Protein AF-0000000073405343 (afdb_homodimer)

Radius of gyration: 29.21 Å; Cα contacts (8 Å, |Δi|>4): 1329; chains: 2; bounding box: 58×81×68 Å

Organism: Sulfolobus acidocaldarius (strain ATCC 33909 / DSM 639 / JCM 8929 / NBRC 15157 / NCIMB 11770) (NCBI:txid330779)

Solvent-accessible surface area (backbone atoms only — not comparable to full-atom values): 37301 Å² total; per-residue (Å²): 108,78,64,55,54,46,49,41,48,51,29,31,52,32,42,50,49,31,47,24,50,50,35,27,61,69,36,46,84,70,71,47,58,56,61,55,30,13,23,49,43,13,24,48,42,8,50,75,40,53,15,30,52,49,22,62,74,69,71,42,84,45,38,56,92,44,72,65,55,51,47,46,20,53,51,16,48,34,48,53,36,20,48,52,17,38,70,43,23,64,68,47,60,48,67,42,43,68,59,15,48,48,25,15,46,32,21,20,48,41,4,17,49,54,34,22,60,58,35,42,74,76,41,56,63,63,46,11,44,50,54,3,38,28,36,17,25,33,23,47,66,66,38,47,54,52,37,56,74,68,63,37,73,83,39,69,41,41,43,41,38,53,26,12,30,58,41,14,45,55,50,25,46,51,45,42,42,45,46,53,50,45,55,73,67,44,91,55,57,68,67,58,45,51,51,48,44,49,50,50,49,47,50,49,50,50,52,42,51,50,39,46,58,49,46,21,60,57,54,69,75,47,54,80,89,44,40,58,36,46,51,51,30,52,31,33,51,42,20,51,53,31,42,75,75,67,40,53,52,54,53,24,18,28,44,41,13,23,10,39,31,69,20,94,56,26,67,61,43,48,54,53,48,51,52,50,38,73,69,38,36,58,41,27,37,21,45,56,13,36,70,28,57,61,65,49,79,71,32,65,69,49,42,49,52,10,49,48,51,30,48,39,26,45,51,21,22,32,64,26,18,30,64,47,32,29,71,71,60,72,32,71,68,48,8,50,48,30,20,36,44,50,36,18,29,35,68,61,23,51,47,45,37,50,52,30,42,76,68,64,63,30,52,67,64,60,35,39,22,52,50,46,21,31,47,48,28,29,47,52,19,47,48,52,33,54,51,47,42,46,60,65,55,54,52,58,73,102,107,79,65,54,54,45,49,40,48,51,30,30,51,32,42,51,48,32,48,25,50,50,36,27,61,68,36,45,84,69,71,46,59,54,61,56,29,14,23,49,45,12,24,49,42,8,52,76,39,53,15,30,53,50,22,62,74,70,71,41,82,44,39,57,93,44,73,65,55,51,45,46,22,54,50,17,48,35,49,52,36,20,47,52,17,38,70,42,23,65,67,45,62,48,67,43,44,67,59,15,49,47,24,14,45,32,20,19,49,41,4,16,49,54,33,22,60,60,34,43,74,77,42,56,64,64,45,11,45,49,54,4,38,28,36,17,26,31,22,47,68,64,37,48,52,53,37,56,74,68,63,39,73,83,39,70,42,42,42,42,37,54,27,12,30,58,43,14,45,57,50,26,46,51,46,41,42,45,46,53,51,45,54,72,67,44,91,55,59,68,67,60,45,50,52,48,45,50,51,50,49,48,50,50,51,50,52,42,51,50,38,44,57,47,46,22,60,57,55,69,75,47,54,80,91,44,40,59,36,45,51,50,28,53,30,32,52,41,21,52,53,30,43,74,76,66,38,52,50,53,54,24,18,27,43,41,13,23,11,39,32,67,20,93,57,25,67,58,42,47,54,52,49,49,53,50,38,74,69,38,36,58,42,27,36,21,46,56,14,35,69,28,57,60,66,48,77,71,33,65,69,49,41,52,51,10,48,49,51,29,49,39,26,44,51,22,23,32,65,26,18,30,64,48,32,29,71,70,59,72,31,68,68,48,9,50,48,31,20,38,43,49,35,17,29,36,67,62,23,50,47,44,36,50,52,30,40,75,68,65,62,31,51,67,65,59,33,37,22,52,50,45,21,31,48,48,28,29,46,53,19,47,50,51,32,52,50,47,42,46,60,64,54,54,51,57,71,102

Secondary structure (DSSP, 8-state):
-HHHHHHHHHHHHHHHHHHHHHHHHHHHTTT--HHHHHHHHHHHTSTTTHHHHHHHHHTS--S---HHHHHHHHHHHHHHHHHHHHHHHHHHHTTTHHHHHHHHHHHHHHHHHHHHHHHTTTS-HHHHHHHHHHTS---HHHHHHHHHHTT-TTSHHHHHHHHHHHHHHHHHHHHHHHHHHHHHH-S--HHHHHHHHHHHHHHHHHHHHHHHHHHHHHHHSS-TTTHHHHHHHHHHHHHHHHHHHT--HHHHHHHHHHHHHTSTTHHHHHHHHHHHHHHHTHHHHHHHHHTS-GGGGG-HHHHHHHHHHHHHHHHHHHHHHHHHHHHHH--HHHHHHHHHHT----HHHHHHHHHHHHTTSS-HHHHHHHHHHHHHHHHHHHHHHHHHHIIIIIGGG-/-HHHHHHHHHHHHHHHHHHHHHHHHHHHTTT--HHHHHHHHHHHTSTTTHHHHHHHHHTS--S---HHHHHHHHHHHHHHHHHHHHHHHHHHHTTTHHHHHHHHHHHHHHHHHHHHHHHTTTS-HHHHHHHHHHTS---HHHHHHHHHHTT-TTSHHHHHHHHHHHHHHHHHHHHHHHHHHHHHH-S--HHHHHHHHHHHHHHHHHHHHHHHHHHHHHHHSS-HHHHHHHHHHHHHHHHHHHHHHT--HHHHHHHHHHHHHTSTTHHHHHHHHHHHHHHHTHHHHHHHHHTS-GGGGG-HHHHHHHHHHHHHHHHHHHHHHHHHHHHHH--HHHHHHHHHHT----HHHHHHHHHHHHTTSS-HHHHHHHHHHHHHHHHHHHHHHHHHIIIIIIGGG-

InterPro domains:
  IPR006153 Cation/H+ exchanger, transmembrane domain [PF00999] (23-389)
  IPR038770 Sodium/solute symporter superfamily [G3DSA:1.20.1530.20] (7-394)

Foldseek 3Di:
DVVVVVVLAVQLQVVLVVQLVVQCVVCVVVLADSLLSLLVSLQCLFCQHVVVVVCVVVVHNNRYDDPSLVVLLVVQLLLVLLLLLLVCAPVNLPVVHPLLLQLLQQLQQQLLVLQLVVCVVVDPNLLSNLLSLLLRAFDLVLLVVLCVVVVVCPDQLNSSLNSSNSSNVVNSQLSLLLSQVDVVVDDDDPVVSVVVSVVVVVVLVVLLVCLLPVVQVVLQPPDLVCSQVVLVVQLVVQLVVCVVVRGHSSSSSSSSSNSLSNHPCSVVNSVSSVVVCSRRNSSNSSNLSSLAHPCLCVDPVLVVLLVVSLVSSLVSSLVSNLVSLCVRNVDNLSSNLSSLSRQARDSSSLVSLVVCVVVVNDDNSSSNSSVSSNSCSSRVSSVVSSVSCVVPPVVVVD/DVVVVVVLAVQLQVVLVVQLVVQCVVCVVVLADSLLSLLVSLQCLFCQHVVVVVCVVVVHNNRYDDPSLVVLLVVQLLLVLLLLLLVCAPVNLPVVHPLLLQLLQQLQQQLLVLQLVVCVVVDPNLLSNLLSLLLRAFDLVLLVVLCVVVVVCPDQLNSSLNSSNSNNVVNSQLSLLLSQVDVVVDDDDPVVSVVVSVVVVVVLVVLLVCLLPVVQVVLVPPDLVCSLVVLVVQLVVQLVVCVVVRGHSSSSSSSSSNSLSNHPCSVVNSVSSVVVCSRRNSSNSSNLSSLAHPCLCVDPVLVVLLVVSLVSSLVSSLVSNLVSLCVRNVDNLSSNLSSLSRQARDSSSLVSLVVCVVVVNDDNSSSNSSVSSNSCSSRVSSVVSSVSCVVPPVVVVD

Nearest PDB structures (foldseek):
  5bz2-assembly1_A-2  TM=8.925E-01  e=2.198E-16  Thermus thermophilus
  4bwz-assembly1_A  TM=7.713E-01  e=1.300E-15  Thermus thermophilus
  9emb-assembly1_B  TM=8.215E-01  e=1.847E-10  Escherichia coli
  7p1i-assembly1_B  TM=7.270E-01  e=8.738E-08  Bison bison
  6z3z-assembly1_B  TM=6.890E-01  e=1.283E-06  Equus caballus

Structure (mmCIF, N/CA/C/O backbone):
data_AF-0000000073405343-model_v1
#
loop_
_entity.id
_entity.type
_entity.pdbx_description
1 polymer 'Transporter protein'
#
loop_
_atom_site.group_PDB
_atom_site.id
_atom_site.type_symbol
_atom_site.label_atom_id
_atom_site.label_alt_id
_atom_site.label_comp_id
_atom_site.label_asym_id
_atom_site.label_entity_id
_atom_site.label_seq_id
_atom_site.pdbx_PDB_ins_code
_atom_site.Cartn_x
_atom_site.Cartn_y
_atom_site.Cartn_z
_atom_site.occupancy
_atom_site.B_iso_or_equiv
_atom_site.auth_seq_id
_atom_site.auth_comp_id
_atom_site.auth_asym_id
_atom_site.auth_atom_id
_atom_site.pdbx_PDB_model_num
ATOM 1 N N . MET A 1 1 ? -17.484 -6.891 -13.078 1 52.38 1 MET A N 1
ATOM 2 C CA . MET A 1 1 ? -17.297 -7.746 -11.906 1 52.38 1 MET A CA 1
ATOM 3 C C . MET A 1 1 ? -16.484 -7.027 -10.828 1 52.38 1 MET A C 1
ATOM 5 O O . MET A 1 1 ? -15.805 -6.047 -11.117 1 52.38 1 MET A O 1
ATOM 9 N N . GLU A 1 2 ? -16.672 -7.262 -9.602 1 59.34 2 GLU A N 1
ATOM 10 C CA . GLU A 1 2 ? -16.031 -6.691 -8.422 1 59.34 2 GLU A CA 1
ATOM 11 C C . GLU A 1 2 ? -14.516 -6.617 -8.609 1 59.34 2 GLU A C 1
ATOM 13 O O . GLU A 1 2 ? -13.883 -5.633 -8.219 1 59.34 2 GLU A O 1
ATOM 18 N N . THR A 1 3 ? -14.055 -7.508 -9.484 1 65.69 3 THR A N 1
ATOM 19 C CA . THR A 1 3 ? -12.609 -7.562 -9.688 1 65.69 3 THR A CA 1
ATOM 20 C C . THR A 1 3 ? -12.164 -6.473 -10.656 1 65.69 3 THR A C 1
ATOM 22 O O . THR A 1 3 ? -11.07 -5.922 -10.523 1 65.69 3 THR A O 1
ATOM 25 N N . ASP A 1 4 ? -13.008 -6.082 -11.492 1 79.62 4 ASP A N 1
ATOM 26 C CA . ASP A 1 4 ? -12.664 -5.023 -12.438 1 79.62 4 ASP A CA 1
ATOM 27 C C . ASP A 1 4 ? -12.531 -3.678 -11.727 1 79.62 4 ASP A C 1
ATOM 29 O O . ASP A 1 4 ? -11.641 -2.887 -12.055 1 79.62 4 ASP A O 1
ATOM 33 N N . GLU A 1 5 ? -13.352 -3.654 -10.695 1 87 5 GLU A N 1
ATOM 34 C CA . GLU A 1 5 ? -13.336 -2.4 -9.945 1 87 5 GLU A CA 1
ATOM 35 C C . GLU A 1 5 ? -12.023 -2.232 -9.188 1 87 5 GLU A C 1
ATOM 37 O O . GLU A 1 5 ? -11.539 -1.111 -9.016 1 87 5 GLU A O 1
ATOM 42 N N . ILE A 1 6 ? -11.5 -3.32 -8.844 1 92 6 ILE A N 1
ATOM 43 C CA . ILE A 1 6 ? -10.25 -3.303 -8.094 1 92 6 ILE A CA 1
ATOM 44 C C . ILE A 1 6 ? -9.117 -2.828 -8.992 1 92 6 ILE A C 1
ATOM 46 O O . ILE A 1 6 ? -8.297 -1.996 -8.586 1 92 6 ILE A O 1
ATOM 50 N N . TYR A 1 7 ? -9.062 -3.287 -10.18 1 92.62 7 TYR A N 1
ATOM 51 C CA . TYR A 1 7 ? -7.969 -2.936 -11.078 1 92.62 7 TYR A CA 1
ATOM 52 C C . TYR A 1 7 ? -8.109 -1.5 -11.57 1 92.62 7 TYR A C 1
ATOM 54 O O . TYR A 1 7 ? -7.105 -0.817 -11.797 1 92.62 7 TYR A O 1
ATOM 62 N N . VAL A 1 8 ? -9.359 -1.061 -11.703 1 93.25 8 VAL A N 1
ATOM 63 C CA . VAL A 1 8 ? -9.578 0.344 -12.031 1 93.25 8 VAL A CA 1
ATOM 64 C C . VAL A 1 8 ? -9.094 1.228 -10.891 1 93.25 8 VAL A C 1
ATOM 66 O O . VAL A 1 8 ? -8.469 2.266 -11.125 1 93.25 8 VAL A O 1
ATOM 69 N N . ALA A 1 9 ? -9.375 0.747 -9.719 1 94.06 9 ALA A N 1
ATOM 70 C CA . ALA A 1 9 ? -8.938 1.49 -8.531 1 94.06 9 ALA A CA 1
ATOM 71 C C . ALA A 1 9 ? -7.414 1.542 -8.453 1 94.06 9 ALA A C 1
ATOM 73 O O . ALA A 1 9 ? -6.844 2.566 -8.07 1 94.06 9 ALA A O 1
ATOM 74 N N . LEU A 1 10 ? -6.816 0.473 -8.766 1 95.19 10 LEU A N 1
ATOM 75 C CA . LEU A 1 10 ? -5.359 0.427 -8.742 1 95.19 10 LEU A CA 1
ATOM 76 C C . LEU A 1 10 ? -4.766 1.33 -9.82 1 95.19 10 LEU A C 1
ATOM 78 O O . LEU A 1 10 ? -3.773 2.021 -9.578 1 95.19 10 LEU A O 1
ATOM 82 N N . LEU A 1 11 ? -5.371 1.307 -10.938 1 95.12 11 LEU A N 1
ATOM 83 C CA . LEU A 1 11 ? -4.941 2.229 -11.984 1 95.12 11 LEU A CA 1
ATOM 84 C C . LEU A 1 11 ? -5.09 3.676 -11.531 1 95.12 11 LEU A C 1
ATOM 86 O O . LEU A 1 11 ? -4.207 4.5 -11.766 1 95.12 11 LEU A O 1
ATOM 90 N N . GLU A 1 12 ? -6.211 3.951 -10.969 1 95.81 12 GLU A N 1
ATOM 91 C CA . GLU A 1 12 ? -6.457 5.297 -10.461 1 95.81 12 GLU A CA 1
ATOM 92 C C . GLU A 1 12 ? -5.379 5.715 -9.461 1 95.81 12 GLU A C 1
ATOM 94 O O . GLU A 1 12 ? -4.828 6.812 -9.562 1 95.81 12 GLU A O 1
ATOM 99 N N . LEU A 1 13 ? -5.117 4.863 -8.555 1 95.88 13 LEU A N 1
ATOM 100 C CA . LEU A 1 13 ? -4.152 5.141 -7.496 1 95.88 13 LEU A CA 1
ATOM 101 C C . LEU A 1 13 ? -2.783 5.469 -8.078 1 95.88 13 LEU A C 1
ATOM 103 O O . LEU A 1 13 ? -2.186 6.488 -7.734 1 95.88 13 LEU A O 1
ATOM 107 N N . PHE A 1 14 ? -2.303 4.672 -8.93 1 95.25 14 PHE A N 1
ATOM 108 C CA . PHE A 1 14 ? -0.948 4.848 -9.438 1 95.25 14 PHE A CA 1
ATOM 109 C C . PHE A 1 14 ? -0.9 5.973 -10.469 1 95.25 14 PHE A C 1
ATOM 111 O O . PHE A 1 14 ? 0.132 6.625 -10.633 1 95.25 14 PHE A O 1
ATOM 118 N N . SER A 1 15 ? -2.006 6.215 -11.141 1 95.88 15 SER A N 1
ATOM 119 C CA . SER A 1 15 ? -2.08 7.398 -11.992 1 95.88 15 SER A CA 1
ATOM 120 C C . SER A 1 15 ? -1.963 8.68 -11.172 1 95.88 15 SER A C 1
ATOM 122 O O . SER A 1 15 ? -1.231 9.602 -11.547 1 95.88 15 SER A O 1
ATOM 124 N N . LEU A 1 16 ? -2.699 8.648 -10.125 1 96.38 16 LEU A N 1
ATOM 125 C CA . LEU A 1 16 ? -2.66 9.812 -9.25 1 96.38 16 LEU A CA 1
ATOM 126 C C . LEU A 1 16 ? -1.258 10.023 -8.688 1 96.38 16 LEU A C 1
ATOM 128 O O . LEU A 1 16 ? -0.785 11.164 -8.594 1 96.38 16 LEU A O 1
ATOM 132 N N . LEU A 1 17 ? -0.64 8.984 -8.32 1 95.88 17 LEU A N 1
ATOM 133 C CA . LEU A 1 17 ? 0.715 9.078 -7.785 1 95.88 17 LEU A CA 1
ATOM 134 C C . LEU A 1 17 ? 1.686 9.578 -8.852 1 95.88 17 LEU A C 1
ATOM 136 O O . LEU A 1 17 ? 2.545 10.414 -8.57 1 95.88 17 LEU A O 1
ATOM 140 N N . ALA A 1 18 ? 1.567 9.07 -10.039 1 95.25 18 ALA A N 1
ATOM 141 C CA . ALA A 1 18 ? 2.424 9.508 -11.141 1 95.25 18 ALA A CA 1
ATOM 142 C C . ALA A 1 18 ? 2.219 10.984 -11.445 1 95.25 18 ALA A C 1
ATOM 144 O O . ALA A 1 18 ? 3.184 11.719 -11.664 1 95.25 18 ALA A O 1
ATOM 145 N N . LEU A 1 19 ? 1.031 11.391 -11.461 1 95.75 19 LEU A N 1
ATOM 146 C CA . LEU A 1 19 ? 0.703 12.781 -11.734 1 95.75 19 LEU A CA 1
ATOM 147 C C . LEU A 1 19 ? 1.213 13.688 -10.617 1 95.75 19 LEU A C 1
ATOM 149 O O . LEU A 1 19 ? 1.693 14.797 -10.875 1 95.75 19 LEU A O 1
ATOM 153 N N . ALA A 1 20 ? 1.015 13.219 -9.391 1 95.06 20 ALA A N 1
ATOM 154 C CA . ALA A 1 20 ? 1.528 13.984 -8.258 1 95.06 20 ALA A CA 1
ATOM 155 C C . ALA A 1 20 ? 3.037 14.18 -8.367 1 95.06 20 ALA A C 1
ATOM 157 O O . ALA A 1 20 ? 3.541 15.281 -8.141 1 95.06 20 ALA A O 1
ATOM 158 N N . GLN A 1 21 ? 3.725 13.156 -8.672 1 93.44 21 GLN A N 1
ATOM 159 C CA . GLN A 1 21 ? 5.172 13.258 -8.836 1 93.44 21 GLN A CA 1
ATOM 160 C C . GLN A 1 21 ? 5.531 14.18 -10 1 93.44 21 GLN A C 1
ATOM 162 O O . GLN A 1 21 ? 6.5 14.938 -9.922 1 93.44 21 GLN A O 1
ATOM 167 N N . GLY A 1 22 ? 4.871 14.031 -11.086 1 93.12 22 GLY A N 1
ATOM 168 C CA . GLY A 1 22 ? 5.066 14.938 -12.203 1 93.12 22 GLY A CA 1
ATOM 169 C C . GLY A 1 22 ? 4.852 16.391 -11.836 1 93.12 22 GLY A C 1
ATOM 170 O O . GLY A 1 22 ? 5.637 17.266 -12.227 1 93.12 22 GLY A O 1
ATOM 171 N N . GLY A 1 23 ? 3.766 16.609 -11.141 1 92.75 23 GLY A N 1
ATOM 172 C CA . GLY A 1 23 ? 3.516 17.953 -10.664 1 92.75 23 GLY A CA 1
ATOM 173 C C . GLY A 1 23 ? 4.629 18.5 -9.781 1 92.75 23 GLY A C 1
ATOM 174 O O . GLY A 1 23 ? 5.02 19.656 -9.914 1 92.75 23 GLY A O 1
ATOM 175 N N . ARG A 1 24 ? 5.059 17.672 -8.914 1 89.56 24 ARG A N 1
ATOM 176 C CA . ARG A 1 24 ? 6.168 18.062 -8.047 1 89.56 24 ARG A CA 1
ATOM 177 C C . ARG A 1 24 ? 7.391 18.469 -8.859 1 89.56 24 ARG A C 1
ATOM 179 O O . ARG A 1 24 ? 8.055 19.453 -8.547 1 89.56 24 ARG A O 1
ATOM 186 N N . LEU A 1 25 ? 7.707 17.703 -9.867 1 88.31 25 LEU A N 1
ATOM 187 C CA . LEU A 1 25 ? 8.867 17.969 -10.703 1 88.31 25 LEU A CA 1
ATOM 188 C C . LEU A 1 25 ? 8.703 19.281 -11.461 1 88.31 25 LEU A C 1
ATOM 190 O O . LEU A 1 25 ? 9.672 20.016 -11.641 1 88.31 25 LEU A O 1
ATOM 194 N N . LEU A 1 26 ? 7.547 19.5 -11.852 1 89.5 26 LEU A N 1
ATOM 195 C CA . LEU A 1 26 ? 7.266 20.703 -12.617 1 89.5 26 LEU A CA 1
ATOM 196 C C . LEU A 1 26 ? 7.387 21.953 -11.742 1 89.5 26 LEU A C 1
ATOM 198 O O . LEU A 1 26 ? 7.836 23 -12.203 1 89.5 26 LEU A O 1
ATOM 202 N N . LEU A 1 27 ? 7.027 21.797 -10.5 1 85.88 27 LEU A N 1
ATOM 203 C CA . LEU A 1 27 ? 6.949 22.969 -9.641 1 85.88 27 LEU A CA 1
ATOM 204 C C . LEU A 1 27 ? 8.211 23.125 -8.805 1 85.88 27 LEU A C 1
ATOM 206 O O . LEU A 1 27 ? 8.398 24.141 -8.125 1 85.88 27 LEU A O 1
ATOM 210 N N . ARG A 1 28 ? 8.945 22.109 -8.836 1 78.81 28 ARG A N 1
ATOM 211 C CA . ARG A 1 28 ? 10.164 22.109 -8.031 1 78.81 28 ARG A CA 1
ATOM 212 C C . ARG A 1 28 ? 11.047 23.297 -8.383 1 78.81 28 ARG A C 1
ATOM 214 O O . ARG A 1 28 ? 11.703 23.875 -7.512 1 78.81 28 ARG A O 1
ATOM 221 N N . LYS A 1 29 ? 11.102 23.656 -9.625 1 77.88 29 LYS A N 1
ATOM 222 C CA . LYS A 1 29 ? 11.945 24.766 -10.086 1 77.88 29 LYS A CA 1
ATOM 223 C C . LYS A 1 29 ? 11.516 26.078 -9.469 1 77.88 29 LYS A C 1
ATOM 225 O O . LYS A 1 29 ? 12.312 27.031 -9.383 1 77.88 29 LYS A O 1
ATOM 230 N N . TYR A 1 30 ? 10.336 26.109 -8.891 1 75.75 30 TYR A N 1
ATOM 231 C CA . TYR A 1 30 ? 9.797 27.359 -8.359 1 75.75 30 TYR A CA 1
ATOM 232 C C . TYR A 1 30 ? 9.797 27.344 -6.832 1 75.75 30 TYR A C 1
ATOM 234 O O . TYR A 1 30 ? 9.125 28.156 -6.199 1 75.75 30 TYR A O 1
ATOM 242 N N . PHE A 1 31 ? 10.336 26.406 -6.18 1 72.06 31 PHE A N 1
ATOM 243 C CA . PHE A 1 31 ? 10.484 26.281 -4.734 1 72.06 31 PHE A CA 1
ATOM 244 C C . PHE A 1 31 ? 9.125 26.109 -4.066 1 72.06 31 PHE A C 1
ATOM 246 O O . PHE A 1 31 ? 8.891 26.656 -2.986 1 72.06 31 PHE A O 1
ATOM 253 N N . ILE A 1 32 ? 8.281 25.625 -4.773 1 80.94 32 ILE A N 1
ATOM 254 C CA . ILE A 1 32 ? 6.965 25.297 -4.234 1 80.94 32 ILE A CA 1
ATOM 255 C C . ILE A 1 32 ? 7.012 23.953 -3.531 1 80.94 32 ILE A C 1
ATOM 257 O O . ILE A 1 32 ? 7.457 22.953 -4.113 1 80.94 32 ILE A O 1
ATOM 261 N N . PRO A 1 33 ? 6.574 23.953 -2.285 1 84.81 33 PRO A N 1
ATOM 262 C CA . PRO A 1 33 ? 6.586 22.688 -1.555 1 84.81 33 PRO A CA 1
ATOM 263 C C . PRO A 1 33 ? 5.793 21.594 -2.262 1 84.81 33 PRO A C 1
ATOM 265 O O . PRO A 1 33 ? 4.777 21.875 -2.906 1 84.81 33 PRO A O 1
ATOM 268 N N . ALA A 1 34 ? 6.176 20.391 -2.115 1 87.19 34 ALA A N 1
ATOM 269 C CA . ALA A 1 34 ? 5.637 19.219 -2.809 1 87.19 34 ALA A CA 1
ATOM 270 C C . ALA A 1 34 ? 4.145 19.062 -2.541 1 87.19 34 ALA A C 1
ATOM 272 O O . ALA A 1 34 ? 3.377 18.703 -3.441 1 87.19 34 ALA A O 1
ATOM 273 N N . LEU A 1 35 ? 3.744 19.328 -1.344 1 88.06 35 LEU A N 1
ATOM 274 C CA . LEU A 1 35 ? 2.352 19.078 -0.985 1 88.06 35 LEU A CA 1
ATOM 275 C C . LEU A 1 35 ? 1.415 20 -1.769 1 88.06 35 LEU A C 1
ATOM 277 O O . LEU A 1 35 ? 0.29 19.609 -2.092 1 88.06 35 LEU A O 1
ATOM 281 N N . VAL A 1 36 ? 1.881 21.156 -2.076 1 90.56 36 VAL A N 1
ATOM 282 C CA . VAL A 1 36 ? 1.076 22.078 -2.873 1 90.56 36 VAL A CA 1
ATOM 283 C C . VAL A 1 36 ? 0.809 21.469 -4.25 1 90.56 36 VAL A C 1
ATOM 285 O O . VAL A 1 36 ? -0.33 21.469 -4.723 1 90.56 36 VAL A O 1
ATOM 288 N N . ALA A 1 37 ? 1.858 20.984 -4.848 1 91.56 37 ALA A N 1
ATOM 289 C CA . ALA A 1 37 ? 1.717 20.328 -6.145 1 91.56 37 ALA A CA 1
ATOM 290 C C . ALA A 1 37 ? 0.75 19.141 -6.062 1 91.56 37 ALA A C 1
ATOM 292 O O . ALA A 1 37 ? -0.071 18.938 -6.961 1 91.56 37 ALA A O 1
ATOM 293 N N . GLU A 1 38 ? 0.815 18.406 -5.039 1 94.62 38 GLU A N 1
ATOM 294 C CA . GLU A 1 38 ? -0.017 17.219 -4.855 1 94.62 38 GLU A CA 1
ATOM 295 C C . GLU A 1 38 ? -1.486 17.594 -4.695 1 94.62 38 GLU A C 1
ATOM 297 O O . GLU A 1 38 ? -2.365 16.953 -5.27 1 94.62 38 GLU A O 1
ATOM 302 N N . ILE A 1 39 ? -1.733 18.641 -3.949 1 94.75 39 ILE A N 1
ATOM 303 C CA . ILE A 1 39 ? -3.102 19.109 -3.764 1 94.75 39 ILE A CA 1
ATOM 304 C C . ILE A 1 39 ? -3.658 19.625 -5.094 1 94.75 39 ILE A C 1
ATOM 306 O O . ILE A 1 39 ? -4.805 19.328 -5.441 1 94.75 39 ILE A O 1
ATOM 310 N N . ILE A 1 40 ? -2.889 20.312 -5.832 1 94.19 40 ILE A N 1
ATOM 311 C CA . ILE A 1 40 ? -3.318 20.844 -7.121 1 94.19 40 ILE A CA 1
ATOM 312 C C . ILE A 1 40 ? -3.674 19.703 -8.062 1 94.19 40 ILE A C 1
ATOM 314 O O . ILE A 1 40 ? -4.695 19.734 -8.75 1 94.19 40 ILE A O 1
ATOM 318 N N . VAL A 1 41 ? -2.828 18.734 -8.094 1 95.56 41 VAL A N 1
ATOM 319 C CA . VAL A 1 41 ? -3.104 17.562 -8.914 1 95.56 41 VAL A CA 1
ATOM 320 C C . VAL A 1 41 ? -4.441 16.938 -8.508 1 95.56 41 VAL A C 1
ATOM 322 O O . VAL A 1 41 ? -5.242 16.562 -9.359 1 95.56 41 VAL A O 1
ATOM 325 N N . GLY A 1 42 ? -4.684 16.844 -7.215 1 96.38 42 GLY A N 1
ATOM 326 C CA . GLY A 1 42 ? -5.961 16.344 -6.727 1 96.38 42 GLY A CA 1
ATOM 327 C C . GLY A 1 42 ? -7.145 17.172 -7.199 1 96.38 42 GLY A C 1
ATOM 328 O O . GLY A 1 42 ? -8.164 16.625 -7.609 1 96.38 42 GLY A O 1
ATOM 329 N N . ILE A 1 43 ? -6.973 18.438 -7.172 1 95.69 43 ILE A N 1
ATOM 330 C CA . ILE A 1 43 ? -8.039 19.344 -7.582 1 95.69 43 ILE A CA 1
ATOM 331 C C . ILE A 1 43 ? -8.305 19.188 -9.078 1 95.69 43 ILE A C 1
ATOM 333 O O . ILE A 1 43 ? -9.453 19.062 -9.5 1 95.69 43 ILE A O 1
ATOM 337 N N . VAL A 1 44 ? -7.273 19.141 -9.867 1 95.88 44 VAL A N 1
ATOM 338 C CA . VAL A 1 44 ? -7.367 19.094 -11.32 1 95.88 44 VAL A CA 1
ATOM 339 C C . VAL A 1 44 ? -8.008 17.766 -11.75 1 95.88 44 VAL A C 1
ATOM 341 O O . VAL A 1 44 ? -8.828 17.734 -12.664 1 95.88 44 VAL A O 1
ATOM 344 N N . PHE A 1 45 ? -7.719 16.688 -11.062 1 95.56 45 PHE A N 1
ATOM 345 C CA . PHE A 1 45 ? -8.18 15.375 -11.5 1 95.56 45 PHE A CA 1
ATOM 346 C C . PHE A 1 45 ? -9.305 14.867 -10.609 1 95.56 45 PHE A C 1
ATOM 348 O O . PHE A 1 45 ? -9.586 13.672 -10.578 1 95.56 45 PHE A O 1
ATOM 355 N N . SER A 1 46 ? -9.898 15.805 -9.922 1 94 46 SER A N 1
ATOM 356 C CA . SER A 1 46 ? -11.062 15.461 -9.109 1 94 46 SER A CA 1
ATOM 357 C C . SER A 1 46 ? -12.258 15.102 -9.984 1 94 46 SER A C 1
ATOM 359 O O . SER A 1 46 ? -12.281 15.406 -11.18 1 94 46 SER A O 1
ATOM 361 N N . PRO A 1 47 ? -13.25 14.422 -9.375 1 92.38 47 PRO A N 1
ATOM 362 C CA . PRO A 1 47 ? -14.461 14.133 -10.141 1 92.38 47 PRO A CA 1
ATOM 363 C C . PRO A 1 47 ? -15.188 15.398 -10.594 1 92.38 47 PRO A C 1
ATOM 365 O O . PRO A 1 47 ? -16.031 15.352 -11.5 1 92.38 47 PRO A O 1
ATOM 368 N N . TYR A 1 48 ? -14.82 16.547 -10.055 1 91.5 48 TYR A N 1
ATOM 369 C CA . TYR A 1 48 ? -15.5 17.797 -10.32 1 91.5 48 TYR A CA 1
ATOM 370 C C . TYR A 1 48 ? -14.789 18.594 -11.414 1 91.5 48 TYR A C 1
ATOM 372 O O . TYR A 1 48 ? -15.273 19.625 -11.859 1 91.5 48 TYR A O 1
ATOM 380 N N . ALA A 1 49 ? -13.703 18.094 -11.898 1 94.81 49 ALA A N 1
ATOM 381 C CA . ALA A 1 49 ? -12.898 18.812 -12.883 1 94.81 49 ALA A CA 1
ATOM 382 C C . ALA A 1 49 ? -12.516 17.906 -14.047 1 94.81 49 ALA A C 1
ATOM 384 O O . ALA A 1 49 ? -13.383 17.281 -14.672 1 94.81 49 ALA A O 1
ATOM 385 N N . LEU A 1 50 ? -11.234 17.828 -14.312 1 93.38 50 LEU A N 1
ATOM 386 C CA . LEU A 1 50 ? -10.781 17.047 -15.461 1 93.38 50 LEU A CA 1
ATOM 387 C C . LEU A 1 50 ? -11.055 15.555 -15.242 1 93.38 50 LEU A C 1
ATOM 389 O O . LEU A 1 50 ? -11.305 14.828 -16.203 1 93.38 50 LEU A O 1
ATOM 393 N N . GLY A 1 51 ? -10.938 15.086 -14.016 1 93.31 51 GLY A N 1
ATOM 394 C CA . GLY A 1 51 ? -11.234 13.695 -13.719 1 93.31 51 GLY A CA 1
ATOM 395 C C . GLY A 1 51 ? -12.641 13.281 -14.125 1 93.31 51 GLY A C 1
ATOM 396 O O . GLY A 1 51 ? -12.844 12.188 -14.648 1 93.31 51 GLY A O 1
ATOM 397 N N . GLY A 1 52 ? -13.562 14.203 -13.844 1 91.62 52 GLY A N 1
ATOM 398 C CA . GLY A 1 52 ? -14.93 13.945 -14.258 1 91.62 52 GLY A CA 1
ATOM 399 C C . GLY A 1 52 ? -15.094 13.883 -15.766 1 91.62 52 GLY A C 1
ATOM 400 O O . GLY A 1 52 ? -15.844 13.055 -16.281 1 91.62 52 GLY A O 1
ATOM 401 N N . VAL A 1 53 ? -14.461 14.758 -16.453 1 92.75 53 VAL A N 1
ATOM 402 C CA . VAL A 1 53 ? -14.516 14.805 -17.906 1 92.75 53 VAL A CA 1
ATOM 403 C C . VAL A 1 53 ? -13.945 13.516 -18.5 1 92.75 53 VAL A C 1
ATOM 405 O O . VAL A 1 53 ? -14.523 12.922 -19.406 1 92.75 53 VAL A O 1
ATOM 408 N N . ILE A 1 54 ? -12.852 13.117 -17.953 1 92.44 54 ILE A N 1
ATOM 409 C CA . ILE A 1 54 ? -12.211 11.898 -18.422 1 92.44 54 ILE A CA 1
ATOM 410 C C . ILE A 1 54 ? -13.125 10.703 -18.172 1 92.44 54 ILE A C 1
ATOM 412 O O . ILE A 1 54 ? -13.281 9.844 -19.047 1 92.44 54 ILE A O 1
ATOM 416 N N . ASN A 1 55 ? -13.648 10.656 -17 1 91.75 55 ASN A N 1
ATOM 417 C CA . ASN A 1 55 ? -14.586 9.586 -16.672 1 91.75 55 ASN A CA 1
ATOM 418 C C . ASN A 1 55 ? -15.758 9.547 -17.656 1 91.75 55 ASN A C 1
ATOM 420 O O . ASN A 1 55 ? -16.219 8.469 -18.047 1 91.75 55 ASN A O 1
ATOM 424 N N . SER A 1 56 ? -16.234 10.727 -17.984 1 90.75 56 SER A N 1
ATOM 425 C CA . SER A 1 56 ? -17.359 10.82 -18.906 1 90.75 56 SER A CA 1
ATOM 426 C C . SER A 1 56 ? -16.984 10.367 -20.297 1 90.75 56 SER A C 1
ATOM 428 O O . SER A 1 56 ? -17.75 9.68 -20.969 1 90.75 56 SER A O 1
ATOM 430 N N . ILE A 1 57 ? -15.891 10.664 -20.734 1 90.38 57 ILE A N 1
ATOM 431 C CA . ILE A 1 57 ? -15.422 10.336 -22.078 1 90.38 57 ILE A CA 1
ATOM 432 C C . ILE A 1 57 ? -15.125 8.836 -22.156 1 90.38 57 ILE A C 1
ATOM 434 O O . ILE A 1 57 ? -15.539 8.172 -23.109 1 90.38 57 ILE A O 1
ATOM 438 N N . LEU A 1 58 ? -14.469 8.281 -21.156 1 87.19 58 LEU A N 1
ATOM 439 C CA . LEU A 1 58 ? -14.039 6.887 -21.172 1 87.19 58 LEU A CA 1
ATOM 440 C C . LEU A 1 58 ? -15.133 5.969 -20.656 1 87.19 58 LEU A C 1
ATOM 442 O O . LEU A 1 58 ? -15.07 4.75 -20.844 1 87.19 58 LEU A O 1
ATOM 446 N N . GLN A 1 59 ? -16.125 6.516 -20 1 86.75 59 GLN A N 1
ATOM 447 C CA . GLN A 1 59 ? -17.219 5.77 -19.391 1 86.75 59 GLN A CA 1
ATOM 448 C C . GLN A 1 59 ? -16.719 4.785 -18.344 1 86.75 59 GLN A C 1
ATOM 450 O O . GLN A 1 59 ? -17.109 3.617 -18.344 1 86.75 59 GLN A O 1
ATOM 455 N N . VAL A 1 60 ? -15.695 5.215 -17.703 1 85 60 VAL A N 1
ATOM 456 C CA . VAL A 1 60 ? -15.109 4.453 -16.609 1 85 60 VAL A CA 1
ATOM 457 C C . VAL A 1 60 ? -14.961 5.348 -15.383 1 85 60 VAL A C 1
ATOM 459 O O . VAL A 1 60 ? -14.719 6.551 -15.508 1 85 60 VAL A O 1
ATOM 462 N N . ASN A 1 61 ? -15.117 4.82 -14.266 1 87.69 61 ASN A N 1
ATOM 463 C CA . ASN A 1 61 ? -14.961 5.578 -13.031 1 87.69 61 ASN A CA 1
ATOM 464 C C . ASN A 1 61 ? -13.516 5.543 -12.531 1 87.69 61 ASN A C 1
ATOM 466 O O . ASN A 1 61 ? -13.258 5.102 -11.414 1 87.69 61 ASN A O 1
ATOM 470 N N . LEU A 1 62 ? -12.703 6.145 -13.305 1 89.5 62 LEU A N 1
ATOM 471 C CA . LEU A 1 62 ? -11.273 6.121 -13.016 1 89.5 62 LEU A CA 1
ATOM 472 C C . LEU A 1 62 ? -10.914 7.133 -11.938 1 89.5 62 LEU A C 1
ATOM 474 O O . LEU A 1 62 ? -10.266 6.789 -10.945 1 89.5 62 LEU A O 1
ATOM 478 N N . PHE A 1 63 ? -11.305 8.352 -12.109 1 93.69 63 PHE A N 1
ATOM 479 C CA . PHE A 1 63 ? -11 9.398 -11.148 1 93.69 63 PHE A CA 1
ATOM 480 C C . PHE A 1 63 ? -12.211 9.68 -10.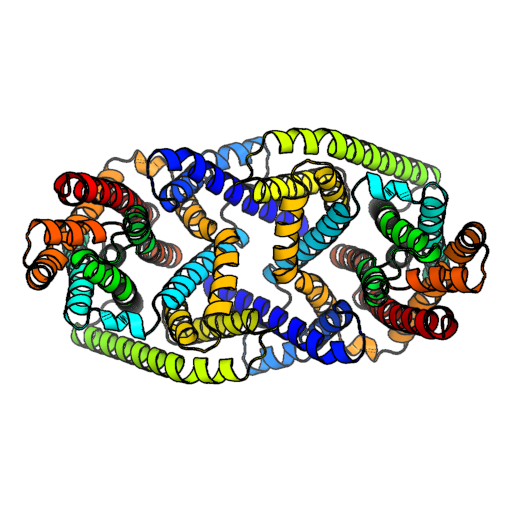258 1 93.69 63 PHE A C 1
ATOM 482 O O . PHE A 1 63 ? -12.961 10.625 -10.492 1 93.69 63 PHE A O 1
ATOM 489 N N . SER A 1 64 ? -12.367 8.82 -9.242 1 93.62 64 SER A N 1
ATOM 490 C CA . SER A 1 64 ? -13.469 8.93 -8.297 1 93.62 64 SER A CA 1
ATOM 491 C C . SER A 1 64 ? -12.984 8.789 -6.859 1 93.62 64 SER A C 1
ATOM 493 O O . SER A 1 64 ? -11.883 8.289 -6.617 1 93.62 64 SER A O 1
ATOM 495 N N . ILE A 1 65 ? -13.719 9.312 -5.984 1 93.38 65 ILE A N 1
ATOM 496 C CA . ILE A 1 65 ? -13.438 9.148 -4.566 1 93.38 65 ILE A CA 1
ATOM 497 C C . ILE A 1 65 ? -14.117 7.883 -4.047 1 93.38 65 ILE A C 1
ATOM 499 O O . ILE A 1 65 ? -15.172 7.953 -3.41 1 93.38 65 ILE A O 1
ATOM 503 N N . ASN A 1 66 ? -13.523 6.77 -4.301 1 92.5 66 ASN A N 1
ATOM 504 C CA . ASN A 1 66 ? -14.078 5.484 -3.887 1 92.5 66 ASN A CA 1
ATOM 505 C C . ASN A 1 66 ? -13.453 5 -2.58 1 92.5 66 ASN A C 1
ATOM 507 O O . ASN A 1 66 ? -12.594 5.676 -2.012 1 92.5 66 ASN A O 1
ATOM 511 N N . ASN A 1 67 ? -13.867 3.912 -2.102 1 92 67 ASN A N 1
ATOM 512 C CA . ASN A 1 67 ? -13.445 3.389 -0.808 1 92 67 ASN A CA 1
ATOM 513 C C . ASN A 1 67 ? -11.953 3.064 -0.799 1 92 67 ASN A C 1
ATOM 515 O O . ASN A 1 67 ? -11.297 3.178 0.237 1 92 67 ASN A O 1
ATOM 519 N N . TYR A 1 68 ? -11.414 2.764 -1.907 1 93.56 68 TYR A N 1
ATOM 520 C CA . TYR A 1 68 ? -10 2.396 -1.977 1 93.56 68 TYR A CA 1
ATOM 521 C C . TYR A 1 68 ? -9.117 3.631 -1.894 1 93.56 68 TYR A C 1
ATOM 523 O O . TYR A 1 68 ? -8.078 3.613 -1.221 1 93.56 68 TYR A O 1
ATOM 531 N N . VAL A 1 69 ? -9.555 4.668 -2.561 1 94.12 69 VAL A N 1
ATOM 532 C CA . VAL A 1 69 ? -8.82 5.926 -2.469 1 94.12 69 VAL A CA 1
ATOM 533 C C . VAL A 1 69 ? -8.844 6.438 -1.029 1 94.12 69 VAL A C 1
ATOM 535 O O . VAL A 1 69 ? -7.824 6.898 -0.509 1 94.12 69 VAL A O 1
ATOM 538 N N . VAL A 1 70 ? -9.977 6.258 -0.419 1 93.81 70 VAL A N 1
ATOM 539 C CA . VAL A 1 70 ? -10.141 6.703 0.96 1 93.81 70 VAL A CA 1
ATOM 540 C C . VAL A 1 70 ? -9.25 5.875 1.882 1 93.81 70 VAL A C 1
ATOM 542 O O . VAL A 1 70 ? -8.617 6.41 2.795 1 93.81 70 VAL A O 1
ATOM 545 N N . LEU A 1 71 ? -9.172 4.641 1.631 1 94.75 71 LEU A N 1
ATOM 546 C CA . LEU A 1 71 ? -8.305 3.756 2.404 1 94.75 71 LEU A CA 1
ATOM 547 C C . LEU A 1 71 ? -6.855 4.215 2.33 1 94.75 71 LEU A C 1
ATOM 549 O O . LEU A 1 71 ? -6.191 4.355 3.359 1 94.75 71 LEU A O 1
ATOM 553 N N . PHE A 1 72 ? -6.383 4.477 1.152 1 95.81 72 PHE A N 1
ATOM 554 C CA . PHE A 1 72 ? -4.98 4.824 0.96 1 95.81 72 PHE A CA 1
ATOM 555 C C . PHE A 1 72 ? -4.695 6.23 1.478 1 95.81 72 PHE A C 1
ATOM 557 O O . PHE A 1 72 ? -3.602 6.508 1.975 1 95.81 72 PHE A O 1
ATOM 564 N N . ALA A 1 73 ? -5.695 7.094 1.338 1 94.19 73 ALA A N 1
ATOM 565 C CA . ALA A 1 73 ? -5.547 8.438 1.893 1 94.19 73 ALA A CA 1
ATOM 566 C C . ALA A 1 73 ? -5.367 8.391 3.408 1 94.19 73 ALA A C 1
ATOM 568 O O . ALA A 1 73 ? -4.504 9.078 3.959 1 94.19 73 ALA A O 1
ATOM 569 N N 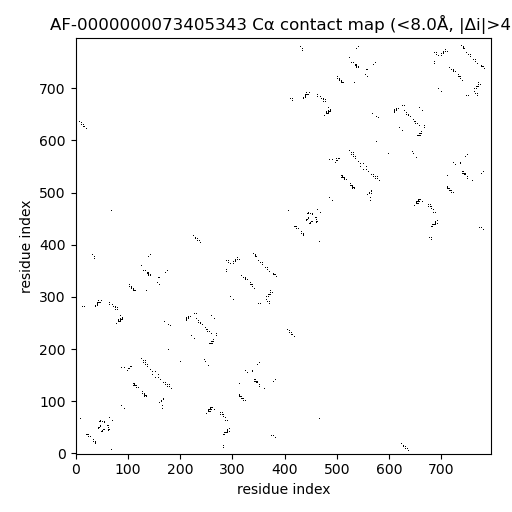. ASN A 1 74 ? -6.168 7.566 4.055 1 91.88 74 ASN A N 1
ATOM 570 C CA . ASN A 1 74 ? -6.066 7.414 5.5 1 91.88 74 ASN A CA 1
ATOM 571 C C . ASN A 1 74 ? -4.754 6.75 5.902 1 91.88 74 ASN A C 1
ATOM 573 O O . ASN A 1 74 ? -4.117 7.156 6.875 1 91.88 74 ASN A O 1
ATOM 577 N N . PHE A 1 75 ? -4.363 5.789 5.156 1 95.38 75 PHE A N 1
ATOM 578 C CA . PHE A 1 75 ? -3.076 5.145 5.402 1 95.38 75 PHE A CA 1
ATOM 579 C C . PHE A 1 75 ? -1.936 6.145 5.258 1 95.38 75 PHE A C 1
ATOM 581 O O . PHE A 1 75 ? -1.033 6.191 6.098 1 95.38 75 PHE A O 1
ATOM 588 N N . SER A 1 76 ? -1.987 6.941 4.238 1 94.31 76 SER A N 1
ATOM 589 C CA . SER A 1 76 ? -0.956 7.926 3.932 1 94.31 76 SER A CA 1
ATOM 590 C C . SER A 1 76 ? -0.812 8.945 5.059 1 94.31 76 SER A C 1
ATOM 592 O O . SER A 1 76 ? 0.302 9.234 5.5 1 94.31 76 SER A O 1
ATOM 594 N N . VAL A 1 77 ? -1.897 9.422 5.516 1 91.25 77 VAL A N 1
ATOM 595 C CA . VAL A 1 77 ? -1.837 10.461 6.535 1 91.25 77 VAL A CA 1
ATOM 596 C C . VAL A 1 77 ? -1.313 9.875 7.844 1 91.25 77 VAL A C 1
ATOM 598 O O . VAL A 1 77 ? -0.548 10.523 8.562 1 91.25 77 VAL A O 1
ATOM 601 N N . ILE A 1 78 ? -1.729 8.68 8.156 1 92.62 78 ILE A N 1
ATOM 602 C CA . ILE A 1 78 ? -1.255 8.016 9.367 1 92.62 78 ILE A CA 1
ATOM 603 C C . ILE A 1 78 ? 0.256 7.805 9.281 1 92.62 78 ILE A C 1
ATOM 605 O O . ILE A 1 78 ? 0.975 8.023 10.258 1 92.62 78 ILE A O 1
ATOM 609 N N . LEU A 1 79 ? 0.711 7.465 8.109 1 93.75 79 LEU A N 1
ATOM 610 C CA . LEU A 1 79 ? 2.143 7.262 7.91 1 93.75 79 LEU A CA 1
ATOM 611 C C . LEU A 1 79 ? 2.904 8.57 8.062 1 93.75 79 LEU A C 1
ATOM 613 O O . LEU A 1 79 ? 3.994 8.602 8.633 1 93.75 79 LEU A O 1
ATOM 617 N N . LEU A 1 80 ? 2.365 9.594 7.531 1 89.06 80 LEU A N 1
ATOM 618 C CA . LEU A 1 80 ? 3.014 10.898 7.586 1 89.06 80 LEU A CA 1
ATOM 619 C C . LEU A 1 80 ? 3.191 11.352 9.031 1 89.06 80 LEU A C 1
ATOM 621 O O . LEU A 1 80 ? 4.273 11.797 9.414 1 89.06 80 LEU A O 1
ATOM 625 N N . ILE A 1 81 ? 2.166 11.195 9.766 1 86.06 81 ILE A N 1
ATOM 626 C CA . ILE A 1 81 ? 2.191 11.656 11.148 1 86.06 81 ILE A CA 1
ATOM 627 C C . ILE A 1 81 ? 3.055 10.711 11.984 1 86.06 81 ILE A C 1
ATOM 629 O O . ILE A 1 81 ? 3.754 11.156 12.898 1 86.06 81 ILE A O 1
ATOM 633 N N . PHE A 1 82 ? 2.982 9.422 11.68 1 92.31 82 PHE A N 1
ATOM 634 C CA . PHE A 1 82 ? 3.848 8.43 12.312 1 92.31 82 PHE A CA 1
ATOM 635 C C . PHE A 1 82 ? 5.316 8.781 12.102 1 92.31 82 PHE A C 1
ATOM 637 O O . PHE A 1 82 ? 6.117 8.734 13.039 1 92.31 82 PHE A O 1
ATOM 644 N N . ALA A 1 83 ? 5.637 9.18 10.914 1 89.81 83 ALA A N 1
ATOM 645 C CA . ALA A 1 83 ? 7.008 9.547 10.562 1 89.81 83 ALA A CA 1
ATOM 646 C C . ALA A 1 83 ? 7.438 10.812 11.297 1 89.81 83 ALA A C 1
ATOM 648 O O . ALA A 1 83 ? 8.602 10.961 11.672 1 89.81 83 ALA A O 1
ATOM 649 N N . ALA A 1 84 ? 6.539 11.719 11.359 1 82.69 84 ALA A N 1
ATOM 650 C CA . ALA A 1 84 ? 6.816 12.938 12.109 1 82.69 84 ALA A CA 1
ATOM 651 C C . ALA A 1 84 ? 7.195 12.625 13.555 1 82.69 84 ALA A C 1
ATOM 653 O O . ALA A 1 84 ? 8.125 13.227 14.102 1 82.69 84 ALA A O 1
ATOM 654 N N . GLY A 1 85 ? 6.484 11.719 14.156 1 84.88 85 GLY A N 1
ATOM 655 C CA . GLY A 1 85 ? 6.812 11.289 15.508 1 84.88 85 GLY A CA 1
ATOM 656 C C . GLY A 1 85 ? 8.148 10.578 15.602 1 84.88 85 GLY A C 1
ATOM 657 O O . GLY A 1 85 ? 8.922 10.82 16.531 1 84.88 85 GLY A O 1
ATOM 658 N N . LEU A 1 86 ? 8.391 9.758 14.617 1 88.25 86 LEU A N 1
ATOM 659 C CA . LEU A 1 86 ? 9.625 8.984 14.578 1 88.25 86 LEU A CA 1
ATOM 660 C C . LEU A 1 86 ? 10.836 9.898 14.461 1 88.25 86 LEU A C 1
ATOM 662 O O . LEU A 1 86 ? 11.906 9.594 14.992 1 88.25 86 LEU A O 1
ATOM 666 N N . SER A 1 87 ? 10.68 10.961 13.75 1 78.94 87 SER A N 1
ATOM 667 C CA . SER A 1 87 ? 11.773 11.898 13.523 1 78.94 87 SER A CA 1
ATOM 668 C C . SER A 1 87 ? 12.062 12.727 14.766 1 78.94 87 SER A C 1
ATOM 670 O O . SER A 1 87 ? 13.188 13.172 14.984 1 78.94 87 SER A O 1
ATOM 672 N N . HIS A 1 88 ? 11.109 13.062 15.469 1 72.44 88 HIS A N 1
ATOM 673 C CA . HIS A 1 88 ? 11.242 13.984 16.594 1 72.44 88 HIS A CA 1
ATOM 674 C C . HIS A 1 88 ? 11.75 13.266 17.844 1 72.44 88 HIS A C 1
ATOM 676 O O . HIS A 1 88 ? 12.688 13.734 18.5 1 72.44 88 HIS A O 1
ATOM 682 N N . GLY A 1 89 ? 11.328 12.062 18.062 1 70.62 89 GLY A N 1
ATOM 683 C CA . GLY A 1 89 ? 11.656 11.375 19.297 1 70.62 89 GLY A CA 1
ATOM 684 C C . GLY A 1 89 ? 11.32 12.18 20.547 1 70.62 89 GLY A C 1
ATOM 685 O O . GLY A 1 89 ? 10.961 13.352 20.438 1 70.62 89 GLY A O 1
ATOM 686 N N . PHE A 1 90 ? 11.375 11.641 21.656 1 68.81 90 PHE A N 1
ATOM 687 C CA . PHE A 1 90 ? 11.039 12.32 22.906 1 68.81 90 PHE A CA 1
ATOM 688 C C . PHE A 1 90 ? 12.141 13.289 23.312 1 68.81 90 PHE A C 1
ATOM 690 O O . PHE A 1 90 ? 11.867 14.391 23.781 1 68.81 90 PHE A O 1
ATOM 697 N N . LYS A 1 91 ? 13.312 12.93 23.016 1 64.62 91 LYS A N 1
ATOM 698 C CA . LYS A 1 91 ? 14.461 13.75 23.391 1 64.62 91 LYS A CA 1
ATOM 699 C C . LYS A 1 91 ? 14.5 15.047 22.594 1 64.62 91 LYS A C 1
ATOM 701 O O . LYS A 1 91 ? 14.812 16.109 23.141 1 64.62 91 LYS A O 1
ATOM 706 N N . ASN A 1 92 ? 14.109 15.016 21.453 1 61.38 92 ASN A N 1
ATOM 707 C CA . ASN A 1 92 ? 14.133 16.203 20.609 1 61.38 92 ASN A CA 1
ATOM 708 C C . ASN A 1 92 ? 12.992 17.156 20.953 1 61.38 92 ASN A C 1
ATOM 710 O O . ASN A 1 92 ? 13.125 18.375 20.797 1 61.38 92 ASN A O 1
ATOM 714 N N . LEU A 1 93 ? 12 16.578 21.406 1 62.97 93 LEU A N 1
ATOM 715 C CA . LEU A 1 93 ? 10.867 17.406 21.828 1 62.97 93 LEU A CA 1
ATOM 716 C C . LEU A 1 93 ? 11.242 18.266 23.031 1 62.97 93 LEU A C 1
ATOM 718 O O . LEU A 1 93 ? 10.695 19.359 23.219 1 62.97 93 LEU A O 1
ATOM 722 N N . ARG A 1 94 ? 12.391 17.859 23.609 1 63.12 94 ARG A N 1
ATOM 723 C CA . ARG A 1 94 ? 12.766 18.562 24.844 1 63.12 94 ARG A CA 1
ATOM 724 C C . ARG A 1 94 ? 13.945 19.5 24.609 1 63.12 94 ARG A C 1
ATOM 726 O O . ARG A 1 94 ? 14.32 20.266 25.5 1 63.12 94 ARG A O 1
ATOM 733 N N . SER A 1 95 ? 14.469 19.5 23.422 1 62.25 95 SER A N 1
ATOM 734 C CA . SER A 1 95 ? 15.734 20.188 23.234 1 62.25 95 SER A CA 1
ATOM 735 C C . SER A 1 95 ? 15.586 21.688 23.453 1 62.25 95 SER A C 1
ATOM 737 O O . SER A 1 95 ? 16.516 22.359 23.906 1 62.25 95 SER A O 1
ATOM 739 N N . SER A 1 96 ? 14.508 22.297 22.953 1 62.88 96 SER A N 1
ATOM 740 C CA . SER A 1 96 ? 14.406 23.75 23.062 1 62.88 96 SER A CA 1
ATOM 741 C C . SER A 1 96 ? 13.852 24.172 24.422 1 62.88 96 SER A C 1
ATOM 743 O O . SER A 1 96 ? 13.75 25.359 24.719 1 62.88 96 SER A O 1
ATOM 745 N N . GLY A 1 97 ? 13.586 23.203 25.156 1 74.12 97 GLY A N 1
ATOM 746 C CA . GLY A 1 97 ? 13.188 23.469 26.531 1 74.12 97 GLY A CA 1
ATOM 747 C C . GLY A 1 97 ? 11.82 24.109 26.641 1 74.12 97 GLY A C 1
ATOM 748 O O . GLY A 1 97 ? 10.914 23.797 25.859 1 74.12 97 GLY A O 1
ATOM 749 N N . PHE A 1 98 ? 11.719 25.047 27.531 1 84.75 98 PHE A N 1
ATOM 750 C CA . PHE A 1 98 ? 10.445 25.672 27.891 1 84.75 98 PHE A CA 1
ATOM 751 C C . PHE A 1 98 ? 10.031 26.703 26.844 1 84.75 98 PHE A C 1
ATOM 753 O O . PHE A 1 98 ? 8.852 26.828 26.531 1 84.75 98 PHE A O 1
ATOM 760 N N . LEU A 1 99 ? 11 27.344 26.25 1 87.44 99 LEU A N 1
ATOM 761 C CA . LEU A 1 99 ? 10.68 28.406 25.297 1 87.44 99 LEU A CA 1
ATOM 762 C C . LEU A 1 99 ? 10.172 27.812 23.984 1 87.44 99 LEU A C 1
ATOM 764 O O . LEU A 1 99 ? 9.32 28.391 23.312 1 87.44 99 LEU A O 1
ATOM 768 N N . GLY A 1 100 ? 10.766 26.719 23.641 1 87.88 100 GLY A N 1
ATOM 769 C CA . GLY A 1 100 ? 10.227 26 22.484 1 87.88 100 GLY A CA 1
ATOM 770 C C . GLY A 1 100 ? 8.781 25.578 22.672 1 87.88 100 GLY A C 1
ATOM 771 O O . GLY A 1 100 ? 7.965 25.734 21.766 1 87.88 100 GLY A O 1
ATOM 772 N N . PHE A 1 101 ? 8.539 25.125 23.875 1 88.25 101 PHE A N 1
ATOM 773 C CA . PHE A 1 101 ? 7.188 24.719 24.219 1 88.25 101 PHE A CA 1
ATOM 774 C C . PHE A 1 101 ? 6.238 25.906 24.203 1 88.25 101 PHE A C 1
ATOM 776 O O . PHE A 1 101 ? 5.113 25.812 23.703 1 88.25 101 PHE A O 1
ATOM 783 N N . LEU A 1 102 ? 6.699 26.922 24.766 1 93.19 102 LEU A N 1
ATOM 784 C CA . LEU A 1 102 ? 5.879 28.125 24.844 1 93.19 102 LEU A CA 1
ATOM 785 C C . LEU A 1 102 ? 5.59 28.672 23.453 1 93.19 102 LEU A C 1
ATOM 787 O O . LEU A 1 102 ? 4.469 29.094 23.156 1 93.19 102 LEU A O 1
ATOM 791 N N . ALA A 1 103 ? 6.574 28.719 22.625 1 93.62 103 ALA A N 1
ATOM 792 C CA . ALA A 1 103 ? 6.41 29.188 21.25 1 93.62 103 ALA A CA 1
ATOM 793 C C . ALA A 1 103 ? 5.402 28.328 20.5 1 93.62 103 ALA A C 1
ATOM 795 O O . ALA A 1 103 ? 4.527 28.844 19.797 1 93.62 103 ALA A O 1
ATOM 796 N N . ALA A 1 104 ? 5.574 27.062 20.703 1 91.81 104 ALA A N 1
ATOM 797 C CA . ALA A 1 104 ? 4.676 26.141 20.016 1 91.81 104 ALA A CA 1
ATOM 798 C C . ALA A 1 104 ? 3.236 26.312 20.5 1 91.81 104 ALA A C 1
ATOM 800 O O . ALA A 1 104 ? 2.303 26.328 19.703 1 91.81 104 ALA A O 1
ATOM 801 N N . THR A 1 105 ? 3.088 26.438 21.781 1 92.5 105 THR A N 1
ATOM 802 C CA . THR A 1 105 ? 1.758 26.531 22.375 1 92.5 105 THR A CA 1
ATOM 803 C C . THR A 1 105 ? 1.084 27.844 21.984 1 92.5 105 THR A C 1
ATOM 805 O O . THR A 1 105 ? -0.057 27.844 21.516 1 92.5 105 THR A O 1
ATOM 808 N N . LEU A 1 106 ? 1.79 28.891 22.109 1 95.62 106 LEU A N 1
ATOM 809 C CA . LEU A 1 106 ? 1.22 30.188 21.766 1 95.62 106 LEU A CA 1
ATOM 810 C C . LEU A 1 106 ? 1.007 30.297 20.266 1 95.62 106 LEU A C 1
ATOM 812 O O . LEU A 1 106 ? 0.038 30.922 19.812 1 95.62 106 LEU A O 1
ATOM 816 N N . GLY A 1 107 ? 1.91 29.734 19.531 1 95.44 107 GLY A N 1
ATOM 817 C CA . GLY A 1 107 ? 1.797 29.734 18.078 1 95.44 107 GLY A CA 1
ATOM 818 C C . GLY A 1 107 ? 0.615 28.922 17.578 1 95.44 107 GLY A C 1
ATOM 819 O O . GLY A 1 107 ? 0.177 29.109 16.438 1 95.44 107 GLY A O 1
ATOM 820 N N . ALA A 1 108 ? 0.131 28.078 18.391 1 95.12 108 ALA A N 1
ATOM 821 C CA . ALA A 1 108 ? -1.012 27.25 18 1 95.12 108 ALA A CA 1
ATOM 822 C C . ALA A 1 108 ? -2.309 27.797 18.594 1 95.12 108 ALA A C 1
ATOM 824 O O . ALA A 1 108 ? -3.322 27.891 17.891 1 95.12 108 ALA A O 1
ATOM 825 N N . VAL A 1 109 ? -2.289 28.25 19.812 1 94.81 109 VAL A N 1
ATOM 826 C CA . VAL A 1 109 ? -3.49 28.641 20.547 1 94.81 109 VAL A CA 1
ATOM 827 C C . VAL A 1 109 ? -3.986 29.984 20.031 1 94.81 109 VAL A C 1
ATOM 829 O O . VAL A 1 109 ? -5.191 30.188 19.859 1 94.81 109 VAL A O 1
ATOM 832 N N . ILE A 1 110 ? -3.092 30.875 19.781 1 96.56 110 ILE A N 1
ATOM 833 C CA . ILE A 1 110 ? -3.486 32.219 19.422 1 96.56 110 ILE A CA 1
ATOM 834 C C . ILE A 1 110 ? -4.191 32.219 18.078 1 96.56 110 ILE A C 1
ATOM 836 O O . ILE A 1 110 ? -5.289 32.781 17.938 1 96.56 110 ILE A O 1
ATOM 840 N N . PRO A 1 111 ? -3.594 31.625 17.094 1 97.44 111 PRO A N 1
ATOM 841 C CA . PRO A 1 111 ? -4.348 31.578 15.844 1 97.44 111 PRO A CA 1
ATOM 842 C C . PRO A 1 111 ? -5.664 30.812 15.977 1 97.44 111 PRO A C 1
ATOM 844 O O . PRO A 1 111 ? -6.668 31.188 15.367 1 97.44 111 PRO A O 1
ATOM 847 N N . THR A 1 112 ? -5.688 29.734 16.703 1 96.88 112 THR A N 1
ATOM 848 C CA . THR A 1 112 ? -6.914 28.984 16.922 1 96.88 112 THR A CA 1
ATOM 849 C C . THR A 1 112 ? -8 29.875 17.516 1 96.88 112 THR A C 1
ATOM 851 O O . THR A 1 112 ? -9.141 29.875 17.047 1 96.88 112 THR A O 1
ATOM 854 N N . TYR A 1 113 ? -7.617 30.609 18.484 1 96.12 113 TYR A N 1
ATOM 855 C CA . TYR A 1 113 ? -8.57 31.469 19.172 1 96.12 113 TYR A CA 1
ATOM 856 C C . TYR A 1 113 ? -9.031 32.594 18.266 1 96.12 113 TYR A C 1
ATOM 858 O O . TYR A 1 113 ? -10.227 32.906 18.188 1 96.12 113 TYR A O 1
ATOM 866 N N . LEU A 1 114 ? -8.125 33.25 17.625 1 97.5 114 LEU A N 1
ATOM 867 C CA . LEU A 1 114 ? -8.438 34.344 16.734 1 97.5 114 LEU A CA 1
ATOM 868 C C . LEU A 1 114 ? -9.398 33.906 15.633 1 97.5 114 LEU A C 1
ATOM 870 O O . LEU A 1 114 ? -10.391 34.594 15.359 1 97.5 114 LEU A O 1
ATOM 874 N N . VAL A 1 115 ? -9.125 32.812 15 1 98.06 115 VAL A N 1
ATOM 875 C CA . VAL A 1 115 ? -9.969 32.281 13.938 1 98.06 115 VAL A CA 1
ATOM 876 C C . VAL A 1 115 ? -11.336 31.891 14.5 1 98.06 115 VAL A C 1
ATOM 878 O O . VAL A 1 115 ? -12.367 32.188 13.891 1 98.06 115 VAL A O 1
ATOM 881 N N . PHE A 1 116 ? -11.336 31.281 15.648 1 96.88 116 PHE A N 1
ATOM 882 C CA . PHE A 1 116 ? -12.586 30.875 16.281 1 96.88 116 PHE A CA 1
ATOM 883 C C . PHE A 1 116 ? -13.5 32.062 16.516 1 96.88 116 PHE A C 1
ATOM 885 O O . PHE A 1 116 ? -14.68 32.031 16.172 1 96.88 116 PHE A O 1
ATOM 892 N N . VAL A 1 117 ? -12.953 33.125 17.062 1 97.19 117 VAL A N 1
ATOM 893 C CA . VAL A 1 117 ? -13.742 34.281 17.438 1 97.19 117 VAL A CA 1
ATOM 894 C C . VAL A 1 117 ? -14.305 34.969 16.172 1 97.19 117 VAL A C 1
ATOM 896 O O . VAL A 1 117 ? -15.492 35.312 16.125 1 97.19 117 VAL A O 1
ATOM 899 N N . VAL A 1 118 ? -13.523 35.094 15.188 1 98.06 118 VAL A N 1
ATOM 900 C CA . VAL A 1 118 ? -13.945 35.812 13.992 1 98.06 118 VAL A CA 1
ATOM 901 C C . VAL A 1 118 ? -14.945 34.969 13.211 1 98.06 118 VAL A C 1
ATOM 903 O O . VAL A 1 118 ? -15.969 35.469 12.734 1 98.06 118 VAL A O 1
ATOM 906 N N . PHE A 1 119 ? -14.719 33.719 13.078 1 97.88 119 PHE A N 1
ATOM 907 C CA . PHE A 1 119 ? -15.547 32.875 12.242 1 97.88 119 PHE A CA 1
ATOM 908 C C . PHE A 1 119 ? -16.812 32.438 12.969 1 97.88 119 PHE A C 1
ATOM 910 O O . PHE A 1 119 ? -17.781 31.969 12.352 1 97.88 119 PHE A O 1
ATOM 917 N N . SER A 1 120 ? -16.812 32.625 14.32 1 96.19 120 SER A N 1
ATOM 918 C CA . SER A 1 120 ? -18.062 32.406 15.062 1 96.19 120 SER A CA 1
ATOM 919 C C . SER A 1 120 ? -19.109 33.438 14.688 1 96.19 120 SER A C 1
ATOM 921 O O . SER A 1 120 ? -20.297 33.25 14.93 1 96.19 120 SER A O 1
ATOM 923 N N . LEU A 1 121 ? -18.672 34.469 14.07 1 96.81 121 LEU A N 1
ATOM 924 C CA . LEU A 1 121 ? -19.578 35.5 13.609 1 96.81 121 LEU A CA 1
ATOM 925 C C . LEU A 1 121 ? -20.188 35.156 12.258 1 96.81 121 LEU A C 1
ATOM 927 O O . LEU A 1 121 ? -21.219 35.719 11.867 1 96.81 121 LEU A O 1
ATOM 931 N N . VAL A 1 122 ? -19.609 34.25 11.578 1 95.94 122 VAL A N 1
ATOM 932 C CA . VAL A 1 122 ? -20.016 33.938 10.211 1 95.94 122 VAL A CA 1
ATOM 933 C C . VAL A 1 122 ? -20.656 32.562 10.188 1 95.94 122 VAL A C 1
ATOM 935 O O . VAL A 1 122 ? -21.625 32.312 9.438 1 95.94 122 VAL A O 1
ATOM 938 N N . TYR A 1 123 ? -20.141 31.656 10.945 1 97.06 123 TYR A N 1
ATOM 939 C CA . TYR A 1 123 ? -20.609 30.266 10.938 1 97.06 123 TYR A CA 1
ATOM 940 C C . TYR A 1 123 ? -21.016 29.812 12.328 1 97.06 123 TYR A C 1
ATOM 942 O O . TYR A 1 123 ? -20.828 30.547 13.305 1 97.06 123 TYR A O 1
ATOM 950 N N . ASP A 1 124 ? -21.609 28.609 12.391 1 95.12 124 ASP A N 1
ATOM 951 C CA . ASP A 1 124 ? -21.969 28.031 13.68 1 95.12 124 ASP A CA 1
ATOM 952 C C . ASP A 1 124 ? -20.734 27.703 14.508 1 95.12 124 ASP A C 1
ATOM 954 O O . ASP A 1 124 ? -19.625 27.578 13.969 1 95.12 124 ASP A O 1
ATOM 958 N N . THR A 1 125 ? -20.922 27.578 15.766 1 93.44 125 THR A N 1
ATOM 959 C CA . THR A 1 125 ? -19.859 27.406 16.734 1 93.44 125 THR A CA 1
ATOM 960 C C . THR A 1 125 ? -19.016 26.172 16.406 1 93.44 125 THR A C 1
ATOM 962 O O . THR A 1 125 ? -17.797 26.188 16.531 1 93.44 125 THR A O 1
ATOM 965 N N . GLN A 1 126 ? -19.641 25.125 15.977 1 94.5 126 GLN A N 1
ATOM 966 C CA . GLN A 1 126 ? -18.906 23.875 15.68 1 94.5 126 GLN A CA 1
ATOM 967 C C . GLN A 1 126 ? -17.969 24.062 14.5 1 94.5 126 GLN A C 1
ATOM 969 O O . GLN A 1 126 ? -16.828 23.594 14.531 1 94.5 126 GLN A O 1
ATOM 974 N N . VAL A 1 127 ? -18.484 24.766 13.539 1 96.62 127 VAL A N 1
ATOM 975 C CA . VAL A 1 127 ? -17.672 25.031 12.352 1 96.62 127 VAL A CA 1
ATOM 976 C C . VAL A 1 127 ? -16.516 25.938 12.703 1 96.62 127 VAL A C 1
ATOM 978 O O . VAL A 1 127 ? -15.375 25.688 12.305 1 96.62 127 VAL A O 1
ATOM 981 N N . ALA A 1 128 ? -16.828 26.953 13.5 1 96.81 128 ALA A N 1
ATOM 982 C CA . ALA A 1 128 ? -15.812 27.922 13.898 1 96.81 128 ALA A CA 1
ATOM 983 C C . ALA A 1 128 ? -14.719 27.25 14.719 1 96.81 128 ALA A C 1
ATOM 985 O O . ALA A 1 128 ? -13.539 27.609 14.602 1 96.81 128 ALA A O 1
ATOM 986 N N . LEU A 1 129 ? -15.078 26.328 15.547 1 94.56 129 LEU A N 1
ATOM 987 C CA . LEU A 1 129 ? -14.117 25.594 16.359 1 94.56 129 LEU A CA 1
ATOM 988 C C . LEU A 1 129 ? -13.164 24.797 15.469 1 94.56 129 LEU A C 1
ATOM 990 O O . LEU A 1 129 ? -11.953 24.797 15.703 1 94.56 129 LEU A O 1
ATOM 994 N N . LEU A 1 130 ? -13.719 24.156 14.484 1 95.75 130 LEU A N 1
ATOM 995 C CA . LEU A 1 130 ? -12.906 23.344 13.594 1 95.75 130 LEU A CA 1
ATOM 996 C C . LEU A 1 130 ? -11.984 24.219 12.742 1 95.75 130 LEU A C 1
ATOM 998 O O . LEU A 1 130 ? -10.836 23.859 12.5 1 95.75 130 LEU A O 1
ATOM 1002 N N . MET A 1 131 ? -12.484 25.359 12.336 1 97.12 131 MET A N 1
ATOM 1003 C CA . MET A 1 131 ? -11.656 26.281 11.555 1 97.12 131 MET A CA 1
ATOM 1004 C C . MET A 1 131 ? -10.5 26.812 12.391 1 97.12 131 MET A C 1
ATOM 1006 O O . MET A 1 131 ? -9.383 26.953 11.891 1 97.12 131 MET A O 1
ATOM 1010 N N . GLY A 1 132 ? -10.836 27.094 13.594 1 96.94 132 GLY A N 1
ATOM 1011 C CA . GLY A 1 132 ? -9.781 27.469 14.516 1 96.94 132 GLY A CA 1
ATOM 1012 C C . GLY A 1 132 ? -8.734 26.391 14.711 1 96.94 132 GLY A C 1
ATOM 1013 O O . GLY A 1 132 ? -7.535 26.656 14.602 1 96.94 132 GLY A O 1
ATOM 1014 N N . ALA A 1 133 ? -9.164 25.203 14.938 1 94.94 133 ALA A N 1
ATOM 1015 C CA . ALA A 1 133 ? -8.25 24.078 15.133 1 94.94 133 ALA A CA 1
ATOM 1016 C C . ALA A 1 133 ? -7.379 23.859 13.906 1 94.94 133 ALA A C 1
ATOM 1018 O O . ALA A 1 133 ? -6.203 23.516 14.023 1 94.94 133 ALA A O 1
ATOM 1019 N N . ALA A 1 134 ? -7.914 24.047 12.711 1 96.31 134 ALA A N 1
ATOM 1020 C CA . ALA A 1 134 ? -7.195 23.844 11.461 1 96.31 134 ALA A CA 1
ATOM 1021 C C . ALA A 1 134 ? -6.059 24.844 11.305 1 96.31 134 ALA A C 1
ATOM 1023 O O . ALA A 1 134 ? -5.094 24.594 10.578 1 96.31 134 ALA A O 1
ATOM 1024 N N . SER A 1 135 ? -6.141 25.938 12 1 96.38 135 SER A N 1
ATOM 1025 C CA . SER A 1 135 ? -5.172 27.016 11.828 1 96.38 135 SER A CA 1
ATOM 1026 C C . SER A 1 135 ? -4.02 26.891 12.82 1 96.38 135 SER A C 1
ATOM 1028 O O . SER A 1 135 ? -3.105 27.703 12.828 1 96.38 135 SER A O 1
ATOM 1030 N N . ALA A 1 136 ? -4.008 25.812 13.57 1 94.25 136 ALA A N 1
ATOM 1031 C CA . ALA A 1 136 ? -3.1 25.688 14.703 1 94.25 136 ALA A CA 1
ATOM 1032 C C . ALA A 1 136 ? -1.725 25.203 14.266 1 94.25 136 ALA A C 1
ATOM 1034 O O . ALA A 1 136 ? -0.702 25.781 14.648 1 94.25 136 ALA A O 1
ATOM 1035 N N . ALA A 1 137 ? -1.699 24.234 13.422 1 89.62 137 ALA A N 1
ATOM 1036 C CA . ALA A 1 137 ? -0.48 23.453 13.227 1 89.62 137 ALA A CA 1
ATOM 1037 C C . ALA A 1 137 ? 0.412 24.094 12.164 1 89.62 137 ALA A C 1
ATOM 1039 O O . ALA A 1 137 ? -0.065 24.844 11.312 1 89.62 137 ALA A O 1
ATOM 1040 N N . THR A 1 138 ? 1.692 23.797 12.305 1 91.19 138 THR A N 1
ATOM 1041 C CA . THR A 1 138 ? 2.719 24.188 11.352 1 91.19 138 THR A CA 1
ATOM 1042 C C . THR A 1 138 ? 3.279 22.969 10.633 1 91.19 138 THR A C 1
ATOM 1044 O O . THR A 1 138 ? 3.396 21.891 11.219 1 91.19 138 THR A O 1
ATOM 1047 N N . SER A 1 139 ? 3.572 23.156 9.391 1 87.06 139 SER A N 1
ATOM 1048 C CA . SER A 1 139 ? 4.215 22.094 8.617 1 87.06 139 SER A CA 1
ATOM 1049 C C . SER A 1 139 ? 5.719 22.062 8.883 1 87.06 139 SER A C 1
ATOM 1051 O O . SER A 1 139 ? 6.465 22.891 8.367 1 87.06 139 SER A O 1
ATOM 1053 N N . LEU A 1 140 ? 6.125 21.047 9.578 1 79.56 140 LEU A N 1
ATOM 1054 C CA . LEU A 1 140 ? 7.547 20.891 9.867 1 79.56 140 LEU A CA 1
ATOM 1055 C C . LEU A 1 140 ? 8.328 20.609 8.594 1 79.56 140 LEU A C 1
ATOM 1057 O O . LEU A 1 140 ? 9.453 21.094 8.422 1 79.56 140 LEU A O 1
ATOM 1061 N N . ALA A 1 141 ? 7.734 19.844 7.754 1 74.25 141 ALA A N 1
ATOM 1062 C CA . ALA A 1 141 ? 8.406 19.422 6.523 1 74.25 141 ALA A CA 1
ATOM 1063 C C . ALA A 1 141 ? 8.75 20.641 5.652 1 74.25 141 ALA A C 1
ATOM 1065 O O . ALA A 1 141 ? 9.836 20.703 5.078 1 74.25 141 ALA A O 1
ATOM 1066 N N . ALA A 1 142 ? 7.863 21.516 5.543 1 80.94 142 ALA A N 1
ATOM 1067 C CA . ALA A 1 142 ? 8.094 22.703 4.727 1 80.94 142 ALA A CA 1
ATOM 1068 C C . ALA A 1 142 ? 9.195 23.578 5.324 1 80.94 142 ALA A C 1
ATOM 1070 O O . ALA A 1 142 ? 10.023 24.125 4.594 1 80.94 142 ALA A O 1
ATOM 1071 N N . THR A 1 143 ? 9.25 23.625 6.574 1 82.94 143 THR A N 1
ATOM 1072 C CA . THR A 1 143 ? 10.219 24.469 7.273 1 82.94 143 THR A CA 1
ATOM 1073 C C . THR A 1 143 ? 11.609 23.828 7.223 1 82.94 143 THR A C 1
ATOM 1075 O O . THR A 1 143 ? 12.594 24.516 6.918 1 82.94 143 THR A O 1
ATOM 1078 N N . VAL A 1 144 ? 11.672 22.625 7.465 1 80.38 144 VAL A N 1
ATOM 1079 C CA . VAL A 1 144 ? 12.945 21.922 7.547 1 80.38 144 VAL A CA 1
ATOM 1080 C C . VAL A 1 144 ? 13.586 21.844 6.16 1 80.38 144 VAL A C 1
ATOM 1082 O O . VAL A 1 144 ? 14.812 21.906 6.027 1 80.38 144 VAL A O 1
ATOM 1085 N N . SER A 1 145 ? 12.781 21.703 5.184 1 76.38 145 SER A N 1
ATOM 1086 C CA . SER A 1 145 ? 13.32 21.625 3.828 1 76.38 145 SER A CA 1
ATOM 1087 C C . SER A 1 145 ? 14.133 22.875 3.484 1 76.38 145 SER A C 1
ATOM 1089 O O . SER A 1 145 ? 15.172 22.781 2.832 1 76.38 145 SER A O 1
ATOM 1091 N N . ILE A 1 146 ? 13.688 23.953 3.939 1 82.75 146 ILE A N 1
ATOM 1092 C CA . ILE A 1 146 ? 14.367 25.203 3.646 1 82.75 146 ILE A CA 1
ATOM 1093 C C . ILE A 1 146 ? 15.602 25.344 4.539 1 82.75 146 ILE A C 1
ATOM 1095 O O . ILE A 1 146 ? 16.656 25.766 4.078 1 82.75 146 ILE A O 1
ATOM 1099 N N . VAL A 1 147 ? 15.5 24.984 5.738 1 85.94 147 VAL A N 1
ATOM 1100 C CA . VAL A 1 147 ? 16.625 25.016 6.664 1 85.94 147 VAL A CA 1
ATOM 1101 C C . VAL A 1 147 ? 17.734 24.094 6.16 1 85.94 147 VAL A C 1
ATOM 1103 O O . VAL A 1 147 ? 18.922 24.438 6.25 1 85.94 147 VAL A O 1
ATOM 1106 N N . ASP A 1 148 ? 17.328 23.031 5.688 1 80 148 ASP A N 1
ATOM 1107 C CA . ASP A 1 148 ? 18.281 22.062 5.156 1 80 148 ASP A CA 1
ATOM 1108 C C . ASP A 1 148 ? 18.969 22.594 3.9 1 80 148 ASP A C 1
ATOM 1110 O O . ASP A 1 148 ? 20.172 22.406 3.725 1 80 148 ASP A O 1
ATOM 1114 N N . GLU A 1 149 ? 18.188 23.141 3.053 1 77.94 149 GLU A N 1
ATOM 1115 C CA . GLU A 1 149 ? 18.719 23.672 1.804 1 77.94 149 GLU A CA 1
ATOM 1116 C C . GLU A 1 149 ? 19.828 24.688 2.068 1 77.94 149 GLU A C 1
ATOM 1118 O O . GLU A 1 149 ? 20.844 24.703 1.369 1 77.94 149 GLU A O 1
ATOM 1123 N N . TYR A 1 150 ? 19.688 25.438 3.117 1 85.62 150 TYR A N 1
ATOM 1124 C CA . TYR A 1 150 ? 20.656 26.484 3.402 1 85.62 150 TYR A CA 1
ATOM 1125 C C . TYR A 1 150 ? 21.594 26.078 4.523 1 85.62 150 TYR A C 1
ATOM 1127 O O . TYR A 1 150 ? 22.453 26.859 4.949 1 85.62 150 TYR A O 1
ATOM 1135 N N . LYS A 1 151 ? 21.344 24.875 5 1 85.38 151 LYS A N 1
ATOM 1136 C CA . LYS A 1 151 ? 22.188 24.297 6.035 1 85.38 151 LYS A CA 1
ATOM 1137 C C . LYS A 1 151 ? 22.25 25.188 7.266 1 85.38 151 LYS A C 1
ATOM 1139 O O . LYS A 1 151 ? 23.328 25.5 7.758 1 85.38 151 LYS A O 1
ATOM 1144 N N . LEU A 1 152 ? 21.172 25.562 7.785 1 89.62 152 LEU A N 1
ATOM 1145 C CA . LEU A 1 152 ? 21.094 26.562 8.844 1 89.62 152 LEU A CA 1
ATOM 1146 C C . LEU A 1 152 ? 20.781 25.906 10.188 1 89.62 152 LEU A C 1
ATOM 1148 O O . LEU A 1 152 ? 20.219 26.547 11.078 1 89.62 152 LEU A O 1
ATOM 1152 N N . TYR A 1 153 ? 21.109 24.688 10.391 1 82.62 153 TYR A N 1
ATOM 1153 C CA . TYR A 1 153 ? 20.719 23.938 11.586 1 82.62 153 TYR A CA 1
ATOM 1154 C C . TYR A 1 153 ? 21.422 24.484 12.82 1 82.62 153 TYR A C 1
ATOM 1156 O O . TYR A 1 153 ? 20.969 24.281 13.945 1 82.62 153 TYR A O 1
ATOM 1164 N N . ARG A 1 154 ? 22.5 25.281 12.672 1 80.88 154 ARG A N 1
ATOM 1165 C CA . ARG A 1 154 ? 23.297 25.75 13.797 1 80.88 154 ARG A CA 1
ATOM 1166 C C . ARG A 1 154 ? 22.828 27.125 14.273 1 80.88 154 ARG A C 1
ATOM 1168 O O . ARG A 1 154 ? 23.25 27.578 15.336 1 80.88 154 ARG A O 1
ATOM 1175 N N . GLU A 1 155 ? 21.953 27.703 13.562 1 87.81 155 GLU A N 1
ATOM 1176 C CA . GLU A 1 155 ? 21.469 29.016 13.938 1 87.81 155 GLU A CA 1
ATOM 1177 C C . GLU A 1 155 ? 20.469 28.922 15.086 1 87.81 155 GLU A C 1
ATOM 1179 O O . GLU A 1 155 ? 19.688 27.969 15.164 1 87.81 155 GLU A O 1
ATOM 1184 N N . ASN A 1 156 ? 20.547 29.922 15.938 1 87.38 156 ASN A N 1
ATOM 1185 C CA . ASN A 1 156 ? 19.656 29.953 17.094 1 87.38 156 ASN A CA 1
ATOM 1186 C C . ASN A 1 156 ? 18.188 29.953 16.688 1 87.38 156 ASN A C 1
ATOM 1188 O O . ASN A 1 156 ? 17.375 29.266 17.297 1 87.38 156 ASN A O 1
ATOM 1192 N N . PHE A 1 157 ? 17.906 30.734 15.75 1 91.75 157 PHE A N 1
ATOM 1193 C CA . PHE A 1 157 ? 16.516 30.812 15.336 1 91.75 157 PHE A CA 1
ATOM 1194 C C . PHE A 1 157 ? 16.031 29.469 14.797 1 91.75 157 PHE A C 1
ATOM 1196 O O . PHE A 1 157 ? 14.875 29.094 15 1 91.75 157 PHE A O 1
ATOM 1203 N N . SER A 1 158 ? 16.984 28.75 14.109 1 90.06 158 SER A N 1
ATOM 1204 C CA . SER A 1 158 ? 16.625 27.453 13.531 1 90.06 158 SER A CA 1
ATOM 1205 C C . SER A 1 158 ? 16.328 26.438 14.617 1 90.06 158 SER A C 1
ATOM 1207 O O . SER A 1 158 ? 15.43 25.609 14.461 1 90.06 158 SER A O 1
ATOM 1209 N N . ARG A 1 159 ? 17.016 26.5 15.648 1 85.44 159 ARG A N 1
ATOM 1210 C CA . ARG A 1 159 ? 16.797 25.578 16.766 1 85.44 159 ARG A CA 1
ATOM 1211 C C . ARG A 1 159 ? 15.422 25.781 17.375 1 85.44 159 ARG A C 1
ATOM 1213 O O . ARG A 1 159 ? 14.711 24.812 17.656 1 85.44 159 ARG A O 1
ATOM 1220 N N . LEU A 1 160 ? 15.141 27.016 17.641 1 89.94 160 LEU A N 1
ATOM 1221 C CA . LEU A 1 160 ? 13.82 27.312 18.188 1 89.94 160 LEU A CA 1
ATOM 1222 C C . LEU A 1 160 ? 12.719 26.953 17.203 1 89.94 160 LEU A C 1
ATOM 1224 O O . LEU A 1 160 ? 11.703 26.375 17.594 1 89.94 160 LEU A O 1
ATOM 1228 N N . LEU A 1 161 ? 12.961 27.297 15.984 1 91.19 161 LEU A N 1
ATOM 1229 C CA . LEU A 1 161 ? 11.992 27.047 14.922 1 91.19 161 LEU A CA 1
ATOM 1230 C C . LEU A 1 161 ? 11.688 25.562 14.805 1 91.19 161 LEU A C 1
ATOM 1232 O O . LEU A 1 161 ? 10.516 25.156 14.805 1 91.19 161 LEU A O 1
ATOM 1236 N N . ILE A 1 162 ? 12.695 24.766 14.758 1 84.06 162 ILE A N 1
ATOM 1237 C CA . ILE A 1 162 ? 12.539 23.328 14.555 1 84.06 162 ILE A CA 1
ATOM 1238 C C . ILE A 1 162 ? 11.898 22.703 15.781 1 84.06 162 ILE A C 1
ATOM 1240 O O . ILE A 1 162 ? 10.992 21.875 15.664 1 84.06 162 ILE A O 1
ATOM 1244 N N . SER A 1 163 ? 12.336 23.125 16.875 1 83.31 163 SER A N 1
ATOM 1245 C CA . SER A 1 163 ? 11.781 22.594 18.125 1 83.31 163 SER A CA 1
ATOM 1246 C C . SER A 1 163 ? 10.312 22.969 18.266 1 83.31 163 SER A C 1
ATOM 1248 O O . SER A 1 163 ? 9.477 22.125 18.609 1 83.31 163 SER A O 1
ATOM 1250 N N . ALA A 1 164 ? 10.008 24.203 18.047 1 89.12 164 ALA A N 1
ATOM 1251 C CA . ALA A 1 164 ? 8.633 24.672 18.156 1 89.12 164 ALA A CA 1
ATOM 1252 C C . ALA A 1 164 ? 7.73 23.984 17.141 1 89.12 164 ALA A C 1
ATOM 1254 O O . ALA A 1 164 ? 6.59 23.641 17.453 1 89.12 164 ALA A O 1
ATOM 1255 N N . ALA A 1 165 ? 8.227 23.859 15.984 1 86.38 165 ALA A N 1
ATOM 1256 C CA . ALA A 1 165 ? 7.445 23.203 14.938 1 86.38 165 ALA A CA 1
ATOM 1257 C C . ALA A 1 165 ? 7.152 21.75 15.297 1 86.38 165 ALA A C 1
ATOM 1259 O O . ALA A 1 165 ? 6.066 21.25 15 1 86.38 165 ALA A O 1
ATOM 1260 N N . ALA A 1 166 ? 8.062 21.125 15.875 1 78.19 166 ALA A N 1
ATOM 1261 C CA . ALA A 1 166 ? 7.883 19.734 16.297 1 78.19 166 ALA A CA 1
ATOM 1262 C C . ALA A 1 166 ? 6.844 19.625 17.406 1 78.19 166 ALA A C 1
ATOM 1264 O O . ALA A 1 166 ? 5.977 18.75 17.359 1 78.19 166 ALA A O 1
ATOM 1265 N N . ILE A 1 167 ? 6.934 20.484 18.328 1 82.06 167 ILE A N 1
ATOM 1266 C CA . ILE A 1 167 ? 6.023 20.484 19.469 1 82.06 167 ILE A CA 1
ATOM 1267 C C . ILE A 1 167 ? 4.637 20.938 19.016 1 82.06 167 ILE A C 1
ATOM 1269 O O . ILE A 1 167 ? 3.623 20.469 19.531 1 82.06 167 ILE A O 1
ATOM 1273 N N . ASP A 1 168 ? 4.695 21.781 18.078 1 87 168 ASP A N 1
ATOM 1274 C CA . ASP A 1 168 ? 3.467 22.359 17.531 1 87 168 ASP A CA 1
ATOM 1275 C C . ASP A 1 168 ? 2.523 21.266 17.047 1 87 168 ASP A C 1
ATOM 1277 O O . ASP A 1 168 ? 1.302 21.406 17.141 1 87 168 ASP A O 1
ATOM 1281 N N . ASP A 1 169 ? 3.059 20.219 16.562 1 80.25 169 ASP A N 1
ATOM 1282 C CA . ASP A 1 169 ? 2.238 19.109 16.109 1 80.25 169 ASP A CA 1
ATOM 1283 C C . ASP A 1 169 ? 1.47 18.469 17.266 1 80.25 169 ASP A C 1
ATOM 1285 O O . ASP A 1 169 ? 0.291 18.141 17.141 1 80.25 169 ASP A O 1
ATOM 1289 N N . VAL A 1 170 ? 2.107 18.359 18.328 1 76.5 170 VAL A N 1
ATOM 1290 C CA . VAL A 1 170 ? 1.491 17.781 19.516 1 76.5 170 VAL A CA 1
ATOM 1291 C C . VAL A 1 170 ? 0.371 18.703 20.016 1 76.5 170 VAL A C 1
ATOM 1293 O O . VAL A 1 170 ? -0.731 18.234 20.312 1 76.5 170 VAL A O 1
ATOM 1296 N N . VAL A 1 171 ? 0.693 19.891 20.078 1 83.44 171 VAL A N 1
ATOM 1297 C CA . VAL A 1 171 ? -0.27 20.859 20.578 1 83.44 171 VAL A CA 1
ATOM 1298 C C . VAL A 1 171 ? -1.489 20.891 19.656 1 83.44 171 VAL A C 1
ATOM 1300 O O . VAL A 1 171 ? -2.629 20.906 20.125 1 83.44 171 VAL A O 1
ATOM 1303 N N . ALA A 1 172 ? -1.237 20.906 18.406 1 87.81 172 ALA A N 1
ATOM 1304 C CA . ALA A 1 172 ? -2.32 20.953 17.422 1 87.81 172 ALA A CA 1
ATOM 1305 C C . ALA A 1 172 ? -3.213 19.719 17.516 1 87.81 172 ALA A C 1
ATOM 1307 O O . ALA A 1 172 ? -4.43 19.812 17.359 1 87.81 172 ALA A O 1
ATOM 1308 N N . LEU A 1 173 ? -2.635 18.625 17.734 1 82.12 173 LEU A N 1
ATOM 1309 C CA . LEU A 1 173 ? -3.404 17.391 17.859 1 82.12 173 LEU A CA 1
ATOM 1310 C C . LEU A 1 173 ? -4.25 17.406 19.141 1 82.12 173 LEU A C 1
ATOM 1312 O O . LEU A 1 173 ? -5.371 16.891 19.141 1 82.12 173 LEU A O 1
ATOM 1316 N N . ILE A 1 174 ? -3.697 17.969 20.156 1 79.5 174 ILE A N 1
ATOM 1317 C CA . ILE A 1 174 ? -4.449 18.141 21.391 1 79.5 174 ILE A CA 1
ATOM 1318 C C . ILE A 1 174 ? -5.637 19.062 21.156 1 79.5 174 ILE A C 1
ATOM 1320 O O . ILE A 1 174 ? -6.75 18.797 21.609 1 79.5 174 ILE A O 1
ATOM 1324 N N . ILE A 1 175 ? -5.367 20.125 20.469 1 86.94 175 ILE A N 1
ATOM 1325 C CA . ILE A 1 175 ? -6.43 21.062 20.141 1 86.94 175 ILE A CA 1
ATOM 1326 C C . ILE A 1 175 ? -7.512 20.359 19.328 1 86.94 175 ILE A C 1
ATOM 1328 O O . ILE A 1 175 ? -8.703 20.516 19.609 1 86.94 175 ILE A O 1
ATOM 1332 N N . LEU A 1 176 ? -7.086 19.609 18.359 1 85.88 176 LEU A N 1
ATOM 1333 C CA . LEU A 1 176 ? -8.039 18.875 17.531 1 85.88 176 LEU A CA 1
ATOM 1334 C C . LEU A 1 176 ? -8.883 17.922 18.375 1 85.88 176 LEU A C 1
ATOM 1336 O O . LEU A 1 176 ? -10.102 17.875 18.219 1 85.88 176 LEU A O 1
ATOM 1340 N N . SER A 1 177 ? -8.258 17.203 19.203 1 80.75 177 SER A N 1
ATOM 1341 C CA . SER A 1 177 ? -8.969 16.25 20.047 1 80.75 177 SER A CA 1
ATOM 1342 C C . SER A 1 177 ? -9.992 16.953 20.938 1 80.75 177 SER A C 1
ATOM 1344 O O . SER A 1 177 ? -11.102 16.453 21.125 1 80.75 177 SER A O 1
ATOM 1346 N N . THR A 1 178 ? -9.609 18.047 21.422 1 81.31 178 THR A N 1
ATOM 1347 C CA . THR A 1 178 ? -10.477 18.828 22.297 1 81.31 178 THR A CA 1
ATOM 1348 C C . THR A 1 178 ? -11.688 19.344 21.531 1 81.31 178 THR A C 1
ATOM 1350 O O . THR A 1 178 ? -12.82 19.266 22 1 81.31 178 THR A O 1
ATOM 1353 N N . VAL A 1 179 ? -11.422 19.812 20.391 1 86.5 179 VAL A N 1
ATOM 1354 C CA . VAL A 1 179 ? -12.484 20.406 19.578 1 86.5 179 VAL A CA 1
ATOM 1355 C C . VAL A 1 179 ? -13.461 19.312 19.141 1 86.5 179 VAL A C 1
ATOM 1357 O O . VAL A 1 179 ? -14.68 19.516 19.172 1 86.5 179 VAL A O 1
ATOM 1360 N N . VAL A 1 180 ? -12.938 18.203 18.75 1 82.94 180 VAL A N 1
ATOM 1361 C CA . VAL A 1 180 ? -13.789 17.094 18.312 1 82.94 180 VAL A CA 1
ATOM 1362 C C . VAL A 1 180 ? -14.664 16.625 19.469 1 82.94 180 VAL A C 1
ATOM 1364 O O . VAL A 1 180 ? -15.852 16.344 19.281 1 82.94 180 VAL A O 1
ATOM 1367 N N . GLU A 1 181 ? -14.102 16.562 20.594 1 78.19 181 GLU A N 1
ATOM 1368 C CA . GLU A 1 181 ? -14.859 16.172 21.781 1 78.19 181 GLU A CA 1
ATOM 1369 C C . GLU A 1 181 ? -15.953 17.188 22.094 1 78.19 181 GLU A C 1
ATOM 1371 O O . GLU A 1 181 ? -17.062 16.812 22.469 1 78.19 181 GLU A O 1
ATOM 1376 N N . LEU A 1 182 ? -15.656 18.391 21.969 1 80.5 182 LEU A N 1
ATOM 1377 C CA . LEU A 1 182 ? -16.609 19.469 22.25 1 80.5 182 LEU A CA 1
ATOM 1378 C C . LEU A 1 182 ? -17.781 19.406 21.266 1 80.5 182 LEU A C 1
ATOM 1380 O O . LEU A 1 182 ? -18.922 19.688 21.641 1 80.5 182 LEU A O 1
ATOM 1384 N N . ILE A 1 183 ? -17.469 19.078 20.094 1 84 183 ILE A N 1
ATOM 1385 C CA . ILE A 1 183 ? -18.5 19 19.062 1 84 183 ILE A CA 1
ATOM 1386 C C . ILE A 1 183 ? -19.422 17.812 19.359 1 84 183 ILE A C 1
ATOM 1388 O O . ILE A 1 183 ? -20.641 17.906 19.172 1 84 183 ILE A O 1
ATOM 1392 N N . THR A 1 184 ? -18.891 16.719 19.719 1 76.5 184 THR A N 1
ATOM 1393 C CA . THR A 1 184 ? -19.672 15.508 20 1 76.5 184 THR A CA 1
ATOM 1394 C C . THR A 1 184 ? -20.562 15.703 21.219 1 76.5 184 THR A C 1
ATOM 1396 O O . THR A 1 184 ? -21.703 15.234 21.25 1 76.5 184 THR A O 1
ATOM 1399 N N . LEU A 1 185 ? -20.062 16.297 22.234 1 74.19 185 LEU A N 1
ATOM 1400 C CA . LEU A 1 185 ? -20.797 16.453 23.484 1 74.19 185 LEU A CA 1
ATOM 1401 C C . LEU A 1 185 ? -21.828 17.578 23.375 1 74.19 185 LEU A C 1
ATOM 1403 O O . LEU A 1 185 ? -22.797 17.594 24.125 1 74.19 185 LEU A O 1
ATOM 1407 N N . GLY A 1 186 ? -21.812 18.25 22.344 1 68.69 186 GLY A N 1
ATOM 1408 C CA . GLY A 1 186 ? -22.75 19.359 22.188 1 68.69 186 GLY A CA 1
ATOM 1409 C C . GLY A 1 186 ? -22.453 20.516 23.125 1 68.69 186 GLY A C 1
ATOM 1410 O O . GLY A 1 186 ? -21.297 20.75 23.484 1 68.69 186 GLY A O 1
ATOM 1411 N N . SER A 1 187 ? -23.547 21.25 23.5 1 65.94 187 SER A N 1
ATOM 1412 C CA . SER A 1 187 ? -23.422 22.453 24.297 1 65.94 187 SER A CA 1
ATOM 1413 C C . SER A 1 187 ? -23.234 22.125 25.781 1 65.94 187 SER A C 1
ATOM 1415 O O . SER A 1 187 ? -24.094 21.484 26.391 1 65.94 187 SER A O 1
ATOM 1417 N N . LEU A 1 188 ? -22.031 22 26.156 1 65.06 188 LEU A N 1
ATOM 1418 C CA . LEU A 1 188 ? -21.797 21.766 27.562 1 65.06 188 LEU A CA 1
ATOM 1419 C C . LEU A 1 188 ? -21.469 23.078 28.281 1 65.06 188 LEU A C 1
ATOM 1421 O O . LEU A 1 188 ? -20.922 24 27.688 1 65.06 188 LEU A O 1
ATOM 1425 N N . PRO A 1 189 ? -21.953 23.078 29.484 1 70.5 189 PRO A N 1
ATOM 1426 C CA . PRO A 1 189 ? -21.5 24.203 30.297 1 70.5 189 PRO A CA 1
ATOM 1427 C C . PRO A 1 189 ? -19.984 24.266 30.406 1 70.5 189 PRO A C 1
ATOM 1429 O O . PRO A 1 189 ? -19.297 23.266 30.203 1 70.5 189 PRO A O 1
ATOM 1432 N N . LEU A 1 190 ? -19.5 25.375 30.516 1 68.56 190 LEU A N 1
ATOM 1433 C CA . LEU A 1 190 ? -18.078 25.688 30.531 1 68.56 190 LEU A CA 1
ATOM 1434 C C . LEU A 1 190 ? -17.328 24.75 31.453 1 68.56 190 LEU A C 1
ATOM 1436 O O . LEU A 1 190 ? -16.234 24.266 31.125 1 68.56 190 LEU A O 1
ATOM 1440 N N . VAL A 1 191 ? -17.922 24.516 32.594 1 72.62 191 VAL A N 1
ATOM 1441 C CA . VAL A 1 191 ? -17.25 23.688 33.594 1 72.62 191 VAL A CA 1
ATOM 1442 C C . VAL A 1 191 ? -17.125 22.25 33.094 1 72.62 191 VAL A C 1
ATOM 1444 O O . VAL A 1 191 ? -16.062 21.625 33.219 1 72.62 191 VAL A O 1
ATOM 1447 N N . GLN A 1 192 ? -18.141 21.812 32.5 1 75.38 192 GLN A N 1
ATOM 1448 C CA . GLN A 1 192 ? -18.125 20.438 31.969 1 75.38 192 GLN A CA 1
ATOM 1449 C C . GLN A 1 192 ? -17.172 20.312 30.781 1 75.38 192 GLN A C 1
ATOM 1451 O O . GLN A 1 192 ? -16.5 19.297 30.625 1 75.38 192 GLN A O 1
ATOM 1456 N N . THR A 1 193 ? -17.125 21.422 30.109 1 75.5 193 THR A N 1
ATOM 1457 C CA . THR A 1 193 ? -16.219 21.438 28.969 1 75.5 193 THR A CA 1
ATOM 1458 C C . THR A 1 193 ? -14.758 21.406 29.438 1 75.5 193 THR A C 1
ATOM 1460 O O . THR A 1 193 ? -13.945 20.656 28.891 1 75.5 193 THR A O 1
ATOM 1463 N N . THR A 1 194 ? -14.508 22.172 30.438 1 76.69 194 THR A N 1
ATOM 1464 C CA . THR A 1 194 ? -13.148 22.234 30.969 1 76.69 194 THR A CA 1
ATOM 1465 C C . THR A 1 194 ? -12.742 20.875 31.562 1 76.69 194 THR A C 1
ATOM 1467 O O . THR A 1 194 ? -11.609 20.422 31.359 1 76.69 194 THR A O 1
ATOM 1470 N N . LEU A 1 195 ? -13.586 20.25 32.25 1 78.31 195 LEU A N 1
ATOM 1471 C CA . LEU A 1 195 ? -13.297 18.953 32.844 1 78.31 195 LEU A CA 1
ATOM 1472 C C . LEU A 1 195 ? -13.047 17.891 31.797 1 78.31 195 LEU A C 1
ATOM 1474 O O . LEU A 1 195 ? -12.172 17.047 31.953 1 78.31 195 LEU A O 1
ATOM 1478 N N . ARG A 1 196 ? -13.789 18 30.797 1 73.88 196 ARG A N 1
ATOM 1479 C CA . ARG A 1 196 ? -13.625 17.031 29.719 1 73.88 196 ARG A CA 1
ATOM 1480 C C . ARG A 1 196 ? -12.289 17.219 29.016 1 73.88 196 ARG A C 1
ATOM 1482 O O . ARG A 1 196 ? -11.625 16.25 28.656 1 73.88 196 ARG A O 1
ATOM 1489 N N . VAL A 1 197 ? -11.938 18.453 28.844 1 73.12 197 VAL A N 1
ATOM 1490 C CA . VAL A 1 197 ? -10.656 18.766 28.219 1 73.12 197 VAL A CA 1
ATOM 1491 C C . VAL A 1 197 ? -9.516 18.25 29.094 1 73.12 197 VAL A C 1
ATOM 1493 O O . VAL A 1 197 ? -8.547 17.688 28.578 1 73.12 197 VAL A O 1
ATOM 1496 N N . LEU A 1 198 ? -9.703 18.438 30.312 1 78.5 198 LEU A N 1
ATOM 1497 C CA . LEU A 1 198 ? -8.688 17.969 31.25 1 78.5 198 LEU A CA 1
ATOM 1498 C C . LEU A 1 198 ? -8.602 16.453 31.25 1 78.5 198 LEU A C 1
ATOM 1500 O O . LEU A 1 198 ? -7.508 15.891 31.312 1 78.5 198 LEU A O 1
ATOM 1504 N N . GLU A 1 199 ? -9.727 15.828 31.219 1 77.62 199 GLU A N 1
ATOM 1505 C CA . GLU A 1 199 ? -9.773 14.367 31.188 1 77.62 199 GLU A CA 1
ATOM 1506 C C . GLU A 1 199 ? -9.102 13.82 29.922 1 77.62 199 GLU A C 1
ATOM 1508 O O . GLU A 1 199 ? -8.359 12.836 29.984 1 77.62 199 GLU A O 1
ATOM 1513 N N . LEU A 1 200 ? -9.391 14.492 28.875 1 75.06 200 LEU A N 1
ATOM 1514 C CA . LEU A 1 200 ? -8.828 14.047 27.609 1 75.06 200 LEU A CA 1
ATOM 1515 C C . LEU A 1 200 ? -7.324 14.289 27.562 1 75.06 200 LEU A C 1
ATOM 1517 O O . LEU A 1 200 ? -6.57 13.461 27.062 1 75.06 200 LEU 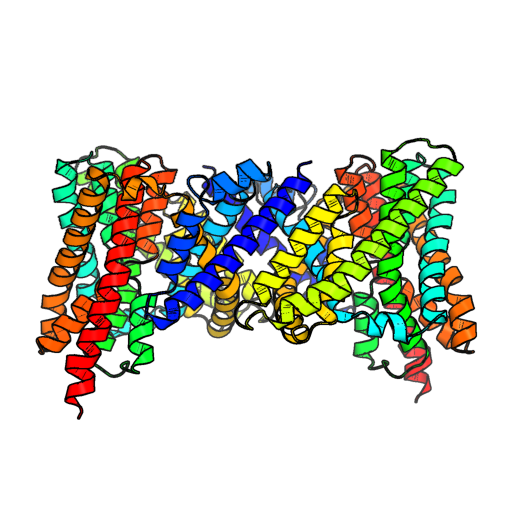A O 1
ATOM 1521 N N . SER A 1 201 ? -6.973 15.414 28.078 1 76.12 201 SER A N 1
ATOM 1522 C CA . SER A 1 201 ? -5.547 15.727 28.141 1 76.12 201 SER A CA 1
ATOM 1523 C C . SER A 1 201 ? -4.801 14.727 29.016 1 76.12 201 SER A C 1
ATOM 1525 O O . SER A 1 201 ? -3.703 14.289 28.672 1 76.12 201 SER A O 1
ATOM 1527 N N . LEU A 1 202 ? -5.43 14.414 30.078 1 82.75 202 LEU A N 1
ATOM 1528 C CA . LEU A 1 202 ? -4.816 13.445 30.984 1 82.75 202 LEU A CA 1
ATOM 1529 C C . LEU A 1 202 ? -4.715 12.07 30.328 1 82.75 202 LEU A C 1
ATOM 1531 O O . LEU A 1 202 ? -3.709 11.383 30.469 1 82.75 202 LEU A O 1
ATOM 1535 N N . ALA A 1 203 ? -5.77 11.68 29.672 1 81.44 203 ALA A N 1
ATOM 1536 C CA . ALA A 1 203 ? -5.754 10.406 28.969 1 81.44 203 ALA A CA 1
ATOM 1537 C C . ALA A 1 203 ? -4.648 10.367 27.922 1 81.44 203 ALA A C 1
ATOM 1539 O O . ALA A 1 203 ? -3.961 9.359 27.766 1 81.44 203 ALA A O 1
ATOM 1540 N N . TRP A 1 204 ? -4.566 11.445 27.234 1 78.5 204 TRP A N 1
ATOM 1541 C CA . TRP A 1 204 ? -3.518 11.555 26.219 1 78.5 204 TRP A CA 1
ATOM 1542 C C . TRP A 1 204 ? -2.137 11.391 26.844 1 78.5 204 TRP A C 1
ATOM 1544 O O . TRP A 1 204 ? -1.288 10.672 26.328 1 78.5 204 TRP A O 1
ATOM 1554 N N . ILE A 1 205 ? -1.953 12.062 27.938 1 82.38 205 ILE A N 1
ATOM 1555 C CA . ILE A 1 205 ? -0.664 12.062 28.609 1 82.38 205 ILE A CA 1
ATOM 1556 C C . ILE A 1 205 ? -0.357 10.656 29.125 1 82.38 205 ILE A C 1
ATOM 1558 O O . ILE A 1 205 ? 0.769 10.172 29 1 82.38 205 ILE A O 1
ATOM 1562 N N . VAL A 1 206 ? -1.286 10.023 29.656 1 88.56 206 VAL A N 1
ATOM 1563 C CA . VAL A 1 206 ? -1.102 8.68 30.203 1 88.56 206 VAL A CA 1
ATOM 1564 C C . VAL A 1 206 ? -0.747 7.715 29.078 1 88.56 206 VAL A C 1
ATOM 1566 O O . VAL A 1 206 ? 0.209 6.945 29.188 1 88.56 206 VAL A O 1
ATOM 1569 N N . ILE A 1 207 ? -1.472 7.773 28.031 1 88.62 207 ILE A N 1
ATOM 1570 C CA . ILE A 1 207 ? -1.236 6.871 26.906 1 88.62 207 ILE A CA 1
ATOM 1571 C C . ILE A 1 207 ? 0.133 7.156 26.297 1 88.62 207 ILE A C 1
ATOM 1573 O O . ILE A 1 207 ? 0.85 6.23 25.906 1 88.62 207 ILE A O 1
ATOM 1577 N N . PHE A 1 208 ? 0.379 8.398 26.219 1 86.06 208 PHE A N 1
ATOM 1578 C CA . PHE A 1 208 ? 1.673 8.812 25.688 1 86.06 208 PHE A CA 1
ATOM 1579 C C . PHE A 1 208 ? 2.809 8.211 26.5 1 86.06 208 PHE A C 1
ATOM 1581 O O . PHE A 1 208 ? 3.709 7.578 25.953 1 86.06 208 PHE A O 1
ATOM 1588 N N . PHE A 1 209 ? 2.748 8.32 27.766 1 88.94 209 PHE A N 1
ATOM 1589 C CA . PHE A 1 209 ? 3.83 7.855 28.625 1 88.94 209 PHE A CA 1
ATOM 1590 C C . PHE A 1 209 ? 3.869 6.332 28.672 1 88.94 209 PHE A C 1
ATOM 1592 O O . PHE A 1 209 ? 4.945 5.73 28.672 1 88.94 209 PHE A O 1
ATOM 1599 N N . VAL A 1 210 ? 2.771 5.734 28.688 1 93.25 210 VAL A N 1
ATOM 1600 C CA . VAL A 1 210 ? 2.723 4.277 28.656 1 93.25 210 VAL A CA 1
ATOM 1601 C C . VAL A 1 210 ? 3.35 3.766 27.359 1 93.25 210 VAL A C 1
ATOM 1603 O O . VAL A 1 210 ? 4.125 2.805 27.375 1 93.25 210 VAL A O 1
ATOM 1606 N N . ALA A 1 211 ? 3.012 4.391 26.312 1 92.88 211 ALA A N 1
ATOM 1607 C CA . ALA A 1 211 ? 3.525 3.988 25 1 92.88 211 ALA A CA 1
ATOM 1608 C C . ALA A 1 211 ? 5.039 4.172 24.938 1 92.88 211 ALA A C 1
ATOM 1610 O O . ALA A 1 211 ? 5.758 3.279 24.469 1 92.88 211 ALA A O 1
ATOM 1611 N N . VAL A 1 212 ? 5.531 5.293 25.391 1 90.25 212 VAL A N 1
ATOM 1612 C CA . VAL A 1 212 ? 6.945 5.633 25.281 1 90.25 212 VAL A CA 1
ATOM 1613 C C . VAL A 1 212 ? 7.766 4.723 26.188 1 90.25 212 VAL A C 1
ATOM 1615 O O . VAL A 1 212 ? 8.93 4.434 25.906 1 90.25 212 VAL A O 1
ATOM 1618 N N . PHE A 1 213 ? 7.117 4.219 27.188 1 92 213 PHE A N 1
ATOM 1619 C CA . PHE A 1 213 ? 7.816 3.338 28.109 1 92 213 PHE A CA 1
ATOM 1620 C C . PHE A 1 213 ? 7.727 1.888 27.656 1 92 213 PHE A C 1
ATOM 1622 O O . PHE A 1 213 ? 8.719 1.158 27.688 1 92 213 PHE A O 1
ATOM 1629 N N . LEU A 1 214 ? 6.609 1.451 27.219 1 95.5 214 LEU A N 1
ATOM 1630 C CA . LEU A 1 214 ? 6.336 0.043 26.953 1 95.5 214 LEU A CA 1
ATOM 1631 C C . LEU A 1 214 ? 6.809 -0.352 25.562 1 95.5 214 LEU A C 1
ATOM 1633 O O . LEU A 1 214 ? 7.395 -1.422 25.375 1 95.5 214 LEU A O 1
ATOM 1637 N N . ILE A 1 215 ? 6.602 0.419 24.609 1 95.12 215 ILE A N 1
ATOM 1638 C CA . ILE A 1 215 ? 6.797 0.045 23.203 1 95.12 215 ILE A CA 1
ATOM 1639 C C . ILE A 1 215 ? 8.281 -0.193 22.938 1 95.12 215 ILE A C 1
ATOM 1641 O O . ILE A 1 215 ? 8.656 -1.182 22.297 1 95.12 215 ILE A O 1
ATOM 1645 N N . PRO A 1 216 ? 9.125 0.709 23.469 1 93.81 216 PRO A N 1
ATOM 1646 C CA . PRO A 1 216 ? 10.547 0.426 23.25 1 93.81 216 PRO A CA 1
ATOM 1647 C C . PRO A 1 216 ? 10.992 -0.894 23.891 1 93.81 216 PRO A C 1
ATOM 1649 O O . PRO A 1 216 ? 11.828 -1.604 23.312 1 93.81 216 PRO A O 1
ATOM 1652 N N . LYS A 1 217 ? 10.469 -1.224 24.969 1 95.06 217 LYS A N 1
ATOM 1653 C CA . LYS A 1 217 ? 10.797 -2.482 25.625 1 95.06 217 LYS A CA 1
ATOM 1654 C C . LYS A 1 217 ? 10.32 -3.678 24.812 1 95.06 217 LYS A C 1
ATOM 1656 O O . LYS A 1 217 ? 11.016 -4.691 24.719 1 95.06 217 LYS A O 1
ATOM 1661 N N . ILE A 1 218 ? 9.211 -3.566 24.25 1 94.94 218 ILE A N 1
ATOM 1662 C CA . ILE A 1 218 ? 8.656 -4.625 23.406 1 94.94 218 ILE A CA 1
ATOM 1663 C C . ILE A 1 218 ? 9.547 -4.832 22.188 1 94.94 218 ILE A C 1
ATOM 1665 O O . ILE A 1 218 ? 9.844 -5.969 21.812 1 94.94 218 ILE A O 1
ATOM 1669 N N . LEU A 1 219 ? 9.969 -3.773 21.578 1 95.12 219 LEU A N 1
ATOM 1670 C CA . LEU A 1 219 ? 10.703 -3.834 20.312 1 95.12 219 LEU A CA 1
ATOM 1671 C C . LEU A 1 219 ? 12.117 -4.352 20.531 1 95.12 219 LEU A C 1
ATOM 1673 O O . LEU A 1 219 ? 12.773 -4.797 19.578 1 95.12 219 LEU A O 1
ATOM 1677 N N . THR A 1 220 ? 12.602 -4.242 21.781 1 93.44 220 THR A N 1
ATOM 1678 C CA . THR A 1 220 ? 13.953 -4.715 22.078 1 93.44 220 THR A CA 1
ATOM 1679 C C . THR A 1 220 ? 14.062 -6.219 21.828 1 93.44 220 THR A C 1
ATOM 1681 O O . THR A 1 220 ? 15.133 -6.719 21.469 1 93.44 220 THR A O 1
ATOM 1684 N N . VAL A 1 221 ? 13 -6.922 21.969 1 93.31 221 VAL A N 1
ATOM 1685 C CA . VAL A 1 221 ? 13.062 -8.375 21.875 1 93.31 221 VAL A CA 1
ATOM 1686 C C . VAL A 1 221 ? 12.609 -8.828 20.484 1 93.31 221 VAL A C 1
ATOM 1688 O O . VAL A 1 221 ? 12.688 -10.008 20.141 1 93.31 221 VAL A O 1
ATOM 1691 N N . VAL A 1 222 ? 12.148 -7.953 19.719 1 93.06 222 VAL A N 1
ATOM 1692 C CA . VAL A 1 222 ? 11.672 -8.281 18.375 1 93.06 222 VAL A CA 1
ATOM 1693 C C . VAL A 1 222 ? 12.859 -8.414 17.422 1 93.06 222 VAL A C 1
ATOM 1695 O O . VAL A 1 222 ? 13.75 -7.555 17.406 1 93.06 222 VAL A O 1
ATOM 1698 N N . ARG A 1 223 ? 12.812 -9.398 16.594 1 91.38 223 ARG A N 1
ATOM 1699 C CA . ARG A 1 223 ? 13.891 -9.633 15.625 1 91.38 223 ARG A CA 1
ATOM 1700 C C . ARG A 1 223 ? 13.875 -8.57 14.531 1 91.38 223 ARG A C 1
ATOM 1702 O O . ARG A 1 223 ? 12.812 -8.078 14.148 1 91.38 223 ARG A O 1
ATOM 1709 N N . ASP A 1 224 ? 15 -8.266 13.969 1 90.06 224 ASP A N 1
ATOM 1710 C CA . ASP A 1 224 ? 15.164 -7.23 12.953 1 90.06 224 ASP A CA 1
ATOM 1711 C C . ASP A 1 224 ? 14.359 -7.559 11.695 1 90.06 224 ASP A C 1
ATOM 1713 O O . ASP A 1 224 ? 13.844 -6.66 11.031 1 90.06 224 ASP A O 1
ATOM 1717 N N . GLU A 1 225 ? 14.164 -8.82 11.516 1 87.38 225 GLU A N 1
ATOM 1718 C CA . GLU A 1 225 ? 13.531 -9.266 10.273 1 87.38 225 GLU A CA 1
ATOM 1719 C C . GLU A 1 225 ? 12.047 -8.922 10.258 1 87.38 225 GLU A C 1
ATOM 1721 O O . GLU A 1 225 ? 11.438 -8.82 9.195 1 87.38 225 GLU A O 1
ATOM 1726 N N . ILE A 1 226 ? 11.539 -8.727 11.453 1 93 226 ILE A N 1
ATOM 1727 C CA . ILE A 1 226 ? 10.094 -8.539 11.469 1 93 226 ILE A CA 1
ATOM 1728 C C . ILE A 1 226 ? 9.75 -7.211 12.133 1 93 226 ILE A C 1
ATOM 1730 O O . ILE A 1 226 ? 8.578 -6.883 12.312 1 93 226 ILE A O 1
ATOM 1734 N N . VAL A 1 227 ? 10.695 -6.438 12.477 1 94.44 227 VAL A N 1
ATOM 1735 C CA . VAL A 1 227 ? 10.492 -5.23 13.273 1 94.44 227 VAL A CA 1
ATOM 1736 C C . VAL A 1 227 ? 9.648 -4.227 12.492 1 94.44 227 VAL A C 1
ATOM 1738 O O . VAL A 1 227 ? 8.812 -3.529 13.07 1 94.44 227 VAL A O 1
ATOM 1741 N N . ASP A 1 228 ? 9.82 -4.145 11.18 1 94.44 228 ASP A N 1
ATOM 1742 C CA . ASP A 1 228 ? 9.07 -3.209 10.344 1 94.44 228 ASP A CA 1
ATOM 1743 C C . ASP A 1 228 ? 7.57 -3.486 10.422 1 94.44 228 ASP A C 1
ATOM 1745 O O . ASP A 1 228 ? 6.781 -2.58 10.688 1 94.44 228 ASP A O 1
ATOM 1749 N N . ASN A 1 229 ? 7.215 -4.699 10.266 1 94.38 229 ASN A N 1
ATOM 1750 C CA . ASN A 1 229 ? 5.809 -5.078 10.289 1 94.38 229 ASN A CA 1
ATOM 1751 C C . ASN A 1 229 ? 5.223 -4.961 11.695 1 94.38 229 ASN A C 1
ATOM 1753 O O . ASN A 1 229 ? 4.082 -4.52 11.859 1 94.38 229 ASN A O 1
ATOM 1757 N N . ILE A 1 230 ? 5.969 -5.32 12.648 1 95.56 230 ILE A N 1
ATOM 1758 C CA . ILE A 1 230 ? 5.504 -5.27 14.023 1 95.56 230 ILE A CA 1
ATOM 1759 C C . ILE A 1 230 ? 5.266 -3.816 14.438 1 95.56 230 ILE A C 1
ATOM 1761 O O . ILE A 1 230 ? 4.332 -3.52 15.18 1 95.56 230 ILE A O 1
ATOM 1765 N N . SER A 1 231 ? 6.156 -2.967 13.953 1 96.25 231 SER A N 1
ATOM 1766 C CA . SER A 1 231 ? 5.98 -1.548 14.25 1 96.25 231 SER A CA 1
ATOM 1767 C C . SER A 1 231 ? 4.648 -1.034 13.719 1 96.25 231 SER A C 1
ATOM 1769 O O . SER A 1 231 ? 3.982 -0.225 14.367 1 96.25 231 SER A O 1
ATOM 1771 N N . LEU A 1 232 ? 4.277 -1.486 12.562 1 96.06 232 LEU A N 1
ATOM 1772 C CA . LEU A 1 232 ? 3.004 -1.07 11.992 1 96.06 232 LEU A CA 1
ATOM 1773 C C . LEU A 1 232 ? 1.838 -1.71 12.734 1 96.06 232 LEU A C 1
ATOM 1775 O O . LEU A 1 232 ? 0.776 -1.099 12.875 1 96.06 232 LEU A O 1
ATOM 1779 N N . VAL A 1 233 ? 2.039 -2.896 13.219 1 96.19 233 VAL A N 1
ATOM 1780 C CA . VAL A 1 233 ? 1.017 -3.533 14.039 1 96.19 233 VAL A CA 1
ATOM 1781 C C . VAL A 1 233 ? 0.801 -2.725 15.32 1 96.19 233 VAL A C 1
ATOM 1783 O O . VAL A 1 233 ? -0.337 -2.438 15.695 1 96.19 233 VAL A O 1
ATOM 1786 N N . ILE A 1 234 ? 1.884 -2.357 15.922 1 96.06 234 ILE A N 1
ATOM 1787 C CA . ILE A 1 234 ? 1.825 -1.552 17.141 1 96.06 234 ILE A CA 1
ATOM 1788 C C . ILE A 1 234 ? 1.117 -0.231 16.844 1 96.06 234 ILE A C 1
ATOM 1790 O O . ILE A 1 234 ? 0.259 0.203 17.625 1 96.06 234 ILE A O 1
ATOM 1794 N N . LEU A 1 235 ? 1.461 0.359 15.758 1 95.81 235 LEU A N 1
ATOM 1795 C CA . LEU A 1 235 ? 0.856 1.616 15.328 1 95.81 235 LEU A CA 1
ATOM 1796 C C . LEU A 1 235 ? -0.661 1.486 15.242 1 95.81 235 LEU A C 1
ATOM 1798 O O . LEU A 1 235 ? -1.393 2.281 15.836 1 95.81 235 LEU A O 1
ATOM 1802 N N . PHE A 1 236 ? -1.118 0.473 14.609 1 95.56 236 PHE A N 1
ATOM 1803 C CA . PHE A 1 236 ? -2.549 0.393 14.344 1 95.56 236 PHE A CA 1
ATOM 1804 C C . PHE A 1 236 ? -3.293 -0.173 15.547 1 95.56 236 PHE A C 1
ATOM 1806 O O . PHE A 1 236 ? -4.492 0.07 15.719 1 95.56 236 PHE A O 1
ATOM 1813 N N . VAL A 1 237 ? -2.641 -0.944 16.391 1 94.62 237 VAL A N 1
ATOM 1814 C CA . VAL A 1 237 ? -3.232 -1.306 17.672 1 94.62 237 VAL A CA 1
ATOM 1815 C C . VAL A 1 237 ? -3.496 -0.045 18.484 1 94.62 237 V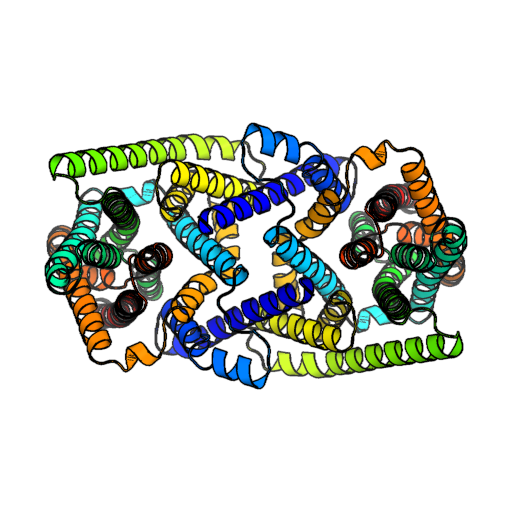AL A C 1
ATOM 1817 O O . VAL A 1 237 ? -4.578 0.12 19.062 1 94.62 237 VAL A O 1
ATOM 1820 N N . LEU A 1 238 ? -2.502 0.799 18.531 1 93.75 238 LEU A N 1
ATOM 1821 C CA . LEU A 1 238 ? -2.65 2.053 19.266 1 93.75 238 LEU A CA 1
ATOM 1822 C C . LEU A 1 238 ? -3.742 2.918 18.641 1 93.75 238 LEU A C 1
ATOM 1824 O O . LEU A 1 238 ? -4.465 3.617 19.359 1 93.75 238 LEU A O 1
ATOM 1828 N N . VAL A 1 239 ? -3.809 2.928 17.328 1 91.94 239 VAL A N 1
ATOM 1829 C CA . VAL A 1 239 ? -4.852 3.68 16.625 1 91.94 239 VAL A CA 1
ATOM 1830 C C . VAL A 1 239 ? -6.227 3.197 17.094 1 91.94 239 VAL A C 1
ATOM 1832 O O . VAL A 1 239 ? -7.098 4.008 17.422 1 91.94 239 VAL A O 1
ATOM 1835 N N . LEU A 1 240 ? -6.418 1.934 17.172 1 90.06 240 LEU A N 1
ATOM 1836 C CA . LEU A 1 240 ? -7.711 1.388 17.578 1 90.06 240 LEU A CA 1
ATOM 1837 C C . LEU A 1 240 ? -8.008 1.705 19.031 1 90.06 240 LEU A C 1
ATOM 1839 O O . LEU A 1 240 ? -9.148 2.023 19.391 1 90.06 240 LEU A O 1
ATOM 1843 N N . ILE A 1 241 ? -7.004 1.601 19.875 1 88.75 241 ILE A N 1
ATOM 1844 C CA . ILE A 1 241 ? -7.164 1.933 21.297 1 88.75 241 ILE A CA 1
ATOM 1845 C C . ILE A 1 241 ? -7.613 3.385 21.438 1 88.75 241 ILE A C 1
ATOM 1847 O O . ILE A 1 241 ? -8.555 3.684 22.172 1 88.75 241 ILE A O 1
ATOM 1851 N N . MET A 1 242 ? -6.941 4.254 20.703 1 85.25 242 MET A N 1
ATOM 1852 C CA . MET A 1 242 ? -7.246 5.68 20.797 1 85.25 242 MET A CA 1
ATOM 1853 C C . MET A 1 242 ? -8.641 5.973 20.266 1 85.25 242 MET A C 1
ATOM 1855 O O . MET A 1 242 ? -9.344 6.84 20.781 1 85.25 242 MET A O 1
ATOM 1859 N N . LEU A 1 243 ? -9.008 5.254 19.266 1 82.31 243 LEU A N 1
ATOM 1860 C CA . LEU A 1 243 ? -10.344 5.43 18.703 1 82.31 243 LEU A CA 1
ATOM 1861 C C . LEU A 1 243 ? -11.406 5.066 19.734 1 82.31 243 LEU A C 1
ATOM 1863 O O . LEU A 1 243 ? -12.414 5.762 19.859 1 82.31 243 LEU A O 1
ATOM 1867 N N . VAL A 1 244 ? -11.172 4.02 20.438 1 80.5 244 VAL A N 1
ATOM 1868 C CA . VAL A 1 244 ? -12.117 3.559 21.453 1 80.5 244 VAL A CA 1
ATOM 1869 C C . VAL A 1 244 ? -12.242 4.598 22.562 1 80.5 244 VAL A C 1
ATOM 1871 O O . VAL A 1 244 ? -13.32 4.801 23.109 1 80.5 244 VAL A O 1
ATOM 1874 N N . VAL A 1 245 ? -11.109 5.289 22.844 1 77.19 245 VAL A N 1
ATOM 1875 C CA . VAL A 1 245 ? -11.094 6.273 23.922 1 77.19 245 VAL A CA 1
ATOM 1876 C C . VAL A 1 245 ? -11.648 7.602 23.422 1 77.19 245 VAL A C 1
ATOM 1878 O O . VAL A 1 245 ? -11.938 8.5 24.219 1 77.19 245 VAL A O 1
ATOM 1881 N N . GLY A 1 246 ? -11.805 7.676 22.062 1 71.06 246 GLY A N 1
ATOM 1882 C CA . GLY A 1 246 ? -12.453 8.859 21.516 1 71.06 246 GLY A CA 1
ATOM 1883 C C . GLY A 1 246 ? -11.477 9.82 20.859 1 71.06 246 GLY A C 1
ATOM 1884 O O . GLY A 1 246 ? -11.836 10.961 20.562 1 71.06 246 GLY A O 1
ATOM 1885 N N . PHE A 1 247 ? -10.242 9.367 20.672 1 76.06 247 PHE A N 1
ATOM 1886 C CA . PHE A 1 247 ? -9.242 10.242 20.078 1 76.06 247 PHE A CA 1
ATOM 1887 C C . PHE A 1 247 ? -9.156 10.031 18.578 1 76.06 247 PHE A C 1
ATOM 1889 O O . PHE A 1 247 ? -9.688 9.047 18.047 1 76.06 247 PHE A O 1
ATOM 1896 N N . SER A 1 248 ? -8.57 11.008 17.938 1 76.31 248 SER A N 1
ATOM 1897 C CA . SER A 1 248 ? -8.297 10.922 16.5 1 76.31 248 SER A CA 1
ATOM 1898 C C . SER A 1 248 ? -7.199 9.898 16.219 1 76.31 248 SER A C 1
ATOM 1900 O O . SER A 1 248 ? -6.242 9.781 16.984 1 76.31 248 SER A O 1
ATOM 1902 N N . PRO A 1 249 ? -7.328 9.164 15.156 1 84.69 249 PRO A N 1
ATOM 1903 C CA . PRO A 1 249 ? -6.289 8.203 14.766 1 84.69 249 PRO A CA 1
ATOM 1904 C C . PRO A 1 249 ? -4.926 8.867 14.562 1 84.69 249 PRO A C 1
ATOM 1906 O O . PRO A 1 249 ? -3.893 8.234 14.805 1 84.69 249 PRO A O 1
ATOM 1909 N N . VAL A 1 250 ? -4.961 10.039 14.18 1 82.75 250 VAL A N 1
ATOM 1910 C CA . VAL A 1 250 ? -3.715 10.719 13.852 1 82.75 250 VAL A CA 1
ATOM 1911 C C . VAL A 1 250 ? -2.904 10.953 15.125 1 82.75 250 VAL A C 1
ATOM 1913 O O . VAL A 1 250 ? -1.673 10.906 15.102 1 82.75 250 VAL A O 1
ATOM 1916 N N . ILE A 1 251 ? -3.537 11.148 16.203 1 81.5 251 ILE A N 1
ATOM 1917 C CA . ILE A 1 251 ? -2.859 11.312 17.484 1 81.5 251 ILE A CA 1
ATOM 1918 C C . ILE A 1 251 ? -2.115 10.031 17.844 1 81.5 251 ILE A C 1
ATOM 1920 O O . ILE A 1 251 ? -0.978 10.086 18.328 1 81.5 251 ILE A O 1
ATOM 1924 N N . ALA A 1 252 ? -2.797 8.961 17.656 1 86.81 252 ALA A N 1
ATOM 1925 C CA . ALA A 1 252 ? -2.193 7.66 17.938 1 86.81 252 ALA A CA 1
ATOM 1926 C C . ALA A 1 252 ? -0.932 7.457 17.094 1 86.81 252 ALA A C 1
ATOM 1928 O O . ALA A 1 252 ? 0.057 6.902 17.578 1 86.81 252 ALA A O 1
ATOM 1929 N N . ALA A 1 253 ? -1.017 7.926 15.883 1 90.69 253 ALA A N 1
ATOM 1930 C CA . ALA A 1 253 ? 0.118 7.762 14.977 1 90.69 253 ALA A CA 1
ATOM 1931 C C . ALA A 1 253 ? 1.339 8.523 15.492 1 90.69 253 ALA A C 1
ATOM 1933 O O . ALA A 1 253 ? 2.459 8.008 15.453 1 90.69 253 ALA A O 1
ATOM 1934 N N . PHE A 1 254 ? 1.096 9.68 15.945 1 85.44 254 PHE A N 1
ATOM 1935 C CA . PHE A 1 254 ? 2.186 10.492 16.469 1 85.44 254 PHE A CA 1
ATOM 1936 C C . PHE A 1 254 ? 2.795 9.844 17.703 1 85.44 254 PHE A C 1
ATOM 1938 O O . PHE A 1 254 ? 4.02 9.758 17.828 1 85.44 254 PHE A O 1
ATOM 1945 N N . ILE A 1 255 ? 2.004 9.414 18.578 1 87.81 255 ILE A N 1
ATOM 1946 C CA . ILE A 1 255 ? 2.455 8.797 19.812 1 87.81 255 ILE A CA 1
ATOM 1947 C C . ILE A 1 255 ? 3.27 7.543 19.5 1 87.81 255 ILE A C 1
ATOM 1949 O O . ILE A 1 255 ? 4.344 7.332 20.062 1 87.81 255 ILE A O 1
ATOM 1953 N N . ALA A 1 256 ? 2.75 6.738 18.625 1 93.31 256 ALA A N 1
ATOM 1954 C CA . ALA A 1 256 ? 3.465 5.527 18.219 1 93.31 256 ALA A CA 1
ATOM 1955 C C . ALA A 1 256 ? 4.84 5.867 17.656 1 93.31 256 ALA A C 1
ATOM 1957 O O . ALA A 1 256 ? 5.828 5.195 17.953 1 93.31 256 ALA A O 1
ATOM 1958 N N . GLY A 1 257 ? 4.883 6.875 16.828 1 92.31 257 GLY A N 1
ATOM 1959 C CA . GLY A 1 257 ? 6.148 7.309 16.266 1 92.31 257 GLY A CA 1
ATOM 1960 C C . GLY A 1 257 ? 7.164 7.727 17.312 1 92.31 257 GLY A C 1
ATOM 1961 O O . GLY A 1 257 ? 8.312 7.277 17.281 1 92.31 257 GLY A O 1
ATOM 1962 N N . VAL A 1 258 ? 6.734 8.547 18.203 1 87.88 258 VAL A N 1
ATOM 1963 C CA . VAL A 1 258 ? 7.621 9.031 19.25 1 87.88 258 VAL A CA 1
ATOM 1964 C C . VAL A 1 258 ? 8.102 7.855 20.109 1 87.88 258 VAL A C 1
ATOM 1966 O O . VAL A 1 258 ? 9.281 7.785 20.469 1 87.88 258 VAL A O 1
ATOM 1969 N N . ALA A 1 259 ? 7.199 6.98 20.453 1 92.38 259 ALA A N 1
ATOM 1970 C CA . ALA A 1 259 ? 7.535 5.824 21.281 1 92.38 259 ALA A CA 1
ATOM 1971 C C . ALA A 1 259 ? 8.578 4.945 20.594 1 92.38 259 ALA A C 1
ATOM 1973 O O . ALA A 1 259 ? 9.539 4.508 21.219 1 92.38 259 ALA A O 1
ATOM 1974 N N . ILE A 1 260 ? 8.43 4.703 19.391 1 94.69 260 ILE A N 1
ATOM 1975 C CA . ILE A 1 260 ? 9.336 3.832 18.656 1 94.69 260 ILE A CA 1
ATOM 1976 C C . ILE A 1 260 ? 10.672 4.543 18.438 1 94.69 260 ILE A C 1
ATOM 1978 O O . ILE A 1 260 ? 11.727 3.9 18.422 1 94.69 260 ILE A O 1
ATOM 1982 N N . ALA A 1 261 ? 10.602 5.832 18.281 1 91.75 261 ALA A N 1
ATOM 1983 C CA . ALA A 1 261 ? 11.828 6.609 18.125 1 91.75 261 ALA A CA 1
ATOM 1984 C C . ALA A 1 261 ? 12.766 6.387 19.297 1 91.75 261 ALA A C 1
ATOM 1986 O O . ALA A 1 261 ? 13.984 6.516 19.172 1 91.75 261 ALA A O 1
ATOM 1987 N N . GLU A 1 262 ? 12.219 6.062 20.422 1 90.38 262 GLU A N 1
ATOM 1988 C CA . GLU A 1 262 ? 13 5.859 21.641 1 90.38 262 GLU A CA 1
ATOM 1989 C C . GLU A 1 262 ? 13.531 4.43 21.719 1 90.38 262 GLU A C 1
ATOM 1991 O O . GLU A 1 262 ? 14.281 4.094 22.641 1 90.38 262 GLU A O 1
ATOM 1996 N N . SER A 1 263 ? 13.234 3.645 20.781 1 92.5 263 SER A N 1
ATOM 1997 C CA . SER A 1 263 ? 13.68 2.256 20.781 1 92.5 263 SER A CA 1
ATOM 1998 C C . SER A 1 263 ? 15.008 2.104 20.047 1 92.5 263 SER A C 1
ATOM 2000 O O . SER A 1 263 ? 15.398 2.979 19.266 1 92.5 263 SER A O 1
ATOM 2002 N N . VAL A 1 264 ? 15.68 1.007 20.266 1 92.12 264 VAL A N 1
ATOM 2003 C CA . VAL A 1 264 ? 16.953 0.695 19.609 1 92.12 264 VAL A CA 1
ATOM 2004 C C . VAL A 1 264 ? 16.719 0.411 18.141 1 92.12 264 VAL A C 1
ATOM 2006 O O . VAL A 1 264 ? 17.672 0.45 17.328 1 92.12 264 VAL A O 1
ATOM 2009 N N . LYS A 1 265 ? 15.477 0.162 17.797 1 94.25 265 LYS A N 1
ATOM 2010 C CA . LYS A 1 265 ? 15.164 -0.211 16.406 1 94.25 265 LYS A CA 1
ATOM 2011 C C . LYS A 1 265 ? 14.711 1 15.602 1 94.25 265 LYS A C 1
ATOM 2013 O O . LYS A 1 265 ? 14.258 0.86 14.461 1 94.25 265 LYS A O 1
ATOM 2018 N N . SER A 1 266 ? 14.812 2.17 16.125 1 93.38 266 SER A N 1
ATOM 2019 C CA . SER A 1 266 ? 14.266 3.4 15.562 1 93.38 266 SER A CA 1
ATOM 2020 C C . SER A 1 266 ? 14.781 3.648 14.156 1 93.38 266 SER A C 1
ATOM 2022 O O . SER A 1 266 ? 14.023 4.02 13.258 1 93.38 266 SER A O 1
ATOM 2024 N N . LYS A 1 267 ? 16.031 3.451 13.93 1 92.06 267 LYS A N 1
ATOM 2025 C CA . LYS A 1 267 ? 16.641 3.734 12.633 1 92.06 267 LYS A CA 1
ATOM 2026 C C . LYS A 1 267 ? 16.047 2.844 11.539 1 92.06 267 LYS A C 1
ATOM 2028 O O . LYS A 1 267 ? 15.75 3.316 10.445 1 92.06 267 LYS A O 1
ATOM 2033 N N . ARG A 1 268 ? 15.875 1.646 11.852 1 93.62 268 ARG A N 1
ATOM 2034 C CA . ARG A 1 268 ? 15.336 0.693 10.883 1 93.62 268 ARG A CA 1
ATOM 2035 C C . ARG A 1 268 ? 13.883 1.021 10.547 1 93.62 268 ARG A C 1
ATOM 2037 O O . ARG A 1 268 ? 13.508 1.048 9.367 1 93.62 268 ARG A O 1
ATOM 2044 N N . VAL A 1 269 ? 13.195 1.273 11.555 1 95.06 269 VAL A N 1
ATOM 2045 C CA . VAL A 1 269 ? 11.781 1.573 11.352 1 95.06 269 VAL A CA 1
ATOM 2046 C C . VAL A 1 269 ? 11.633 2.881 10.578 1 95.06 269 VAL A C 1
ATOM 2048 O O . VAL A 1 269 ? 10.734 3.016 9.742 1 95.06 269 VAL A O 1
ATOM 2051 N N . ASN A 1 270 ? 12.477 3.77 10.836 1 93.38 270 ASN A N 1
ATOM 2052 C CA . ASN A 1 270 ? 12.453 5.035 10.117 1 93.38 270 ASN A CA 1
ATOM 2053 C C . ASN A 1 270 ? 12.703 4.832 8.625 1 93.38 270 ASN A C 1
ATOM 2055 O O . ASN A 1 270 ? 12.016 5.418 7.789 1 93.38 270 ASN A O 1
ATOM 2059 N N . GLY A 1 271 ? 13.727 4.039 8.344 1 92.5 271 GLY A N 1
ATOM 2060 C CA . GLY A 1 271 ? 14.008 3.736 6.949 1 92.5 271 GLY A CA 1
ATOM 2061 C C . GLY A 1 271 ? 12.844 3.082 6.234 1 92.5 271 GLY A C 1
ATOM 2062 O O . GLY A 1 271 ? 12.5 3.463 5.113 1 92.5 271 GLY A O 1
ATOM 2063 N N . PHE A 1 272 ? 12.203 2.207 6.871 1 93.69 272 PHE A N 1
ATOM 2064 C CA . PHE A 1 272 ? 11.047 1.507 6.316 1 93.69 272 PHE A CA 1
ATOM 2065 C C . PHE A 1 272 ? 9.883 2.465 6.109 1 93.69 272 PHE A C 1
ATOM 2067 O O . PHE A 1 272 ? 9.227 2.436 5.066 1 93.69 272 PHE A O 1
ATOM 2074 N N . THR A 1 273 ? 9.688 3.289 7.078 1 94 273 THR A N 1
ATOM 2075 C CA . THR A 1 273 ? 8.602 4.258 7.02 1 94 273 THR A CA 1
ATOM 2076 C C . THR A 1 273 ? 8.836 5.266 5.898 1 94 273 THR A C 1
ATOM 2078 O O . THR A 1 273 ? 7.898 5.633 5.18 1 94 273 THR A O 1
ATOM 2081 N N . GLU A 1 274 ? 10.016 5.656 5.738 1 91.5 274 GLU A N 1
ATOM 2082 C CA . GLU A 1 274 ? 10.359 6.586 4.664 1 91.5 274 GLU A CA 1
ATOM 2083 C C . GLU A 1 274 ? 10.086 5.973 3.293 1 91.5 274 GLU A C 1
ATOM 2085 O O . GLU A 1 274 ? 9.641 6.664 2.375 1 91.5 274 GLU A O 1
ATOM 2090 N N . THR A 1 275 ? 10.352 4.754 3.221 1 92.38 275 THR A N 1
ATOM 2091 C CA . THR A 1 275 ? 10.07 4.039 1.979 1 92.38 275 THR A CA 1
ATOM 2092 C C . THR A 1 275 ? 8.578 4.035 1.683 1 92.38 275 THR A C 1
ATOM 2094 O O . THR A 1 275 ? 8.156 4.32 0.558 1 92.38 275 THR A O 1
ATOM 2097 N N . LEU A 1 276 ? 7.797 3.771 2.629 1 94.38 276 LEU A N 1
ATOM 2098 C CA . LEU A 1 276 ? 6.348 3.748 2.459 1 94.38 276 LEU A CA 1
ATOM 2099 C C . LEU A 1 276 ? 5.82 5.133 2.102 1 94.38 276 LEU A C 1
ATOM 2101 O O . LEU A 1 276 ? 4.941 5.266 1.247 1 94.38 276 LEU A O 1
ATOM 2105 N N . ILE A 1 277 ? 6.367 6.086 2.703 1 92.31 277 ILE A N 1
ATOM 2106 C CA . ILE A 1 277 ? 5.934 7.457 2.467 1 92.31 277 ILE A CA 1
ATOM 2107 C C . ILE A 1 277 ? 6.301 7.879 1.048 1 92.31 277 ILE A C 1
ATOM 2109 O O . ILE A 1 277 ? 5.535 8.586 0.384 1 92.31 277 ILE A O 1
ATOM 2113 N N . SER A 1 278 ? 7.488 7.492 0.667 1 90.38 278 SER A N 1
ATOM 2114 C CA . SER A 1 278 ? 7.914 7.836 -0.686 1 90.38 278 SER A CA 1
ATOM 2115 C C . SER A 1 278 ? 6.957 7.27 -1.728 1 90.38 278 SER A C 1
ATOM 2117 O O . SER A 1 278 ? 6.785 7.848 -2.801 1 90.38 278 SER A O 1
ATOM 2119 N N . ILE A 1 279 ? 6.281 6.254 -1.378 1 91.38 279 ILE A N 1
ATOM 2120 C CA . ILE A 1 279 ? 5.391 5.582 -2.314 1 91.38 279 ILE A CA 1
ATOM 2121 C C . ILE A 1 279 ? 3.971 6.121 -2.152 1 91.38 279 ILE A C 1
ATOM 2123 O O . ILE A 1 279 ? 3.338 6.523 -3.131 1 91.38 279 ILE A O 1
ATOM 2127 N N . PHE A 1 280 ? 3.48 6.27 -0.897 1 94.31 280 PHE A N 1
ATOM 2128 C CA . PHE A 1 280 ? 2.055 6.48 -0.678 1 94.31 280 PHE A CA 1
ATOM 2129 C C . PHE A 1 280 ? 1.795 7.867 -0.098 1 94.31 280 PHE A C 1
ATOM 2131 O O . PHE A 1 280 ? 0.649 8.32 -0.046 1 94.31 280 PHE A O 1
ATOM 2138 N N . GLY A 1 281 ? 2.805 8.586 0.297 1 92.69 281 GLY A N 1
ATOM 2139 C CA . GLY A 1 281 ? 2.68 9.844 1.012 1 92.69 281 GLY A CA 1
ATOM 2140 C C . GLY A 1 281 ? 1.836 10.867 0.276 1 92.69 281 GLY A C 1
ATOM 2141 O O . GLY A 1 281 ? 0.932 11.469 0.859 1 92.69 281 GLY A O 1
ATOM 2142 N N . PRO A 1 282 ? 2.039 10.977 -0.97 1 93.94 282 PRO A N 1
ATOM 2143 C CA . PRO A 1 282 ? 1.352 12.016 -1.736 1 93.94 282 PRO A CA 1
ATOM 2144 C C . PRO A 1 282 ? -0.159 11.805 -1.797 1 93.94 282 PRO A C 1
ATOM 2146 O O . PRO A 1 282 ? -0.907 12.742 -2.08 1 93.94 282 PRO A O 1
ATOM 2149 N N . LEU A 1 283 ? -0.575 10.602 -1.521 1 96.31 283 LEU A N 1
ATOM 2150 C CA . LEU A 1 283 ? -1.969 10.25 -1.771 1 96.31 283 LEU A CA 1
ATOM 2151 C C . LEU A 1 283 ? -2.898 11.008 -0.828 1 96.31 283 LEU A C 1
ATOM 2153 O O . LEU A 1 283 ? -4.047 11.289 -1.176 1 96.31 283 LEU A O 1
ATOM 2157 N N . PHE A 1 284 ? -2.445 11.305 0.323 1 94.75 284 PHE A N 1
ATOM 2158 C CA . PHE A 1 284 ? -3.291 12.062 1.235 1 94.75 284 PHE A CA 1
ATOM 2159 C C . PHE A 1 284 ? -3.588 13.445 0.67 1 94.75 284 PHE A C 1
ATOM 2161 O O . PHE A 1 284 ? -4.742 13.883 0.655 1 94.75 284 PHE A O 1
ATOM 2168 N N . PHE A 1 285 ? -2.58 14.086 0.196 1 94.75 285 PHE A N 1
ATOM 2169 C CA . PHE A 1 285 ? -2.729 15.445 -0.312 1 94.75 285 PHE A CA 1
ATOM 2170 C C . PHE A 1 285 ? -3.527 15.453 -1.61 1 94.75 285 PHE A C 1
ATOM 2172 O O . PHE A 1 285 ? -4.312 16.359 -1.856 1 94.75 285 PHE A O 1
ATOM 2179 N N . VAL A 1 286 ? -3.301 14.453 -2.393 1 96.5 286 VAL A N 1
ATOM 2180 C CA . VAL A 1 286 ? -4.09 14.312 -3.613 1 96.5 286 VAL A CA 1
ATOM 2181 C C . VAL A 1 286 ? -5.562 14.133 -3.262 1 96.5 286 VAL A C 1
ATOM 2183 O O . VAL A 1 286 ? -6.438 14.727 -3.896 1 96.5 286 VAL A O 1
ATOM 2186 N N . TYR A 1 287 ? -5.801 13.32 -2.254 1 96 287 TYR A N 1
ATOM 2187 C CA . TYR A 1 287 ? -7.164 13.086 -1.793 1 96 287 TYR A CA 1
ATOM 2188 C C . TYR A 1 287 ? -7.812 14.375 -1.313 1 96 287 TYR A C 1
ATOM 2190 O O . TYR A 1 287 ? -8.969 14.656 -1.637 1 96 287 TYR A O 1
ATOM 2198 N N . VAL A 1 288 ? -7.105 15.133 -0.54 1 95.25 288 VAL A N 1
ATOM 2199 C CA . VAL A 1 288 ? -7.59 16.422 -0.053 1 95.25 288 VAL A CA 1
ATOM 2200 C C . VAL A 1 288 ? -7.984 17.297 -1.234 1 95.25 288 VAL A C 1
ATOM 2202 O O . VAL A 1 288 ? -9.031 17.953 -1.21 1 95.25 288 VAL A O 1
ATOM 2205 N N . GLY A 1 289 ? -7.148 17.297 -2.209 1 96.12 289 GLY A N 1
ATOM 2206 C CA . GLY A 1 289 ? -7.457 18.062 -3.414 1 96.12 289 GLY A CA 1
ATOM 2207 C C . GLY A 1 289 ? -8.68 17.547 -4.145 1 96.12 289 GLY A C 1
ATOM 2208 O O . GLY A 1 289 ? -9.508 18.328 -4.617 1 96.12 289 GLY A O 1
ATOM 2209 N N . MET A 1 290 ? -8.797 16.281 -4.246 1 95.56 290 MET A N 1
ATOM 2210 C CA . MET A 1 290 ? -9.922 15.68 -4.957 1 95.56 290 MET A CA 1
ATOM 2211 C C . MET A 1 290 ? -11.242 16.047 -4.289 1 95.56 290 MET A C 1
ATOM 2213 O O . MET A 1 290 ? -12.273 16.172 -4.961 1 95.56 290 MET A O 1
ATOM 2217 N N . GLU A 1 291 ? -11.25 16.25 -2.977 1 94.5 291 GLU A N 1
ATOM 2218 C CA . GLU A 1 291 ? -12.453 16.594 -2.225 1 94.5 291 GLU A CA 1
ATOM 2219 C C . GLU A 1 291 ? -12.781 18.078 -2.365 1 94.5 291 GLU A C 1
ATOM 2221 O O . GLU A 1 291 ? -13.797 18.547 -1.848 1 94.5 291 GLU A O 1
ATOM 2226 N N . THR A 1 292 ? -11.922 18.781 -3.047 1 94.5 292 THR A N 1
ATOM 2227 C CA . THR A 1 292 ? -12.078 20.234 -3.197 1 94.5 292 THR A CA 1
ATOM 2228 C C . THR A 1 292 ? -12.555 20.578 -4.602 1 94.5 292 THR A C 1
ATOM 2230 O O . THR A 1 292 ? -11.773 20.594 -5.551 1 94.5 292 THR A O 1
ATOM 2233 N N . PRO A 1 293 ? -13.797 20.969 -4.652 1 93.06 293 PRO A N 1
ATOM 2234 C CA . PRO A 1 293 ? -14.266 21.359 -5.988 1 93.06 293 PRO A CA 1
ATOM 2235 C C . PRO A 1 293 ? -13.586 22.625 -6.516 1 93.06 293 PRO A C 1
ATOM 2237 O O . PRO A 1 293 ? -13.422 23.594 -5.773 1 93.06 293 PRO A O 1
ATOM 2240 N N . PHE A 1 294 ? -13.305 22.562 -7.754 1 90.88 294 PHE A N 1
ATOM 2241 C CA . PHE A 1 294 ? -12.539 23.641 -8.352 1 90.88 294 PHE A CA 1
ATOM 2242 C C . PHE A 1 294 ? -13.359 24.922 -8.391 1 90.88 294 PHE A C 1
ATOM 2244 O O . PHE A 1 294 ? -12.805 26.031 -8.367 1 90.88 294 PHE A O 1
ATOM 2251 N N . TYR A 1 295 ? -14.688 24.797 -8.445 1 90.5 295 TYR A N 1
ATOM 2252 C CA . TYR A 1 295 ? -15.555 25.969 -8.609 1 90.5 295 TYR A CA 1
ATOM 2253 C C . TYR A 1 295 ? -15.516 26.844 -7.371 1 90.5 295 TYR A C 1
ATOM 2255 O O . TYR A 1 295 ? -15.883 28.031 -7.434 1 90.5 295 TYR A O 1
ATOM 2263 N N . ILE A 1 296 ? -15.109 26.344 -6.289 1 89.56 296 ILE A N 1
ATOM 2264 C CA . ILE A 1 296 ? -15.023 27.109 -5.047 1 89.56 296 ILE A CA 1
ATOM 2265 C C . ILE A 1 296 ? -14.039 28.266 -5.223 1 89.56 296 ILE A C 1
ATOM 2267 O O . ILE A 1 296 ? -14.234 29.344 -4.66 1 89.56 296 ILE A O 1
ATOM 2271 N N . PHE A 1 297 ? -13.062 28.062 -6.051 1 90.19 297 PHE A N 1
ATOM 2272 C CA . PHE A 1 297 ? -12.031 29.062 -6.27 1 90.19 297 PHE A CA 1
ATOM 2273 C C . PHE A 1 297 ? -12.57 30.219 -7.105 1 90.19 297 PHE A C 1
ATOM 2275 O O . PHE A 1 297 ? -11.953 31.281 -7.172 1 90.19 297 PHE A O 1
ATOM 2282 N N . PHE A 1 298 ? -13.758 30.016 -7.605 1 91.81 298 PHE A N 1
ATOM 2283 C CA . PHE A 1 298 ? -14.383 31.047 -8.414 1 91.81 298 PHE A CA 1
ATOM 2284 C C . PHE A 1 298 ? -15.555 31.688 -7.668 1 91.81 298 PHE A C 1
ATOM 2286 O O . PHE A 1 298 ? -16.156 32.656 -8.148 1 91.81 298 PHE A O 1
ATOM 2293 N N . ASN A 1 299 ? -15.883 31.172 -6.594 1 93.75 299 ASN A N 1
ATOM 2294 C CA . ASN A 1 299 ? -16.891 31.781 -5.723 1 93.75 299 ASN A CA 1
ATOM 2295 C C . ASN A 1 299 ? -16.266 32.844 -4.812 1 93.75 299 ASN A C 1
ATOM 2297 O O . ASN A 1 299 ? -15.469 32.5 -3.932 1 93.75 299 ASN A O 1
ATOM 2301 N N . LEU A 1 300 ? -16.688 33.969 -4.961 1 94.38 300 LEU A N 1
ATOM 2302 C CA . LEU A 1 300 ? -16.078 35.125 -4.289 1 94.38 300 LEU A CA 1
ATOM 2303 C C . LEU A 1 300 ? -16.203 35 -2.773 1 94.38 300 LEU A C 1
ATOM 2305 O O . LEU A 1 300 ? -15.266 35.312 -2.041 1 94.38 300 LEU A O 1
ATOM 2309 N N . ASN A 1 301 ? -17.344 34.594 -2.363 1 94.5 301 ASN A N 1
ATOM 2310 C CA . ASN A 1 301 ? -17.562 34.438 -0.925 1 94.5 301 ASN A CA 1
ATOM 2311 C C . ASN A 1 301 ? -16.609 33.406 -0.316 1 94.5 301 ASN A C 1
ATOM 2313 O O . ASN A 1 301 ? -16.016 33.656 0.74 1 94.5 301 ASN A O 1
ATOM 2317 N N . ASP A 1 302 ? -16.5 32.344 -0.939 1 95.06 302 ASP A N 1
ATOM 2318 C CA . ASP A 1 302 ? -15.625 31.281 -0.443 1 95.06 302 ASP A CA 1
ATOM 2319 C C . ASP A 1 302 ? -14.156 31.719 -0.489 1 95.06 302 ASP A C 1
ATOM 2321 O O . ASP A 1 302 ? -13.391 31.422 0.429 1 95.06 302 ASP A O 1
ATOM 2325 N N . LEU A 1 303 ? -13.82 32.375 -1.5 1 96.12 303 LEU A N 1
ATOM 2326 C CA . LEU A 1 303 ? -12.453 32.844 -1.644 1 96.12 303 LEU A CA 1
ATOM 2327 C C . LEU A 1 303 ? -12.117 33.875 -0.555 1 96.12 303 LEU A C 1
ATOM 2329 O O . LEU A 1 303 ? -11.039 33.812 0.043 1 96.12 303 LEU A O 1
ATOM 2333 N N . LEU A 1 304 ? -13 34.719 -0.322 1 97 304 LEU A N 1
ATOM 2334 C CA . LEU A 1 304 ? -12.781 35.781 0.673 1 97 304 LEU A CA 1
ATOM 2335 C C . LEU A 1 304 ? -12.664 35.188 2.072 1 97 304 LEU A C 1
ATOM 2337 O O . LEU A 1 304 ? -11.836 35.594 2.871 1 97 304 LEU A O 1
ATOM 2341 N N . LEU A 1 305 ? -13.531 34.25 2.328 1 97.44 305 LEU A N 1
ATOM 2342 C CA . LEU A 1 305 ? -13.484 33.594 3.643 1 97.44 305 LEU A CA 1
ATOM 2343 C C . LEU A 1 305 ? -12.227 32.75 3.799 1 97.44 305 LEU A C 1
ATOM 2345 O O . LEU A 1 305 ? -11.664 32.688 4.891 1 97.44 305 LEU A O 1
ATOM 2349 N N . GLY A 1 306 ? -11.82 32.125 2.697 1 97.31 306 GLY A N 1
ATOM 2350 C CA . GLY A 1 306 ? -10.547 31.422 2.73 1 97.31 306 GLY A CA 1
ATOM 2351 C C . GLY A 1 306 ? -9.367 32.344 2.961 1 97.31 306 GLY A C 1
ATOM 2352 O O . GLY A 1 306 ? -8.453 32.031 3.721 1 97.31 306 GLY A O 1
ATOM 2353 N N . LEU A 1 307 ? -9.422 33.469 2.309 1 97.38 307 LEU A N 1
ATOM 2354 C CA . LEU A 1 307 ? -8.359 34.469 2.467 1 97.38 307 LEU A CA 1
ATOM 2355 C C . LEU A 1 307 ? -8.367 35.031 3.879 1 97.38 307 LEU A C 1
ATOM 2357 O O . LEU A 1 307 ? -7.305 35.312 4.449 1 97.38 307 LEU A O 1
ATOM 2361 N N . LEU A 1 308 ? -9.523 35.25 4.367 1 98 308 LEU A N 1
ATOM 2362 C CA . LEU A 1 308 ? -9.633 35.75 5.738 1 98 308 LEU A CA 1
ATOM 2363 C C . LEU A 1 308 ? -9.062 34.75 6.723 1 98 308 LEU A C 1
ATOM 2365 O O . LEU A 1 308 ? -8.328 35.094 7.641 1 98 308 LEU A O 1
ATOM 2369 N N . LEU A 1 309 ? -9.477 33.531 6.527 1 98.19 309 LEU A N 1
ATOM 2370 C CA . LEU A 1 309 ? -8.938 32.438 7.363 1 98.19 309 LEU A CA 1
ATOM 2371 C C . LEU A 1 309 ? -7.414 32.406 7.297 1 98.19 309 LEU A C 1
ATOM 2373 O O . LEU A 1 309 ? -6.746 32.281 8.32 1 98.19 309 LEU A O 1
ATOM 2377 N N . SER A 1 310 ? -6.895 32.562 6.086 1 98 310 SER A N 1
ATOM 2378 C CA . SER A 1 310 ? -5.449 32.562 5.883 1 98 310 SER A CA 1
ATOM 2379 C C . SER A 1 310 ? -4.805 33.75 6.605 1 98 310 SER A C 1
ATOM 2381 O O . SER A 1 310 ? -3.771 33.594 7.262 1 98 310 SER A O 1
ATOM 2383 N N . PHE A 1 311 ? -5.41 34.812 6.441 1 98.06 311 PHE A N 1
ATOM 2384 C CA . PHE A 1 311 ? -4.895 36.031 7.055 1 98.06 311 PHE A CA 1
ATOM 2385 C C . PHE A 1 311 ? -4.848 35.875 8.57 1 98.06 311 PHE A C 1
ATOM 2387 O O . PHE A 1 311 ? -3.824 36.188 9.195 1 98.06 311 PHE A O 1
ATOM 2394 N N . LEU A 1 312 ? -5.906 35.469 9.164 1 98.19 312 LEU A N 1
ATOM 2395 C CA . LEU A 1 312 ? -5.98 35.281 10.609 1 98.19 312 LEU A CA 1
ATOM 2396 C C . LEU A 1 312 ? -4.98 34.25 11.094 1 98.19 312 LEU A C 1
ATOM 2398 O O . LEU A 1 312 ? -4.363 34.406 12.148 1 98.19 312 LEU A O 1
ATOM 2402 N N . ALA A 1 313 ? -4.883 33.188 10.344 1 97.81 313 ALA A N 1
ATOM 2403 C CA . ALA A 1 313 ? -3.932 32.125 10.688 1 97.81 313 ALA A CA 1
ATOM 2404 C C . ALA A 1 313 ? -2.502 32.656 10.688 1 97.81 313 ALA A C 1
ATOM 2406 O O . ALA A 1 313 ? -1.72 32.344 11.594 1 97.81 313 ALA A O 1
ATOM 2407 N N . ILE A 1 314 ? -2.16 33.469 9.695 1 97.69 314 ILE A N 1
ATOM 2408 C CA . ILE A 1 314 ? -0.814 34 9.547 1 97.69 314 ILE A CA 1
ATOM 2409 C C . ILE A 1 314 ? -0.536 35 10.672 1 97.69 314 ILE A C 1
ATOM 2411 O O . ILE A 1 314 ? 0.487 34.906 11.359 1 97.69 314 ILE A O 1
ATOM 2415 N N . VAL A 1 315 ? -1.457 35.875 10.875 1 97.69 315 VAL A N 1
ATOM 2416 C CA . VAL A 1 315 ? -1.281 36.906 11.883 1 97.69 315 VAL A CA 1
ATOM 2417 C C . VAL A 1 315 ? -1.213 36.281 13.273 1 97.69 315 VAL A C 1
ATOM 2419 O O . VAL A 1 315 ? -0.362 36.656 14.086 1 97.69 315 VAL A O 1
ATOM 2422 N N . GLY A 1 316 ? -2.096 35.406 13.508 1 97.31 316 GLY A N 1
ATOM 2423 C CA . GLY A 1 316 ? -2.09 34.719 14.789 1 97.31 316 GLY A CA 1
ATOM 2424 C C . GLY A 1 316 ? -0.789 34 15.07 1 97.31 316 GLY A C 1
ATOM 2425 O O . GLY A 1 316 ? -0.292 34 16.203 1 97.31 316 GLY A O 1
ATOM 2426 N N . LYS A 1 317 ? -0.272 33.312 14.062 1 96.81 317 LYS A N 1
ATOM 2427 C CA . LYS A 1 317 ? 0.984 32.594 14.219 1 96.81 317 LYS A CA 1
ATOM 2428 C C . LYS A 1 317 ? 2.137 33.531 14.531 1 96.81 317 LYS A C 1
ATOM 2430 O O . LYS A 1 317 ? 2.938 33.281 15.43 1 96.81 317 LYS A O 1
ATOM 2435 N N . ILE A 1 318 ? 2.195 34.594 13.773 1 96.88 318 ILE A N 1
ATOM 2436 C CA . ILE A 1 318 ? 3.277 35.562 13.938 1 96.88 318 ILE A CA 1
ATOM 2437 C C . ILE A 1 318 ? 3.203 36.188 15.328 1 96.88 318 ILE A C 1
ATOM 2439 O O . ILE A 1 318 ? 4.207 36.25 16.047 1 96.88 318 ILE A O 1
ATOM 2443 N N . PHE A 1 319 ? 2.072 36.531 15.734 1 96.56 319 PHE A N 1
ATOM 2444 C CA . PHE A 1 319 ? 1.909 37.188 17.031 1 96.56 319 PHE A CA 1
ATOM 2445 C C . PHE A 1 319 ? 2.18 36.219 18.172 1 96.56 319 PHE A C 1
ATOM 2447 O O . PHE A 1 319 ? 2.645 36.625 19.234 1 96.56 319 PHE A O 1
ATOM 2454 N N . GLY A 1 320 ? 1.832 35.031 17.953 1 96.19 320 GLY A N 1
ATOM 2455 C CA . GLY A 1 320 ? 2.045 34 18.969 1 96.19 320 GLY A CA 1
ATOM 2456 C C . GLY A 1 320 ? 3.508 33.656 19.172 1 96.19 320 GLY A C 1
ATOM 2457 O O . GLY A 1 320 ? 3.939 33.375 20.281 1 96.19 320 GLY A O 1
ATOM 2458 N N . ILE A 1 321 ? 4.266 33.719 18.125 1 96.94 321 ILE A N 1
ATOM 2459 C CA . ILE A 1 321 ? 5.621 33.188 18.156 1 96.94 321 ILE A CA 1
ATOM 2460 C C . ILE A 1 321 ? 6.621 34.312 18.359 1 96.94 321 ILE A C 1
ATOM 2462 O O . ILE A 1 321 ? 7.656 34.125 19 1 96.94 321 ILE A O 1
ATOM 2466 N N . LEU A 1 322 ? 6.336 35.5 17.844 1 97 322 LEU A N 1
ATOM 2467 C CA . LEU A 1 322 ? 7.293 36.594 17.75 1 97 322 LEU A CA 1
ATOM 2468 C C . LEU A 1 322 ? 7.809 37 19.141 1 97 322 LEU A C 1
ATOM 2470 O O . LEU A 1 322 ? 9.016 37.156 19.328 1 97 322 LEU A O 1
ATOM 2474 N N . PRO A 1 323 ? 6.918 37.156 20.141 1 96.75 323 PRO A N 1
ATOM 2475 C CA . PRO A 1 323 ? 7.426 37.562 21.453 1 96.75 323 PRO A CA 1
ATOM 2476 C C . PRO A 1 323 ? 8.367 36.531 22.062 1 96.75 323 PRO A C 1
ATOM 2478 O O . PRO A 1 323 ? 9.391 36.875 22.641 1 96.75 323 PRO A O 1
ATOM 2481 N N . VAL A 1 324 ? 8.062 35.25 21.922 1 96.38 324 VAL A N 1
ATOM 2482 C CA . VAL A 1 324 ? 8.883 34.188 22.484 1 96.38 324 VAL A CA 1
ATOM 2483 C C . VAL A 1 324 ? 10.203 34.125 21.719 1 96.38 324 VAL A C 1
ATOM 2485 O O . VAL A 1 324 ? 11.266 33.938 22.328 1 96.38 324 VAL A O 1
ATOM 2488 N N . ALA A 1 325 ? 10.086 34.25 20.391 1 96.38 325 ALA A N 1
ATOM 2489 C CA . ALA A 1 325 ? 11.281 34.188 19.562 1 96.38 325 ALA A CA 1
ATOM 2490 C C . ALA A 1 325 ? 12.227 35.344 19.906 1 96.38 325 ALA A C 1
ATOM 2492 O O . ALA A 1 325 ? 13.445 35.188 19.922 1 96.38 325 ALA A O 1
ATOM 2493 N N . TYR A 1 326 ? 11.656 36.5 20.156 1 96.19 326 TYR A N 1
ATOM 2494 C CA . TYR A 1 326 ? 12.492 37.625 20.516 1 96.19 326 TYR A CA 1
ATOM 2495 C C . TYR A 1 326 ? 13.195 37.406 21.844 1 96.19 326 TYR A C 1
ATOM 2497 O O . TYR A 1 326 ? 14.359 37.781 22.016 1 96.19 326 TYR A O 1
ATOM 2505 N N . PHE A 1 327 ? 12.516 36.875 22.75 1 94.94 327 PHE A N 1
ATOM 2506 C CA . PHE A 1 327 ? 13.117 36.594 24.047 1 94.94 327 PHE A CA 1
ATOM 2507 C C . PHE A 1 327 ? 14.234 35.562 23.906 1 94.94 327 PHE A C 1
ATOM 2509 O O . PHE A 1 327 ? 15.219 35.625 24.641 1 94.94 327 PHE A O 1
ATOM 2516 N N . TYR A 1 328 ? 14.094 34.75 23 1 92.81 328 TYR A N 1
ATOM 2517 C CA . TYR A 1 328 ? 15.055 33.656 22.828 1 92.81 328 TYR A CA 1
ATOM 2518 C C . TYR A 1 328 ? 16.25 34.125 22 1 92.81 328 TYR A C 1
ATOM 2520 O O . TYR A 1 328 ? 17.406 33.906 22.391 1 92.81 328 TYR A O 1
ATOM 2528 N N . THR A 1 329 ? 15.969 34.781 20.906 1 93.69 329 THR A N 1
ATOM 2529 C CA . THR A 1 329 ? 17.031 35.125 19.969 1 93.69 329 THR A CA 1
ATOM 2530 C C . THR A 1 329 ? 17.656 36.469 20.312 1 93.69 329 THR A C 1
ATOM 2532 O O . THR A 1 329 ? 18.797 36.781 19.938 1 93.69 329 THR A O 1
ATOM 2535 N N . LYS A 1 330 ? 16.938 37.344 20.844 1 94.81 330 LYS A N 1
ATOM 2536 C CA . LYS A 1 330 ? 17.344 38.719 21.188 1 94.81 330 LYS A CA 1
ATOM 2537 C C . LYS A 1 330 ? 17.703 39.5 19.938 1 94.81 330 LYS A C 1
ATOM 2539 O O . LYS A 1 330 ? 18.562 40.375 19.969 1 94.81 330 LYS A O 1
ATOM 2544 N N . ASN A 1 331 ? 17.172 39.062 18.859 1 95.44 331 ASN A N 1
ATOM 2545 C CA . ASN A 1 331 ? 17.359 39.688 17.562 1 95.44 331 ASN A CA 1
ATOM 2546 C C . ASN A 1 331 ? 16.047 39.75 16.781 1 95.44 331 ASN A C 1
ATOM 2548 O O . ASN A 1 331 ? 15.445 38.719 16.484 1 95.44 331 ASN A O 1
ATOM 2552 N N . LEU A 1 332 ? 15.703 40.969 16.406 1 95.25 332 LEU A N 1
ATOM 2553 C CA . LEU A 1 332 ? 14.406 41.188 15.766 1 95.25 332 LEU A CA 1
ATOM 2554 C C . LEU A 1 332 ? 14.336 40.469 14.414 1 95.25 332 LEU A C 1
ATOM 2556 O O . LEU A 1 332 ? 13.305 39.875 14.07 1 95.25 332 LEU A O 1
ATOM 2560 N N . LYS A 1 333 ? 15.398 40.5 13.672 1 95.75 333 LYS A N 1
ATOM 2561 C CA . LYS A 1 333 ? 15.406 39.844 12.367 1 95.75 333 LYS A CA 1
ATOM 2562 C C . LYS A 1 333 ? 15.266 38.344 12.5 1 95.75 333 LYS A C 1
ATOM 2564 O O . LYS A 1 333 ? 14.469 37.719 11.789 1 95.75 333 LYS A O 1
ATOM 2569 N N . GLN A 1 334 ? 15.992 37.844 13.43 1 95.88 334 GLN A N 1
ATOM 2570 C CA . GLN A 1 334 ? 15.938 36.375 13.648 1 95.88 334 GLN A CA 1
ATOM 2571 C C . GLN A 1 334 ? 14.578 35.969 14.203 1 95.88 334 GLN A C 1
ATOM 2573 O O . GLN A 1 334 ? 14.078 34.875 13.898 1 95.88 334 GLN A O 1
ATOM 2578 N N . SER A 1 335 ? 14.062 36.844 14.984 1 96.88 335 SER A N 1
ATOM 2579 C CA . SER A 1 335 ? 12.742 36.594 15.547 1 96.88 335 SER A CA 1
ATOM 2580 C C . SER A 1 335 ? 11.672 36.562 14.469 1 96.88 335 SER A C 1
ATOM 2582 O O . SER A 1 335 ? 10.781 35.719 14.477 1 96.88 335 SER A O 1
ATOM 2584 N N . ILE A 1 336 ? 11.766 37.469 13.555 1 96.81 336 ILE A N 1
ATOM 2585 C CA . ILE A 1 336 ? 10.82 37.562 12.453 1 96.81 336 ILE A CA 1
ATOM 2586 C C . ILE A 1 336 ? 10.969 36.312 11.562 1 96.81 336 ILE A C 1
ATOM 2588 O O . ILE A 1 336 ? 9.969 35.719 11.148 1 96.81 336 ILE A O 1
ATOM 2592 N N . ILE A 1 337 ? 12.164 35.906 11.359 1 96.38 337 ILE A N 1
ATOM 2593 C CA . ILE A 1 337 ? 12.438 34.719 10.539 1 96.38 337 ILE A CA 1
ATOM 2594 C C . ILE A 1 337 ? 11.836 33.5 11.203 1 96.38 337 ILE A C 1
ATOM 2596 O O . ILE A 1 337 ? 11.25 32.625 10.523 1 96.38 337 ILE A O 1
ATOM 2600 N N . THR A 1 338 ? 11.969 33.438 12.469 1 95.44 338 THR A N 1
ATOM 2601 C CA . THR A 1 338 ? 11.414 32.312 13.211 1 95.44 338 THR A CA 1
ATOM 2602 C C . THR A 1 338 ? 9.898 32.281 13.086 1 95.44 338 THR A C 1
ATOM 2604 O O . THR A 1 338 ? 9.312 31.219 12.82 1 95.44 338 THR A O 1
ATOM 2607 N N . ALA A 1 339 ? 9.289 33.406 13.281 1 96.81 339 ALA A N 1
ATOM 2608 C CA . ALA A 1 339 ? 7.832 33.5 13.219 1 96.81 339 ALA A CA 1
ATOM 2609 C C . ALA A 1 339 ? 7.328 33.188 11.812 1 96.81 339 ALA A C 1
ATOM 2611 O O . ALA A 1 339 ? 6.344 32.469 11.648 1 96.81 339 ALA A O 1
ATOM 2612 N N . VAL A 1 340 ? 8 33.656 10.836 1 96 340 VAL A N 1
ATOM 2613 C CA . VAL A 1 340 ? 7.609 33.438 9.445 1 96 340 VAL A CA 1
ATOM 2614 C C . VAL A 1 340 ? 7.824 31.984 9.07 1 96 340 VAL A C 1
ATOM 2616 O O . VAL A 1 340 ? 7.035 31.406 8.32 1 96 340 VAL A O 1
ATOM 2619 N N . GLY A 1 341 ? 8.859 31.422 9.625 1 94.31 341 GLY A N 1
ATOM 2620 C CA . GLY A 1 341 ? 9.141 30.016 9.367 1 94.31 341 GLY A CA 1
ATOM 2621 C C . GLY A 1 341 ? 8.055 29.094 9.875 1 94.31 341 GLY A C 1
ATOM 2622 O O . GLY A 1 341 ? 7.934 27.953 9.406 1 94.31 341 GLY A O 1
ATOM 2623 N N . MET A 1 342 ? 7.223 29.609 10.75 1 95.19 342 MET A N 1
ATOM 2624 C CA . MET A 1 342 ? 6.18 28.797 11.367 1 95.19 342 MET A CA 1
ATOM 2625 C C . MET A 1 342 ? 4.848 28.984 10.641 1 95.19 342 MET A C 1
ATOM 2627 O O . MET A 1 342 ? 3.848 28.359 11.008 1 95.19 342 MET A O 1
ATOM 2631 N N . ILE A 1 343 ? 4.828 29.734 9.586 1 95.38 343 ILE A N 1
ATOM 2632 C CA . ILE A 1 343 ? 3.596 30.109 8.906 1 95.38 343 ILE A CA 1
ATOM 2633 C C . ILE A 1 343 ? 3.068 28.922 8.094 1 95.38 343 ILE A C 1
ATOM 2635 O O . ILE A 1 343 ? 1.864 28.656 8.094 1 95.38 343 ILE A O 1
ATOM 2639 N N . PRO A 1 344 ? 3.885 28.156 7.406 1 92.62 344 PRO A N 1
ATOM 2640 C CA . PRO A 1 344 ? 3.35 27.078 6.578 1 92.62 344 PRO A CA 1
ATOM 2641 C C . PRO A 1 344 ? 2.51 26.078 7.379 1 92.62 344 PRO A C 1
ATOM 2643 O O . PRO A 1 344 ? 2.91 25.672 8.469 1 92.62 344 PRO A O 1
ATOM 2646 N N . ARG A 1 345 ? 1.307 25.938 6.68 1 88.25 345 ARG A N 1
ATOM 2647 C CA . ARG A 1 345 ? 0.417 24.953 7.289 1 88.25 345 ARG A CA 1
ATOM 2648 C C . ARG A 1 345 ? 0.47 23.625 6.539 1 88.25 345 ARG A C 1
ATOM 2650 O O . ARG A 1 345 ? 0.75 23.594 5.34 1 88.25 345 ARG A O 1
ATOM 2657 N N . GLY A 1 346 ? 0.299 22.609 7.09 1 77.94 346 GLY A N 1
ATOM 2658 C CA . GLY A 1 346 ? 0.547 21.297 6.496 1 77.94 346 GLY A CA 1
ATOM 2659 C C . GLY A 1 346 ? -0.565 20.297 6.762 1 77.94 346 GLY A C 1
ATOM 2660 O O . GLY A 1 346 ? -1.745 20.625 6.613 1 77.94 346 GLY A O 1
ATOM 2661 N N . GLU A 1 347 ? -0.116 19.219 7.109 1 84.75 347 GLU A N 1
ATOM 2662 C CA . GLU A 1 347 ? -0.864 17.969 7.121 1 84.75 347 GLU A CA 1
ATOM 2663 C C . GLU A 1 347 ? -1.948 17.984 8.195 1 84.75 347 GLU A C 1
ATOM 2665 O O . GLU A 1 347 ? -3.088 17.578 7.938 1 84.75 347 GLU A O 1
ATOM 2670 N N . ILE A 1 348 ? -1.633 18.641 9.32 1 86.62 348 ILE A N 1
ATOM 2671 C CA . ILE A 1 348 ? -2.553 18.531 10.445 1 86.62 348 ILE A CA 1
ATOM 2672 C C . ILE A 1 348 ? -3.797 19.375 10.195 1 86.62 348 ILE A C 1
ATOM 2674 O O . ILE A 1 348 ? -4.914 18.969 10.508 1 86.62 348 ILE A O 1
ATOM 2678 N N . GLY A 1 349 ? -3.596 20.562 9.656 1 91.5 349 GLY A N 1
ATOM 2679 C CA . GLY A 1 349 ? -4.75 21.375 9.289 1 91.5 349 GLY A CA 1
ATOM 2680 C C . GLY A 1 349 ? -5.676 20.672 8.312 1 91.5 349 GLY A C 1
ATOM 2681 O O . GLY A 1 349 ? -6.898 20.766 8.438 1 91.5 349 GLY A O 1
ATOM 2682 N N . LEU A 1 350 ? -5.09 20.016 7.453 1 93.12 350 LEU A N 1
ATOM 2683 C CA . LEU A 1 350 ? -5.863 19.312 6.445 1 93.12 350 LEU A CA 1
ATOM 2684 C C . LEU A 1 350 ? -6.543 18.078 7.043 1 93.12 350 LEU A C 1
ATOM 2686 O O . LEU A 1 350 ? -7.641 17.703 6.621 1 93.12 350 LEU A O 1
ATOM 2690 N N . VAL A 1 351 ? -5.906 17.516 7.992 1 90.88 351 VAL A N 1
ATOM 2691 C CA . VAL A 1 351 ? -6.516 16.406 8.727 1 90.88 351 VAL A CA 1
ATOM 2692 C C . VAL A 1 351 ? -7.773 16.906 9.445 1 90.88 351 VAL A C 1
ATOM 2694 O O . VAL A 1 351 ? -8.812 16.234 9.414 1 90.88 351 VAL A O 1
ATOM 2697 N N . VAL A 1 352 ? -7.68 18.047 10.016 1 91.81 352 VAL A N 1
ATOM 2698 C CA . VAL A 1 352 ? -8.82 18.641 10.703 1 91.81 352 VAL A CA 1
ATOM 2699 C C . VAL A 1 352 ? -9.961 18.844 9.711 1 91.81 352 VAL A C 1
ATOM 2701 O O . VAL A 1 352 ? -11.125 18.562 10.023 1 91.81 352 VAL A O 1
ATOM 2704 N N . ALA A 1 353 ? -9.594 19.312 8.578 1 94 353 ALA A N 1
ATOM 2705 C CA . ALA A 1 353 ? -10.594 19.531 7.539 1 94 353 ALA A CA 1
ATOM 2706 C C . ALA A 1 353 ? -11.289 18.234 7.152 1 94 353 ALA A C 1
ATOM 2708 O O . ALA A 1 353 ? -12.516 18.188 7.016 1 94 353 ALA A O 1
ATOM 2709 N N . THR A 1 354 ? -10.539 17.234 7.027 1 91.75 354 THR A N 1
ATOM 2710 C CA . THR A 1 354 ? -11.086 15.953 6.59 1 91.75 354 THR A CA 1
ATOM 2711 C C . THR A 1 354 ? -11.961 15.336 7.68 1 91.75 354 THR A C 1
ATOM 2713 O O . THR A 1 354 ? -12.992 14.734 7.383 1 91.75 354 THR A O 1
ATOM 2716 N N . VAL A 1 355 ? -11.562 15.484 8.883 1 88.06 355 VAL A N 1
ATOM 2717 C CA . VAL A 1 355 ? -12.352 15.008 10.016 1 88.06 355 VAL A CA 1
ATOM 2718 C C . VAL A 1 355 ? -13.688 15.75 10.055 1 88.06 355 VAL A C 1
ATOM 2720 O O . VAL A 1 355 ? -14.734 15.141 10.266 1 88.06 355 VAL A O 1
ATOM 2723 N N . GLY A 1 356 ? -13.656 17 9.852 1 92.81 356 GLY A N 1
ATOM 2724 C CA . GLY A 1 356 ? -14.875 17.797 9.852 1 92.81 356 GLY A CA 1
ATOM 2725 C C . GLY A 1 356 ? -15.82 17.453 8.719 1 92.81 356 GLY A C 1
ATOM 2726 O O . GLY A 1 356 ? -17.031 17.438 8.898 1 92.81 356 GLY A O 1
ATOM 2727 N N . LEU A 1 357 ? -15.242 17.188 7.59 1 93.69 357 LEU A N 1
ATOM 2728 C CA . LEU A 1 357 ? -16.047 16.844 6.426 1 93.69 357 LEU A CA 1
ATOM 2729 C C . LEU A 1 357 ? -16.688 15.469 6.59 1 93.69 357 LEU A C 1
ATOM 2731 O O . LEU A 1 357 ? -17.891 15.297 6.344 1 93.69 357 LEU A O 1
ATOM 2735 N N . SER A 1 358 ? -15.898 14.562 6.988 1 88 358 SER A N 1
ATOM 2736 C CA . SER A 1 358 ? -16.391 13.195 7.152 1 88 358 SER A CA 1
ATOM 2737 C C . SER A 1 358 ? -17.422 13.109 8.266 1 88 358 SER A C 1
ATOM 2739 O O . SER A 1 358 ? -18.328 12.273 8.219 1 88 358 SER A O 1
ATOM 2741 N N . GLY A 1 359 ? -17.297 13.945 9.281 1 88 359 GLY A N 1
ATOM 2742 C CA . GLY A 1 359 ? -18.25 13.984 10.391 1 88 359 GLY A CA 1
ATOM 2743 C C . GLY A 1 359 ? -19.469 14.844 10.102 1 88 359 GLY A C 1
ATOM 2744 O O . GLY A 1 359 ? -20.328 15 10.961 1 88 359 GLY A O 1
ATOM 2745 N N . ASN A 1 360 ? -19.516 15.43 8.89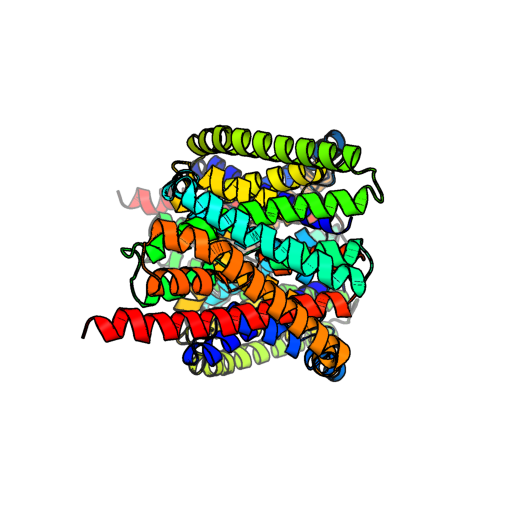1 1 92.75 360 ASN A N 1
ATOM 2746 C CA . ASN A 1 360 ? -20.609 16.266 8.414 1 92.75 360 ASN A CA 1
ATOM 2747 C C . ASN A 1 360 ? -20.766 17.531 9.25 1 92.75 360 ASN A C 1
ATOM 2749 O O . ASN A 1 360 ? -21.875 18.016 9.461 1 92.75 360 ASN A O 1
ATOM 2753 N N . VAL A 1 361 ? -19.719 17.906 9.82 1 93.88 361 VAL A N 1
ATOM 2754 C CA . VAL A 1 361 ? -19.703 19.172 10.531 1 93.88 361 VAL A CA 1
ATOM 2755 C C . VAL A 1 361 ? -19.359 20.312 9.57 1 93.88 361 VAL A C 1
ATOM 2757 O O . VAL A 1 361 ? -19.969 21.375 9.625 1 93.88 361 VAL A O 1
ATOM 2760 N N . LEU A 1 362 ? -18.406 20 8.688 1 96.31 362 LEU A N 1
ATOM 2761 C CA . LEU A 1 362 ? -18.047 20.938 7.633 1 96.31 362 LEU A CA 1
ATOM 2762 C C . LEU A 1 362 ? -18.734 20.578 6.32 1 96.31 362 LEU A C 1
ATOM 2764 O O . LEU A 1 362 ? -18.844 19.406 5.977 1 96.31 362 LEU A O 1
ATOM 2768 N N . ASP A 1 363 ? -19.219 21.578 5.723 1 96.19 363 ASP A N 1
ATOM 2769 C CA . ASP A 1 363 ? -19.656 21.344 4.348 1 96.19 363 ASP A CA 1
ATOM 2770 C C . ASP A 1 363 ? -18.5 21.516 3.371 1 96.19 363 ASP A C 1
ATOM 2772 O O . ASP A 1 363 ? -17.375 21.812 3.779 1 96.19 363 ASP A O 1
ATOM 2776 N N . VAL A 1 364 ? -18.766 21.391 2.143 1 94.81 364 VAL A N 1
ATOM 2777 C CA . VAL A 1 364 ? -17.734 21.375 1.109 1 94.81 364 VAL A CA 1
ATOM 2778 C C . VAL A 1 364 ? -17.109 22.766 0.989 1 94.81 364 VAL A C 1
ATOM 2780 O O . VAL A 1 364 ? -15.906 22.875 0.736 1 94.81 364 VAL A O 1
ATOM 2783 N N . SER A 1 365 ? -17.906 23.75 1.143 1 96.12 365 SER A N 1
ATOM 2784 C CA . SER A 1 365 ? -17.406 25.109 1.077 1 96.12 365 SER A CA 1
ATOM 2785 C C . SER A 1 365 ? -16.438 25.406 2.225 1 96.12 365 SER A C 1
ATOM 2787 O O . SER A 1 365 ? -15.336 25.906 2.008 1 96.12 365 SER A O 1
ATOM 2789 N N . GLN A 1 366 ? -16.891 25.078 3.398 1 96.94 366 GLN A N 1
ATOM 2790 C CA . GLN A 1 366 ? -16.078 25.312 4.59 1 96.94 366 GLN A CA 1
ATOM 2791 C C . GLN A 1 366 ? -14.797 24.484 4.547 1 96.94 366 GLN A C 1
ATOM 2793 O O . GLN 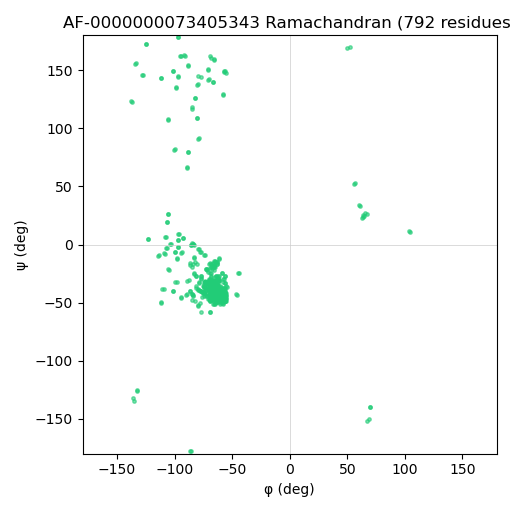A 1 366 ? -13.727 24.969 4.918 1 96.94 366 GLN A O 1
ATOM 2798 N N . TYR A 1 367 ? -14.898 23.281 4.086 1 96.81 367 TYR A N 1
ATOM 2799 C CA . TYR A 1 367 ? -13.75 22.422 3.855 1 96.81 367 TYR A CA 1
ATOM 2800 C C . TYR A 1 367 ? -12.75 23.078 2.906 1 96.81 367 TYR A C 1
ATOM 2802 O O . TYR A 1 367 ? -11.547 23.125 3.189 1 96.81 367 TYR A O 1
ATOM 2810 N N . SER A 1 368 ? -13.211 23.609 1.865 1 96.56 368 SER A N 1
ATOM 2811 C CA . SER A 1 368 ? -12.375 24.203 0.821 1 96.56 368 SER A CA 1
ATOM 2812 C C . SER A 1 368 ? -11.695 25.469 1.308 1 96.56 368 SER A C 1
ATOM 2814 O O . SER A 1 368 ? -10.586 25.797 0.874 1 96.56 368 SER A O 1
ATOM 2816 N N . GLN A 1 369 ? -12.359 26.156 2.172 1 97.19 369 GLN A N 1
ATOM 2817 C CA . GLN A 1 369 ? -11.758 27.344 2.752 1 97.19 369 GLN A CA 1
ATOM 2818 C C . GLN A 1 369 ? -10.516 27 3.57 1 97.19 369 GLN A C 1
ATOM 2820 O O . GLN A 1 369 ? -9.531 27.734 3.555 1 97.19 369 GLN A O 1
ATOM 2825 N N . ILE A 1 370 ? -10.586 25.906 4.27 1 97.38 370 ILE A N 1
ATOM 2826 C CA . ILE A 1 370 ? -9.422 25.438 5.02 1 97.38 370 ILE A CA 1
ATOM 2827 C C . ILE A 1 370 ? -8.312 25.031 4.051 1 97.38 370 ILE A C 1
ATOM 2829 O O . ILE A 1 370 ? -7.137 25.297 4.301 1 97.38 370 ILE A O 1
ATOM 2833 N N . VAL A 1 371 ? -8.672 24.422 2.977 1 96.38 371 VAL A N 1
ATOM 2834 C CA . VAL A 1 371 ? -7.703 24.016 1.97 1 96.38 371 VAL A CA 1
ATOM 2835 C C . VAL A 1 371 ? -7.012 25.234 1.383 1 96.38 371 VAL A C 1
ATOM 2837 O O . VAL A 1 371 ? -5.793 25.25 1.196 1 96.38 371 VAL A O 1
ATOM 2840 N N . ILE A 1 372 ? -7.773 26.234 1.123 1 95.94 372 ILE A N 1
ATOM 2841 C CA . ILE A 1 372 ? -7.227 27.484 0.619 1 95.94 372 ILE A CA 1
ATOM 2842 C C . ILE A 1 372 ? -6.211 28.047 1.616 1 95.94 372 ILE A C 1
ATOM 2844 O O . ILE A 1 372 ? -5.113 28.453 1.232 1 95.94 372 ILE A O 1
ATOM 2848 N N . MET A 1 373 ? -6.605 28.047 2.844 1 96.56 373 MET A N 1
ATOM 2849 C CA . MET A 1 373 ? -5.711 28.531 3.893 1 96.56 373 MET A CA 1
ATOM 2850 C C . MET A 1 373 ? -4.414 27.734 3.918 1 96.56 373 MET A C 1
ATOM 2852 O O . MET A 1 373 ? -3.328 28.312 4.016 1 96.56 373 MET A O 1
ATOM 2856 N N . ALA A 1 374 ? -4.516 26.406 3.824 1 95 374 ALA A N 1
ATOM 2857 C CA . ALA A 1 374 ? -3.338 25.547 3.844 1 95 374 ALA A CA 1
ATOM 2858 C C . ALA A 1 374 ? -2.428 25.828 2.652 1 95 374 ALA A C 1
ATOM 2860 O O . ALA A 1 374 ? -1.205 25.891 2.797 1 95 374 ALA A O 1
ATOM 2861 N N . LEU A 1 375 ? -2.994 26.016 1.521 1 93.69 375 LEU A N 1
ATOM 2862 C CA . LEU A 1 375 ? -2.24 26.297 0.3 1 93.69 375 LEU A CA 1
ATOM 2863 C C . LEU A 1 375 ? -1.534 27.641 0.381 1 93.69 375 LEU A C 1
ATOM 2865 O O . LEU A 1 375 ? -0.338 27.734 0.098 1 93.69 375 LEU A O 1
ATOM 2869 N N . ILE A 1 376 ? -2.242 28.594 0.81 1 94.44 376 ILE A N 1
ATOM 2870 C CA . ILE A 1 376 ? -1.716 29.953 0.843 1 94.44 376 ILE A CA 1
ATOM 2871 C C . ILE A 1 376 ? -0.616 30.062 1.898 1 94.44 376 ILE A C 1
ATOM 2873 O O . ILE A 1 376 ? 0.46 30.594 1.633 1 94.44 376 ILE A O 1
ATOM 2877 N N . THR A 1 377 ? -0.898 29.562 3.02 1 95.25 377 THR A N 1
ATOM 2878 C CA . THR A 1 377 ? 0.072 29.688 4.102 1 95.25 377 THR A CA 1
ATOM 2879 C C . THR A 1 377 ? 1.338 28.891 3.779 1 95.25 377 THR A C 1
ATOM 2881 O O . THR A 1 377 ? 2.445 29.328 4.098 1 95.25 377 THR A O 1
ATOM 2884 N N . THR A 1 378 ? 1.149 27.75 3.195 1 91.69 378 THR A N 1
ATOM 2885 C CA . THR A 1 378 ? 2.309 26.938 2.861 1 91.69 378 THR A CA 1
ATOM 2886 C C . THR A 1 378 ? 3.137 27.594 1.762 1 91.69 378 THR A C 1
ATOM 2888 O O . THR A 1 378 ? 4.363 27.656 1.855 1 91.69 378 THR A O 1
ATOM 2891 N N . PHE A 1 379 ? 2.494 28.078 0.797 1 90.19 379 PHE A N 1
ATOM 2892 C CA . PHE A 1 379 ? 3.197 28.719 -0.31 1 90.19 379 PHE A CA 1
ATOM 2893 C C . PHE A 1 379 ? 3.826 30.031 0.134 1 90.19 379 PHE A C 1
ATOM 2895 O O . PHE A 1 379 ? 5.035 30.219 -0.007 1 90.19 379 PHE A O 1
ATOM 2902 N N . LEU A 1 380 ? 3.021 30.891 0.619 1 92.25 380 LEU A N 1
ATOM 2903 C CA . LEU A 1 380 ? 3.49 32.219 1.016 1 92.25 380 LEU A CA 1
ATOM 2904 C C . LEU A 1 380 ? 4.492 32.125 2.16 1 92.25 380 LEU A C 1
ATOM 2906 O O . LEU A 1 380 ? 5.488 32.844 2.186 1 92.25 380 LEU A O 1
ATOM 2910 N N . GLY A 1 381 ? 4.145 31.281 3.105 1 92.44 381 GLY A N 1
ATOM 2911 C CA . GLY A 1 381 ? 5.059 31.094 4.219 1 92.44 381 GLY A CA 1
ATOM 2912 C C . GLY A 1 381 ? 6.434 30.625 3.787 1 92.44 381 GLY A C 1
ATOM 2913 O O . GLY A 1 381 ? 7.449 31.172 4.227 1 92.44 381 GLY A O 1
ATOM 2914 N N . SER A 1 382 ? 6.441 29.672 2.939 1 89.62 382 SER A N 1
ATOM 2915 C CA . SER A 1 382 ? 7.711 29.141 2.457 1 89.62 382 SER A CA 1
ATOM 2916 C C . SER A 1 382 ? 8.461 30.172 1.619 1 89.62 382 SER A C 1
ATOM 2918 O O . SER A 1 382 ? 9.68 30.312 1.75 1 89.62 382 SER A O 1
ATOM 2920 N N . TYR A 1 383 ? 7.777 30.844 0.799 1 90 383 TYR A N 1
ATOM 2921 C CA . TYR A 1 383 ? 8.383 31.844 -0.071 1 90 383 TYR A CA 1
ATOM 2922 C C . TYR A 1 383 ? 9 32.969 0.745 1 90 383 TYR A C 1
ATOM 2924 O O . TYR A 1 383 ? 10.156 33.344 0.527 1 90 383 TYR A O 1
ATOM 2932 N N . ILE A 1 384 ? 8.273 33.5 1.652 1 94 384 ILE A N 1
ATOM 2933 C CA . ILE A 1 384 ? 8.742 34.625 2.463 1 94 384 ILE A CA 1
ATOM 2934 C C . ILE A 1 384 ? 9.898 34.156 3.355 1 94 384 ILE A C 1
ATOM 2936 O O . ILE A 1 384 ? 10.867 34.906 3.543 1 94 384 ILE A O 1
ATOM 2940 N N . PHE A 1 385 ? 9.742 32.969 3.887 1 93.5 385 PHE A N 1
ATOM 2941 C CA . PHE A 1 385 ? 10.797 32.438 4.738 1 93.5 385 PHE A CA 1
ATOM 2942 C C . PHE A 1 385 ? 12.109 32.312 3.975 1 93.5 385 PHE A C 1
ATOM 2944 O O . PHE A 1 385 ? 13.141 32.812 4.441 1 93.5 385 PHE A O 1
ATOM 2951 N N . SER A 1 386 ? 12.07 31.797 2.828 1 90.12 386 SER A N 1
ATOM 2952 C CA . SER A 1 386 ? 13.258 31.641 1.994 1 90.12 386 SER A CA 1
ATOM 2953 C C . SER A 1 386 ? 13.844 33 1.603 1 90.12 386 SER A C 1
ATOM 2955 O O . SER A 1 386 ? 15.062 33.188 1.607 1 90.12 386 SER A O 1
ATOM 2957 N N . THR A 1 387 ? 13.023 33.938 1.268 1 91.81 387 THR A N 1
ATOM 2958 C CA . THR A 1 387 ? 13.461 35.25 0.854 1 91.81 387 THR A CA 1
ATOM 2959 C C . THR A 1 387 ? 14.133 35.969 2.012 1 91.81 387 THR A C 1
ATOM 2961 O O . THR A 1 387 ? 15.164 36.625 1.827 1 91.81 387 THR A O 1
ATOM 2964 N N . LEU A 1 388 ? 13.523 35.875 3.18 1 94.06 388 LEU A N 1
ATOM 2965 C CA . LEU A 1 388 ? 14.094 36.531 4.344 1 94.06 388 LEU A CA 1
ATOM 2966 C C . LEU A 1 388 ? 15.445 35.938 4.715 1 94.06 388 LEU A C 1
ATOM 2968 O O . LEU A 1 388 ? 16.359 36.656 5.121 1 94.06 388 LEU A O 1
ATOM 2972 N N . ILE A 1 389 ? 15.555 34.656 4.625 1 92.19 389 ILE A N 1
ATOM 2973 C CA . ILE A 1 389 ? 16.812 33.969 4.902 1 92.19 389 ILE A CA 1
ATOM 2974 C C . ILE A 1 389 ? 17.891 34.469 3.932 1 92.19 389 ILE A C 1
ATOM 2976 O O . ILE A 1 389 ? 19.016 34.781 4.344 1 92.19 389 ILE A O 1
ATOM 2980 N N . ARG A 1 390 ? 17.562 34.531 2.703 1 90.75 390 ARG A N 1
ATOM 2981 C CA . ARG A 1 390 ? 18.516 34.969 1.688 1 90.75 390 ARG A CA 1
ATOM 2982 C C . ARG A 1 390 ? 18.938 36.406 1.936 1 90.75 390 ARG A C 1
ATOM 2984 O O . ARG A 1 390 ? 20.125 36.75 1.829 1 90.75 390 ARG A O 1
ATOM 2991 N N . LYS A 1 391 ? 18.047 37.219 2.301 1 93.19 391 LYS A N 1
ATOM 2992 C CA . LYS A 1 391 ? 18.281 38.656 2.434 1 93.19 391 LYS A CA 1
ATOM 2993 C C . LYS A 1 391 ? 18.984 38.969 3.756 1 93.19 391 LYS A C 1
ATOM 2995 O O . LYS A 1 391 ? 19.859 39.844 3.812 1 93.19 391 LYS A O 1
ATOM 3000 N N . TRP A 1 392 ? 18.562 38.25 4.797 1 93.12 392 TRP A N 1
ATOM 3001 C CA . TRP A 1 392 ? 18.969 38.719 6.121 1 93.12 392 TRP A CA 1
ATOM 3002 C C . TRP A 1 392 ? 20.062 37.812 6.688 1 93.12 392 TRP A C 1
ATOM 3004 O O . TRP A 1 392 ? 20.797 38.219 7.598 1 93.12 392 TRP A O 1
ATOM 3014 N N . ILE A 1 393 ? 20.156 36.625 6.199 1 88.31 393 ILE A N 1
ATOM 3015 C CA . ILE A 1 393 ? 21.094 35.688 6.801 1 88.31 393 ILE A CA 1
ATOM 3016 C C . ILE A 1 393 ? 22.234 35.406 5.832 1 88.31 393 ILE A C 1
ATOM 3018 O O . ILE A 1 393 ? 23.406 35.5 6.203 1 88.31 393 ILE A O 1
ATOM 3022 N N . ILE A 1 394 ? 21.938 35.062 4.594 1 82.44 394 ILE A N 1
ATOM 3023 C CA . ILE A 1 394 ? 22.969 34.688 3.629 1 82.44 394 ILE A CA 1
ATOM 3024 C C . ILE A 1 394 ? 23.672 35.938 3.102 1 82.44 394 ILE A C 1
ATOM 3026 O O . ILE A 1 394 ? 24.906 35.969 3.016 1 82.44 394 ILE A O 1
ATOM 3030 N N . VAL A 1 395 ? 22.953 36.844 2.525 1 71 395 VAL A N 1
ATOM 3031 C CA . VAL A 1 395 ? 23.578 38.062 1.97 1 71 395 VAL A CA 1
ATOM 3032 C C . VAL A 1 395 ? 24.328 38.812 3.07 1 71 395 VAL A C 1
ATOM 3034 O O . VAL A 1 395 ? 25.344 39.469 2.807 1 71 395 VAL A O 1
ATOM 3037 N N . LYS A 1 396 ? 23.984 38.844 4.316 1 58.72 396 LYS A N 1
ATOM 3038 C CA . LYS A 1 396 ? 24.797 39.5 5.336 1 58.72 396 LYS A CA 1
ATOM 3039 C C . LYS A 1 396 ? 26.156 38.844 5.477 1 58.72 396 LYS A C 1
ATOM 3041 O O . LYS A 1 396 ? 27.109 39.438 5.969 1 58.72 396 LYS A O 1
ATOM 3046 N N . SER A 1 397 ? 26.25 37.594 5.301 1 46.41 397 SER A N 1
ATOM 3047 C CA . SER A 1 397 ? 27.562 37 5.477 1 46.41 397 SER A CA 1
ATOM 3048 C C . SER A 1 397 ? 28.516 37.438 4.367 1 46.41 397 SER A C 1
ATOM 3050 O O . SER A 1 397 ? 29.688 37.031 4.352 1 46.41 397 SER A O 1
ATOM 3052 N N . GLY A 1 398 ? 28.203 37.938 3.164 1 39.16 398 GLY A N 1
ATOM 3053 C CA . GLY A 1 398 ? 29.172 38.656 2.352 1 39.16 398 GLY A CA 1
ATOM 3054 C C . GLY A 1 398 ? 29.375 40.094 2.777 1 39.16 398 GLY A C 1
ATOM 3055 O O . GLY A 1 398 ? 28.5 40.688 3.412 1 39.16 398 GLY A O 1
ATOM 3056 N N . MET B 1 1 ? -18.172 3.738 12.492 1 52.25 1 MET B N 1
ATOM 3057 C CA . MET B 1 1 ? -18.125 4.602 11.32 1 52.25 1 MET B CA 1
ATOM 3058 C C . MET B 1 1 ? -17.219 4.012 10.242 1 52.25 1 MET B C 1
ATOM 3060 O O . MET B 1 1 ? -16.391 3.146 10.539 1 52.25 1 MET B O 1
ATOM 3064 N N . GLU B 1 2 ? -17.453 4.227 9.023 1 59.75 2 GLU B N 1
ATOM 3065 C CA . GLU B 1 2 ? -16.719 3.756 7.844 1 59.75 2 GLU B CA 1
ATOM 3066 C C . GLU B 1 2 ? -15.219 3.895 8.023 1 59.75 2 GLU B C 1
ATOM 3068 O O . GLU B 1 2 ? -14.453 3.008 7.633 1 59.75 2 GLU B O 1
ATOM 3073 N N . THR B 1 3 ? -14.891 4.832 8.891 1 66.06 3 THR B N 1
ATOM 3074 C CA . THR B 1 3 ? -13.469 5.09 9.094 1 66.06 3 THR B CA 1
ATOM 3075 C C . THR B 1 3 ? -12.867 4.078 10.062 1 66.06 3 THR B C 1
ATOM 3077 O O . THR B 1 3 ? -11.711 3.682 9.922 1 66.06 3 THR B O 1
ATOM 3080 N N . ASP B 1 4 ? -13.648 3.572 10.898 1 79.81 4 ASP B N 1
ATOM 3081 C CA . ASP B 1 4 ? -13.156 2.574 11.844 1 79.81 4 ASP B CA 1
ATOM 3082 C C . ASP B 1 4 ? -12.836 1.259 11.133 1 79.81 4 ASP B C 1
ATOM 3084 O O . ASP B 1 4 ? -11.844 0.597 11.461 1 79.81 4 ASP B O 1
ATOM 3088 N N . GLU B 1 5 ? -13.664 1.116 10.109 1 87.12 5 GLU B N 1
ATOM 3089 C CA . GLU B 1 5 ? -13.469 -0.122 9.359 1 87.12 5 GLU B CA 1
ATOM 3090 C C . GLU B 1 5 ? -12.148 -0.107 8.594 1 87.12 5 GLU B C 1
ATOM 3092 O O . GLU B 1 5 ? -11.516 -1.148 8.422 1 87.12 5 GLU B O 1
ATOM 3097 N N . ILE B 1 6 ? -11.789 1.037 8.258 1 92.06 6 ILE B N 1
ATOM 3098 C CA . ILE B 1 6 ? -10.547 1.192 7.5 1 92.06 6 ILE B CA 1
ATOM 3099 C C . ILE B 1 6 ? -9.352 0.879 8.398 1 92.06 6 ILE B C 1
ATOM 3101 O O . ILE B 1 6 ? -8.43 0.169 7.988 1 92.06 6 ILE B O 1
ATOM 3105 N N . TYR B 1 7 ? -9.359 1.347 9.578 1 92.69 7 TYR B N 1
ATOM 3106 C CA . TYR B 1 7 ? -8.219 1.149 10.477 1 92.69 7 TYR B CA 1
ATOM 3107 C C . TYR B 1 7 ? -8.156 -0.292 10.961 1 92.69 7 TYR B C 1
ATOM 3109 O O . TYR B 1 7 ? -7.07 -0.83 11.188 1 92.69 7 TYR B O 1
ATOM 3117 N N . VAL B 1 8 ? -9.336 -0.91 11.102 1 93.25 8 VAL B N 1
ATOM 3118 C CA . VAL B 1 8 ? -9.359 -2.332 11.43 1 93.25 8 VAL B CA 1
ATOM 3119 C C . VAL B 1 8 ? -8.758 -3.139 10.281 1 93.25 8 VAL B C 1
ATOM 3121 O O . VAL B 1 8 ? -8 -4.082 10.516 1 93.25 8 VAL B O 1
ATOM 3124 N N . ALA B 1 9 ? -9.109 -2.703 9.109 1 94.12 9 ALA B N 1
ATOM 3125 C CA . ALA B 1 9 ? -8.578 -3.377 7.93 1 94.12 9 ALA B CA 1
ATOM 3126 C C . ALA B 1 9 ? -7.062 -3.219 7.84 1 94.12 9 ALA B C 1
ATOM 3128 O O . ALA B 1 9 ? -6.355 -4.152 7.453 1 94.12 9 ALA B O 1
ATOM 3129 N N . LEU B 1 10 ? -6.617 -2.074 8.156 1 95.25 10 LEU B N 1
ATOM 3130 C CA . LEU B 1 10 ? -5.18 -1.829 8.125 1 95.25 10 LEU B CA 1
ATOM 3131 C C . LEU B 1 10 ? -4.469 -2.641 9.203 1 95.25 10 LEU B C 1
ATOM 3133 O O . LEU B 1 10 ? -3.389 -3.186 8.961 1 95.25 10 LEU B O 1
ATOM 3137 N N . LEU B 1 11 ? -5.066 -2.703 10.328 1 95.12 11 LEU B N 1
ATOM 3138 C CA . LEU B 1 11 ? -4.516 -3.557 11.375 1 95.12 11 LEU B CA 1
ATOM 3139 C C . LEU B 1 11 ? -4.465 -5.012 10.914 1 95.12 11 LEU B C 1
ATOM 3141 O O . LEU B 1 11 ? -3.473 -5.707 11.156 1 95.12 11 LEU B O 1
ATOM 3145 N N . GLU B 1 12 ? -5.527 -5.441 10.359 1 95.88 12 GLU B N 1
ATOM 3146 C CA . GLU B 1 12 ? -5.586 -6.809 9.844 1 95.88 12 GLU B CA 1
ATOM 3147 C C . GLU B 1 12 ? -4.465 -7.07 8.844 1 95.88 12 GLU B C 1
ATOM 3149 O O . GLU B 1 12 ? -3.764 -8.078 8.938 1 95.88 12 GLU B O 1
ATOM 3154 N N . LEU B 1 13 ? -4.324 -6.184 7.938 1 95.88 13 LEU B N 1
ATOM 3155 C CA . LEU B 1 13 ? -3.332 -6.324 6.879 1 95.88 13 LEU B CA 1
ATOM 3156 C C . LEU B 1 13 ? -1.929 -6.465 7.461 1 95.88 13 LEU B C 1
ATOM 3158 O O . LEU B 1 13 ? -1.197 -7.395 7.109 1 95.88 13 LEU B O 1
ATOM 3162 N N . PHE B 1 14 ? -1.558 -5.605 8.312 1 95.25 14 PHE B N 1
ATOM 3163 C CA . PHE B 1 14 ? -0.19 -5.598 8.812 1 95.25 14 PHE B CA 1
ATOM 3164 C C . PHE B 1 14 ? 0.014 -6.703 9.844 1 95.25 14 PHE B C 1
ATOM 3166 O O . PHE B 1 14 ? 1.127 -7.207 10.008 1 95.25 14 PHE B O 1
ATOM 3173 N N . SER B 1 15 ? -1.051 -7.094 10.523 1 95.94 15 SER B N 1
ATOM 3174 C CA . SER B 1 15 ? -0.958 -8.273 11.375 1 95.94 15 SER B CA 1
ATOM 3175 C C . SER B 1 15 ? -0.669 -9.523 10.547 1 95.94 15 SER B C 1
ATOM 3177 O O . SER B 1 15 ? 0.186 -10.336 10.922 1 95.94 15 SER B O 1
ATOM 3179 N N . LEU B 1 16 ? -1.405 -9.602 9.5 1 96.44 16 LEU B N 1
ATOM 3180 C CA . LEU B 1 16 ? -1.207 -10.758 8.625 1 96.44 16 LEU B CA 1
ATOM 3181 C C . LEU B 1 16 ? 0.21 -10.773 8.055 1 96.44 16 LEU B C 1
ATOM 3183 O O . LEU B 1 16 ? 0.834 -11.828 7.965 1 96.44 16 LEU B O 1
ATOM 3187 N N . LEU B 1 17 ? 0.673 -9.648 7.684 1 95.94 17 LEU B N 1
ATOM 3188 C CA . LEU B 1 17 ? 2.025 -9.555 7.145 1 95.94 17 LEU B CA 1
ATOM 3189 C C . LEU B 1 17 ? 3.061 -9.914 8.203 1 95.94 17 LEU B C 1
ATOM 3191 O O . LEU B 1 17 ? 4.027 -10.625 7.922 1 95.94 17 LEU B O 1
ATOM 3195 N N . ALA B 1 18 ? 2.885 -9.422 9.398 1 95.31 18 ALA B N 1
ATOM 3196 C CA . ALA B 1 18 ? 3.795 -9.734 10.492 1 95.31 18 ALA B CA 1
ATOM 3197 C C . ALA B 1 18 ? 3.797 -11.234 10.797 1 95.31 18 ALA B C 1
ATOM 3199 O O . ALA B 1 18 ? 4.855 -11.828 11.016 1 95.31 18 ALA B O 1
ATOM 3200 N N . LEU B 1 19 ? 2.67 -11.789 10.828 1 95.75 19 LEU B N 1
ATOM 3201 C CA . LEU B 1 19 ? 2.539 -13.219 11.102 1 95.75 19 LEU B CA 1
ATOM 3202 C C . LEU B 1 19 ? 3.164 -14.047 9.984 1 95.75 19 LEU B C 1
ATOM 3204 O O . LEU B 1 19 ? 3.791 -15.078 10.242 1 95.75 19 LEU B O 1
ATOM 3208 N N . ALA B 1 20 ? 2.9 -13.609 8.758 1 95.12 20 ALA B N 1
ATOM 3209 C CA . ALA B 1 20 ? 3.512 -14.289 7.617 1 95.12 20 ALA B CA 1
ATOM 3210 C C . ALA B 1 20 ? 5.035 -14.289 7.727 1 95.12 20 ALA B C 1
ATOM 3212 O O . ALA B 1 20 ? 5.684 -15.305 7.496 1 95.12 20 ALA B O 1
ATOM 3213 N N . GLN B 1 21 ? 5.582 -13.172 8.031 1 93.5 21 GLN B N 1
ATOM 3214 C CA . GLN B 1 21 ? 7.027 -13.07 8.195 1 93.5 21 GLN B CA 1
ATOM 3215 C C . GLN B 1 21 ? 7.512 -13.938 9.352 1 93.5 21 GLN B C 1
ATOM 3217 O O . GLN B 1 21 ? 8.578 -14.555 9.273 1 93.5 21 GLN B O 1
ATOM 3222 N N . GLY B 1 22 ? 6.836 -13.883 10.438 1 93.19 22 GLY B N 1
ATOM 3223 C CA . GLY B 1 22 ? 7.156 -14.758 11.555 1 93.19 22 GLY B CA 1
ATOM 3224 C C . GLY B 1 22 ? 7.145 -16.219 11.188 1 93.19 22 GLY B C 1
ATOM 3225 O O . GLY B 1 22 ? 8.047 -16.969 11.57 1 93.19 22 GLY B O 1
ATOM 3226 N N . GLY B 1 23 ? 6.098 -16.578 10.484 1 92.81 23 GLY B N 1
ATOM 3227 C CA . GLY B 1 23 ? 6.035 -17.953 10.008 1 92.81 23 GLY B CA 1
ATOM 3228 C C . GLY B 1 23 ? 7.207 -18.344 9.133 1 92.81 23 GLY B C 1
ATOM 3229 O O . GLY B 1 23 ? 7.758 -19.438 9.258 1 92.81 23 GLY B O 1
ATOM 3230 N N . ARG B 1 24 ? 7.52 -17.453 8.25 1 89.62 24 ARG B N 1
ATOM 3231 C CA . ARG B 1 24 ? 8.672 -17.688 7.379 1 89.62 24 ARG B CA 1
ATOM 3232 C C . ARG B 1 24 ? 9.938 -17.922 8.195 1 89.62 24 ARG B C 1
ATOM 3234 O O . ARG B 1 24 ? 10.734 -18.797 7.875 1 89.62 24 ARG B O 1
ATOM 3241 N N . LEU B 1 25 ? 10.148 -17.109 9.203 1 88.38 25 LEU B N 1
ATOM 3242 C CA . LEU B 1 25 ? 11.344 -17.219 10.039 1 88.38 25 LEU B CA 1
ATOM 3243 C C . LEU B 1 25 ? 11.359 -18.547 10.797 1 88.38 25 LEU B C 1
ATOM 3245 O O . LEU B 1 25 ? 12.422 -19.141 10.977 1 88.38 25 LEU B O 1
ATOM 3249 N N . LEU B 1 26 ? 10.242 -18.922 11.195 1 89.75 26 LEU B N 1
ATOM 3250 C CA . LEU B 1 26 ? 10.133 -20.156 11.961 1 89.75 26 LEU B CA 1
ATOM 3251 C C . LEU B 1 26 ? 10.422 -21.375 11.078 1 89.75 26 LEU B C 1
ATOM 3253 O O . LEU B 1 26 ? 11.023 -22.344 11.539 1 89.75 26 LEU B O 1
ATOM 3257 N N . LEU B 1 27 ? 10.039 -21.266 9.844 1 86.12 27 LEU B N 1
ATOM 3258 C CA . LEU B 1 27 ? 10.117 -22.438 8.984 1 86.12 27 LEU B CA 1
ATOM 3259 C C . LEU B 1 27 ? 11.391 -22.406 8.141 1 86.12 27 LEU B C 1
ATOM 3261 O O . LEU B 1 27 ? 11.711 -23.391 7.465 1 86.12 27 LEU B O 1
ATOM 3265 N N . ARG B 1 28 ? 11.984 -21.312 8.18 1 79 28 ARG B N 1
ATOM 3266 C CA . ARG B 1 28 ? 13.188 -21.141 7.371 1 79 28 ARG B CA 1
ATOM 3267 C C . ARG B 1 28 ? 14.227 -22.203 7.723 1 79 28 ARG B C 1
ATOM 3269 O O . ARG B 1 28 ? 14.953 -22.688 6.848 1 79 28 ARG B O 1
ATOM 3276 N N . LYS B 1 29 ? 14.336 -22.547 8.961 1 77.88 29 LYS B N 1
ATOM 3277 C CA . LYS B 1 29 ? 15.32 -23.516 9.414 1 77.88 29 LYS B CA 1
ATOM 3278 C C . LYS B 1 29 ? 15.078 -24.891 8.797 1 77.88 29 LYS B C 1
ATOM 3280 O O . LYS B 1 29 ? 15.992 -25.719 8.711 1 77.88 29 LYS B O 1
ATOM 3285 N N . TYR B 1 30 ? 13.914 -25.094 8.227 1 76 30 TYR B N 1
ATOM 3286 C CA . TYR B 1 30 ? 13.555 -26.391 7.688 1 76 30 TYR B CA 1
ATOM 3287 C C . TYR B 1 30 ? 13.555 -26.375 6.164 1 76 30 TYR B C 1
ATOM 3289 O O . TYR B 1 30 ? 13.008 -27.281 5.527 1 76 30 TYR B O 1
ATOM 3297 N N . PHE B 1 31 ? 13.961 -25.375 5.512 1 72.12 31 PHE B N 1
ATOM 3298 C CA . PHE B 1 31 ? 14.086 -25.219 4.066 1 72.12 31 PHE B CA 1
ATOM 3299 C C . PHE B 1 31 ? 12.719 -25.25 3.398 1 72.12 31 PHE B C 1
ATOM 3301 O O . PHE B 1 31 ? 12.555 -25.828 2.318 1 72.12 31 PHE B O 1
ATOM 3308 N N . ILE B 1 32 ? 11.812 -24.891 4.098 1 80.94 32 ILE B N 1
ATOM 3309 C CA . ILE B 1 32 ? 10.461 -24.75 3.562 1 80.94 32 ILE B CA 1
ATOM 3310 C C . ILE B 1 32 ? 10.32 -23.391 2.863 1 80.94 32 ILE B C 1
ATOM 3312 O O . ILE B 1 32 ? 10.625 -22.359 3.445 1 80.94 32 ILE B O 1
ATOM 3316 N N . PRO B 1 33 ? 9.891 -23.469 1.618 1 84.88 33 PRO B N 1
ATOM 3317 C CA . PRO B 1 33 ? 9.727 -22.203 0.892 1 84.88 33 PRO B CA 1
ATOM 3318 C C . PRO B 1 33 ? 8.789 -21.234 1.604 1 84.88 33 PRO B C 1
ATOM 3320 O O . PRO B 1 33 ? 7.828 -21.656 2.252 1 84.88 33 PRO B O 1
ATOM 3323 N N . ALA B 1 34 ? 8.992 -19.984 1.458 1 87.25 34 ALA B N 1
ATOM 3324 C CA . ALA B 1 34 ? 8.305 -18.906 2.156 1 87.25 34 ALA B CA 1
ATOM 3325 C C . ALA B 1 34 ? 6.801 -18.953 1.893 1 87.25 34 ALA B C 1
ATOM 3327 O O . ALA B 1 34 ? 5.996 -18.719 2.797 1 87.25 34 ALA B O 1
ATOM 3328 N N . LEU B 1 35 ? 6.438 -19.281 0.691 1 88 35 LEU B N 1
ATOM 3329 C CA . LEU B 1 35 ? 5.023 -19.219 0.336 1 88 35 LEU B CA 1
ATOM 3330 C C . LEU B 1 35 ? 4.223 -20.266 1.121 1 88 35 LEU B C 1
ATOM 3332 O O . LEU B 1 35 ? 3.057 -20.031 1.448 1 88 35 LEU B O 1
ATOM 3336 N N . VAL B 1 36 ? 4.844 -21.344 1.43 1 90.56 36 VAL B N 1
ATOM 3337 C CA . VAL B 1 36 ? 4.176 -22.375 2.227 1 90.56 36 VAL B CA 1
ATOM 3338 C C . VAL B 1 36 ? 3.832 -21.812 3.605 1 90.56 36 VAL B C 1
ATOM 3340 O O . VAL B 1 36 ? 2.705 -21.969 4.082 1 90.56 36 VAL B O 1
ATOM 3343 N N . ALA B 1 37 ? 4.809 -21.172 4.199 1 91.62 37 ALA B N 1
ATOM 3344 C CA . ALA B 1 37 ? 4.578 -20.547 5.5 1 91.62 37 ALA B CA 1
ATOM 3345 C C . ALA B 1 37 ? 3.459 -19.516 5.422 1 91.62 37 ALA B C 1
ATOM 3347 O O . ALA B 1 37 ? 2.621 -19.438 6.324 1 91.62 37 ALA B O 1
ATOM 3348 N N . GLU B 1 38 ? 3.42 -18.781 4.406 1 94.56 38 GLU B N 1
ATOM 3349 C CA . GLU B 1 38 ? 2.43 -17.719 4.223 1 94.56 38 GLU B CA 1
ATOM 3350 C C . GLU B 1 38 ? 1.026 -18.297 4.062 1 94.56 38 GLU B C 1
ATOM 3352 O O . GLU B 1 38 ? 0.068 -17.781 4.641 1 94.56 38 GLU B O 1
ATOM 3357 N N . ILE B 1 39 ? 0.921 -19.359 3.322 1 94.69 39 ILE B N 1
ATOM 3358 C CA . ILE B 1 39 ? -0.367 -20.016 3.137 1 94.69 39 ILE B CA 1
ATOM 3359 C C . ILE B 1 39 ? -0.846 -20.594 4.465 1 94.69 39 ILE B C 1
ATOM 3361 O O . ILE B 1 39 ? -2.02 -20.469 4.82 1 94.69 39 ILE B O 1
ATOM 3365 N N . ILE B 1 40 ? 0.021 -21.188 5.203 1 94.19 40 ILE B N 1
ATOM 3366 C CA . ILE B 1 40 ? -0.327 -21.766 6.492 1 94.19 40 ILE B CA 1
ATOM 3367 C C . ILE B 1 40 ? -0.837 -20.672 7.434 1 94.19 40 ILE B C 1
ATOM 3369 O O . ILE B 1 40 ? -1.843 -20.859 8.125 1 94.19 40 ILE B O 1
ATOM 3373 N N . VAL B 1 41 ? -0.137 -19.609 7.473 1 95.56 41 VAL B N 1
ATOM 3374 C CA . VAL B 1 41 ? -0.571 -18.484 8.289 1 95.56 41 VAL B CA 1
ATOM 3375 C C . VAL B 1 41 ? -1.982 -18.062 7.887 1 95.56 41 VAL B C 1
ATOM 3377 O O . VAL B 1 41 ? -2.824 -17.781 8.742 1 95.56 41 VAL B O 1
ATOM 3380 N N . GLY B 1 42 ? -2.236 -17.984 6.598 1 96.31 42 GLY B N 1
ATOM 3381 C CA . GLY B 1 42 ? -3.57 -17.672 6.113 1 96.31 42 GLY B CA 1
ATOM 3382 C C . GLY B 1 42 ? -4.625 -18.656 6.582 1 96.31 42 GLY B C 1
ATOM 3383 O O . GLY B 1 42 ? -5.715 -18.25 6.996 1 96.31 42 GLY B O 1
ATOM 3384 N N . ILE B 1 43 ? -4.285 -19.891 6.551 1 95.69 43 ILE B N 1
ATOM 3385 C CA . ILE B 1 43 ? -5.215 -20.938 6.965 1 95.69 43 ILE B CA 1
ATOM 3386 C C . ILE B 1 43 ? -5.496 -20.812 8.461 1 95.69 43 ILE B C 1
ATOM 3388 O O . ILE B 1 43 ? -6.652 -20.859 8.891 1 95.69 43 ILE B O 1
ATOM 3392 N N . VAL B 1 44 ? -4.469 -20.641 9.242 1 95.81 44 VAL B N 1
ATOM 3393 C CA . VAL B 1 44 ? -4.566 -20.594 10.703 1 95.81 44 VAL B CA 1
ATOM 3394 C C . VAL B 1 44 ? -5.383 -19.375 11.133 1 95.81 44 VAL B C 1
ATOM 3396 O O . VAL B 1 44 ? -6.199 -19.469 12.047 1 95.81 44 VAL B O 1
ATOM 3399 N N . PHE B 1 45 ? -5.25 -18.266 10.453 1 95.56 45 PHE B N 1
ATOM 3400 C CA . PHE B 1 45 ? -5.883 -17.031 10.891 1 95.56 45 PHE B CA 1
ATOM 3401 C C . PHE B 1 45 ? -7.07 -16.688 10 1 95.56 45 PHE B C 1
ATOM 3403 O O . PHE B 1 45 ? -7.512 -15.531 9.969 1 95.56 45 PHE B O 1
ATOM 3410 N N . SER B 1 46 ? -7.531 -17.688 9.32 1 94.06 46 SER B N 1
ATOM 3411 C CA . SER B 1 46 ? -8.734 -17.516 8.508 1 94.06 46 SER B CA 1
ATOM 3412 C C . SER B 1 46 ? -9.969 -17.312 9.391 1 94.06 46 SER B C 1
ATOM 3414 O O . SER B 1 46 ? -9.938 -17.625 10.586 1 94.06 46 SER B O 1
ATOM 3416 N N . PRO B 1 47 ? -11.047 -16.75 8.781 1 92.5 47 PRO B N 1
ATOM 3417 C CA . PRO B 1 47 ? -12.281 -16.641 9.562 1 92.5 47 PRO B CA 1
ATOM 3418 C C . PRO B 1 47 ? -12.828 -17.984 10.008 1 92.5 47 PRO B C 1
ATOM 3420 O O . PRO B 1 47 ? -13.664 -18.047 10.914 1 92.5 47 PRO B O 1
ATOM 3423 N N . TYR B 1 48 ? -12.312 -19.078 9.469 1 91.44 48 TYR B N 1
ATOM 3424 C CA . TYR B 1 48 ? -12.82 -20.422 9.734 1 91.44 48 TYR B CA 1
ATOM 3425 C C . TYR B 1 48 ? -12 -21.109 10.812 1 91.44 48 TYR B C 1
ATOM 3427 O O . TYR B 1 48 ? -12.336 -22.219 11.25 1 91.44 48 TYR B O 1
ATOM 3435 N N . ALA B 1 49 ? -10.992 -20.484 11.297 1 94.88 49 ALA B N 1
ATOM 3436 C CA . ALA B 1 49 ? -10.086 -21.094 12.273 1 94.88 49 ALA B CA 1
ATOM 3437 C C . ALA B 1 49 ? -9.828 -20.141 13.438 1 94.88 49 ALA B C 1
ATOM 3439 O O . ALA B 1 49 ? -10.766 -19.641 14.062 1 94.88 49 ALA B O 1
ATOM 3440 N N . LEU B 1 50 ? -8.562 -19.891 13.695 1 93.31 50 LEU B N 1
ATOM 3441 C CA . LEU B 1 50 ? -8.219 -19.062 14.844 1 93.31 50 LEU B CA 1
ATOM 3442 C C . LEU B 1 50 ? -8.695 -17.625 14.633 1 93.31 50 LEU B C 1
ATOM 3444 O O . LEU B 1 50 ? -9.047 -16.938 15.594 1 93.31 50 LEU B O 1
ATOM 3448 N N . GLY B 1 51 ? -8.633 -17.125 13.406 1 93.38 51 GLY B N 1
ATOM 3449 C CA . GLY B 1 51 ? -9.117 -15.789 13.117 1 93.38 51 GLY B CA 1
ATOM 3450 C C . GLY B 1 51 ? -10.562 -15.578 13.516 1 93.38 51 GLY B C 1
ATOM 3451 O O . GLY B 1 51 ? -10.922 -14.523 14.039 1 93.38 51 GLY B O 1
ATOM 3452 N N . GLY B 1 52 ? -11.352 -16.625 13.242 1 91.69 52 GLY B N 1
ATOM 3453 C CA . GLY B 1 52 ? -12.742 -16.547 13.656 1 91.69 52 GLY B CA 1
ATOM 3454 C C . GLY B 1 52 ? -12.914 -16.516 15.164 1 91.69 52 GLY B C 1
ATOM 3455 O O . GLY B 1 52 ? -13.773 -15.797 15.68 1 91.69 52 GLY B O 1
ATOM 3456 N N . VAL B 1 53 ? -12.172 -17.281 15.852 1 92.81 53 VAL B N 1
ATOM 3457 C CA . VAL B 1 53 ? -12.219 -17.344 17.312 1 92.81 53 VAL B CA 1
ATOM 3458 C C . VAL B 1 53 ? -11.828 -15.984 17.891 1 92.81 53 VAL B C 1
ATOM 3460 O O . VAL B 1 53 ? -12.484 -15.484 18.797 1 92.81 53 VAL B O 1
ATOM 3463 N N . ILE B 1 54 ? -10.797 -15.445 17.344 1 92.44 54 ILE B N 1
ATOM 3464 C CA . ILE B 1 54 ? -10.328 -14.148 17.812 1 92.44 54 ILE B CA 1
ATOM 3465 C C . ILE B 1 54 ? -11.398 -13.094 17.578 1 92.44 54 ILE B C 1
ATOM 3467 O O . ILE B 1 54 ? -11.672 -12.258 18.438 1 92.44 54 ILE B O 1
ATOM 3471 N N . ASN B 1 55 ? -11.93 -13.117 16.391 1 91.88 55 ASN B N 1
ATOM 3472 C CA . ASN B 1 55 ? -13.008 -12.188 16.078 1 91.88 55 ASN B CA 1
ATOM 3473 C C . ASN B 1 55 ? -14.172 -12.305 17.062 1 91.88 55 ASN B C 1
ATOM 3475 O O . ASN B 1 55 ? -14.766 -11.305 17.453 1 91.88 55 ASN B O 1
ATOM 3479 N N . SER B 1 56 ? -14.484 -13.531 17.391 1 90.88 56 SER B N 1
ATOM 3480 C CA . SER B 1 56 ? -15.578 -13.781 18.312 1 90.88 56 SER B CA 1
ATOM 3481 C C . SER B 1 56 ? -15.25 -13.281 19.719 1 90.88 56 SER B C 1
ATOM 3483 O O . SER B 1 56 ? -16.109 -12.703 20.391 1 90.88 56 SER B O 1
ATOM 3485 N N . ILE B 1 57 ? -14.133 -13.422 20.141 1 90.5 57 ILE B N 1
ATOM 3486 C CA . ILE B 1 57 ? -13.703 -13.023 21.484 1 90.5 57 ILE B CA 1
ATOM 3487 C C . ILE B 1 57 ? -13.625 -11.508 21.562 1 90.5 57 ILE B C 1
ATOM 3489 O O . ILE B 1 57 ? -14.117 -10.906 22.531 1 90.5 57 ILE B O 1
ATOM 3493 N N . LEU B 1 58 ? -13.055 -10.867 20.562 1 87.31 58 LEU B N 1
ATOM 3494 C CA . LEU B 1 58 ? -12.812 -9.43 20.578 1 87.31 58 LEU B CA 1
ATOM 3495 C C . LEU B 1 58 ? -14.039 -8.672 20.078 1 87.31 58 LEU B C 1
ATOM 3497 O O . LEU B 1 58 ? -14.133 -7.453 20.25 1 87.31 58 LEU B O 1
ATOM 3501 N N . GLN B 1 59 ? -14.938 -9.359 19.406 1 86.75 59 GLN B N 1
ATOM 3502 C CA . GLN B 1 59 ? -16.141 -8.766 18.812 1 86.75 59 GLN B CA 1
ATOM 3503 C C . GLN B 1 59 ? -15.773 -7.719 17.766 1 86.75 59 GLN B C 1
ATOM 3505 O O . GLN B 1 59 ? -16.328 -6.617 17.766 1 86.75 59 GLN B O 1
ATOM 3510 N N . VAL B 1 60 ? -14.703 -7.996 17.141 1 84.94 60 VAL B N 1
ATOM 3511 C CA . VAL B 1 60 ? -14.234 -7.16 16.031 1 84.94 60 VAL B CA 1
ATOM 3512 C C . VAL B 1 60 ? -13.969 -8.023 14.805 1 84.94 60 VAL B C 1
ATOM 3514 O O . VAL B 1 60 ? -13.555 -9.18 14.93 1 84.94 60 VAL B O 1
ATOM 3517 N N . ASN B 1 61 ? -14.203 -7.523 13.68 1 87.69 61 ASN B N 1
ATOM 3518 C CA . ASN B 1 61 ? -13.945 -8.25 12.445 1 87.69 61 ASN B CA 1
ATOM 3519 C C . ASN B 1 61 ? -12.523 -8.016 11.945 1 87.69 61 ASN B C 1
ATOM 3521 O O . ASN B 1 61 ? -12.328 -7.543 10.828 1 87.69 61 ASN B O 1
ATOM 3525 N N . LEU B 1 62 ? -11.633 -8.508 12.727 1 89.62 62 LEU B N 1
ATOM 3526 C CA . LEU B 1 62 ? -10.219 -8.281 12.43 1 89.62 62 LEU B CA 1
ATOM 3527 C C . LEU B 1 62 ? -9.734 -9.234 11.344 1 89.62 62 LEU B C 1
ATOM 3529 O O . LEU B 1 62 ? -9.148 -8.805 10.352 1 89.62 62 LEU B O 1
ATOM 3533 N N . PHE B 1 63 ? -9.945 -10.492 11.531 1 93.81 63 PHE B N 1
ATOM 3534 C CA . PHE B 1 63 ? -9.516 -11.492 10.555 1 93.81 63 PHE B CA 1
ATOM 3535 C C . PHE B 1 63 ? -10.672 -11.922 9.672 1 93.81 63 PHE B C 1
ATOM 3537 O O . PHE B 1 63 ? -11.305 -12.953 9.922 1 93.81 63 PHE B O 1
ATOM 3544 N N . SER B 1 64 ? -10.93 -11.102 8.656 1 93.75 64 SER B N 1
ATOM 3545 C CA . SER B 1 64 ? -12.016 -11.352 7.715 1 93.75 64 SER B CA 1
ATOM 3546 C C . SER B 1 64 ? -11.562 -11.148 6.273 1 93.75 64 SER B C 1
ATOM 3548 O O . SER B 1 64 ? -10.539 -10.508 6.027 1 93.75 64 SER B O 1
ATOM 3550 N N . ILE B 1 65 ? -12.227 -11.781 5.402 1 93.56 65 ILE B N 1
ATOM 3551 C CA . ILE B 1 65 ? -11.977 -11.578 3.979 1 93.56 65 ILE B CA 1
ATOM 3552 C C . ILE B 1 65 ? -12.828 -10.422 3.463 1 93.56 65 ILE B C 1
ATOM 3554 O O . ILE B 1 65 ? -13.867 -10.641 2.836 1 93.56 65 ILE B O 1
ATOM 3558 N N . ASN B 1 66 ? -12.391 -9.234 3.709 1 92.56 66 ASN B N 1
ATOM 3559 C CA . ASN B 1 66 ? -13.117 -8.039 3.295 1 92.56 66 ASN B CA 1
ATOM 3560 C C . ASN B 1 66 ? -12.57 -7.477 1.984 1 92.56 66 ASN B C 1
ATOM 3562 O O . ASN B 1 66 ? -11.625 -8.031 1.412 1 92.56 66 ASN B O 1
ATOM 3566 N N . ASN B 1 67 ? -13.133 -6.465 1.503 1 92.06 67 ASN B N 1
ATOM 3567 C CA . ASN B 1 67 ? -12.789 -5.891 0.207 1 92.06 67 ASN B CA 1
ATOM 3568 C C . ASN B 1 67 ? -11.359 -5.359 0.197 1 92.06 67 ASN B C 1
ATOM 3570 O O . ASN B 1 67 ? -10.688 -5.383 -0.838 1 92.06 67 ASN B O 1
ATOM 3574 N N . TYR B 1 68 ? -10.867 -4.977 1.306 1 93.62 68 TYR B N 1
ATOM 3575 C CA . TYR B 1 68 ? -9.523 -4.414 1.373 1 93.62 68 TYR B CA 1
ATOM 3576 C C . TYR B 1 68 ? -8.469 -5.512 1.287 1 93.62 68 TYR B C 1
ATOM 3578 O O . TYR B 1 68 ? -7.449 -5.352 0.608 1 93.62 68 TYR B O 1
ATOM 3586 N N . VAL B 1 69 ? -8.75 -6.602 1.955 1 94.12 69 VAL B N 1
ATOM 3587 C CA . VAL B 1 69 ? -7.844 -7.742 1.862 1 94.12 69 VAL B CA 1
ATOM 3588 C C . VAL B 1 69 ? -7.801 -8.25 0.424 1 94.12 69 VAL B C 1
ATOM 3590 O O . VAL B 1 69 ? -6.727 -8.57 -0.097 1 94.12 69 VAL B O 1
ATOM 3593 N N . VAL B 1 70 ? -8.953 -8.234 -0.181 1 93.81 70 VAL B N 1
ATOM 3594 C CA . VAL B 1 70 ? -9.055 -8.695 -1.56 1 93.81 70 VAL B CA 1
ATOM 3595 C C . VAL B 1 70 ? -8.289 -7.754 -2.482 1 93.81 70 VAL B C 1
ATOM 3597 O O . VAL B 1 70 ? -7.59 -8.195 -3.396 1 93.81 70 VAL B O 1
ATOM 3600 N N . LEU B 1 71 ? -8.383 -6.523 -2.236 1 94.69 71 LEU B N 1
ATOM 3601 C CA . LEU B 1 71 ? -7.648 -5.527 -3.012 1 94.69 71 LEU B CA 1
ATOM 3602 C C . LEU B 1 71 ? -6.148 -5.777 -2.938 1 94.69 71 LEU B C 1
ATOM 3604 O O . LEU B 1 71 ? -5.473 -5.824 -3.969 1 94.69 71 LEU B O 1
ATOM 3608 N N . PHE B 1 72 ? -5.645 -5.969 -1.762 1 95.81 72 PHE B N 1
ATOM 3609 C CA . PHE B 1 72 ? -4.207 -6.121 -1.571 1 95.81 72 PHE B CA 1
ATOM 3610 C C . PHE B 1 72 ? -3.734 -7.477 -2.09 1 95.81 72 PHE B C 1
ATOM 3612 O O . PHE B 1 72 ? -2.613 -7.598 -2.59 1 95.81 72 PHE B O 1
ATOM 3619 N N . ALA B 1 73 ? -4.598 -8.461 -1.944 1 94.12 73 ALA B N 1
ATOM 3620 C CA . ALA B 1 73 ? -4.266 -9.773 -2.496 1 94.12 73 ALA B CA 1
ATOM 3621 C C . ALA B 1 73 ? -4.098 -9.703 -4.012 1 94.12 73 ALA B C 1
ATOM 3623 O O . ALA B 1 73 ? -3.15 -10.266 -4.566 1 94.12 73 ALA B O 1
ATOM 3624 N N . ASN B 1 74 ? -5.008 -9.008 -4.656 1 91.88 74 ASN B N 1
ATOM 3625 C CA . ASN B 1 74 ? -4.93 -8.844 -6.105 1 91.88 74 ASN B CA 1
ATOM 3626 C C . ASN B 1 74 ? -3.723 -8.008 -6.512 1 91.88 74 ASN B C 1
ATOM 3628 O O . ASN B 1 74 ? -3.037 -8.328 -7.484 1 91.88 74 ASN B O 1
ATOM 3632 N N . PHE B 1 75 ? -3.471 -6.996 -5.773 1 95.38 75 PHE B N 1
ATOM 3633 C CA . PHE B 1 75 ? -2.287 -6.184 -6.023 1 95.38 75 PHE B CA 1
ATOM 3634 C C . PHE B 1 75 ? -1.02 -7.02 -5.883 1 95.38 75 PHE B C 1
ATOM 3636 O O . PHE B 1 75 ? -0.121 -6.938 -6.723 1 95.38 75 PHE B O 1
ATOM 3643 N N . SER B 1 76 ? -0.959 -7.812 -4.859 1 94.31 76 SER B N 1
ATOM 3644 C CA . SER B 1 76 ? 0.199 -8.648 -4.551 1 94.31 76 SER B CA 1
ATOM 3645 C C . SER B 1 76 ? 0.481 -9.633 -5.68 1 94.31 76 SER B C 1
ATOM 3647 O O . SER B 1 76 ? 1.624 -9.773 -6.121 1 94.31 76 SER B O 1
ATOM 3649 N N . VAL B 1 77 ? -0.527 -10.258 -6.137 1 91.38 77 VAL B N 1
ATOM 3650 C CA . VAL B 1 77 ? -0.324 -11.281 -7.16 1 91.38 77 VAL B CA 1
ATOM 3651 C C . VAL B 1 77 ? 0.109 -10.625 -8.469 1 91.38 77 VAL B C 1
ATOM 3653 O O . VAL B 1 77 ? 0.956 -11.156 -9.188 1 91.38 77 VAL B O 1
ATOM 3656 N N . ILE B 1 78 ? -0.464 -9.492 -8.781 1 92.62 78 ILE B N 1
ATOM 3657 C CA . ILE B 1 78 ? -0.09 -8.766 -9.984 1 92.62 78 ILE B CA 1
ATOM 3658 C C . ILE B 1 78 ? 1.378 -8.352 -9.906 1 92.62 78 ILE B C 1
ATOM 3660 O O . ILE B 1 78 ? 2.117 -8.469 -10.883 1 92.62 78 ILE B O 1
ATOM 3664 N N . LEU B 1 79 ? 1.785 -7.949 -8.734 1 93.75 79 LEU B N 1
ATOM 3665 C CA . LEU B 1 79 ? 3.174 -7.551 -8.539 1 93.75 79 LEU B CA 1
ATOM 3666 C C . LEU B 1 79 ? 4.109 -8.742 -8.695 1 93.75 79 LEU B C 1
ATOM 3668 O O . LEU B 1 79 ? 5.191 -8.625 -9.273 1 93.75 79 LEU B O 1
ATOM 3672 N N . LEU B 1 80 ? 3.723 -9.828 -8.156 1 89.19 80 LEU B N 1
ATOM 3673 C CA . LEU B 1 80 ? 4.547 -11.031 -8.219 1 89.19 80 LEU B CA 1
ATOM 3674 C C . LEU B 1 80 ? 4.781 -11.461 -9.664 1 89.19 80 LEU B C 1
ATOM 3676 O O . LEU B 1 80 ? 5.914 -11.758 -10.055 1 89.19 80 LEU B O 1
ATOM 3680 N N . ILE B 1 81 ? 3.74 -11.445 -10.391 1 86.12 81 ILE B N 1
ATOM 3681 C CA . ILE B 1 81 ? 3.822 -11.898 -11.773 1 86.12 81 ILE B CA 1
ATOM 3682 C C . ILE B 1 81 ? 4.543 -10.844 -12.617 1 86.12 81 ILE B C 1
ATOM 3684 O O . ILE B 1 81 ? 5.293 -11.188 -13.539 1 86.12 81 ILE B O 1
ATOM 3688 N N . PHE B 1 82 ? 4.293 -9.586 -12.32 1 92.31 82 PHE B N 1
ATOM 3689 C CA . PHE B 1 82 ? 5.008 -8.484 -12.961 1 92.31 82 PHE B CA 1
ATOM 3690 C C . PHE B 1 82 ? 6.512 -8.625 -12.75 1 92.31 82 PHE B C 1
ATOM 3692 O O . PHE B 1 82 ? 7.293 -8.461 -13.695 1 92.31 82 PHE B O 1
ATOM 3699 N N . ALA B 1 83 ? 6.887 -8.969 -11.555 1 89.88 83 ALA B N 1
ATOM 3700 C CA . ALA B 1 83 ? 8.297 -9.141 -11.211 1 89.88 83 ALA B CA 1
ATOM 3701 C C . ALA B 1 83 ? 8.891 -10.344 -11.938 1 89.88 83 ALA B C 1
ATOM 3703 O O . ALA B 1 83 ? 10.07 -10.328 -12.32 1 89.88 83 ALA B O 1
ATOM 3704 N N . ALA B 1 84 ? 8.133 -11.352 -12.008 1 82.69 84 ALA B N 1
ATOM 3705 C CA . ALA B 1 84 ? 8.57 -12.531 -12.75 1 82.69 84 ALA B CA 1
ATOM 3706 C C . ALA B 1 84 ? 8.898 -12.172 -14.203 1 82.69 84 ALA B C 1
ATOM 3708 O O . ALA B 1 84 ? 9.891 -12.633 -14.758 1 82.69 84 ALA B O 1
ATOM 3709 N N . GLY B 1 85 ? 8.07 -11.367 -14.805 1 84.75 85 GLY B N 1
ATOM 3710 C CA . GLY B 1 85 ? 8.328 -10.898 -16.156 1 84.75 85 GLY B CA 1
ATOM 3711 C C . GLY B 1 85 ? 9.547 -10.008 -16.266 1 84.75 85 GLY B C 1
ATOM 3712 O O . GLY B 1 85 ? 10.344 -10.141 -17.188 1 84.75 85 GLY B O 1
ATOM 3713 N N . LEU B 1 86 ? 9.672 -9.156 -15.273 1 88.19 86 LEU B N 1
ATOM 3714 C CA . LEU B 1 86 ? 10.781 -8.219 -15.242 1 88.19 86 LEU B CA 1
ATOM 3715 C C . LEU B 1 86 ? 12.117 -8.953 -15.133 1 88.19 86 LEU B C 1
ATOM 3717 O O . LEU B 1 86 ? 13.125 -8.5 -15.664 1 88.19 86 LEU B O 1
ATOM 3721 N N . SER B 1 87 ? 12.117 -10.031 -14.422 1 78.81 87 SER B N 1
ATOM 3722 C CA . SER B 1 87 ? 13.336 -10.797 -14.195 1 78.81 87 SER B CA 1
ATOM 3723 C C . SER B 1 87 ? 13.727 -11.586 -15.438 1 78.81 87 SER B C 1
ATOM 3725 O O . SER B 1 87 ? 14.906 -11.859 -15.656 1 78.81 87 SER B O 1
ATOM 3727 N N . HIS B 1 88 ? 12.844 -12.055 -16.141 1 72.44 88 HIS B N 1
ATOM 3728 C CA . HIS B 1 88 ? 13.102 -12.945 -17.266 1 72.44 88 HIS B CA 1
ATOM 3729 C C . HIS B 1 88 ? 13.5 -12.164 -18.516 1 72.44 88 HIS B C 1
ATOM 3731 O O . HIS B 1 88 ? 14.469 -12.516 -19.188 1 72.44 88 HIS B O 1
ATOM 3737 N N . GLY B 1 89 ? 12.938 -11.023 -18.719 1 70.62 89 GLY B N 1
ATOM 3738 C CA . GLY B 1 89 ? 13.148 -10.289 -19.953 1 70.62 89 GLY B CA 1
ATOM 3739 C C . GLY B 1 89 ? 12.93 -11.141 -21.188 1 70.62 89 GLY B C 1
ATOM 3740 O O . GLY B 1 89 ? 12.727 -12.352 -21.094 1 70.62 89 GLY B O 1
ATOM 3741 N N . PHE B 1 90 ? 12.875 -10.594 -22.312 1 67.75 90 PHE B N 1
ATOM 3742 C CA . PHE B 1 90 ? 12.625 -11.312 -23.547 1 67.75 90 PHE B CA 1
ATOM 3743 C C . PHE B 1 90 ? 13.852 -12.117 -23.969 1 67.75 90 PHE B C 1
ATOM 3745 O O . PHE B 1 90 ? 13.719 -13.258 -24.438 1 67.75 90 PHE B O 1
ATOM 3752 N N . LYS B 1 91 ? 14.977 -11.625 -23.672 1 64.81 91 LYS B N 1
ATOM 3753 C CA . LYS B 1 91 ? 16.219 -12.273 -24.062 1 64.81 91 LYS B CA 1
ATOM 3754 C C . LYS B 1 91 ? 16.453 -13.562 -23.281 1 64.81 91 LYS B C 1
ATOM 3756 O O . LYS B 1 91 ? 16.906 -14.562 -23.844 1 64.81 91 LYS B O 1
ATOM 3761 N N . ASN B 1 92 ? 16.047 -13.57 -22.125 1 61.34 92 ASN B N 1
ATOM 3762 C CA . ASN B 1 92 ? 16.234 -14.758 -21.297 1 61.34 92 ASN B CA 1
ATOM 3763 C C . ASN B 1 92 ? 15.234 -15.852 -21.656 1 61.34 92 ASN B C 1
ATOM 3765 O O . ASN B 1 92 ? 15.531 -17.031 -21.5 1 61.34 92 ASN B O 1
ATOM 3769 N N . LEU B 1 93 ? 14.164 -15.398 -22.078 1 62.53 93 LEU B N 1
ATOM 3770 C CA . LEU B 1 93 ? 13.156 -16.359 -22.516 1 62.53 93 LEU B CA 1
ATOM 3771 C C . LEU B 1 93 ? 13.641 -17.141 -23.734 1 62.53 93 LEU B C 1
ATOM 3773 O O . LEU B 1 93 ? 13.242 -18.297 -23.922 1 62.53 93 LEU B O 1
ATOM 3777 N N . ARG B 1 94 ? 14.727 -16.562 -24.312 1 62.44 94 ARG B N 1
ATOM 3778 C CA . ARG B 1 94 ? 15.18 -17.188 -25.547 1 62.44 94 ARG B CA 1
ATOM 3779 C C . ARG B 1 94 ? 16.484 -17.969 -25.328 1 62.44 94 ARG B C 1
ATOM 3781 O O . ARG B 1 94 ? 16.938 -18.672 -26.219 1 62.44 94 ARG B O 1
ATOM 3788 N N . SER B 1 95 ? 17 -17.906 -24.125 1 61.53 95 SER B N 1
ATOM 3789 C CA . SER B 1 95 ? 18.359 -18.406 -23.953 1 61.53 95 SER B CA 1
ATOM 3790 C C . SER B 1 95 ? 18.422 -19.922 -24.156 1 61.53 95 SER B C 1
ATOM 3792 O O . SER B 1 95 ? 19.422 -20.453 -24.625 1 61.53 95 SER B O 1
ATOM 3794 N N . SER B 1 96 ? 17.422 -20.672 -23.641 1 62.47 96 SER B N 1
ATOM 3795 C CA . SER B 1 96 ? 17.547 -22.109 -23.734 1 62.47 96 SER B CA 1
ATOM 3796 C C . SER B 1 96 ? 17.047 -22.625 -25.078 1 62.47 96 SER B C 1
ATOM 3798 O O . SER B 1 96 ? 17.141 -23.812 -25.375 1 62.47 96 SER B O 1
ATOM 3800 N N . GLY B 1 97 ? 16.656 -21.703 -25.828 1 73.62 97 GLY B N 1
ATOM 3801 C CA . GLY B 1 97 ? 16.297 -22.047 -27.203 1 73.62 97 GLY B CA 1
ATOM 3802 C C . GLY B 1 97 ? 15.031 -22.875 -27.312 1 73.62 97 GLY B C 1
ATOM 3803 O O . GLY B 1 97 ? 14.102 -22.688 -26.516 1 73.62 97 GLY B O 1
ATOM 3804 N N . PHE B 1 98 ? 15.047 -23.844 -28.188 1 84.75 98 PHE B N 1
ATOM 3805 C CA . PHE B 1 98 ? 13.883 -24.641 -28.547 1 84.75 98 PHE B CA 1
ATOM 3806 C C . PHE B 1 98 ? 13.617 -25.703 -27.5 1 84.75 98 PHE B C 1
ATOM 3808 O O . PHE B 1 98 ? 12.461 -26 -27.188 1 84.75 98 PHE B O 1
ATOM 3815 N N . LEU B 1 99 ? 14.664 -26.203 -26.906 1 87.5 99 LEU B N 1
ATOM 3816 C CA . LEU B 1 99 ? 14.492 -27.297 -25.938 1 87.5 99 LEU B CA 1
ATOM 3817 C C . LEU B 1 99 ? 13.906 -26.781 -24.625 1 87.5 99 LEU B C 1
ATOM 3819 O O . LEU B 1 99 ? 13.148 -27.484 -23.969 1 87.5 99 LEU B O 1
ATOM 3823 N N . GLY B 1 100 ? 14.344 -25.594 -24.281 1 87.75 100 GLY B N 1
ATOM 3824 C CA . GLY B 1 100 ? 13.711 -24.969 -23.141 1 87.75 100 GLY B CA 1
ATOM 3825 C C . GLY B 1 100 ? 12.227 -24.75 -23.328 1 87.75 100 GLY B C 1
ATOM 3826 O O . GLY B 1 100 ? 11.43 -25.016 -22.406 1 87.75 100 GLY B O 1
ATOM 3827 N N . PHE B 1 101 ? 11.922 -24.344 -24.516 1 88.12 101 PHE B N 1
ATOM 3828 C CA . PHE B 1 101 ? 10.523 -24.125 -24.859 1 88.12 101 PHE B CA 1
ATOM 3829 C C . PHE B 1 101 ? 9.75 -25.438 -24.859 1 88.12 101 PHE B C 1
ATOM 3831 O O . PHE B 1 101 ? 8.625 -25.5 -24.344 1 88.12 101 PHE B O 1
ATOM 3838 N N . LEU B 1 102 ? 10.344 -26.391 -25.406 1 93.12 102 LEU B N 1
ATOM 3839 C CA . LEU B 1 102 ? 9.695 -27.688 -25.484 1 93.12 102 LEU B CA 1
ATOM 3840 C C . LEU B 1 102 ? 9.492 -28.281 -24.094 1 93.12 102 LEU B C 1
ATOM 3842 O O . LEU B 1 102 ? 8.438 -28.844 -23.797 1 93.12 102 LEU B O 1
ATOM 3846 N N . ALA B 1 103 ? 10.484 -28.172 -23.266 1 93.62 103 ALA B N 1
ATOM 3847 C CA . ALA B 1 103 ? 10.383 -28.672 -21.906 1 93.62 103 ALA B CA 1
ATOM 3848 C C . ALA B 1 103 ? 9.273 -27.953 -21.141 1 93.62 103 ALA B C 1
ATOM 3850 O O . ALA B 1 103 ? 8.477 -28.594 -20.438 1 93.62 103 ALA B O 1
ATOM 3851 N N . ALA B 1 104 ? 9.273 -26.688 -21.328 1 91.75 104 ALA B N 1
ATOM 3852 C CA . ALA B 1 104 ? 8.25 -25.891 -20.656 1 91.75 104 ALA B CA 1
ATOM 3853 C C . ALA B 1 104 ? 6.852 -26.266 -21.141 1 91.75 104 ALA B C 1
ATOM 3855 O O . ALA B 1 104 ? 5.93 -26.406 -20.328 1 91.75 104 ALA B O 1
ATOM 3856 N N . THR B 1 105 ? 6.711 -26.406 -22.406 1 92.38 105 THR B N 1
ATOM 3857 C CA . THR B 1 105 ? 5.402 -26.688 -23 1 92.38 105 THR B CA 1
ATOM 3858 C C . THR B 1 105 ? 4.918 -28.078 -22.609 1 92.38 105 THR B C 1
ATOM 3860 O O . THR B 1 105 ? 3.791 -28.234 -22.141 1 92.38 105 THR B O 1
ATOM 3863 N N . LEU B 1 106 ? 5.77 -29.016 -22.734 1 95.62 106 LEU B N 1
ATOM 3864 C CA . LEU B 1 106 ? 5.383 -30.375 -22.391 1 95.62 106 LEU B CA 1
ATOM 3865 C C . LEU B 1 106 ? 5.191 -30.516 -20.891 1 95.62 106 LEU B C 1
ATOM 3867 O O . LEU B 1 106 ? 4.316 -31.266 -20.438 1 95.62 106 LEU B O 1
ATOM 3871 N N . GLY B 1 107 ? 6.02 -29.828 -20.172 1 95.5 107 GLY B N 1
ATOM 3872 C CA . GLY B 1 107 ? 5.91 -29.844 -18.719 1 95.5 107 GLY B CA 1
ATOM 3873 C C . GLY B 1 107 ? 4.629 -29.219 -18.219 1 95.5 107 GLY B C 1
ATOM 3874 O O . GLY B 1 107 ? 4.223 -29.453 -17.078 1 95.5 107 GLY B O 1
ATOM 3875 N N . ALA B 1 108 ? 4.023 -28.438 -19.031 1 95.12 108 ALA B N 1
ATOM 3876 C CA . ALA B 1 108 ? 2.781 -27.781 -18.625 1 95.12 108 ALA B CA 1
ATOM 3877 C C . ALA B 1 108 ? 1.57 -28.5 -19.219 1 95.12 108 ALA B C 1
ATOM 3879 O O . ALA B 1 108 ? 0.581 -28.734 -18.516 1 95.12 108 ALA B O 1
ATOM 3880 N N . VAL B 1 109 ? 1.647 -28.938 -20.438 1 94.81 109 VAL B N 1
ATOM 3881 C CA . VAL B 1 109 ? 0.509 -29.5 -21.156 1 94.81 109 VAL B CA 1
ATOM 3882 C C . VAL B 1 109 ? 0.206 -30.906 -20.641 1 94.81 109 VAL B C 1
ATOM 3884 O O . VAL B 1 109 ? -0.959 -31.266 -20.469 1 94.81 109 VAL B O 1
ATOM 3887 N N . ILE B 1 110 ? 1.222 -31.656 -20.406 1 96.56 110 ILE B N 1
ATOM 3888 C CA . ILE B 1 110 ? 1.021 -33.062 -20.047 1 96.56 110 ILE B CA 1
ATOM 3889 C C . ILE B 1 110 ? 0.325 -33.156 -18.703 1 96.56 110 ILE B C 1
ATOM 3891 O O . ILE B 1 110 ? -0.686 -33.844 -18.547 1 96.56 110 ILE B O 1
ATOM 3895 N N . PRO B 1 111 ? 0.836 -32.469 -17.719 1 97.44 111 PRO B N 1
ATOM 3896 C CA . PRO B 1 111 ? 0.085 -32.531 -16.469 1 97.44 111 PRO B CA 1
ATOM 3897 C C . PRO B 1 111 ? -1.323 -31.953 -16.594 1 97.44 111 PRO B C 1
ATOM 3899 O O . PRO B 1 111 ? -2.264 -32.469 -15.984 1 97.44 111 PRO B O 1
ATOM 3902 N N . THR B 1 112 ? -1.497 -30.891 -17.312 1 96.88 112 THR B N 1
ATOM 3903 C CA . THR B 1 112 ? -2.818 -30.312 -17.531 1 96.88 112 THR B CA 1
ATOM 3904 C C . THR B 1 112 ? -3.771 -31.344 -18.125 1 96.88 112 THR B C 1
ATOM 3906 O O . THR B 1 112 ? -4.898 -31.5 -17.656 1 96.88 112 THR B O 1
ATOM 3909 N N . TYR B 1 113 ? -3.301 -32.031 -19.094 1 96.19 113 TYR B N 1
ATOM 3910 C CA . TYR B 1 113 ? -4.125 -33 -19.781 1 96.19 113 TYR B CA 1
ATOM 3911 C C . TYR B 1 113 ? -4.426 -34.188 -18.859 1 96.19 113 TYR B C 1
ATOM 3913 O O . TYR B 1 113 ? -5.562 -34.656 -18.797 1 96.19 113 TYR B O 1
ATOM 3921 N N . LEU B 1 114 ? -3.422 -34.719 -18.234 1 97.56 114 LEU B N 1
ATOM 3922 C CA . LEU B 1 114 ? -3.578 -35.844 -17.344 1 97.56 114 LEU B CA 1
ATOM 3923 C C . LEU B 1 114 ? -4.594 -35.531 -16.25 1 97.56 114 LEU B C 1
ATOM 3925 O O . LEU B 1 114 ? -5.477 -36.344 -15.969 1 97.56 114 LEU B O 1
ATOM 3929 N N . VAL B 1 115 ? -4.477 -34.406 -15.609 1 98.06 115 VAL B N 1
ATOM 3930 C CA . VAL B 1 115 ? -5.383 -34 -14.539 1 98.06 115 VAL B CA 1
ATOM 3931 C C . VAL B 1 115 ? -6.789 -33.812 -15.102 1 98.06 115 VAL B C 1
ATOM 3933 O O . VAL B 1 115 ? -7.77 -34.25 -14.492 1 98.06 115 VAL B O 1
ATOM 3936 N N . PHE B 1 116 ? -6.883 -33.219 -16.25 1 96.88 116 PHE B N 1
ATOM 3937 C CA . PHE B 1 116 ? -8.18 -32.969 -16.875 1 96.88 116 PHE B CA 1
ATOM 3938 C C . PHE B 1 116 ? -8.914 -34.281 -17.125 1 96.88 116 PHE B C 1
ATOM 3940 O O . PHE B 1 116 ? -10.086 -34.438 -16.766 1 96.88 116 PHE B O 1
ATOM 3947 N N . VAL B 1 117 ? -8.234 -35.25 -17.656 1 97.25 117 VAL B N 1
ATOM 3948 C CA . VAL B 1 117 ? -8.852 -36.531 -18.031 1 97.25 117 VAL B CA 1
ATOM 3949 C C . VAL B 1 117 ? -9.312 -37.25 -16.781 1 97.25 117 VAL B C 1
ATOM 3951 O O . VAL B 1 117 ? -10.445 -37.75 -16.719 1 97.25 117 VAL B O 1
ATOM 3954 N N . VAL B 1 118 ? -8.508 -37.281 -15.789 1 98.06 118 VAL B N 1
ATOM 3955 C CA . VAL B 1 118 ? -8.828 -38.062 -14.594 1 98.06 118 VAL B CA 1
ATOM 3956 C C . VAL B 1 118 ? -9.93 -37.344 -13.805 1 98.06 118 VAL B C 1
ATOM 3958 O O . VAL B 1 118 ? -10.875 -37.969 -13.336 1 98.06 118 VAL B O 1
ATOM 3961 N N . PHE B 1 119 ? -9.875 -36.062 -13.672 1 97.88 119 PHE B N 1
ATOM 3962 C CA . PHE B 1 119 ? -10.812 -35.344 -12.828 1 97.88 119 PHE B CA 1
ATOM 3963 C C . PHE B 1 119 ? -12.133 -35.125 -13.562 1 97.88 119 PHE B C 1
ATOM 3965 O O . PHE B 1 119 ? -13.141 -34.781 -12.938 1 97.88 119 PHE B O 1
ATOM 3972 N N . SER B 1 120 ? -12.109 -35.281 -14.914 1 96.19 120 SER B N 1
ATOM 3973 C CA . SER B 1 120 ? -13.367 -35.25 -15.648 1 96.19 120 SER B CA 1
ATOM 3974 C C . SER B 1 120 ? -14.266 -36.438 -15.273 1 96.19 120 SER B C 1
ATOM 3976 O O . SER B 1 120 ? -15.469 -36.375 -15.516 1 96.19 120 SER B O 1
ATOM 3978 N N . LEU B 1 121 ? -13.688 -37.375 -14.656 1 96.88 121 LEU B N 1
ATOM 3979 C CA . LEU B 1 121 ? -14.445 -38.531 -14.203 1 96.88 121 LEU B CA 1
ATOM 3980 C C . LEU B 1 121 ? -15.094 -38.25 -12.852 1 96.88 121 LEU B C 1
ATOM 3982 O O . LEU B 1 121 ? -16.031 -38.969 -12.453 1 96.88 121 LEU B O 1
ATOM 3986 N N . VAL B 1 122 ? -14.641 -37.312 -12.164 1 95.94 122 VAL B N 1
ATOM 3987 C CA . VAL B 1 122 ? -15.078 -37.031 -10.797 1 95.94 122 VAL B CA 1
ATOM 3988 C C . VAL B 1 122 ? -15.914 -35.75 -10.758 1 95.94 122 VAL B C 1
ATOM 3990 O O . VAL B 1 122 ? -16.891 -35.688 -10.023 1 95.94 122 VAL B O 1
ATOM 3993 N N . TYR B 1 123 ? -15.539 -34.781 -11.523 1 97.06 123 TYR B N 1
ATOM 3994 C CA . TYR B 1 123 ? -16.188 -33.469 -11.508 1 97.06 123 TYR B CA 1
ATOM 3995 C C . TYR B 1 123 ? -16.656 -33.094 -12.906 1 97.06 123 TYR B C 1
ATOM 3997 O O . TYR B 1 123 ? -16.391 -33.812 -13.883 1 97.06 123 TYR B O 1
ATOM 4005 N N . ASP B 1 124 ? -17.406 -31.969 -12.969 1 95.12 124 ASP B N 1
ATOM 4006 C CA . ASP B 1 124 ? -17.859 -31.438 -14.25 1 95.12 124 ASP B CA 1
ATOM 4007 C C . ASP B 1 124 ? -16.672 -30.953 -15.086 1 95.12 124 ASP B C 1
ATOM 4009 O O . ASP B 1 124 ? -15.602 -30.688 -14.547 1 95.12 124 ASP B O 1
ATOM 4013 N N . THR B 1 125 ? -16.891 -30.875 -16.344 1 93.44 125 THR B N 1
ATOM 4014 C CA . THR B 1 125 ? -15.867 -30.547 -17.312 1 93.44 125 THR B CA 1
ATOM 4015 C C . THR B 1 125 ? -15.203 -29.219 -16.984 1 93.44 125 THR B C 1
ATOM 4017 O O . THR B 1 125 ?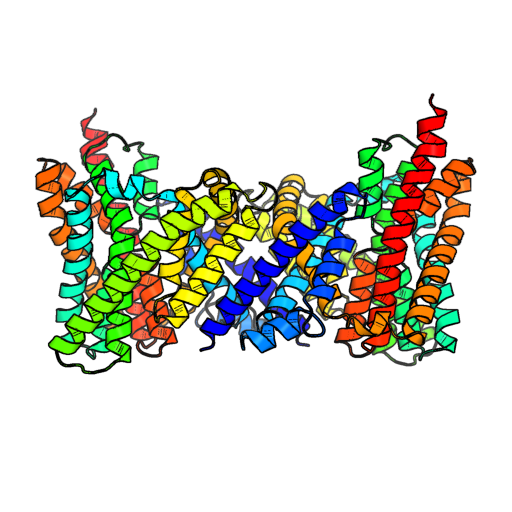 -13.992 -29.062 -17.125 1 93.44 125 THR B O 1
ATOM 4020 N N . GLN B 1 126 ? -15.969 -28.25 -16.547 1 94.5 126 GLN B N 1
ATOM 4021 C CA . GLN B 1 126 ? -15.422 -26.922 -16.266 1 94.5 126 GLN B CA 1
ATOM 4022 C C . GLN B 1 126 ? -14.461 -26.969 -15.078 1 94.5 126 GLN B C 1
ATOM 4024 O O . GLN B 1 126 ? -13.391 -26.359 -15.117 1 94.5 126 GLN B O 1
ATOM 4029 N N . VAL B 1 127 ? -14.859 -27.734 -14.117 1 96.62 127 VAL B N 1
ATOM 4030 C CA . VAL B 1 127 ? -14.023 -27.891 -12.93 1 96.62 127 VAL B CA 1
ATOM 4031 C C . VAL B 1 127 ? -12.742 -28.641 -13.289 1 96.62 127 VAL B C 1
ATOM 4033 O O . VAL B 1 127 ? -11.648 -28.234 -12.891 1 96.62 127 VAL B O 1
ATOM 4036 N N . ALA B 1 128 ? -12.922 -29.672 -14.086 1 96.81 128 ALA B N 1
ATOM 4037 C CA . ALA B 1 128 ? -11.781 -30.484 -14.484 1 96.81 128 ALA B CA 1
ATOM 4038 C C . ALA B 1 128 ? -10.789 -29.688 -15.312 1 96.81 128 ALA B C 1
ATOM 4040 O O . ALA B 1 128 ? -9.57 -29.859 -15.195 1 96.81 128 ALA B O 1
ATOM 4041 N N . LEU B 1 129 ? -11.281 -28.812 -16.141 1 94.62 129 LEU B N 1
ATOM 4042 C CA . LEU B 1 129 ? -10.438 -27.953 -16.953 1 94.62 129 LEU B CA 1
ATOM 4043 C C . LEU B 1 129 ? -9.602 -27.031 -16.062 1 94.62 129 LEU B C 1
ATOM 4045 O O . LEU B 1 129 ? -8.406 -26.859 -16.297 1 94.62 129 LEU B O 1
ATOM 4049 N N . LEU B 1 130 ? -10.234 -26.484 -15.078 1 95.75 130 LEU B N 1
ATOM 4050 C CA . LEU B 1 130 ? -9.531 -25.562 -14.188 1 95.75 130 LEU B CA 1
ATOM 4051 C C . LEU B 1 130 ? -8.5 -26.297 -13.344 1 95.75 130 LEU B C 1
ATOM 4053 O O . LEU B 1 130 ? -7.406 -25.781 -13.102 1 95.75 130 LEU B O 1
ATOM 4057 N N . MET B 1 131 ? -8.836 -27.5 -12.93 1 97.12 131 MET B N 1
ATOM 4058 C CA . MET B 1 131 ? -7.891 -28.297 -12.156 1 97.12 131 MET B CA 1
ATOM 4059 C C . MET B 1 131 ? -6.672 -28.656 -13 1 97.12 131 MET B C 1
ATOM 4061 O O . MET B 1 131 ? -5.543 -28.656 -12.508 1 97.12 131 MET B O 1
ATOM 4065 N N . GLY B 1 132 ? -6.965 -28.984 -14.203 1 97 132 GLY B N 1
ATOM 4066 C CA . GLY B 1 132 ? -5.867 -29.219 -15.133 1 97 132 GLY B CA 1
ATOM 4067 C C . GLY B 1 132 ? -4.98 -28 -15.32 1 97 132 GLY B C 1
ATOM 4068 O O . GLY B 1 132 ? -3.756 -28.094 -15.219 1 97 132 GLY B O 1
ATOM 4069 N N . ALA B 1 133 ? -5.582 -26.891 -15.547 1 94.94 133 ALA B N 1
ATOM 4070 C CA . ALA B 1 133 ? -4.84 -25.641 -15.75 1 94.94 133 ALA B CA 1
ATOM 4071 C C . ALA B 1 133 ? -4.004 -25.297 -14.516 1 94.94 133 ALA B C 1
ATOM 4073 O O . ALA B 1 133 ? -2.885 -24.797 -14.641 1 94.94 133 ALA B O 1
ATOM 4074 N N . ALA B 1 134 ? -4.496 -25.578 -13.328 1 96.25 134 ALA B N 1
ATOM 4075 C CA . ALA B 1 134 ? -3.812 -25.266 -12.078 1 96.25 134 ALA B CA 1
ATOM 4076 C C . ALA B 1 134 ? -2.549 -26.109 -11.922 1 96.25 134 ALA B C 1
ATOM 4078 O O . ALA B 1 134 ? -1.625 -25.734 -11.195 1 96.25 134 ALA B O 1
ATOM 4079 N N . SER B 1 135 ? -2.482 -27.188 -12.609 1 96.38 135 SER B N 1
ATOM 4080 C CA . SER B 1 135 ? -1.374 -28.125 -12.445 1 96.38 135 SER B CA 1
ATOM 4081 C C . SER B 1 135 ? -0.254 -27.844 -13.438 1 96.38 135 SER B C 1
ATOM 4083 O O . SER B 1 135 ? 0.77 -28.531 -13.445 1 96.38 135 SER B O 1
ATOM 4085 N N . ALA B 1 136 ? -0.387 -26.781 -14.188 1 94.31 136 ALA B N 1
ATOM 4086 C CA . ALA B 1 136 ? 0.49 -26.531 -15.328 1 94.31 136 ALA B CA 1
ATOM 4087 C C . ALA B 1 136 ? 1.787 -25.859 -14.891 1 94.31 136 ALA B C 1
ATOM 4089 O O . ALA B 1 136 ? 2.877 -26.281 -15.281 1 94.31 136 ALA B O 1
ATOM 4090 N N . ALA B 1 137 ? 1.675 -24.906 -14.039 1 89.56 137 ALA B N 1
ATOM 4091 C CA . ALA B 1 137 ? 2.771 -23.969 -13.852 1 89.56 137 ALA B CA 1
ATOM 4092 C C . ALA B 1 137 ? 3.75 -24.469 -12.789 1 89.56 137 ALA B C 1
ATOM 4094 O O . ALA B 1 137 ? 3.389 -25.281 -11.938 1 89.56 137 ALA B O 1
ATOM 4095 N N . THR B 1 138 ? 4.98 -24 -12.953 1 91.25 138 THR B N 1
ATOM 4096 C CA . THR B 1 138 ? 6.059 -24.25 -12 1 91.25 138 THR B CA 1
ATOM 4097 C C . THR B 1 138 ? 6.449 -22.953 -11.281 1 91.25 138 THR B C 1
ATOM 4099 O O . THR B 1 138 ? 6.418 -21.875 -11.883 1 91.25 138 THR B O 1
ATOM 4102 N N . SER B 1 139 ? 6.762 -23.109 -10.039 1 87 139 SER B N 1
ATOM 4103 C CA . SER B 1 139 ? 7.258 -21.969 -9.266 1 87 139 SER B CA 1
ATOM 4104 C C . SER B 1 139 ? 8.734 -21.719 -9.539 1 87 139 SER B C 1
ATOM 4106 O O . SER B 1 139 ? 9.594 -22.438 -9.023 1 87 139 SER B O 1
ATOM 4108 N N . LEU B 1 140 ? 8.992 -20.656 -10.234 1 79.56 140 LEU B N 1
ATOM 4109 C CA . LEU B 1 140 ? 10.375 -20.297 -10.531 1 79.56 140 LEU B CA 1
ATOM 4110 C C . LEU B 1 140 ? 11.117 -19.906 -9.258 1 79.56 140 LEU B C 1
ATOM 4112 O O . LEU B 1 140 ? 12.297 -20.234 -9.094 1 79.56 140 LEU B O 1
ATOM 4116 N N . ALA B 1 141 ? 10.422 -19.234 -8.414 1 74.25 141 ALA B N 1
ATOM 4117 C CA . ALA B 1 141 ? 11.031 -18.734 -7.184 1 74.25 141 ALA B CA 1
ATOM 4118 C C . ALA B 1 141 ? 11.547 -19.891 -6.316 1 74.25 141 ALA B C 1
ATOM 4120 O O . ALA B 1 141 ? 12.633 -19.812 -5.746 1 74.25 141 ALA B O 1
ATOM 4121 N N . ALA B 1 142 ? 10.789 -20.875 -6.211 1 81.06 142 ALA B N 1
ATOM 4122 C CA . ALA B 1 142 ? 11.18 -22.031 -5.395 1 81.06 142 ALA B CA 1
ATOM 4123 C C . ALA B 1 142 ? 12.398 -22.734 -5.992 1 81.06 142 ALA B C 1
ATOM 4125 O O . ALA B 1 142 ? 13.297 -23.141 -5.266 1 81.06 142 ALA B O 1
ATOM 4126 N N . THR B 1 143 ? 12.445 -22.797 -7.238 1 83.06 143 THR B N 1
ATOM 4127 C CA . THR B 1 143 ? 13.516 -23.484 -7.938 1 83.06 143 THR B CA 1
ATOM 4128 C C . THR B 1 143 ? 14.805 -22.672 -7.898 1 83.06 143 THR B C 1
ATOM 4130 O O . THR B 1 143 ? 15.875 -23.203 -7.594 1 83.06 143 THR B O 1
ATOM 4133 N N . VAL B 1 144 ? 14.695 -21.438 -8.133 1 80.25 144 VAL B N 1
ATOM 4134 C CA . VAL B 1 144 ? 15.859 -20.562 -8.227 1 80.25 144 VAL B CA 1
ATOM 4135 C C . VAL B 1 144 ? 16.484 -20.406 -6.84 1 80.25 144 VAL B C 1
ATOM 4137 O O . VAL B 1 144 ? 17.703 -20.297 -6.715 1 80.25 144 VAL B O 1
ATOM 4140 N N . SER B 1 145 ? 15.672 -20.391 -5.863 1 76.38 145 SER B N 1
ATOM 4141 C CA . SER B 1 145 ? 16.203 -20.234 -4.512 1 76.38 145 SER B CA 1
ATOM 4142 C C . SER B 1 145 ? 17.172 -21.359 -4.168 1 76.38 145 SER B C 1
ATOM 4144 O O . SER B 1 145 ? 18.203 -21.125 -3.518 1 76.38 145 SER B O 1
ATOM 4146 N N . ILE B 1 146 ? 16.891 -22.469 -4.617 1 83 146 ILE B N 1
ATOM 4147 C CA . ILE B 1 146 ? 17.734 -23.625 -4.324 1 83 146 ILE B CA 1
ATOM 4148 C C . ILE B 1 146 ? 18.969 -23.609 -5.223 1 83 146 ILE B C 1
ATOM 4150 O O . ILE B 1 146 ? 20.078 -23.875 -4.766 1 83 146 ILE B O 1
ATOM 4154 N N . VAL B 1 147 ? 18.812 -23.25 -6.418 1 85.94 147 VAL B N 1
ATOM 4155 C CA . VAL B 1 147 ? 19.922 -23.141 -7.348 1 85.94 147 VAL B CA 1
ATOM 4156 C C . VAL B 1 147 ? 20.906 -22.078 -6.852 1 85.94 147 VAL B C 1
ATOM 4158 O O . VAL B 1 147 ? 22.125 -22.25 -6.945 1 85.94 147 VAL B O 1
ATOM 4161 N N . ASP B 1 148 ? 20.359 -21.078 -6.387 1 79.81 148 ASP B N 1
ATOM 4162 C CA . ASP B 1 148 ? 21.156 -19.984 -5.859 1 79.81 148 ASP B CA 1
ATOM 4163 C C . ASP B 1 148 ? 21.922 -20.406 -4.609 1 79.81 148 ASP B C 1
ATOM 4165 O O . ASP B 1 148 ? 23.094 -20.062 -4.438 1 79.81 148 ASP B O 1
ATOM 4169 N N . GLU B 1 149 ? 21.234 -21.047 -3.754 1 78.19 149 GLU B N 1
ATOM 4170 C CA . GLU B 1 149 ? 21.828 -21.516 -2.508 1 78.19 149 GLU B CA 1
ATOM 4171 C C . GLU B 1 149 ? 23.062 -22.359 -2.773 1 78.19 149 GLU B C 1
ATOM 4173 O O . GLU B 1 149 ? 24.078 -22.234 -2.08 1 78.19 149 GLU B O 1
ATOM 4178 N N . TYR B 1 150 ? 23.016 -23.125 -3.812 1 85.81 150 TYR B N 1
ATOM 4179 C CA . TYR B 1 150 ? 24.125 -24.031 -4.102 1 85.81 150 TYR B CA 1
ATOM 4180 C C . TYR B 1 150 ? 25 -23.484 -5.227 1 85.81 150 TYR B C 1
ATOM 4182 O O . TYR B 1 150 ? 25.953 -24.141 -5.652 1 85.81 150 TYR B O 1
ATOM 4190 N N . LYS B 1 151 ? 24.578 -22.328 -5.68 1 85.31 151 LYS B N 1
ATOM 4191 C CA . LYS B 1 151 ? 25.328 -21.641 -6.719 1 85.31 151 LYS B CA 1
ATOM 4192 C C . LYS B 1 151 ? 25.516 -22.516 -7.945 1 85.31 151 LYS B C 1
ATOM 4194 O O . LYS B 1 151 ? 26.641 -22.672 -8.438 1 85.31 151 LYS B O 1
ATOM 4199 N N . LEU B 1 152 ? 24.5 -23.047 -8.461 1 89.81 152 LEU B N 1
ATOM 4200 C CA . LEU B 1 152 ? 24.562 -24.031 -9.523 1 89.81 152 LEU B CA 1
ATOM 4201 C C . LEU B 1 152 ? 24.156 -23.438 -10.867 1 89.81 152 LEU B C 1
ATOM 4203 O O . LEU B 1 152 ? 23.688 -24.141 -11.758 1 89.81 152 LEU B O 1
ATOM 4207 N N . TYR B 1 153 ? 24.312 -22.156 -11.055 1 82.81 153 TYR B N 1
ATOM 4208 C CA . TYR B 1 153 ? 23.828 -21.469 -12.25 1 82.81 153 TYR B CA 1
ATOM 4209 C C . TYR B 1 153 ? 24.594 -21.922 -13.484 1 82.81 153 TYR B C 1
ATOM 4211 O O . TYR B 1 153 ? 24.109 -21.812 -14.609 1 82.81 153 TYR B O 1
ATOM 4219 N N . ARG B 1 154 ? 25.781 -22.547 -13.336 1 80.81 154 ARG B N 1
ATOM 4220 C CA . ARG B 1 154 ? 26.656 -22.891 -14.453 1 80.81 154 ARG B CA 1
ATOM 4221 C C . ARG B 1 154 ? 26.391 -24.312 -14.938 1 80.81 154 ARG B C 1
ATOM 4223 O O . ARG B 1 154 ? 26.875 -24.719 -16 1 80.81 154 ARG B O 1
ATOM 4230 N N . GLU B 1 155 ? 25.578 -25.031 -14.258 1 87.81 155 GLU B N 1
ATOM 4231 C CA . GLU B 1 155 ? 25.281 -26.406 -14.641 1 87.81 155 GLU B CA 1
ATOM 4232 C C . GLU B 1 155 ? 24.266 -26.453 -15.781 1 87.81 155 GLU B C 1
ATOM 4234 O O . GLU B 1 155 ? 23.359 -25.625 -15.844 1 87.81 155 GLU B O 1
ATOM 4239 N N . ASN B 1 156 ? 24.469 -27.453 -16.641 1 87.38 156 ASN B N 1
ATOM 4240 C CA . ASN B 1 156 ? 23.594 -27.594 -17.797 1 87.38 156 ASN B CA 1
ATOM 4241 C C . ASN B 1 156 ? 22.141 -27.812 -17.375 1 87.38 156 ASN B C 1
ATOM 4243 O O . ASN B 1 156 ? 21.234 -27.219 -17.969 1 87.38 156 ASN B O 1
ATOM 4247 N N . PHE B 1 157 ? 21.984 -28.625 -16.438 1 91.88 157 PHE B N 1
ATOM 4248 C CA . PHE B 1 157 ? 20.625 -28.906 -16.031 1 91.88 157 PHE B CA 1
ATOM 4249 C C . PHE B 1 157 ? 19.953 -27.641 -15.477 1 91.88 157 PHE B C 1
ATOM 4251 O O . PHE B 1 157 ? 18.766 -27.438 -15.672 1 91.88 157 PHE B O 1
ATOM 4258 N N . SER B 1 158 ? 20.797 -26.797 -14.789 1 90.06 158 SER B N 1
ATOM 4259 C CA . SER B 1 158 ? 20.266 -25.562 -14.203 1 90.06 158 SER B CA 1
ATOM 4260 C C . SER B 1 158 ? 19.828 -24.594 -15.289 1 90.06 158 SER B C 1
ATOM 4262 O O . SER B 1 158 ? 18.812 -23.891 -15.125 1 90.06 158 SER B O 1
ATOM 4264 N N . ARG B 1 159 ? 20.5 -24.562 -16.312 1 85.44 159 ARG B N 1
ATOM 4265 C CA . ARG B 1 159 ? 20.156 -23.672 -17.422 1 85.44 159 ARG B CA 1
ATOM 4266 C C . ARG B 1 159 ? 18.812 -24.062 -18.047 1 85.44 159 ARG B C 1
ATOM 4268 O O . ARG B 1 159 ? 17.969 -23.203 -18.312 1 85.44 159 ARG B O 1
ATOM 4275 N N . LEU B 1 160 ? 18.703 -25.328 -18.312 1 89.94 160 LEU B N 1
ATOM 4276 C CA . LEU B 1 160 ? 17.453 -25.812 -18.859 1 89.94 160 LEU B CA 1
ATOM 4277 C C . LEU B 1 160 ? 16.312 -25.594 -17.875 1 89.94 160 LEU B C 1
ATOM 4279 O O . LEU B 1 160 ? 15.219 -25.172 -18.25 1 89.94 160 LEU B O 1
ATOM 4283 N N . LEU B 1 161 ? 16.609 -25.906 -16.656 1 91.25 161 LEU B N 1
ATOM 4284 C CA . LEU B 1 161 ? 15.617 -25.797 -15.594 1 91.25 161 LEU B CA 1
ATOM 4285 C C . LEU B 1 161 ? 15.109 -24.359 -15.469 1 91.25 161 LEU B C 1
ATOM 4287 O O . LEU B 1 161 ? 13.898 -24.141 -15.461 1 91.25 161 LEU B O 1
ATOM 4291 N N . ILE B 1 162 ? 15.992 -23.438 -15.414 1 84.19 162 ILE B N 1
ATOM 4292 C CA . ILE B 1 162 ? 15.641 -22.047 -15.211 1 84.19 162 ILE B CA 1
ATOM 4293 C C . ILE B 1 162 ? 14.914 -21.516 -16.438 1 84.19 162 ILE B C 1
ATOM 4295 O O . ILE B 1 162 ? 13.906 -20.812 -16.312 1 84.19 162 ILE B O 1
ATOM 4299 N N . SER B 1 163 ? 15.414 -21.859 -17.531 1 83.19 163 SER B N 1
ATOM 4300 C CA . SER B 1 163 ? 14.789 -21.422 -18.781 1 83.19 163 SER B CA 1
ATOM 4301 C C . SER B 1 163 ? 13.383 -22 -18.922 1 83.19 163 SER B C 1
ATOM 4303 O O . SER B 1 163 ? 12.438 -21.266 -19.25 1 83.19 163 SER B O 1
ATOM 4305 N N . ALA B 1 164 ? 13.258 -23.25 -18.703 1 89.12 164 ALA B N 1
ATOM 4306 C CA . ALA B 1 164 ? 11.961 -23.906 -18.797 1 89.12 164 ALA B CA 1
ATOM 4307 C C . ALA B 1 164 ? 10.977 -23.359 -17.781 1 89.12 164 ALA B C 1
ATOM 4309 O O . ALA B 1 164 ? 9.797 -23.156 -18.078 1 89.12 164 ALA B O 1
ATOM 4310 N N . ALA B 1 165 ? 11.453 -23.156 -16.625 1 86.44 165 ALA B N 1
ATOM 4311 C CA . ALA B 1 165 ? 10.586 -22.625 -15.57 1 86.44 165 ALA B CA 1
ATOM 4312 C C . ALA B 1 165 ? 10.094 -21.234 -15.922 1 86.44 165 ALA B C 1
ATOM 4314 O O . ALA B 1 165 ? 8.945 -20.875 -15.633 1 86.44 165 ALA B O 1
ATOM 4315 N N . ALA B 1 166 ? 10.906 -20.469 -16.5 1 78.19 166 ALA B N 1
ATOM 4316 C CA . ALA B 1 166 ? 10.539 -19.125 -16.906 1 78.19 166 ALA B CA 1
ATOM 4317 C C . ALA B 1 166 ? 9.492 -19.141 -18.016 1 78.19 166 ALA B C 1
ATOM 4319 O O . ALA B 1 166 ? 8.508 -18.406 -17.969 1 78.19 166 ALA B O 1
ATOM 4320 N N . ILE B 1 167 ? 9.695 -20 -18.938 1 81.75 167 ILE B N 1
ATOM 4321 C CA . ILE B 1 167 ? 8.797 -20.109 -20.078 1 81.75 167 ILE B CA 1
ATOM 4322 C C . ILE B 1 167 ? 7.484 -20.766 -19.641 1 81.75 167 ILE B C 1
ATOM 4324 O O . ILE B 1 167 ? 6.414 -20.422 -20.141 1 81.75 167 ILE B O 1
ATOM 4328 N N . ASP B 1 168 ? 7.664 -21.594 -18.719 1 86.88 168 ASP B N 1
ATOM 4329 C CA . ASP B 1 168 ? 6.527 -22.344 -18.172 1 86.88 168 ASP B CA 1
ATOM 4330 C C . ASP B 1 168 ? 5.441 -21.391 -17.672 1 86.88 168 ASP B C 1
ATOM 4332 O O . ASP B 1 168 ? 4.25 -21.688 -17.766 1 86.88 168 ASP B O 1
ATOM 4336 N N . ASP B 1 169 ? 5.836 -20.266 -17.172 1 79.88 169 ASP B N 1
ATOM 4337 C CA . ASP B 1 169 ? 4.867 -19.281 -16.719 1 79.88 169 ASP B CA 1
ATOM 4338 C C . ASP B 1 169 ? 4.02 -18.766 -17.875 1 79.88 169 ASP B C 1
ATOM 4340 O O . ASP B 1 169 ? 2.805 -18.594 -17.734 1 79.88 169 ASP B O 1
ATOM 4344 N N . VAL B 1 170 ? 4.625 -18.562 -18.938 1 76.25 170 VAL B N 1
ATOM 4345 C CA . VAL B 1 170 ? 3.934 -18.062 -20.125 1 76.25 170 VAL B CA 1
ATOM 4346 C C . VAL B 1 170 ? 2.951 -19.125 -20.625 1 76.25 170 VAL B C 1
ATOM 4348 O O . VAL B 1 170 ? 1.795 -18.812 -20.922 1 76.25 170 VAL B O 1
ATOM 4351 N N . VAL B 1 171 ? 3.439 -20.25 -20.688 1 83.31 171 VAL B N 1
ATOM 4352 C CA . VAL B 1 171 ? 2.621 -21.359 -21.188 1 83.31 171 VAL B CA 1
ATOM 4353 C C . VAL B 1 171 ? 1.417 -21.562 -20.266 1 83.31 171 VAL B C 1
ATOM 4355 O O . VAL B 1 171 ? 0.291 -21.734 -20.734 1 83.31 171 VAL B O 1
ATOM 4358 N N . ALA B 1 172 ? 1.674 -21.531 -19.016 1 87.75 172 ALA B N 1
ATOM 4359 C CA . ALA B 1 172 ? 0.61 -21.734 -18.031 1 87.75 172 ALA B CA 1
ATOM 4360 C C . ALA B 1 172 ? -0.444 -20.641 -18.141 1 87.75 172 ALA B C 1
ATOM 4362 O O . ALA B 1 172 ? -1.639 -20.906 -17.969 1 87.75 172 ALA B O 1
ATOM 4363 N N . LEU B 1 173 ? -0.022 -19.469 -18.344 1 81.88 173 LEU B N 1
ATOM 4364 C CA . LEU B 1 173 ? -0.955 -18.344 -18.469 1 81.88 173 LEU B CA 1
ATOM 4365 C C . LEU B 1 173 ? -1.79 -18.484 -19.75 1 81.88 173 LEU B C 1
ATOM 4367 O O . LEU B 1 173 ? -2.973 -18.125 -19.75 1 81.88 173 LEU B O 1
ATOM 4371 N N . ILE B 1 174 ? -1.165 -18.969 -20.766 1 79.19 174 ILE B N 1
ATOM 4372 C CA . ILE B 1 174 ? -1.891 -19.234 -22 1 79.19 174 ILE B CA 1
ATOM 4373 C C . ILE B 1 174 ? -2.936 -20.328 -21.766 1 79.19 174 ILE B C 1
ATOM 4375 O O . ILE B 1 174 ? -4.078 -20.203 -22.219 1 79.19 174 ILE B O 1
ATOM 4379 N N . ILE B 1 175 ? -2.518 -21.344 -21.094 1 86.88 175 ILE B N 1
ATOM 4380 C CA . ILE B 1 175 ? -3.439 -22.422 -20.75 1 86.88 175 ILE B CA 1
ATOM 4381 C C . ILE B 1 175 ? -4.609 -21.859 -19.938 1 86.88 175 ILE B C 1
ATOM 4383 O O . ILE B 1 175 ? -5.77 -22.172 -20.219 1 86.88 175 ILE B O 1
ATOM 4387 N N . LEU B 1 176 ? -4.289 -21.062 -18.969 1 85.81 176 LEU B N 1
ATOM 4388 C CA . LEU B 1 176 ? -5.332 -20.469 -18.141 1 85.81 176 LEU B CA 1
ATOM 4389 C C . LEU B 1 176 ? -6.301 -19.656 -18.984 1 85.81 176 LEU B C 1
ATOM 4391 O O . LEU B 1 176 ? -7.516 -19.766 -18.828 1 85.81 176 LEU B O 1
ATOM 4395 N N . SER B 1 177 ? -5.781 -18.844 -19.812 1 80.62 177 SER B N 1
ATOM 4396 C CA . SER B 1 177 ? -6.617 -18 -20.656 1 80.62 177 SER B CA 1
ATOM 4397 C C . SER B 1 177 ? -7.539 -18.828 -21.547 1 80.62 177 SER B C 1
ATOM 4399 O O . SER B 1 177 ? -8.711 -18.484 -21.734 1 80.62 177 SER B O 1
ATOM 4401 N N . THR B 1 178 ? -7.008 -19.859 -22.031 1 81.12 178 THR B N 1
ATOM 4402 C CA . THR B 1 178 ? -7.766 -20.75 -22.906 1 81.12 178 THR B CA 1
ATOM 4403 C C . THR B 1 178 ? -8.891 -21.438 -22.125 1 81.12 178 THR B C 1
ATOM 4405 O O . THR B 1 178 ? -10.023 -21.516 -22.609 1 81.12 178 THR B O 1
ATOM 4408 N N . VAL B 1 179 ? -8.555 -21.859 -21 1 86.56 179 VAL B N 1
ATOM 4409 C CA . VAL B 1 179 ? -9.523 -22.594 -20.188 1 86.56 179 VAL B CA 1
ATOM 4410 C C . VAL B 1 179 ? -10.641 -21.656 -19.75 1 86.56 179 VAL B C 1
ATOM 4412 O O . VAL B 1 179 ? -11.82 -22.016 -19.781 1 86.56 179 VAL B O 1
ATOM 4415 N N . VAL B 1 180 ? -10.273 -20.469 -19.344 1 82.94 180 VAL B N 1
ATOM 4416 C CA . VAL B 1 180 ? -11.273 -19.5 -18.906 1 82.94 180 VAL B CA 1
ATOM 4417 C C . VAL B 1 180 ? -12.211 -19.156 -20.078 1 82.94 180 VAL B C 1
ATOM 4419 O O . VAL B 1 180 ? -13.422 -19.047 -19.891 1 82.94 180 VAL B O 1
ATOM 4422 N N . GLU B 1 181 ? -11.664 -19 -21.188 1 78.06 181 GLU B N 1
ATOM 4423 C CA . GLU B 1 181 ? -12.469 -18.719 -22.375 1 78.06 181 GLU B CA 1
ATOM 4424 C C . GLU B 1 181 ? -13.406 -19.875 -22.688 1 78.06 181 GLU B C 1
ATOM 4426 O O . GLU B 1 181 ? -14.57 -19.656 -23.047 1 78.06 181 GLU B O 1
ATOM 4431 N N . LEU B 1 182 ? -12.945 -21.031 -22.562 1 80.56 182 LEU B N 1
ATOM 4432 C CA . LEU B 1 182 ? -13.75 -22.219 -22.844 1 80.56 182 LEU B CA 1
ATOM 4433 C C . LEU B 1 182 ? -14.914 -22.344 -21.859 1 80.56 182 LEU B C 1
ATOM 4435 O O . LEU B 1 182 ? -16 -22.75 -22.234 1 80.56 182 LEU B O 1
ATOM 4439 N N . ILE B 1 183 ? -14.648 -21.969 -20.688 1 84.12 183 ILE B N 1
ATOM 4440 C CA . ILE B 1 183 ? -15.68 -22.031 -19.656 1 84.12 183 ILE B CA 1
ATOM 4441 C C . ILE B 1 183 ? -16.75 -20.984 -19.938 1 84.12 183 ILE B C 1
ATOM 4443 O O . ILE B 1 183 ? -17.938 -21.234 -19.75 1 84.12 183 ILE B O 1
ATOM 4447 N N . THR B 1 184 ? -16.375 -19.812 -20.297 1 76.38 184 THR B N 1
ATOM 4448 C CA . THR B 1 184 ? -17.312 -18.734 -20.562 1 76.38 184 THR B CA 1
ATOM 4449 C C . THR B 1 184 ? -18.172 -19.031 -21.781 1 76.38 184 THR B C 1
ATOM 4451 O O . THR B 1 184 ? -19.359 -18.734 -21.797 1 76.38 184 THR B O 1
ATOM 4454 N N . LEU B 1 185 ? -17.594 -19.547 -22.812 1 74.31 185 LEU B N 1
ATOM 4455 C CA . LEU B 1 185 ? -18.297 -19.797 -24.062 1 74.31 185 LEU B CA 1
ATOM 4456 C C . LEU B 1 185 ? -19.172 -21.047 -23.953 1 74.31 185 LEU B C 1
ATOM 4458 O O . LEU B 1 185 ? -20.141 -21.203 -24.703 1 74.31 185 LEU B O 1
ATOM 4462 N N . GLY B 1 186 ? -19.062 -21.719 -22.906 1 68.62 186 GLY B N 1
ATOM 4463 C CA . GLY B 1 186 ? -19.828 -22.953 -22.766 1 68.62 186 GLY B CA 1
ATOM 4464 C C . GLY B 1 186 ? -19.391 -24.047 -23.719 1 68.62 186 GLY B C 1
ATOM 4465 O O . GLY B 1 186 ? -18.219 -24.109 -24.094 1 68.62 186 GLY B O 1
ATOM 4466 N N . SER B 1 187 ? -20.359 -24.922 -24.062 1 66.06 187 SER B N 1
ATOM 4467 C CA . SER B 1 187 ? -20.078 -26.094 -24.875 1 66.06 187 SER B CA 1
ATOM 4468 C C . SER B 1 187 ? -19.969 -25.719 -26.359 1 66.06 187 SER B C 1
ATOM 4470 O O . SER B 1 187 ? -20.906 -25.203 -26.938 1 66.06 187 SER B O 1
ATOM 4472 N N . LEU B 1 188 ? -18.797 -25.438 -26.734 1 65.31 188 LEU B N 1
ATOM 4473 C CA . LEU B 1 188 ? -18.609 -25.172 -28.156 1 65.31 188 LEU B CA 1
ATOM 4474 C C . LEU B 1 188 ? -18.109 -26.422 -28.891 1 65.31 188 LEU B C 1
ATOM 4476 O O . LEU B 1 188 ? -17.438 -27.25 -28.297 1 65.31 188 LEU B O 1
ATOM 4480 N N . PRO B 1 189 ? -18.609 -26.5 -30.078 1 70.25 189 PRO B N 1
ATOM 4481 C CA . PRO B 1 189 ? -18.016 -27.547 -30.906 1 70.25 189 PRO B CA 1
ATOM 4482 C C . PRO B 1 189 ? -16.5 -27.406 -31.016 1 70.25 189 PRO B C 1
ATOM 4484 O O . PRO B 1 189 ? -15.953 -26.312 -30.812 1 70.25 189 PRO B O 1
ATOM 4487 N N . LEU B 1 190 ? -15.875 -28.453 -31.125 1 68.12 190 LEU B N 1
ATOM 4488 C CA . LEU B 1 190 ? -14.414 -28.562 -31.141 1 68.12 190 LEU B CA 1
ATOM 4489 C C . LEU B 1 190 ? -13.805 -27.516 -32.062 1 68.12 190 LEU B C 1
ATOM 4491 O O . LEU B 1 190 ? -12.789 -26.891 -31.734 1 68.12 190 LEU B O 1
ATOM 4495 N N . VAL B 1 191 ? -14.43 -27.375 -33.219 1 71.94 191 VAL B N 1
ATOM 4496 C CA . VAL B 1 191 ? -13.875 -26.453 -34.219 1 71.94 191 VAL B CA 1
ATOM 4497 C C . VAL B 1 191 ? -13.945 -25.016 -33.688 1 71.94 191 VAL B C 1
ATOM 4499 O O . VAL B 1 191 ? -12.984 -24.266 -33.812 1 71.94 191 VAL B O 1
ATOM 4502 N N . GLN B 1 192 ? -15.016 -24.703 -33.094 1 75.31 192 GLN B N 1
ATOM 4503 C CA . GLN B 1 192 ? -15.188 -23.359 -32.594 1 75.31 192 GLN B CA 1
ATOM 4504 C C . GLN B 1 192 ? -14.266 -23.109 -31.391 1 75.31 192 GLN B C 1
ATOM 4506 O O . GLN B 1 192 ? -13.742 -22 -31.234 1 75.31 192 GLN B O 1
ATOM 4511 N N . THR B 1 193 ? -14.07 -24.203 -30.734 1 75.44 193 THR B N 1
ATOM 4512 C CA . THR B 1 193 ? -13.164 -24.109 -29.594 1 75.44 193 THR B CA 1
ATOM 4513 C C . THR B 1 193 ? -11.727 -23.859 -30.062 1 75.44 193 THR B C 1
ATOM 4515 O O . THR B 1 193 ? -11.023 -23.016 -29.516 1 75.44 193 THR B O 1
ATOM 4518 N N . THR B 1 194 ? -11.375 -24.578 -31.062 1 76.44 194 THR B N 1
ATOM 4519 C CA . THR B 1 194 ? -10.023 -24.453 -31.594 1 76.44 194 THR B CA 1
ATOM 4520 C C . THR B 1 194 ? -9.805 -23.062 -32.188 1 76.44 194 THR B C 1
ATOM 4522 O O . THR B 1 194 ? -8.75 -22.469 -31.984 1 76.44 194 THR B O 1
ATOM 4525 N N . LEU B 1 195 ? -10.727 -22.547 -32.875 1 78.12 195 LEU B N 1
ATOM 4526 C CA . LEU B 1 195 ? -10.617 -21.234 -33.469 1 78.12 195 LEU B CA 1
ATOM 4527 C C . LEU B 1 195 ? -10.516 -20.141 -32.406 1 78.12 195 LEU B C 1
ATOM 4529 O O . LEU B 1 195 ? -9.758 -19.188 -32.562 1 78.12 195 LEU B O 1
ATOM 4533 N N . ARG B 1 196 ? -11.227 -20.359 -31.422 1 73.88 196 ARG B N 1
ATOM 4534 C CA . ARG B 1 196 ? -11.203 -19.375 -30.344 1 73.88 196 ARG B CA 1
ATOM 4535 C C . ARG B 1 196 ? -9.852 -19.391 -29.641 1 73.88 196 ARG B C 1
ATOM 4537 O O . ARG B 1 196 ? -9.328 -18.328 -29.281 1 73.88 196 ARG B O 1
ATOM 4544 N N . VAL B 1 197 ? -9.336 -20.562 -29.453 1 73.12 197 VAL B N 1
ATOM 4545 C CA . VAL B 1 197 ? -8.023 -20.688 -28.828 1 73.12 197 VAL B CA 1
ATOM 4546 C C . VAL B 1 197 ? -6.965 -20.016 -29.703 1 73.12 197 VAL B C 1
ATOM 4548 O O . VAL B 1 197 ? -6.078 -19.328 -29.203 1 73.12 197 VAL B O 1
ATOM 4551 N N . LEU B 1 198 ? -7.145 -20.219 -30.922 1 78.31 198 LEU B N 1
ATOM 4552 C CA . LEU B 1 198 ? -6.195 -19.625 -31.859 1 78.31 198 LEU B CA 1
ATOM 4553 C C . LEU B 1 198 ? -6.316 -18.109 -31.875 1 78.31 198 LEU B C 1
ATOM 4555 O O . LEU B 1 198 ? -5.309 -17.406 -31.922 1 78.31 198 LEU B O 1
ATOM 4559 N N . GLU B 1 199 ? -7.512 -17.625 -31.844 1 77.56 199 GLU B N 1
ATOM 4560 C CA . GLU B 1 199 ? -7.754 -16.188 -31.812 1 77.56 199 GLU B CA 1
ATOM 4561 C C . GLU B 1 199 ? -7.164 -15.562 -30.547 1 77.56 199 GLU B C 1
ATOM 4563 O O . GLU B 1 199 ? -6.562 -14.492 -30.609 1 77.56 199 GLU B O 1
ATOM 4568 N N . LEU B 1 200 ? -7.359 -16.281 -29.5 1 75 200 LEU B N 1
ATOM 4569 C CA . LEU B 1 200 ? -6.859 -15.758 -28.234 1 75 200 LEU B CA 1
ATOM 4570 C C . LEU B 1 200 ? -5.336 -15.797 -28.188 1 75 200 LEU B C 1
ATOM 4572 O O . LEU B 1 200 ? -4.699 -14.875 -27.672 1 75 200 LEU B O 1
ATOM 4576 N N . SER B 1 201 ? -4.844 -16.859 -28.703 1 75.75 201 SER B N 1
ATOM 4577 C CA . SER B 1 201 ? -3.391 -16.984 -28.766 1 75.75 201 SER B CA 1
ATOM 4578 C C . SER B 1 201 ? -2.783 -15.891 -29.641 1 75.75 201 SER B C 1
ATOM 4580 O O . SER B 1 201 ? -1.754 -15.305 -29.297 1 75.75 201 SER B O 1
ATOM 4582 N N . LEU B 1 202 ? -3.443 -15.664 -30.688 1 82.44 202 LEU B N 1
ATOM 4583 C CA . LEU B 1 202 ? -2.967 -14.625 -31.594 1 82.44 202 LEU B CA 1
ATOM 4584 C C . LEU B 1 202 ? -3.051 -13.25 -30.938 1 82.44 202 LEU B C 1
ATOM 4586 O O . LEU B 1 202 ? -2.148 -12.422 -31.094 1 82.44 202 LEU B O 1
ATOM 4590 N N . ALA B 1 203 ? -4.148 -13 -30.297 1 81.12 203 ALA B N 1
ATOM 4591 C CA . ALA B 1 203 ? -4.305 -11.734 -29.594 1 81.12 203 ALA B CA 1
ATOM 4592 C C . ALA B 1 203 ? -3.213 -11.555 -28.547 1 81.12 203 ALA B C 1
ATOM 4594 O O . ALA B 1 203 ? -2.666 -10.453 -28.391 1 81.12 203 ALA B O 1
ATOM 4595 N N . TRP B 1 204 ? -2.984 -12.609 -27.859 1 78.19 204 TRP B N 1
ATOM 4596 C CA . TRP B 1 204 ? -1.929 -12.578 -26.859 1 78.19 204 TRP B CA 1
ATOM 4597 C C . TRP B 1 204 ? -0.584 -12.227 -27.484 1 78.19 204 TRP B C 1
ATOM 4599 O O . TRP B 1 204 ? 0.158 -11.398 -26.953 1 78.19 204 TRP B O 1
ATOM 4609 N N . ILE B 1 205 ? -0.313 -12.867 -28.562 1 82 205 ILE B N 1
ATOM 4610 C CA . ILE B 1 205 ? 0.963 -12.688 -29.234 1 82 205 ILE B CA 1
ATOM 4611 C C . ILE B 1 205 ? 1.075 -11.258 -29.75 1 82 205 ILE B C 1
ATOM 4613 O O . ILE B 1 205 ? 2.125 -10.625 -29.625 1 82 205 ILE B O 1
ATOM 4617 N N . VAL B 1 206 ? 0.066 -10.758 -30.297 1 88.25 206 VAL B N 1
ATOM 4618 C CA . VAL B 1 206 ? 0.066 -9.398 -30.828 1 88.25 206 VAL B CA 1
ATOM 4619 C C . VAL B 1 206 ? 0.285 -8.391 -29.703 1 88.25 206 VAL B C 1
ATOM 4621 O O . VAL B 1 206 ? 1.127 -7.5 -29.828 1 88.25 206 VAL B O 1
ATOM 4624 N N . ILE B 1 207 ? -0.426 -8.547 -28.656 1 88.38 207 ILE B N 1
ATOM 4625 C CA . ILE B 1 207 ? -0.315 -7.621 -27.531 1 88.38 207 ILE B CA 1
ATOM 4626 C C . ILE B 1 207 ? 1.081 -7.719 -26.922 1 88.38 207 ILE B C 1
ATOM 4628 O O . ILE B 1 207 ? 1.665 -6.703 -26.531 1 88.38 207 ILE B O 1
ATOM 4632 N N . PHE B 1 208 ? 1.499 -8.914 -26.844 1 85.69 208 PHE B N 1
ATOM 4633 C CA . PHE B 1 208 ? 2.836 -9.148 -26.312 1 85.69 208 PHE B CA 1
ATOM 4634 C C . PHE B 1 208 ? 3.881 -8.398 -27.141 1 85.69 208 PHE B C 1
ATOM 4636 O O . PHE B 1 208 ? 4.688 -7.645 -26.578 1 85.69 208 PHE B O 1
ATOM 4643 N N . PHE B 1 209 ? 3.832 -8.516 -28.391 1 88.75 209 PHE B N 1
ATOM 4644 C CA . PHE B 1 209 ? 4.84 -7.91 -29.25 1 88.75 209 PHE B CA 1
ATOM 4645 C C . PHE B 1 209 ? 4.668 -6.395 -29.297 1 88.75 209 PHE B C 1
ATOM 4647 O O . PHE B 1 209 ? 5.656 -5.652 -29.312 1 88.75 209 PHE B O 1
ATOM 4654 N N . VAL B 1 210 ? 3.498 -5.949 -29.328 1 92.94 210 VAL B N 1
ATOM 4655 C CA . VAL B 1 210 ? 3.254 -4.508 -29.297 1 92.94 210 VAL B CA 1
ATOM 4656 C C . VAL B 1 210 ? 3.809 -3.92 -28 1 92.94 210 VAL B C 1
ATOM 4658 O O . VAL B 1 210 ? 4.441 -2.861 -28.016 1 92.94 210 VAL B O 1
ATOM 4661 N N . ALA B 1 211 ? 3.559 -4.586 -26.953 1 92.75 211 ALA B N 1
ATOM 4662 C CA . ALA B 1 211 ? 4.016 -4.117 -25.641 1 92.75 211 ALA B CA 1
ATOM 4663 C C . ALA B 1 211 ? 5.539 -4.09 -25.578 1 92.75 211 ALA B C 1
ATOM 4665 O O . ALA B 1 211 ? 6.129 -3.107 -25.125 1 92.75 211 ALA B O 1
ATOM 4666 N N . VAL B 1 212 ? 6.172 -5.133 -26.031 1 90.25 212 VAL B N 1
ATOM 4667 C CA . VAL B 1 212 ? 7.617 -5.277 -25.938 1 90.25 212 VAL B CA 1
ATOM 4668 C C . VAL B 1 212 ? 8.305 -4.262 -26.844 1 90.25 212 VAL B C 1
ATOM 4670 O O . VAL B 1 212 ? 9.414 -3.812 -26.562 1 90.25 212 VAL B O 1
ATOM 4673 N N . PHE B 1 213 ? 7.594 -3.848 -27.828 1 91.88 213 PHE B N 1
ATOM 4674 C CA . PHE B 1 213 ? 8.164 -2.879 -28.766 1 91.88 213 PHE B CA 1
ATOM 4675 C C . PHE B 1 213 ? 7.875 -1.455 -28.297 1 91.88 213 PHE B C 1
ATOM 4677 O O . PHE B 1 213 ? 8.758 -0.595 -28.344 1 91.88 213 PHE B O 1
ATOM 4684 N N . LEU B 1 214 ? 6.707 -1.188 -27.859 1 95.38 214 LEU B N 1
ATOM 4685 C CA . LEU B 1 214 ? 6.246 0.17 -27.594 1 95.38 214 LEU B CA 1
ATOM 4686 C C . LEU B 1 214 ? 6.664 0.625 -26.203 1 95.38 214 LEU B C 1
ATOM 4688 O O . LEU B 1 214 ? 7.098 1.766 -26.031 1 95.38 214 LEU B O 1
ATOM 4692 N N . ILE B 1 215 ? 6.57 -0.158 -25.25 1 95.06 215 ILE B N 1
ATOM 4693 C CA . ILE B 1 215 ? 6.715 0.239 -23.844 1 95.06 215 ILE B CA 1
ATOM 4694 C C . ILE B 1 215 ? 8.156 0.68 -23.578 1 95.06 215 ILE B C 1
ATOM 4696 O O . ILE B 1 215 ? 8.391 1.711 -22.953 1 95.06 215 ILE B O 1
ATOM 4700 N N . PRO B 1 216 ? 9.109 -0.098 -24.125 1 93.75 216 PRO B N 1
ATOM 4701 C CA . PRO B 1 216 ? 10.477 0.38 -23.906 1 93.75 216 PRO B CA 1
ATOM 4702 C C . PRO B 1 216 ? 10.734 1.748 -24.531 1 93.75 216 PRO B C 1
ATOM 4704 O O . PRO B 1 216 ? 11.461 2.566 -23.969 1 93.75 216 PRO B O 1
ATOM 4707 N N . LYS B 1 217 ? 10.172 2.002 -25.609 1 94.94 217 LYS B N 1
ATOM 4708 C CA . LYS B 1 217 ? 10.312 3.293 -26.281 1 94.94 217 LYS B CA 1
ATOM 4709 C C . LYS B 1 217 ? 9.68 4.41 -25.453 1 94.94 217 LYS B C 1
ATOM 4711 O O . LYS B 1 217 ? 10.234 5.512 -25.359 1 94.94 217 LYS B O 1
ATOM 4716 N N . ILE B 1 218 ? 8.594 4.152 -24.891 1 94.94 218 ILE B N 1
ATOM 4717 C CA . ILE B 1 218 ? 7.906 5.125 -24.062 1 94.94 218 ILE B CA 1
ATOM 4718 C C . ILE B 1 218 ? 8.758 5.453 -22.844 1 94.94 218 ILE B C 1
ATOM 4720 O O . ILE B 1 218 ? 8.898 6.617 -22.469 1 94.94 218 ILE B O 1
ATOM 4724 N N . LEU B 1 219 ? 9.328 4.457 -22.219 1 95 219 LEU B N 1
ATOM 4725 C CA . LEU B 1 219 ? 10.047 4.617 -20.969 1 95 219 LEU B CA 1
ATOM 4726 C C . LEU B 1 219 ? 11.383 5.328 -21.188 1 95 219 LEU B C 1
ATOM 4728 O O . LEU B 1 219 ? 11.969 5.859 -20.234 1 95 219 LEU B O 1
ATOM 4732 N N . THR B 1 220 ? 11.867 5.293 -22.438 1 93.25 220 THR B N 1
ATOM 4733 C CA . THR B 1 220 ? 13.133 5.949 -22.734 1 93.25 220 THR B CA 1
ATOM 4734 C C . THR B 1 220 ? 13.031 7.453 -22.484 1 93.25 220 THR B C 1
ATOM 4736 O O . THR B 1 220 ? 14.023 8.102 -22.141 1 93.25 220 THR B O 1
ATOM 4739 N N . VAL B 1 221 ? 11.883 8.008 -22.625 1 93.19 221 VAL B N 1
ATOM 4740 C CA . VAL B 1 221 ? 11.742 9.453 -22.531 1 93.19 221 VAL B CA 1
ATOM 4741 C C . VAL B 1 221 ? 11.234 9.828 -21.141 1 93.19 221 VAL B C 1
ATOM 4743 O O . VAL B 1 221 ? 11.148 11.016 -20.797 1 93.19 221 VAL B O 1
ATOM 4746 N N . VAL B 1 222 ? 10.914 8.914 -20.375 1 92.94 222 VAL B N 1
ATOM 4747 C CA . VAL B 1 222 ? 10.406 9.172 -19.031 1 92.94 222 VAL B CA 1
ATOM 4748 C C . VAL B 1 222 ? 11.57 9.453 -18.078 1 92.94 222 VAL B C 1
ATOM 4750 O O . VAL B 1 222 ? 12.562 8.727 -18.062 1 92.94 222 VAL B O 1
ATOM 4753 N N . ARG B 1 223 ? 11.383 10.438 -17.25 1 91.12 223 ARG B N 1
ATOM 4754 C CA . ARG B 1 223 ? 12.422 10.812 -16.297 1 91.12 223 ARG B CA 1
ATOM 4755 C C . ARG B 1 223 ? 12.562 9.758 -15.195 1 91.12 223 ARG B C 1
ATOM 4757 O O . ARG B 1 223 ? 11.578 9.133 -14.805 1 91.12 223 ARG B O 1
ATOM 4764 N N . ASP B 1 224 ? 13.727 9.594 -14.648 1 90.06 224 ASP B N 1
ATOM 4765 C CA . ASP B 1 224 ? 14.031 8.594 -13.633 1 90.06 224 ASP B CA 1
ATOM 4766 C C . ASP B 1 224 ? 13.195 8.805 -12.375 1 90.06 224 ASP B C 1
ATOM 4768 O O . ASP B 1 224 ? 12.812 7.844 -11.703 1 90.06 224 ASP B O 1
ATOM 4772 N N . GLU B 1 225 ? 12.836 10.031 -12.188 1 87.31 225 GLU B N 1
ATOM 4773 C CA . GLU B 1 225 ? 12.148 10.383 -10.945 1 87.31 225 GLU B CA 1
ATOM 4774 C C . GLU B 1 225 ? 10.727 9.836 -10.922 1 87.31 225 GLU B C 1
ATOM 4776 O O . GLU B 1 225 ? 10.148 9.633 -9.852 1 87.31 225 GLU B O 1
ATOM 4781 N N . ILE B 1 226 ? 10.25 9.578 -12.117 1 92.94 226 ILE B N 1
ATOM 4782 C CA . ILE B 1 226 ? 8.844 9.195 -12.125 1 92.94 226 ILE B CA 1
ATOM 4783 C C . ILE B 1 226 ? 8.688 7.832 -12.789 1 92.94 226 ILE B C 1
ATOM 4785 O O . ILE B 1 226 ? 7.57 7.34 -12.961 1 92.94 226 ILE B O 1
ATOM 4789 N N . VAL B 1 227 ? 9.719 7.199 -13.141 1 94.44 227 VAL B N 1
ATOM 4790 C CA . VAL B 1 227 ? 9.68 5.98 -13.945 1 94.44 227 VAL B CA 1
ATOM 4791 C C . VAL B 1 227 ? 8.984 4.867 -13.164 1 94.44 227 VAL B C 1
ATOM 4793 O O . VAL B 1 227 ? 8.25 4.059 -13.734 1 94.44 227 VAL B O 1
ATOM 4796 N N . ASP B 1 228 ? 9.18 4.797 -11.852 1 94.5 228 ASP B N 1
ATOM 4797 C CA . ASP B 1 228 ? 8.57 3.764 -11.016 1 94.5 228 ASP B CA 1
ATOM 4798 C C . ASP B 1 228 ? 7.043 3.832 -11.086 1 94.5 228 ASP B C 1
ATOM 4800 O O . ASP B 1 228 ? 6.383 2.826 -11.359 1 94.5 228 ASP B O 1
ATOM 4804 N N . ASN B 1 229 ? 6.523 4.992 -10.914 1 94.38 229 ASN B N 1
ATOM 4805 C CA . ASN B 1 229 ? 5.078 5.176 -10.938 1 94.38 229 ASN B CA 1
ATOM 4806 C C . ASN B 1 229 ? 4.508 4.98 -12.336 1 94.38 229 ASN B C 1
ATOM 4808 O O . ASN B 1 229 ? 3.439 4.383 -12.5 1 94.38 229 ASN B O 1
ATOM 4812 N N . ILE B 1 230 ? 5.199 5.441 -13.297 1 95.5 230 ILE B N 1
ATOM 4813 C CA . ILE B 1 230 ? 4.734 5.324 -14.672 1 95.5 230 ILE B CA 1
ATOM 4814 C C . ILE B 1 230 ? 4.699 3.854 -15.078 1 95.5 230 ILE B C 1
ATOM 4816 O O . ILE B 1 230 ? 3.811 3.432 -15.828 1 95.5 230 ILE B O 1
ATOM 4820 N N . SER B 1 231 ? 5.699 3.135 -14.617 1 96.19 231 SER B N 1
ATOM 4821 C CA . SER B 1 231 ? 5.719 1.706 -14.906 1 96.19 231 SER B CA 1
ATOM 4822 C C . SER B 1 231 ? 4.473 1.013 -14.367 1 96.19 231 SER B C 1
ATOM 4824 O O . SER B 1 231 ? 3.92 0.12 -15.008 1 96.19 231 SER B O 1
ATOM 4826 N N . LEU B 1 232 ? 4.055 1.404 -13.211 1 96.12 232 LEU B N 1
ATOM 4827 C CA . LEU B 1 232 ? 2.854 0.818 -12.633 1 96.12 232 LEU B CA 1
ATOM 4828 C C . LEU B 1 232 ? 1.607 1.287 -13.375 1 96.12 232 LEU B C 1
ATOM 4830 O O . LEU B 1 232 ? 0.641 0.534 -13.508 1 96.12 232 LEU B O 1
ATOM 4834 N N . VAL B 1 233 ? 1.64 2.49 -13.852 1 96.19 233 VAL B N 1
ATOM 4835 C CA . VAL B 1 233 ? 0.534 2.98 -14.672 1 96.19 233 VAL B CA 1
ATOM 4836 C C . VAL B 1 233 ? 0.428 2.148 -15.945 1 96.19 233 VAL B C 1
ATOM 4838 O O . VAL B 1 233 ? -0.662 1.707 -16.312 1 96.19 233 VAL B O 1
ATOM 4841 N N . ILE B 1 234 ? 1.553 1.935 -16.562 1 96.06 234 ILE B N 1
ATOM 4842 C CA . ILE B 1 234 ? 1.602 1.128 -17.766 1 96.06 234 ILE B CA 1
ATOM 4843 C C . ILE B 1 234 ? 1.083 -0.278 -17.484 1 96.06 234 ILE B C 1
ATOM 4845 O O . ILE B 1 234 ? 0.29 -0.827 -18.25 1 96.06 234 ILE B O 1
ATOM 4849 N N . LEU B 1 235 ? 1.506 -0.815 -16.391 1 95.75 235 LEU B N 1
ATOM 4850 C CA . LEU B 1 235 ? 1.081 -2.143 -15.961 1 95.75 235 LEU B CA 1
ATOM 4851 C C . LEU B 1 235 ? -0.439 -2.223 -15.867 1 95.75 235 LEU B C 1
ATOM 4853 O O . LEU B 1 235 ? -1.057 -3.111 -16.453 1 95.75 235 LEU B O 1
ATOM 4857 N N . PHE B 1 236 ? -1.031 -1.284 -15.234 1 95.56 236 PHE B N 1
ATOM 4858 C CA . PHE B 1 236 ? -2.459 -1.402 -14.969 1 95.56 236 PHE B CA 1
ATOM 4859 C C . PHE B 1 236 ? -3.277 -0.942 -16.172 1 95.56 236 PHE B C 1
ATOM 4861 O O . PHE B 1 236 ? -4.434 -1.342 -16.328 1 95.56 236 PHE B O 1
ATOM 4868 N N . VAL B 1 237 ? -2.736 -0.082 -17 1 94.62 237 VAL B N 1
ATOM 4869 C CA . VAL B 1 237 ? -3.375 0.194 -18.281 1 94.62 237 VAL B CA 1
ATOM 4870 C C . VAL B 1 237 ? -3.465 -1.091 -19.094 1 94.62 237 VAL B C 1
ATOM 4872 O O . VAL B 1 237 ? -4.516 -1.406 -19.656 1 94.62 237 VAL B O 1
ATOM 4875 N N . LEU B 1 238 ? -2.363 -1.793 -19.141 1 93.62 238 LEU B N 1
ATOM 4876 C CA . LEU B 1 238 ? -2.338 -3.055 -19.875 1 93.62 238 LEU B CA 1
ATOM 4877 C C . LEU B 1 238 ? -3.299 -4.062 -19.25 1 93.62 238 LEU B C 1
ATOM 4879 O O . LEU B 1 238 ? -3.924 -4.855 -19.953 1 93.62 238 LEU B O 1
ATOM 4883 N N . VAL B 1 239 ? -3.357 -4.09 -17.938 1 91.88 239 VAL B N 1
ATOM 4884 C CA . VAL B 1 239 ? -4.281 -4.977 -17.234 1 91.88 239 VAL B CA 1
ATOM 4885 C C . VAL B 1 239 ? -5.711 -4.688 -17.688 1 91.88 239 VAL B C 1
ATOM 4887 O O . VAL B 1 239 ? -6.465 -5.609 -18.016 1 91.88 239 VAL B O 1
ATOM 4890 N N . LEU B 1 240 ? -6.078 -3.465 -17.781 1 89.94 240 LEU B N 1
ATOM 4891 C CA . LEU B 1 240 ? -7.438 -3.102 -18.172 1 89.94 240 LEU B CA 1
ATOM 4892 C C . LEU B 1 240 ? -7.695 -3.455 -19.625 1 89.94 240 LEU B C 1
ATOM 4894 O O . LEU B 1 240 ? -8.781 -3.926 -19.969 1 89.94 240 LEU B O 1
ATOM 4898 N N . ILE B 1 241 ? -6.707 -3.209 -20.484 1 88.62 241 ILE B N 1
ATOM 4899 C CA . ILE B 1 241 ? -6.828 -3.559 -21.891 1 88.62 241 ILE B CA 1
ATOM 4900 C C . ILE B 1 241 ? -7.07 -5.059 -22.031 1 88.62 241 ILE B C 1
ATOM 4902 O O . ILE B 1 241 ? -7.961 -5.484 -22.766 1 88.62 241 ILE B O 1
ATOM 4906 N N . MET B 1 242 ? -6.285 -5.828 -21.312 1 85.12 242 MET B N 1
ATOM 4907 C CA . MET B 1 242 ? -6.391 -7.281 -21.406 1 85.12 242 MET B CA 1
ATOM 4908 C C . MET B 1 242 ? -7.727 -7.766 -20.859 1 85.12 242 MET B C 1
ATOM 4910 O O . MET B 1 242 ? -8.305 -8.727 -21.375 1 85.12 242 MET B O 1
ATOM 4914 N N . LEU B 1 243 ? -8.18 -7.109 -19.844 1 82.12 243 LEU B N 1
ATOM 4915 C CA . LEU B 1 243 ? -9.484 -7.465 -19.297 1 82.12 243 LEU B CA 1
ATOM 4916 C C . LEU B 1 243 ? -10.594 -7.254 -20.312 1 82.12 243 LEU B C 1
ATOM 4918 O O . LEU B 1 243 ? -11.492 -8.086 -20.453 1 82.12 243 LEU B O 1
ATOM 4922 N N . VAL B 1 244 ? -10.508 -6.18 -21.031 1 80.38 244 VAL B N 1
ATOM 4923 C CA . VAL B 1 244 ? -11.516 -5.855 -22.031 1 80.38 244 VAL B CA 1
ATOM 4924 C C . VAL B 1 244 ? -11.492 -6.898 -23.141 1 80.38 244 VAL B C 1
ATOM 4926 O O . VAL B 1 244 ? -12.539 -7.25 -23.703 1 80.38 244 VAL B O 1
ATOM 4929 N N . VAL B 1 245 ? -10.273 -7.43 -23.438 1 77.06 245 VAL B N 1
ATOM 4930 C CA . VAL B 1 245 ? -10.125 -8.398 -24.516 1 77.06 245 VAL B CA 1
ATOM 4931 C C . VAL B 1 245 ? -10.484 -9.797 -24.016 1 77.06 245 VAL B C 1
ATOM 4933 O O . VAL B 1 245 ? -10.633 -10.727 -24.797 1 77.06 245 VAL B O 1
ATOM 4936 N N . GLY B 1 246 ? -10.641 -9.898 -22.656 1 70.94 246 GLY B N 1
ATOM 4937 C CA . GLY B 1 246 ? -11.117 -11.164 -22.109 1 70.94 246 GLY B CA 1
ATOM 4938 C C . GLY B 1 246 ? -10.016 -11.977 -21.469 1 70.94 246 GLY B C 1
ATOM 4939 O O . GLY B 1 246 ? -10.203 -13.156 -21.156 1 70.94 246 GLY B O 1
ATOM 4940 N N . PHE B 1 247 ? -8.852 -11.344 -21.266 1 75.81 247 PHE B N 1
ATOM 4941 C CA . PHE B 1 247 ? -7.73 -12.07 -20.688 1 75.81 247 PHE B CA 1
ATOM 4942 C C . PHE B 1 247 ? -7.676 -11.852 -19.172 1 75.81 247 PHE B C 1
ATOM 4944 O O . PHE B 1 247 ? -8.336 -10.953 -18.656 1 75.81 247 PHE B O 1
ATOM 4951 N N . SER B 1 248 ? -6.949 -12.742 -18.531 1 76.19 248 SER B N 1
ATOM 4952 C CA . SER B 1 248 ? -6.691 -12.617 -17.094 1 76.19 248 SER B CA 1
ATOM 4953 C C . SER B 1 248 ? -5.742 -11.461 -16.812 1 76.19 248 SER B C 1
ATOM 4955 O O . SER B 1 248 ? -4.812 -11.203 -17.578 1 76.19 248 SER B O 1
ATOM 4957 N N . PRO B 1 249 ? -5.973 -10.742 -15.758 1 84.62 249 PRO B N 1
ATOM 4958 C CA . PRO B 1 249 ? -5.074 -9.656 -15.367 1 84.62 249 PRO B CA 1
ATOM 4959 C C . PRO B 1 249 ? -3.635 -10.117 -15.164 1 84.62 249 PRO B C 1
ATOM 4961 O O . PRO B 1 249 ? -2.697 -9.352 -15.406 1 84.62 249 PRO B O 1
ATOM 4964 N N . VAL B 1 250 ? -3.498 -11.297 -14.789 1 82.81 250 VAL B N 1
ATOM 4965 C CA . VAL B 1 250 ? -2.166 -11.797 -14.469 1 82.81 250 VAL B CA 1
ATOM 4966 C C . VAL B 1 250 ? -1.336 -11.914 -15.742 1 82.81 250 VAL B C 1
ATOM 4968 O O . VAL B 1 250 ? -0.122 -11.695 -15.727 1 82.81 250 VAL B O 1
ATOM 4971 N N . ILE B 1 251 ? -1.944 -12.188 -16.812 1 81.31 251 ILE B N 1
ATOM 4972 C CA . ILE B 1 251 ? -1.253 -12.258 -18.109 1 81.31 251 ILE B CA 1
ATOM 4973 C C . ILE B 1 251 ? -0.696 -10.883 -18.469 1 81.31 251 ILE B C 1
ATOM 4975 O O . ILE B 1 251 ? 0.434 -10.773 -18.953 1 81.31 251 ILE B O 1
ATOM 4979 N N . ALA B 1 252 ? -1.527 -9.93 -18.281 1 86.75 252 ALA B N 1
ATOM 4980 C CA . ALA B 1 252 ? -1.114 -8.555 -18.547 1 86.75 252 ALA B CA 1
ATOM 4981 C C . ALA B 1 252 ? 0.109 -8.18 -17.719 1 86.75 252 ALA B C 1
ATOM 4983 O O . ALA B 1 252 ? 1.009 -7.484 -18.203 1 86.75 252 ALA B O 1
ATOM 4984 N N . ALA B 1 253 ? 0.098 -8.648 -16.5 1 90.62 253 ALA B N 1
ATOM 4985 C CA . ALA B 1 253 ? 1.204 -8.336 -15.602 1 90.62 253 ALA B CA 1
ATOM 4986 C C . ALA B 1 253 ? 2.516 -8.922 -16.109 1 90.62 253 ALA B C 1
ATOM 4988 O O . ALA B 1 253 ? 3.555 -8.258 -16.094 1 90.62 253 ALA B O 1
ATOM 4989 N N . PHE B 1 254 ? 2.432 -10.094 -16.578 1 85.38 254 PHE B N 1
ATOM 4990 C CA . PHE B 1 254 ? 3.621 -10.75 -17.109 1 85.38 254 PHE B CA 1
ATOM 4991 C C . PHE B 1 254 ? 4.129 -10.023 -18.344 1 85.38 254 PHE B C 1
ATOM 4993 O O . PHE B 1 254 ? 5.328 -9.766 -18.469 1 85.38 254 PHE B O 1
ATOM 5000 N N . ILE B 1 255 ? 3.285 -9.711 -19.203 1 87.69 255 ILE B N 1
ATOM 5001 C CA . ILE B 1 255 ? 3.641 -9.031 -20.453 1 87.69 255 ILE B CA 1
ATOM 5002 C C . ILE B 1 255 ? 4.277 -7.676 -20.125 1 87.69 255 ILE B C 1
ATOM 5004 O O . ILE B 1 255 ? 5.309 -7.324 -20.703 1 87.69 255 ILE B O 1
ATOM 5008 N N . ALA B 1 256 ? 3.652 -6.953 -19.25 1 93.25 256 ALA B N 1
ATOM 5009 C CA . ALA B 1 256 ? 4.195 -5.656 -18.859 1 93.25 256 ALA B CA 1
ATOM 5010 C C . ALA B 1 256 ? 5.605 -5.805 -18.297 1 93.25 256 ALA B C 1
ATOM 5012 O O . ALA B 1 256 ? 6.488 -5 -18.594 1 93.25 256 ALA B O 1
ATOM 5013 N N . GLY B 1 257 ? 5.789 -6.785 -17.469 1 92.25 257 GLY B N 1
ATOM 5014 C CA . GLY B 1 257 ? 7.102 -7.043 -16.906 1 92.25 257 GLY B CA 1
ATOM 5015 C C . GLY B 1 257 ? 8.164 -7.316 -17.953 1 92.25 257 GLY B C 1
ATOM 5016 O O . GLY B 1 257 ? 9.234 -6.711 -17.938 1 92.25 257 GLY B O 1
ATOM 5017 N N . VAL B 1 258 ? 7.848 -8.188 -18.859 1 87.88 258 VAL B N 1
ATOM 5018 C CA . VAL B 1 258 ? 8.789 -8.539 -19.906 1 87.88 258 VAL B CA 1
ATOM 5019 C C . VAL B 1 258 ? 9.094 -7.309 -20.766 1 87.88 258 VAL B C 1
ATOM 5021 O O . VAL B 1 258 ? 10.25 -7.07 -21.125 1 87.88 258 VAL B O 1
ATOM 5024 N N . ALA B 1 259 ? 8.078 -6.578 -21.094 1 92.31 259 ALA B N 1
ATOM 5025 C CA . ALA B 1 259 ? 8.25 -5.387 -21.922 1 92.31 259 ALA B CA 1
ATOM 5026 C C . ALA B 1 259 ? 9.164 -4.371 -21.234 1 92.31 259 ALA B C 1
ATOM 5028 O O . ALA B 1 259 ? 10.055 -3.805 -21.875 1 92.31 259 ALA B O 1
ATOM 5029 N N . ILE B 1 260 ? 8.992 -4.152 -20.047 1 94.62 260 ILE B N 1
ATOM 5030 C CA . ILE B 1 260 ? 9.773 -3.162 -19.312 1 94.62 260 ILE B CA 1
ATOM 5031 C C . ILE B 1 260 ? 11.188 -3.682 -19.094 1 94.62 260 ILE B C 1
ATOM 5033 O O . ILE B 1 260 ? 12.148 -2.902 -19.078 1 94.62 260 ILE B O 1
ATOM 5037 N N . ALA B 1 261 ? 11.297 -4.965 -18.938 1 91.69 261 ALA B N 1
ATOM 5038 C CA . ALA B 1 261 ? 12.617 -5.57 -18.797 1 91.69 261 ALA B CA 1
ATOM 5039 C C . ALA B 1 261 ? 13.516 -5.219 -19.984 1 91.69 261 ALA B C 1
ATOM 5041 O O . ALA B 1 261 ? 14.742 -5.176 -19.844 1 91.69 261 ALA B O 1
ATOM 5042 N N . GLU B 1 262 ? 12.914 -4.973 -21.094 1 90.31 262 GLU B N 1
ATOM 5043 C CA . GLU B 1 262 ? 13.664 -4.66 -22.312 1 90.31 262 GLU B CA 1
ATOM 5044 C C . GLU B 1 262 ? 13.984 -3.172 -22.391 1 90.31 262 GLU B C 1
ATOM 5046 O O . GLU B 1 262 ? 14.68 -2.734 -23.312 1 90.31 262 GLU B O 1
ATOM 5051 N N . SER B 1 263 ? 13.586 -2.439 -21.469 1 92.31 263 SER B N 1
ATOM 5052 C CA . SER B 1 263 ? 13.836 -1.002 -21.453 1 92.31 263 SER B CA 1
ATOM 5053 C C . SER B 1 263 ? 15.141 -0.673 -20.719 1 92.31 263 SER B C 1
ATOM 5055 O O . SER B 1 263 ? 15.641 -1.488 -19.953 1 92.31 263 SER B O 1
ATOM 5057 N N . VAL B 1 264 ? 15.648 0.506 -20.938 1 91.88 264 VAL B N 1
ATOM 5058 C CA . VAL B 1 264 ? 16.859 0.985 -20.297 1 91.88 264 VAL B CA 1
ATOM 5059 C C . VAL B 1 264 ? 16.609 1.237 -18.812 1 91.88 264 VAL B C 1
ATOM 5061 O O . VAL B 1 264 ? 17.547 1.327 -18.016 1 91.88 264 VAL B O 1
ATOM 5064 N N . LYS B 1 265 ? 15.344 1.314 -18.469 1 94.06 265 LYS B N 1
ATOM 5065 C CA . LYS B 1 265 ? 14.984 1.646 -17.094 1 94.06 265 LYS B CA 1
ATOM 5066 C C . LYS B 1 265 ? 14.695 0.385 -16.281 1 94.06 265 LYS B C 1
ATOM 5068 O O . LYS B 1 265 ? 14.227 0.466 -15.141 1 94.06 265 LYS B O 1
ATOM 5073 N N . SER B 1 266 ? 14.969 -0.759 -16.797 1 93.25 266 SER B N 1
ATOM 5074 C CA . SER B 1 266 ? 14.586 -2.051 -16.234 1 93.25 266 SER B CA 1
ATOM 5075 C C . SER B 1 266 ? 15.141 -2.225 -14.82 1 93.25 266 SER B C 1
ATOM 5077 O O . SER B 1 266 ? 14.445 -2.697 -13.922 1 93.25 266 SER B O 1
ATOM 5079 N N . LYS B 1 267 ? 16.359 -1.862 -14.609 1 92 267 LYS B N 1
ATOM 5080 C CA . LYS B 1 267 ? 17 -2.059 -13.312 1 92 267 LYS B CA 1
ATOM 5081 C C . LYS B 1 267 ? 16.297 -1.259 -12.219 1 92 267 LYS B C 1
ATOM 5083 O O . LYS B 1 267 ? 16.078 -1.769 -11.125 1 92 267 LYS B O 1
ATOM 5088 N N . ARG B 1 268 ? 15.961 -0.098 -12.531 1 93.56 268 ARG B N 1
ATOM 5089 C CA . ARG B 1 268 ? 15.305 0.772 -11.562 1 93.56 268 ARG B CA 1
ATOM 5090 C C . ARG B 1 268 ? 13.914 0.25 -11.219 1 93.56 268 ARG B C 1
ATOM 5092 O O . ARG B 1 268 ? 13.547 0.168 -10.039 1 93.56 268 ARG B O 1
ATOM 5099 N N . VAL B 1 269 ? 13.258 -0.091 -12.211 1 94.94 269 VAL B N 1
ATOM 5100 C CA . VAL B 1 269 ? 11.898 -0.582 -12.008 1 94.94 269 VAL B CA 1
ATOM 5101 C C . VAL B 1 269 ? 11.93 -1.896 -11.234 1 94.94 269 VAL B C 1
ATOM 5103 O O . VAL B 1 269 ? 11.062 -2.152 -10.398 1 94.94 269 VAL B O 1
ATOM 5106 N N . ASN B 1 270 ? 12.883 -2.668 -11.508 1 93.25 270 ASN B N 1
ATOM 5107 C CA . ASN B 1 270 ? 13.039 -3.926 -10.781 1 93.25 270 ASN B CA 1
ATOM 5108 C C . ASN B 1 270 ? 13.266 -3.689 -9.289 1 93.25 270 ASN B C 1
ATOM 5110 O O . ASN B 1 270 ? 12.664 -4.363 -8.453 1 93.25 270 ASN B O 1
ATOM 5114 N N . GLY B 1 271 ? 14.18 -2.766 -9.023 1 92.56 271 GLY B N 1
ATOM 5115 C CA . GLY B 1 271 ? 14.422 -2.428 -7.625 1 92.56 271 GLY B CA 1
ATOM 5116 C C . GLY B 1 271 ? 13.172 -1.943 -6.906 1 92.56 271 GLY B C 1
ATOM 5117 O O . GLY B 1 271 ? 12.898 -2.367 -5.781 1 92.56 271 GLY B O 1
ATOM 5118 N N . PHE B 1 272 ? 12.414 -1.162 -7.551 1 93.75 272 PHE B N 1
ATOM 5119 C CA . PHE B 1 272 ? 11.18 -0.625 -6.988 1 93.75 272 PHE B CA 1
ATOM 5120 C C . PHE B 1 272 ? 10.156 -1.731 -6.777 1 93.75 272 PHE B C 1
ATOM 5122 O O . PHE B 1 272 ? 9.508 -1.792 -5.73 1 93.75 272 PHE B O 1
ATOM 5129 N N . THR B 1 273 ? 10.078 -2.574 -7.727 1 94.12 273 THR B N 1
ATOM 5130 C CA . THR B 1 273 ? 9.133 -3.682 -7.668 1 94.12 273 THR B CA 1
ATOM 5131 C C . THR B 1 273 ? 9.508 -4.648 -6.547 1 94.12 273 THR B C 1
ATOM 5133 O O . THR B 1 273 ? 8.633 -5.133 -5.824 1 94.12 273 THR B O 1
ATOM 5136 N N . GLU B 1 274 ? 10.734 -4.879 -6.395 1 91.62 274 GLU B N 1
ATOM 5137 C CA . GLU B 1 274 ? 11.203 -5.75 -5.32 1 91.62 274 GLU B CA 1
ATOM 5138 C C . GLU B 1 274 ? 10.852 -5.176 -3.951 1 91.62 274 GLU B C 1
ATOM 5140 O O . GLU B 1 274 ? 10.516 -5.922 -3.029 1 91.62 274 GLU B O 1
ATOM 5145 N N . THR B 1 275 ? 10.953 -3.934 -3.875 1 92.5 275 THR B N 1
ATOM 5146 C CA . THR B 1 275 ? 10.586 -3.264 -2.633 1 92.5 275 THR B CA 1
ATOM 5147 C C . THR B 1 275 ? 9.102 -3.463 -2.328 1 92.5 275 THR B C 1
ATOM 5149 O O . THR B 1 275 ? 8.734 -3.805 -1.203 1 92.5 275 THR B O 1
ATOM 5152 N N . LEU B 1 276 ? 8.289 -3.316 -3.277 1 94.44 276 LEU B N 1
ATOM 5153 C CA . LEU B 1 276 ? 6.855 -3.494 -3.102 1 94.44 276 LEU B CA 1
ATOM 5154 C C . LEU B 1 276 ? 6.523 -4.938 -2.742 1 94.44 276 LEU B C 1
ATOM 5156 O O . LEU B 1 276 ? 5.676 -5.191 -1.885 1 94.44 276 LEU B O 1
ATOM 5160 N N . ILE B 1 277 ? 7.191 -5.801 -3.342 1 92.44 277 ILE B N 1
ATOM 5161 C CA . ILE B 1 277 ? 6.953 -7.219 -3.104 1 92.44 277 ILE B CA 1
ATOM 5162 C C . ILE B 1 277 ? 7.379 -7.586 -1.684 1 92.44 277 ILE B C 1
ATOM 5164 O O . ILE B 1 277 ? 6.723 -8.391 -1.018 1 92.44 277 ILE B O 1
ATOM 5168 N N . SER B 1 278 ? 8.5 -7.039 -1.312 1 90.5 278 SER B N 1
ATOM 5169 C CA . SER B 1 278 ? 8.969 -7.32 0.039 1 90.5 278 SER B CA 1
ATOM 5170 C C . SER B 1 278 ? 7.945 -6.891 1.083 1 90.5 278 SER B C 1
ATOM 5172 O O . SER B 1 278 ? 7.863 -7.484 2.16 1 90.5 278 SER B O 1
ATOM 5174 N N . ILE B 1 279 ? 7.141 -5.984 0.74 1 91.44 279 ILE B N 1
ATOM 5175 C CA . ILE B 1 279 ? 6.164 -5.445 1.679 1 91.44 279 ILE B CA 1
ATOM 5176 C C . ILE B 1 279 ? 4.836 -6.176 1.521 1 91.44 279 ILE B C 1
ATOM 5178 O O . ILE B 1 279 ? 4.273 -6.672 2.5 1 91.44 279 ILE B O 1
ATOM 5182 N N . PHE B 1 280 ? 4.367 -6.383 0.263 1 94.25 280 PHE B N 1
ATOM 5183 C CA . PHE B 1 280 ? 2.986 -6.793 0.048 1 94.25 280 PHE B CA 1
ATOM 5184 C C . PHE B 1 280 ? 2.922 -8.203 -0.533 1 94.25 280 PHE B C 1
ATOM 5186 O O . PHE B 1 280 ? 1.851 -8.812 -0.584 1 94.25 280 PHE B O 1
ATOM 5193 N N . GLY B 1 281 ? 4.016 -8.766 -0.926 1 92.69 281 GLY B N 1
ATOM 5194 C CA . GLY B 1 281 ? 4.066 -10.031 -1.642 1 92.69 281 GLY B CA 1
ATOM 5195 C C . GLY B 1 281 ? 3.377 -11.164 -0.905 1 92.69 281 GLY B C 1
ATOM 5196 O O . GLY B 1 281 ? 2.559 -11.875 -1.486 1 92.69 281 GLY B O 1
ATOM 5197 N N . PRO B 1 282 ? 3.602 -11.242 0.337 1 94 282 PRO B N 1
ATOM 5198 C CA . PRO B 1 282 ? 3.068 -12.375 1.103 1 94 282 PRO B CA 1
ATOM 5199 C C . PRO B 1 282 ? 1.543 -12.375 1.166 1 94 282 PRO B C 1
ATOM 5201 O O . PRO B 1 282 ? 0.935 -13.414 1.451 1 94 282 PRO B O 1
ATOM 5204 N N . LEU B 1 283 ? 0.96 -11.25 0.896 1 96.31 283 LEU B N 1
ATOM 5205 C CA . LEU B 1 283 ? -0.468 -11.094 1.15 1 96.31 283 LEU B CA 1
ATOM 5206 C C . LEU B 1 283 ? -1.285 -11.977 0.211 1 96.31 283 LEU B C 1
ATOM 5208 O O . LEU B 1 283 ? -2.383 -12.414 0.563 1 96.31 283 LEU B O 1
ATOM 5212 N N . PHE B 1 284 ? -0.8 -12.203 -0.946 1 94.88 284 PHE B N 1
ATOM 5213 C CA . PHE B 1 284 ? -1.534 -13.07 -1.856 1 94.88 284 PHE B CA 1
ATOM 5214 C C . PHE B 1 284 ? -1.637 -14.484 -1.292 1 94.88 284 PHE B C 1
ATOM 5216 O O . PHE B 1 284 ? -2.721 -15.07 -1.272 1 94.88 284 PHE B O 1
ATOM 5223 N N . PHE B 1 285 ? -0.546 -14.977 -0.821 1 94.75 285 PHE B N 1
ATOM 5224 C CA . PHE B 1 285 ? -0.505 -16.344 -0.31 1 94.75 285 PHE B CA 1
ATOM 5225 C C . PHE B 1 285 ? -1.291 -16.453 0.99 1 94.75 285 PHE B C 1
ATOM 5227 O O . PHE B 1 285 ? -1.946 -17.469 1.237 1 94.75 285 PHE B O 1
ATOM 5234 N N . VAL B 1 286 ? -1.204 -15.43 1.771 1 96.5 286 VAL B N 1
ATOM 5235 C CA . VAL B 1 286 ? -1.999 -15.406 2.994 1 96.5 286 VAL B CA 1
ATOM 5236 C C . VAL B 1 286 ? -3.486 -15.43 2.645 1 96.5 286 VAL B C 1
ATOM 5238 O O . VAL B 1 286 ? -4.266 -16.141 3.279 1 96.5 286 VAL B O 1
ATOM 5241 N N . TYR B 1 287 ? -3.838 -14.656 1.642 1 96 287 TYR B N 1
ATOM 5242 C CA . TYR B 1 287 ? -5.223 -14.609 1.184 1 96 287 TYR B CA 1
ATOM 5243 C C . TYR B 1 287 ? -5.688 -15.977 0.706 1 96 287 TYR B C 1
ATOM 5245 O O . TYR B 1 287 ? -6.793 -16.406 1.033 1 96 287 TYR B O 1
ATOM 5253 N N . VAL B 1 288 ? -4.883 -16.625 -0.066 1 95.25 288 VAL B N 1
ATOM 5254 C CA . VAL B 1 288 ? -5.188 -17.969 -0.552 1 95.25 288 VAL B CA 1
ATOM 5255 C C . VAL B 1 288 ? -5.449 -18.906 0.629 1 95.25 288 VAL B C 1
ATOM 5257 O O . VAL B 1 288 ? -6.395 -19.688 0.609 1 95.25 288 VAL B O 1
ATOM 5260 N N . GLY B 1 289 ? -4.613 -18.781 1.599 1 96.12 289 GLY B N 1
ATOM 5261 C CA . GLY B 1 289 ? -4.812 -19.578 2.805 1 96.12 289 GLY B CA 1
ATOM 5262 C C . GLY B 1 289 ? -6.094 -19.234 3.539 1 96.12 289 GLY B C 1
ATOM 5263 O O . GLY B 1 289 ? -6.797 -20.125 4.016 1 96.12 289 GLY B O 1
ATOM 5264 N N . MET B 1 290 ? -6.379 -18 3.643 1 95.5 290 MET B N 1
ATOM 5265 C CA . MET B 1 290 ? -7.578 -17.562 4.355 1 95.5 290 MET B CA 1
ATOM 5266 C C . MET B 1 290 ? -8.836 -18.109 3.691 1 95.5 290 MET B C 1
ATOM 5268 O O . MET B 1 290 ? -9.828 -18.375 4.363 1 95.5 290 MET B O 1
ATOM 5272 N N . GLU B 1 291 ? -8.82 -18.297 2.377 1 94.56 291 GLU B N 1
ATOM 5273 C CA . GLU B 1 291 ? -9.961 -18.812 1.627 1 94.56 291 GLU B CA 1
ATOM 5274 C C . GLU B 1 291 ? -10.078 -20.328 1.768 1 94.56 291 GLU B C 1
ATOM 5276 O O . GLU B 1 291 ? -11.016 -20.938 1.248 1 94.56 291 GLU B O 1
ATOM 5281 N N . THR B 1 292 ? -9.133 -20.906 2.438 1 94.62 292 THR B N 1
ATOM 5282 C CA . THR B 1 292 ? -9.086 -22.359 2.588 1 94.62 292 THR B CA 1
ATOM 5283 C C . THR B 1 292 ? -9.508 -22.781 3.994 1 94.62 292 THR B C 1
ATOM 5285 O O . THR B 1 292 ? -8.727 -22.688 4.938 1 94.62 292 THR B O 1
ATOM 5288 N N . PRO B 1 293 ? -10.688 -23.328 4.055 1 93.06 293 PRO B N 1
ATOM 5289 C CA . PRO B 1 293 ? -11.094 -23.781 5.391 1 93.06 293 PRO B CA 1
ATOM 5290 C C . PRO B 1 293 ? -10.258 -24.938 5.918 1 93.06 293 PRO B C 1
ATOM 5292 O O . PRO B 1 293 ? -9.969 -25.875 5.176 1 93.06 293 PRO B O 1
ATOM 5295 N N . PHE B 1 294 ? -9.977 -24.844 7.148 1 90.94 294 PHE B N 1
ATOM 5296 C CA . PHE B 1 294 ? -9.07 -25.812 7.746 1 90.94 294 PHE B CA 1
ATOM 5297 C C . PHE B 1 294 ? -9.711 -27.188 7.789 1 90.94 294 PHE B C 1
ATOM 5299 O O . PHE B 1 294 ? -9.016 -28.219 7.754 1 90.94 294 PHE B O 1
ATOM 5306 N N . TYR B 1 295 ? -11.055 -27.234 7.859 1 90.44 295 TYR B N 1
ATOM 5307 C CA . TYR B 1 295 ? -11.758 -28.5 8.031 1 90.44 295 TYR B CA 1
ATOM 5308 C C . TYR B 1 295 ? -11.602 -29.391 6.793 1 90.44 295 TYR B C 1
ATOM 5310 O O . TYR B 1 295 ? -11.797 -30.594 6.859 1 90.44 295 TYR B O 1
ATOM 5318 N N . ILE B 1 296 ? -11.258 -28.828 5.699 1 89.62 296 ILE B N 1
ATOM 5319 C CA . ILE B 1 296 ? -11.07 -29.578 4.457 1 89.62 296 ILE B CA 1
ATOM 5320 C C . ILE B 1 296 ? -9.938 -30.578 4.625 1 89.62 296 ILE B C 1
ATOM 5322 O O . ILE B 1 296 ? -9.992 -31.688 4.062 1 89.62 296 ILE B O 1
ATOM 5326 N N . PHE B 1 297 ? -9 -30.25 5.445 1 90.19 297 PHE B N 1
ATOM 5327 C CA . PHE B 1 297 ? -7.84 -31.094 5.656 1 90.19 297 PHE B CA 1
ATOM 5328 C C . PHE B 1 297 ? -8.211 -32.312 6.488 1 90.19 297 PHE B C 1
ATOM 5330 O O . PHE B 1 297 ? -7.453 -33.281 6.551 1 90.19 297 PHE B O 1
ATOM 5337 N N . PHE B 1 298 ? -9.414 -32.281 7.012 1 91.94 298 PHE B N 1
ATOM 5338 C CA . PHE B 1 298 ? -9.891 -33.375 7.82 1 91.94 298 PHE B CA 1
ATOM 5339 C C . PHE B 1 298 ? -10.961 -34.188 7.078 1 91.94 298 PHE B C 1
ATOM 5341 O O . PHE B 1 298 ? -11.414 -35.219 7.562 1 91.94 298 PHE B O 1
ATOM 5348 N N . ASN B 1 299 ? -11.359 -33.719 6.004 1 93.75 299 ASN B N 1
ATOM 5349 C CA . ASN B 1 299 ? -12.266 -34.438 5.141 1 93.75 299 ASN B CA 1
ATOM 5350 C C . ASN B 1 299 ? -11.516 -35.406 4.227 1 93.75 299 ASN B C 1
ATOM 5352 O O . ASN B 1 299 ? -10.766 -34.969 3.348 1 93.75 299 ASN B O 1
ATOM 5356 N N . LEU B 1 300 ? -11.758 -36.625 4.379 1 94.38 300 LEU B N 1
ATOM 5357 C CA . LEU B 1 300 ? -11 -37.656 3.705 1 94.38 300 LEU B CA 1
ATOM 5358 C C . LEU B 1 300 ? -11.141 -37.562 2.191 1 94.38 300 LEU B C 1
ATOM 5360 O O . LEU B 1 300 ? -10.172 -37.75 1.458 1 94.38 300 LEU B O 1
ATOM 5364 N N . ASN B 1 301 ? -12.336 -37.312 1.774 1 94.5 301 ASN B N 1
ATOM 5365 C CA . ASN B 1 301 ? -12.562 -37.219 0.336 1 94.5 301 ASN B CA 1
ATOM 5366 C C . ASN B 1 301 ? -11.773 -36.062 -0.274 1 94.5 301 ASN B C 1
ATOM 5368 O O . ASN B 1 301 ? -11.156 -36.219 -1.331 1 94.5 301 ASN B O 1
ATOM 5372 N N . ASP B 1 302 ? -11.82 -34.969 0.358 1 95.12 302 ASP B N 1
ATOM 5373 C CA . ASP B 1 302 ? -11.094 -33.781 -0.139 1 95.12 302 ASP B CA 1
ATOM 5374 C C . ASP B 1 302 ? -9.586 -34.031 -0.098 1 95.12 302 ASP B C 1
ATOM 5376 O O . ASP B 1 302 ? -8.867 -33.625 -1.019 1 95.12 302 ASP B O 1
ATOM 5380 N N . LEU B 1 303 ? -9.148 -34.625 0.912 1 96.06 303 LEU B N 1
ATOM 5381 C CA . LEU B 1 303 ? -7.723 -34.906 1.052 1 96.06 303 LEU B CA 1
ATOM 5382 C C . LEU B 1 303 ? -7.254 -35.875 -0.036 1 96.06 303 LEU B C 1
ATOM 5384 O O . LEU B 1 303 ? -6.195 -35.656 -0.636 1 96.06 303 LEU B O 1
ATOM 5388 N N . LEU B 1 304 ? -8.008 -36.875 -0.269 1 97.06 304 LEU B N 1
ATOM 5389 C CA . LEU B 1 304 ? -7.641 -37.875 -1.265 1 97.06 304 LEU B CA 1
ATOM 5390 C C . LEU B 1 304 ? -7.617 -37.25 -2.662 1 97.06 304 LEU B C 1
ATOM 5392 O O . LEU B 1 304 ? -6.73 -37.562 -3.463 1 97.06 304 LEU B O 1
ATOM 5396 N N . LEU B 1 305 ? -8.602 -36.438 -2.916 1 97.44 305 LEU B N 1
ATOM 5397 C CA . LEU B 1 305 ? -8.648 -35.812 -4.23 1 97.44 305 LEU B CA 1
ATOM 5398 C C . LEU B 1 305 ? -7.52 -34.812 -4.387 1 97.44 305 LEU B C 1
ATOM 5400 O O . LEU B 1 305 ? -6.977 -34.625 -5.484 1 97.44 305 LEU B O 1
ATOM 5404 N N . GLY B 1 306 ? -7.215 -34.125 -3.277 1 97.25 306 GLY B N 1
ATOM 5405 C CA . GLY B 1 306 ? -6.051 -33.25 -3.316 1 97.25 306 GLY B CA 1
ATOM 5406 C C . GLY B 1 306 ? -4.754 -34 -3.553 1 97.25 306 GLY B C 1
ATOM 5407 O O . GLY B 1 306 ? -3.898 -33.531 -4.316 1 97.25 306 GLY B O 1
ATOM 5408 N N . LEU B 1 307 ? -4.641 -35.125 -2.904 1 97.38 307 LEU B N 1
ATOM 5409 C CA . LEU B 1 307 ? -3.455 -35.938 -3.07 1 97.38 307 LEU B CA 1
ATOM 5410 C C . LEU B 1 307 ? -3.385 -36.531 -4.48 1 97.38 307 LEU B C 1
ATOM 5412 O O . LEU B 1 307 ? -2.301 -36.625 -5.059 1 97.38 307 LEU B O 1
ATOM 5416 N N . LEU B 1 308 ? -4.508 -36.906 -4.969 1 98.06 308 LEU B N 1
ATOM 5417 C CA . LEU B 1 308 ? -4.555 -37.406 -6.34 1 98.06 308 LEU B CA 1
ATOM 5418 C C . LEU B 1 308 ? -4.129 -36.312 -7.328 1 98.06 308 LEU B C 1
ATOM 5420 O O . LEU B 1 308 ? -3.354 -36.562 -8.25 1 98.06 308 LEU B O 1
ATOM 5424 N N . LEU B 1 309 ? -4.707 -35.156 -7.125 1 98.19 309 LEU B N 1
ATOM 5425 C CA . LEU B 1 309 ? -4.324 -34.031 -7.961 1 98.19 309 LEU B CA 1
ATOM 5426 C C . LEU B 1 309 ? -2.818 -33.781 -7.898 1 98.19 309 LEU B C 1
ATOM 5428 O O . LEU B 1 309 ? -2.182 -33.562 -8.922 1 98.19 309 LEU B O 1
ATOM 5432 N N . SER B 1 310 ? -2.283 -33.844 -6.688 1 98 310 SER B N 1
ATOM 5433 C CA . SER B 1 310 ? -0.85 -33.656 -6.488 1 98 310 SER B CA 1
ATOM 5434 C C . SER B 1 310 ? -0.049 -34.75 -7.219 1 98 310 SER B C 1
ATOM 5436 O O . SER B 1 310 ? 0.949 -34.438 -7.875 1 98 310 SER B O 1
ATOM 5438 N N . PHE B 1 311 ? -0.496 -35.875 -7.051 1 98.06 311 PHE B N 1
ATOM 5439 C CA . PHE B 1 311 ? 0.181 -37.031 -7.668 1 98.06 311 PHE B CA 1
ATOM 5440 C C . PHE B 1 311 ? 0.206 -36.875 -9.188 1 98.06 311 PHE B C 1
ATOM 5442 O O . PHE B 1 311 ? 1.258 -37.031 -9.812 1 98.06 311 PHE B O 1
ATOM 5449 N N . LEU B 1 312 ? -0.901 -36.594 -9.781 1 98.19 312 LEU B N 1
ATOM 5450 C CA . LEU B 1 312 ? -1.004 -36.438 -11.227 1 98.19 312 LEU B CA 1
ATOM 5451 C C . LEU B 1 312 ? -0.157 -35.25 -11.711 1 98.19 312 LEU B C 1
ATOM 5453 O O . LEU B 1 312 ? 0.471 -35.344 -12.766 1 98.19 312 LEU B O 1
ATOM 5457 N N . ALA B 1 313 ? -0.228 -34.188 -10.953 1 97.81 313 ALA B N 1
ATOM 5458 C CA . ALA B 1 313 ? 0.57 -33.031 -11.297 1 97.81 313 ALA B CA 1
ATOM 5459 C C . ALA B 1 313 ? 2.059 -33.344 -11.305 1 97.81 313 ALA B C 1
ATOM 5461 O O . ALA B 1 313 ? 2.789 -32.938 -12.211 1 97.81 313 ALA B O 1
ATOM 5462 N N . ILE B 1 314 ? 2.512 -34.094 -10.32 1 97.69 314 ILE B N 1
ATOM 5463 C CA . ILE B 1 314 ? 3.922 -34.438 -10.18 1 97.69 314 ILE B CA 1
ATOM 5464 C C . ILE B 1 314 ? 4.332 -35.406 -11.305 1 97.69 314 ILE B C 1
ATOM 5466 O O . ILE B 1 314 ? 5.328 -35.156 -11.992 1 97.69 314 ILE B O 1
ATOM 5470 N N . VAL B 1 315 ? 3.547 -36.375 -11.508 1 97.69 315 VAL B N 1
ATOM 5471 C CA . VAL B 1 315 ? 3.863 -37.406 -12.516 1 97.69 315 VAL B CA 1
ATOM 5472 C C . VAL B 1 315 ? 3.842 -36.75 -13.898 1 97.69 315 VAL B C 1
ATOM 5474 O O . VAL B 1 315 ? 4.734 -37 -14.719 1 97.69 315 VAL B O 1
ATOM 5477 N N . GLY B 1 316 ? 2.844 -36 -14.141 1 97.31 316 GLY B N 1
ATOM 5478 C CA . GLY B 1 316 ? 2.752 -35.312 -15.422 1 97.31 316 GLY B CA 1
ATOM 5479 C C . GLY B 1 316 ? 3.939 -34.406 -15.703 1 97.31 316 GLY B C 1
ATOM 5480 O O . GLY B 1 316 ? 4.434 -34.375 -16.828 1 97.31 316 GLY B O 1
ATOM 5481 N N . LYS B 1 317 ? 4.355 -33.688 -14.688 1 96.81 317 LYS B N 1
ATOM 5482 C CA . LYS B 1 317 ? 5.5 -32.781 -14.844 1 96.81 317 LYS B CA 1
ATOM 5483 C C . LYS B 1 317 ? 6.773 -33.562 -15.156 1 96.81 317 LYS B C 1
ATOM 5485 O O . LYS B 1 317 ? 7.527 -33.219 -16.062 1 96.81 317 LYS B O 1
ATOM 5490 N N . ILE B 1 318 ? 6.98 -34.594 -14.406 1 96.81 318 ILE B N 1
ATOM 5491 C CA . ILE B 1 318 ? 8.18 -35.406 -14.578 1 96.81 318 ILE B CA 1
ATOM 5492 C C . ILE B 1 318 ? 8.195 -36.031 -15.969 1 96.81 318 ILE B C 1
ATOM 5494 O O . ILE B 1 318 ? 9.195 -35.969 -16.688 1 96.81 318 ILE B O 1
ATOM 5498 N N . PHE B 1 319 ? 7.117 -36.562 -16.375 1 96.56 319 PHE B N 1
ATOM 5499 C CA . PHE B 1 319 ? 7.043 -37.219 -17.656 1 96.56 319 PHE B CA 1
ATOM 5500 C C . PHE B 1 319 ? 7.176 -36.219 -18.797 1 96.56 319 PHE B C 1
ATOM 5502 O O . PHE B 1 319 ? 7.684 -36.562 -19.875 1 96.56 319 PHE B O 1
ATOM 5509 N N . GLY B 1 320 ? 6.668 -35.062 -18.578 1 96.19 320 GLY B N 1
ATOM 5510 C CA . GLY B 1 320 ? 6.738 -34.062 -19.609 1 96.19 320 GLY B CA 1
ATOM 5511 C C . GLY B 1 320 ? 8.141 -33.5 -19.812 1 96.19 320 GLY B C 1
ATOM 5512 O O . GLY B 1 320 ? 8.523 -33.156 -20.922 1 96.19 320 GLY B O 1
ATOM 5513 N N . ILE B 1 321 ? 8.891 -33.438 -18.766 1 96.94 321 ILE B N 1
ATOM 5514 C CA . ILE B 1 321 ? 10.164 -32.75 -18.812 1 96.94 321 ILE B CA 1
ATOM 5515 C C . ILE B 1 321 ? 11.305 -33.719 -19.016 1 96.94 321 ILE B C 1
ATOM 5517 O O . ILE B 1 321 ? 12.305 -33.406 -19.656 1 96.94 321 ILE B O 1
ATOM 5521 N N . LEU B 1 322 ? 11.195 -34.938 -18.5 1 97 322 LEU B N 1
ATOM 5522 C CA . LEU B 1 322 ? 12.289 -35.906 -18.406 1 97 322 LEU B CA 1
ATOM 5523 C C . LEU B 1 322 ? 12.852 -36.219 -19.797 1 97 322 LEU B C 1
ATOM 5525 O O . LEU B 1 322 ? 14.07 -36.219 -20 1 97 322 LEU B O 1
ATOM 5529 N N . PRO B 1 323 ? 11.984 -36.5 -20.797 1 96.88 323 PRO B N 1
ATOM 5530 C CA . PRO B 1 323 ? 12.539 -36.812 -22.109 1 96.88 323 PRO B CA 1
ATOM 5531 C C . PRO B 1 323 ? 13.328 -35.656 -22.719 1 96.88 323 PRO B C 1
ATOM 5533 O O . PRO B 1 323 ? 14.391 -35.875 -23.312 1 96.88 323 PRO B O 1
ATOM 5536 N N . VAL B 1 324 ? 12.844 -34.469 -22.594 1 96.38 324 VAL B N 1
ATOM 5537 C CA . VAL B 1 324 ? 13.508 -33.281 -23.156 1 96.38 324 VAL B CA 1
ATOM 5538 C C . VAL B 1 324 ? 14.812 -33.031 -22.391 1 96.38 324 VAL B C 1
ATOM 5540 O O . VAL B 1 324 ? 15.836 -32.688 -23 1 96.38 324 VAL B O 1
ATOM 5543 N N . ALA B 1 325 ? 14.719 -33.156 -21.062 1 96.38 325 ALA B N 1
ATOM 5544 C CA . ALA B 1 325 ? 15.906 -32.969 -20.234 1 96.38 325 ALA B CA 1
ATOM 5545 C C . ALA B 1 325 ? 17 -33.969 -20.578 1 96.38 325 ALA B C 1
ATOM 5547 O O . ALA B 1 325 ? 18.188 -33.625 -20.609 1 96.38 325 ALA B O 1
ATOM 5548 N N . TYR B 1 326 ? 16.594 -35.18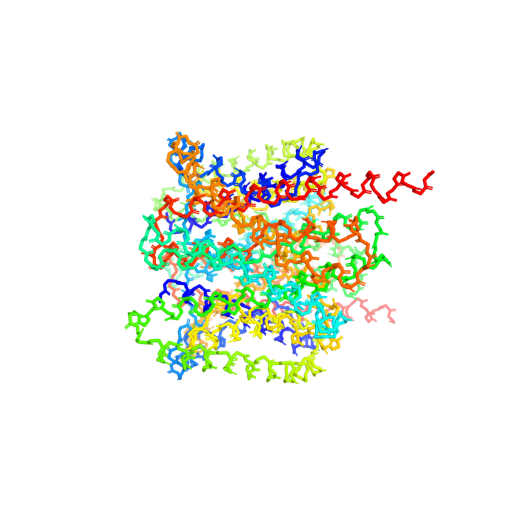8 -20.844 1 96.25 326 TYR B N 1
ATOM 5549 C CA . TYR B 1 326 ? 17.578 -36.219 -21.203 1 96.25 326 TYR B CA 1
ATOM 5550 C C . TYR B 1 326 ? 18.234 -35.875 -22.531 1 96.25 326 TYR B C 1
ATOM 5552 O O . TYR B 1 326 ? 19.438 -36.094 -22.703 1 96.25 326 TYR B O 1
ATOM 5560 N N . PHE B 1 327 ? 17.484 -35.469 -23.438 1 95 327 PHE B N 1
ATOM 5561 C CA . PHE B 1 327 ? 18.031 -35.094 -24.734 1 95 327 PHE B CA 1
ATOM 5562 C C . PHE B 1 327 ? 19 -33.906 -24.594 1 95 327 PHE B C 1
ATOM 5564 O O . PHE B 1 327 ? 19.969 -33.812 -25.344 1 95 327 PHE B O 1
ATOM 5571 N N . TYR B 1 328 ? 18.734 -33.094 -23.688 1 92.88 328 TYR B N 1
ATOM 5572 C CA . TYR B 1 328 ? 19.547 -31.906 -23.5 1 92.88 328 TYR B CA 1
ATOM 5573 C C . TYR B 1 328 ? 20.797 -32.219 -22.688 1 92.88 328 TYR B C 1
ATOM 5575 O O . TYR B 1 328 ? 21.906 -31.828 -23.078 1 92.88 328 TYR B O 1
ATOM 5583 N N . THR B 1 329 ? 20.609 -32.906 -21.578 1 93.62 329 THR B N 1
ATOM 5584 C CA . THR B 1 329 ? 21.719 -33.125 -20.656 1 93.62 329 THR B CA 1
ATOM 5585 C C . THR B 1 329 ? 22.516 -34.375 -21.016 1 93.62 329 THR B C 1
ATOM 5587 O O . THR B 1 329 ? 23.672 -34.5 -20.625 1 93.62 329 THR B O 1
ATOM 5590 N N . LYS B 1 330 ? 21.922 -35.312 -21.547 1 94.88 330 LYS B N 1
ATOM 5591 C CA . LYS B 1 330 ? 22.5 -36.594 -21.875 1 94.88 330 LYS B CA 1
ATOM 5592 C C . LYS B 1 330 ? 22.969 -37.344 -20.625 1 94.88 330 LYS B C 1
ATOM 5594 O O . LYS B 1 330 ? 23.938 -38.094 -20.688 1 94.88 330 LYS B O 1
ATOM 5599 N N . ASN B 1 331 ? 22.391 -36.969 -19.562 1 95.5 331 ASN B N 1
ATOM 5600 C CA . ASN B 1 331 ? 22.672 -37.562 -18.266 1 95.5 331 ASN B CA 1
ATOM 5601 C C . ASN B 1 331 ? 21.391 -37.812 -17.469 1 95.5 331 ASN B C 1
ATOM 5603 O O . ASN B 1 331 ? 20.656 -36.875 -17.172 1 95.5 331 ASN B O 1
ATOM 5607 N N . LEU B 1 332 ? 21.188 -39.062 -17.094 1 95.38 332 LEU B N 1
ATOM 5608 C CA . LEU B 1 332 ? 19.938 -39.438 -16.453 1 95.38 332 LEU B CA 1
ATOM 5609 C C . LEU B 1 332 ? 19.781 -38.75 -15.109 1 95.38 332 LEU B C 1
ATOM 5611 O O . LEU B 1 332 ? 18.688 -38.312 -14.758 1 95.38 332 LEU B O 1
ATOM 5615 N N . LYS B 1 333 ? 20.844 -38.625 -14.359 1 95.75 333 LYS B N 1
ATOM 5616 C CA . LYS B 1 333 ? 20.781 -38 -13.047 1 95.75 333 LYS B CA 1
ATOM 5617 C C . LYS B 1 333 ? 20.422 -36.5 -13.172 1 95.75 333 LYS B C 1
ATOM 5619 O O . LYS B 1 333 ? 19.547 -36 -12.469 1 95.75 333 LYS B O 1
ATOM 5624 N N . GLN B 1 334 ? 21.078 -35.906 -14.117 1 95.75 334 GLN B N 1
ATOM 5625 C CA . GLN B 1 334 ? 20.828 -34.5 -14.328 1 95.75 334 GLN B CA 1
ATOM 5626 C C . GLN B 1 334 ? 19.422 -34.25 -14.883 1 95.75 334 GLN B C 1
ATOM 5628 O O . GLN B 1 334 ? 18.781 -33.25 -14.578 1 95.75 334 GLN B O 1
ATOM 5633 N N . SER B 1 335 ? 19.031 -35.219 -15.664 1 96.88 335 SER B N 1
ATOM 5634 C CA . SER B 1 335 ? 17.688 -35.125 -16.219 1 96.88 335 SER B CA 1
ATOM 5635 C C . SER B 1 335 ? 16.625 -35.281 -15.141 1 96.88 335 SER B C 1
ATOM 5637 O O . SER B 1 335 ? 15.633 -34.531 -15.141 1 96.88 335 SER B O 1
ATOM 5639 N N . ILE B 1 336 ? 16.844 -36.156 -14.234 1 96.81 336 ILE B N 1
ATOM 5640 C CA . ILE B 1 336 ? 15.922 -36.375 -13.125 1 96.81 336 ILE B CA 1
ATOM 5641 C C . ILE B 1 336 ? 15.906 -35.125 -12.227 1 96.81 336 ILE B C 1
ATOM 5643 O O . ILE B 1 336 ? 14.844 -34.656 -11.812 1 96.81 336 ILE B O 1
ATOM 5647 N N . ILE B 1 337 ? 17.031 -34.531 -12.031 1 96.31 337 ILE B N 1
ATOM 5648 C CA . ILE B 1 337 ? 17.156 -33.344 -11.211 1 96.31 337 ILE B CA 1
ATOM 5649 C C . ILE B 1 337 ? 16.375 -32.188 -11.867 1 96.31 337 ILE B C 1
ATOM 5651 O O . ILE B 1 337 ? 15.688 -31.438 -11.188 1 96.31 337 ILE B O 1
ATOM 5655 N N . THR B 1 338 ? 16.5 -32.125 -13.141 1 95.44 338 THR B N 1
ATOM 5656 C CA . THR B 1 338 ? 15.797 -31.078 -13.875 1 95.44 338 THR B CA 1
ATOM 5657 C C . THR B 1 338 ? 14.281 -31.266 -13.75 1 95.44 338 THR B C 1
ATOM 5659 O O . THR B 1 338 ? 13.562 -30.297 -13.477 1 95.44 338 THR B O 1
ATOM 5662 N N . ALA B 1 339 ? 13.836 -32.469 -13.953 1 96.88 339 ALA B N 1
ATOM 5663 C CA . ALA B 1 339 ? 12.406 -32.75 -13.883 1 96.88 339 ALA B CA 1
ATOM 5664 C C . ALA B 1 339 ? 11.859 -32.531 -12.477 1 96.88 339 ALA B C 1
ATOM 5666 O O . ALA B 1 339 ? 10.789 -31.938 -12.312 1 96.88 339 ALA B O 1
ATOM 5667 N N . VAL B 1 340 ? 12.602 -32.906 -11.5 1 96 340 VAL B N 1
ATOM 5668 C CA . VAL B 1 340 ? 12.188 -32.75 -10.109 1 96 340 VAL B CA 1
ATOM 5669 C C . VAL B 1 340 ? 12.203 -31.25 -9.727 1 96 340 VAL B C 1
ATOM 5671 O O . VAL B 1 340 ? 11.336 -30.797 -8.977 1 96 340 VAL B O 1
ATOM 5674 N N . GLY B 1 341 ? 13.148 -30.562 -10.281 1 94.31 341 GLY B N 1
ATOM 5675 C CA . GLY B 1 341 ? 13.234 -29.125 -10.023 1 94.31 341 GLY B CA 1
ATOM 5676 C C . GLY B 1 341 ? 12.031 -28.359 -10.531 1 94.31 341 GLY B C 1
ATOM 5677 O O . GLY B 1 341 ? 11.75 -27.25 -10.062 1 94.31 341 GLY B O 1
ATOM 5678 N N . MET B 1 342 ? 11.273 -29 -11.406 1 95.25 342 MET B N 1
ATOM 5679 C CA . MET B 1 342 ? 10.125 -28.344 -12.023 1 95.25 342 MET B CA 1
ATOM 5680 C C . MET B 1 342 ? 8.836 -28.703 -11.297 1 95.25 342 MET B C 1
ATOM 5682 O O . MET B 1 342 ? 7.758 -28.219 -11.648 1 95.25 342 MET B O 1
ATOM 5686 N N . ILE B 1 343 ? 8.914 -29.438 -10.234 1 95.38 343 ILE B N 1
ATOM 5687 C CA . ILE B 1 343 ? 7.75 -29.984 -9.547 1 95.38 343 ILE B CA 1
ATOM 5688 C C . ILE B 1 343 ? 7.066 -28.891 -8.742 1 95.38 343 ILE B C 1
ATOM 5690 O O . ILE B 1 343 ? 5.836 -28.781 -8.734 1 95.38 343 ILE B O 1
ATOM 5694 N N . PRO B 1 344 ? 7.773 -28.016 -8.062 1 92.5 344 PRO B N 1
ATOM 5695 C CA . PRO B 1 344 ? 7.098 -27.016 -7.227 1 92.5 344 PRO B CA 1
ATOM 5696 C C . PRO B 1 344 ? 6.125 -26.141 -8.016 1 92.5 344 PRO B C 1
ATOM 5698 O O . PRO B 1 344 ? 6.461 -25.672 -9.109 1 92.5 344 PRO B O 1
ATOM 5701 N N . ARG B 1 345 ? 4.91 -26.172 -7.332 1 88.44 345 ARG B N 1
ATOM 5702 C CA . ARG B 1 345 ? 3.891 -25.312 -7.934 1 88.44 345 ARG B CA 1
ATOM 5703 C C . ARG B 1 345 ? 3.75 -24.016 -7.164 1 88.44 345 ARG B C 1
ATOM 5705 O O . ARG B 1 345 ? 4.016 -23.953 -5.961 1 88.44 345 ARG B O 1
ATOM 5712 N N . GLY B 1 346 ? 3.432 -23.016 -7.703 1 78.44 346 GLY B N 1
ATOM 5713 C CA . GLY B 1 346 ? 3.479 -21.703 -7.086 1 78.44 346 GLY B CA 1
ATOM 5714 C C . GLY B 1 346 ? 2.246 -20.875 -7.371 1 78.44 346 GLY B C 1
ATOM 5715 O O . GLY B 1 346 ? 1.119 -21.344 -7.234 1 78.44 346 GLY B O 1
ATOM 5716 N N . GLU B 1 347 ? 2.57 -19.719 -7.738 1 85.06 347 GLU B N 1
ATOM 5717 C CA . GLU B 1 347 ? 1.661 -18.578 -7.758 1 85.06 347 GLU B CA 1
ATOM 5718 C C . GLU B 1 347 ? 0.588 -18.734 -8.828 1 85.06 347 GLU B C 1
ATOM 5720 O O . GLU B 1 347 ? -0.594 -18.5 -8.57 1 85.06 347 GLU B O 1
ATOM 5725 N N . ILE B 1 348 ? 0.988 -19.359 -9.953 1 86.81 348 ILE B N 1
ATOM 5726 C CA . ILE B 1 348 ? 0.058 -19.375 -11.078 1 86.81 348 ILE B CA 1
ATOM 5727 C C . ILE B 1 348 ? -1.056 -20.375 -10.82 1 86.81 348 ILE B C 1
ATOM 5729 O O . ILE B 1 348 ? -2.221 -20.125 -11.133 1 86.81 348 ILE B O 1
ATOM 5733 N N . GLY B 1 349 ? -0.693 -21.531 -10.281 1 91.56 349 GLY B N 1
ATOM 5734 C CA . GLY B 1 349 ? -1.723 -22.484 -9.906 1 91.56 349 GLY B CA 1
ATOM 5735 C C . GLY B 1 349 ? -2.734 -21.922 -8.922 1 91.56 349 GLY B C 1
ATOM 5736 O O . GLY B 1 349 ? -3.934 -22.188 -9.047 1 91.56 349 GLY B O 1
ATOM 5737 N N . LEU B 1 350 ? -2.236 -21.188 -8.078 1 93.19 350 LEU B N 1
ATOM 5738 C CA . LEU B 1 350 ? -3.1 -20.594 -7.066 1 93.19 350 LEU B CA 1
ATOM 5739 C C . LEU B 1 350 ? -3.941 -19.469 -7.664 1 93.19 350 LEU B C 1
ATOM 5741 O O . LEU B 1 350 ? -5.078 -19.25 -7.238 1 93.19 350 LEU B O 1
ATOM 5745 N N . VAL B 1 351 ? -3.395 -18.812 -8.617 1 90.88 351 VAL B N 1
ATOM 5746 C CA . VAL B 1 351 ? -4.156 -17.812 -9.352 1 90.88 351 VAL B CA 1
ATOM 5747 C C . VAL B 1 351 ? -5.336 -18.469 -10.062 1 90.88 351 VAL B C 1
ATOM 5749 O O . VAL B 1 351 ? -6.457 -17.953 -10.031 1 90.88 351 VAL B O 1
ATOM 5752 N N . VAL B 1 352 ? -5.082 -19.594 -10.641 1 91.81 352 VAL B N 1
ATOM 5753 C CA . VAL B 1 352 ? -6.137 -20.344 -11.32 1 91.81 352 VAL B CA 1
ATOM 5754 C C . VAL B 1 352 ? -7.234 -20.703 -10.328 1 91.81 352 VAL B C 1
ATOM 5756 O O . VAL B 1 352 ? -8.422 -20.578 -10.633 1 91.81 352 VAL B O 1
ATOM 5759 N N . ALA B 1 353 ? -6.801 -21.109 -9.195 1 94 353 ALA B N 1
ATOM 5760 C CA . ALA B 1 353 ? -7.758 -21.469 -8.148 1 94 353 ALA B CA 1
ATOM 5761 C C . ALA B 1 353 ? -8.625 -20.281 -7.762 1 94 353 ALA B C 1
ATOM 5763 O O . ALA B 1 353 ? -9.844 -20.406 -7.617 1 94 353 ALA B O 1
ATOM 5764 N N . THR B 1 354 ? -8.008 -19.188 -7.629 1 91.69 354 THR B N 1
ATOM 5765 C CA . THR B 1 354 ? -8.727 -17.984 -7.188 1 91.69 354 THR B CA 1
ATOM 5766 C C . THR B 1 354 ? -9.688 -17.5 -8.273 1 91.69 354 THR B C 1
ATOM 5768 O O . THR B 1 354 ? -10.789 -17.047 -7.977 1 91.69 354 THR B O 1
ATOM 5771 N N . VAL B 1 355 ? -9.266 -17.594 -9.484 1 88 355 VAL B N 1
ATOM 5772 C CA . VAL B 1 355 ? -10.125 -17.234 -10.609 1 88 355 VAL B CA 1
ATOM 5773 C C . VAL B 1 355 ? -11.344 -18.156 -10.648 1 88 355 VAL B C 1
ATOM 5775 O O . VAL B 1 355 ? -12.469 -17.688 -10.859 1 88 355 VAL B O 1
ATOM 5778 N N . GLY B 1 356 ? -11.148 -19.391 -10.453 1 92.81 356 GLY B N 1
ATOM 5779 C CA . GLY B 1 356 ? -12.234 -20.344 -10.445 1 92.81 356 GLY B CA 1
ATOM 5780 C C . GLY B 1 356 ? -13.219 -20.125 -9.312 1 92.81 356 GLY B C 1
ATOM 5781 O O . GLY B 1 356 ? -14.43 -20.281 -9.492 1 92.81 356 GLY B O 1
ATOM 5782 N N . LEU B 1 357 ? -12.68 -19.781 -8.188 1 93.69 357 LEU B N 1
ATOM 5783 C CA . LEU B 1 357 ? -13.523 -19.562 -7.023 1 93.69 357 LEU B CA 1
ATOM 5784 C C . LEU B 1 357 ? -14.344 -18.281 -7.184 1 93.69 357 LEU B C 1
ATOM 5786 O O . LEU B 1 357 ? -15.555 -18.281 -6.934 1 93.69 357 LEU B O 1
ATOM 5790 N N . SER B 1 358 ? -13.695 -17.281 -7.574 1 87.94 358 SER B N 1
ATOM 5791 C CA . SER B 1 358 ? -14.367 -16 -7.738 1 87.94 358 SER B CA 1
ATOM 5792 C C . SER B 1 358 ? -15.406 -16.062 -8.852 1 87.94 358 SER B C 1
ATOM 5794 O O . SER B 1 358 ? -16.422 -15.359 -8.789 1 87.94 358 SER B O 1
ATOM 5796 N N . GLY B 1 359 ? -15.172 -16.859 -9.859 1 87.88 359 GLY B N 1
ATOM 5797 C CA . GLY B 1 359 ? -16.109 -17.031 -10.969 1 87.88 359 GLY B CA 1
ATOM 5798 C C . GLY B 1 359 ? -17.188 -18.047 -10.672 1 87.88 359 GLY B C 1
ATOM 5799 O O . GLY B 1 359 ? -18.031 -18.328 -11.531 1 87.88 359 GLY B O 1
ATOM 5800 N N . ASN B 1 360 ? -17.156 -18.641 -9.469 1 92.81 360 ASN B N 1
ATOM 5801 C CA . ASN B 1 360 ? -18.125 -19.609 -8.992 1 92.81 360 ASN B CA 1
ATOM 5802 C C . ASN B 1 360 ? -18.094 -20.891 -9.82 1 92.81 360 ASN B C 1
ATOM 5804 O O . ASN B 1 360 ? -19.141 -21.531 -10.023 1 92.81 360 ASN B O 1
ATOM 5808 N N . VAL B 1 361 ? -17.016 -21.125 -10.398 1 93.94 361 VAL B N 1
ATOM 5809 C CA . VAL B 1 361 ? -16.828 -22.375 -11.109 1 93.94 361 VAL B CA 1
ATOM 5810 C C . VAL B 1 361 ? -16.328 -23.453 -10.148 1 93.94 361 VAL B C 1
ATOM 5812 O O . VAL B 1 361 ? -16.781 -24.594 -10.203 1 93.94 361 VAL B O 1
ATOM 5815 N N . LEU B 1 362 ? -15.43 -23.031 -9.266 1 96.38 362 LEU B N 1
ATOM 5816 C CA . LEU B 1 362 ? -14.93 -23.906 -8.211 1 96.38 362 LEU B CA 1
ATOM 5817 C C . LEU B 1 362 ? -15.656 -23.641 -6.898 1 96.38 362 LEU B C 1
ATOM 5819 O O . LEU B 1 362 ? -15.938 -22.5 -6.555 1 96.38 362 LEU B O 1
ATOM 5823 N N . ASP B 1 363 ? -16.016 -24.688 -6.297 1 96.19 363 ASP B N 1
ATOM 5824 C CA . ASP B 1 363 ? -16.469 -24.516 -4.922 1 96.19 363 ASP B CA 1
ATOM 5825 C C . ASP B 1 363 ? -15.289 -24.531 -3.947 1 96.19 363 ASP B C 1
ATOM 5827 O O . ASP B 1 363 ? -14.133 -24.656 -4.363 1 96.19 363 ASP B O 1
ATOM 5831 N N . VAL B 1 364 ? -15.578 -24.438 -2.711 1 94.81 364 VAL B N 1
ATOM 5832 C CA . VAL B 1 364 ? -14.555 -24.281 -1.685 1 94.81 364 VAL B CA 1
ATOM 5833 C C . VAL B 1 364 ? -13.734 -25.562 -1.568 1 94.81 364 VAL B C 1
ATOM 5835 O O . VAL B 1 364 ? -12.523 -25.516 -1.321 1 94.81 364 VAL B O 1
ATOM 5838 N N . SER B 1 365 ? -14.383 -26.656 -1.726 1 96.12 365 SER B N 1
ATOM 5839 C CA . SER B 1 365 ? -13.695 -27.938 -1.663 1 96.12 365 SER B CA 1
ATOM 5840 C C . SER B 1 365 ? -12.703 -28.078 -2.814 1 96.12 365 SER B C 1
ATOM 5842 O O . SER B 1 365 ? -11.547 -28.438 -2.602 1 96.12 365 SER B O 1
ATOM 5844 N N . GLN B 1 366 ? -13.203 -27.828 -3.994 1 97 366 GLN B N 1
ATOM 5845 C CA . GLN B 1 366 ? -12.375 -27.938 -5.191 1 97 366 GLN B CA 1
ATOM 5846 C C . GLN B 1 366 ? -11.219 -26.953 -5.148 1 97 366 GLN B C 1
ATOM 5848 O O . GLN B 1 366 ? -10.094 -27.281 -5.523 1 97 366 GLN B O 1
ATOM 5853 N N . TYR B 1 367 ? -11.492 -25.766 -4.684 1 96.81 367 TYR B N 1
ATOM 5854 C CA . TYR B 1 367 ? -10.469 -24.75 -4.457 1 96.81 367 TYR B CA 1
ATOM 5855 C C . TYR B 1 367 ? -9.383 -25.266 -3.516 1 96.81 367 TYR B C 1
ATOM 5857 O O . TYR B 1 367 ? -8.195 -25.141 -3.801 1 96.81 367 TYR B O 1
ATOM 5865 N N . SER B 1 368 ? -9.758 -25.875 -2.471 1 96.62 368 SER B N 1
ATOM 5866 C CA . SER B 1 368 ? -8.852 -26.328 -1.43 1 96.62 368 SER B CA 1
ATOM 5867 C C . SER B 1 368 ? -8 -27.5 -1.92 1 96.62 368 SER B C 1
ATOM 5869 O O . SER B 1 368 ? -6.859 -27.672 -1.491 1 96.62 368 SER B O 1
ATOM 5871 N N . GLN B 1 369 ? -8.562 -28.266 -2.775 1 97.25 369 GLN B N 1
ATOM 5872 C CA . GLN B 1 369 ? -7.805 -29.359 -3.357 1 97.25 369 GLN B CA 1
ATOM 5873 C C . GLN B 1 369 ? -6.629 -28.844 -4.18 1 97.25 369 GLN B C 1
ATOM 5875 O O . GLN B 1 369 ? -5.547 -29.438 -4.164 1 97.25 369 GLN B O 1
ATOM 5880 N N . ILE B 1 370 ? -6.852 -27.766 -4.879 1 97.38 370 ILE B N 1
ATOM 5881 C CA . ILE B 1 370 ? -5.766 -27.141 -5.633 1 97.38 370 ILE B CA 1
ATOM 5882 C C . ILE B 1 370 ? -4.723 -26.594 -4.668 1 97.38 370 ILE B C 1
ATOM 5884 O O . ILE B 1 370 ? -3.52 -26.688 -4.918 1 97.38 370 ILE B O 1
ATOM 5888 N N . VAL B 1 371 ? -5.164 -26.047 -3.584 1 96.38 371 VAL B N 1
ATOM 5889 C CA . VAL B 1 371 ? -4.254 -25.5 -2.58 1 96.38 371 VAL B CA 1
ATOM 5890 C C . VAL B 1 371 ? -3.398 -26.625 -1.995 1 96.38 371 VAL B C 1
ATOM 5892 O O . VAL B 1 371 ? -2.189 -26.453 -1.812 1 96.38 371 VAL B O 1
ATOM 5895 N N . ILE B 1 372 ? -4.016 -27.703 -1.733 1 96 372 ILE B N 1
ATOM 5896 C CA . ILE B 1 372 ? -3.299 -28.875 -1.23 1 96 372 ILE B CA 1
ATOM 5897 C C . ILE B 1 372 ? -2.223 -29.281 -2.23 1 96 372 ILE B C 1
ATOM 5899 O O . ILE B 1 372 ? -1.076 -29.531 -1.852 1 96 372 ILE B O 1
ATOM 5903 N N . MET B 1 373 ? -2.609 -29.344 -3.459 1 96.56 373 MET B N 1
ATOM 5904 C CA . MET B 1 373 ? -1.66 -29.703 -4.508 1 96.56 373 MET B CA 1
ATOM 5905 C C . MET B 1 373 ? -0.483 -28.734 -4.535 1 96.56 373 MET B C 1
ATOM 5907 O O . MET B 1 373 ? 0.671 -29.156 -4.637 1 96.56 373 MET B O 1
ATOM 5911 N N . ALA B 1 374 ? -0.778 -27.422 -4.441 1 95 374 ALA B N 1
ATOM 5912 C CA . ALA B 1 374 ? 0.271 -26.406 -4.465 1 95 374 ALA B CA 1
ATOM 5913 C C . ALA B 1 374 ? 1.214 -26.562 -3.275 1 95 374 ALA B C 1
ATOM 5915 O O . ALA B 1 374 ? 2.434 -26.453 -3.424 1 95 374 ALA B O 1
ATOM 5916 N N . LEU B 1 375 ? 0.689 -26.844 -2.146 1 93.69 375 LEU B N 1
ATOM 5917 C CA . LEU B 1 375 ? 1.474 -27 -0.927 1 93.69 375 LEU B CA 1
ATOM 5918 C C . LEU B 1 375 ? 2.359 -28.25 -1.013 1 93.69 375 LEU B C 1
ATOM 5920 O O . LEU B 1 375 ? 3.559 -28.172 -0.73 1 93.69 375 LEU B O 1
ATOM 5924 N N . ILE B 1 376 ? 1.784 -29.281 -1.444 1 94.44 376 ILE B N 1
ATOM 5925 C CA . ILE B 1 376 ? 2.494 -30.562 -1.48 1 94.44 376 ILE B CA 1
ATOM 5926 C C . ILE B 1 376 ? 3.594 -30.5 -2.539 1 94.44 376 ILE B C 1
ATOM 5928 O O . ILE B 1 376 ? 4.734 -30.891 -2.275 1 94.44 376 ILE B O 1
ATOM 5932 N N . THR B 1 377 ? 3.248 -30.062 -3.656 1 95.31 377 THR B N 1
ATOM 5933 C CA . THR B 1 377 ? 4.223 -30.031 -4.742 1 95.31 377 THR B CA 1
ATOM 5934 C C . THR B 1 377 ? 5.367 -29.078 -4.418 1 95.31 377 THR B C 1
ATOM 5936 O O . THR B 1 377 ? 6.523 -29.359 -4.742 1 95.31 377 THR B O 1
ATOM 5939 N N . THR B 1 378 ? 5.027 -27.984 -3.832 1 91.69 378 THR B N 1
ATOM 5940 C CA . THR B 1 378 ? 6.062 -27.016 -3.5 1 91.69 378 THR B CA 1
ATOM 5941 C C . THR B 1 378 ? 6.977 -27.547 -2.402 1 91.69 378 THR B C 1
ATOM 5943 O O . THR B 1 378 ? 8.203 -27.438 -2.498 1 91.69 378 THR B O 1
ATOM 5946 N N . PHE B 1 379 ? 6.406 -28.125 -1.433 1 90 379 PHE B N 1
ATOM 5947 C CA . PHE B 1 379 ? 7.195 -28.672 -0.33 1 90 379 PHE B CA 1
ATOM 5948 C C . PHE B 1 379 ? 7.996 -29.875 -0.779 1 90 379 PHE B C 1
ATOM 5950 O O . PHE B 1 379 ? 9.219 -29.906 -0.646 1 90 379 PHE B O 1
ATOM 5957 N N . LEU B 1 380 ? 7.316 -30.844 -1.265 1 92.25 380 LEU B N 1
ATOM 5958 C CA . LEU B 1 380 ? 7.961 -32.094 -1.665 1 92.25 380 LEU B CA 1
ATOM 5959 C C . LEU B 1 380 ? 8.938 -31.859 -2.812 1 92.25 380 LEU B C 1
ATOM 5961 O O . LEU B 1 380 ? 10.016 -32.438 -2.844 1 92.25 380 LEU B O 1
ATOM 5965 N N . GLY B 1 381 ? 8.477 -31.062 -3.752 1 92.5 381 GLY B N 1
ATOM 5966 C CA . GLY B 1 381 ? 9.352 -30.75 -4.867 1 92.5 381 GLY B CA 1
ATOM 5967 C C . GLY B 1 381 ? 10.648 -30.094 -4.438 1 92.5 381 GLY B C 1
ATOM 5968 O O . GLY B 1 381 ? 11.734 -30.5 -4.883 1 92.5 381 GLY B O 1
ATOM 5969 N N . SER B 1 382 ? 10.531 -29.156 -3.596 1 89.69 382 SER B N 1
ATOM 5970 C CA . SER B 1 382 ? 11.711 -28.453 -3.117 1 89.69 382 SER B CA 1
ATOM 5971 C C . SER B 1 382 ? 12.602 -29.375 -2.283 1 89.69 382 SER B C 1
ATOM 5973 O O . SER B 1 382 ? 13.828 -29.359 -2.418 1 89.69 382 SER B O 1
ATOM 5975 N N . TYR B 1 383 ? 12.008 -30.125 -1.461 1 89.88 383 TYR B N 1
ATOM 5976 C CA . TYR B 1 383 ? 12.75 -31.031 -0.595 1 89.88 383 TYR B CA 1
ATOM 5977 C C . TYR B 1 383 ? 13.516 -32.062 -1.416 1 89.88 383 TYR B C 1
ATOM 5979 O O . TYR B 1 383 ? 14.711 -32.281 -1.202 1 89.88 383 TYR B O 1
ATOM 5987 N N . ILE B 1 384 ? 12.875 -32.688 -2.324 1 94 384 ILE B N 1
ATOM 5988 C CA . ILE B 1 384 ? 13.492 -33.75 -3.137 1 94 384 ILE B CA 1
ATOM 5989 C C . ILE B 1 384 ? 14.562 -33.125 -4.035 1 94 384 ILE B C 1
ATOM 5991 O O . ILE B 1 384 ? 15.633 -33.719 -4.227 1 94 384 ILE B O 1
ATOM 5995 N N . PHE B 1 385 ? 14.242 -31.969 -4.562 1 93.44 385 PHE B N 1
ATOM 5996 C CA . PHE B 1 385 ? 15.203 -31.281 -5.414 1 93.44 385 PHE B CA 1
ATOM 5997 C C . PHE B 1 385 ? 16.5 -31 -4.656 1 93.44 385 PHE B C 1
ATOM 5999 O O . PHE B 1 385 ? 17.594 -31.328 -5.129 1 93.44 385 PHE B O 1
ATOM 6006 N N . SER B 1 386 ? 16.391 -30.484 -3.51 1 90.06 386 SER B N 1
ATOM 6007 C CA . SER B 1 386 ? 17.547 -30.172 -2.682 1 90.06 386 SER B CA 1
ATOM 6008 C C . SER B 1 386 ? 18.312 -31.438 -2.295 1 90.06 386 SER B C 1
ATOM 6010 O O . SER B 1 386 ? 19.547 -31.438 -2.305 1 90.06 386 SER B O 1
ATOM 6012 N N . THR B 1 387 ? 17.625 -32.469 -1.959 1 91.75 387 THR B N 1
ATOM 6013 C CA . THR B 1 387 ? 18.25 -33.719 -1.547 1 91.75 387 THR B CA 1
ATOM 6014 C C . THR B 1 387 ? 19.016 -34.344 -2.709 1 91.75 387 THR B C 1
ATOM 6016 O O . THR B 1 387 ? 20.125 -34.844 -2.529 1 91.75 387 THR B O 1
ATOM 6019 N N . LEU B 1 388 ? 18.391 -34.312 -3.867 1 94.06 388 LEU B N 1
ATOM 6020 C CA . LEU B 1 388 ? 19.047 -34.906 -5.031 1 94.06 388 LEU B CA 1
ATOM 6021 C C . LEU B 1 388 ? 20.297 -34.125 -5.406 1 94.06 388 LEU B C 1
ATOM 6023 O O . LEU B 1 388 ? 21.312 -34.719 -5.816 1 94.06 388 LEU B O 1
ATOM 6027 N N . ILE B 1 389 ? 20.219 -32.812 -5.332 1 92.19 389 ILE B N 1
ATOM 6028 C CA . ILE B 1 389 ? 21.375 -31.984 -5.617 1 92.19 389 ILE B CA 1
ATOM 6029 C C . ILE B 1 389 ? 22.516 -32.312 -4.652 1 92.19 389 ILE B C 1
ATOM 6031 O O . ILE B 1 389 ? 23.672 -32.469 -5.074 1 92.19 389 ILE B O 1
ATOM 6035 N N . ARG B 1 390 ? 22.188 -32.438 -3.424 1 90.88 390 ARG B N 1
ATOM 6036 C CA . ARG B 1 390 ? 23.188 -32.75 -2.414 1 90.88 390 ARG B CA 1
ATOM 6037 C C . ARG B 1 390 ? 23.812 -34.125 -2.666 1 90.88 390 ARG B C 1
ATOM 6039 O O . ARG B 1 390 ? 25.031 -34.281 -2.572 1 90.88 390 ARG B O 1
ATOM 6046 N N . LYS B 1 391 ? 23.016 -35.031 -3.027 1 93.06 391 LYS B N 1
ATOM 6047 C CA . LYS B 1 391 ? 23.453 -36.438 -3.162 1 93.06 391 LYS B CA 1
ATOM 6048 C C . LYS B 1 391 ? 24.188 -36.656 -4.488 1 93.06 391 LYS B C 1
ATOM 6050 O O . LYS B 1 391 ? 25.172 -37.375 -4.547 1 93.06 391 LYS B O 1
ATOM 6055 N N . TRP B 1 392 ? 23.672 -36 -5.496 1 93.12 392 TRP B N 1
ATOM 6056 C CA . TRP B 1 392 ? 24.141 -36.375 -6.82 1 93.12 392 TRP B CA 1
ATOM 6057 C C . TRP B 1 392 ? 25.094 -35.344 -7.391 1 93.12 392 TRP B C 1
ATOM 6059 O O . TRP B 1 392 ? 25.875 -35.625 -8.305 1 93.12 392 TRP B O 1
ATOM 6069 N N . ILE B 1 393 ? 25.031 -34.156 -6.91 1 88.31 393 ILE B N 1
ATOM 6070 C CA . ILE B 1 393 ? 25.828 -33.094 -7.52 1 88.31 393 ILE B CA 1
ATOM 6071 C C . ILE B 1 393 ? 26.922 -32.656 -6.555 1 88.31 393 ILE B C 1
ATOM 6073 O O . ILE B 1 393 ? 28.094 -32.562 -6.934 1 88.31 393 ILE B O 1
ATOM 6077 N N . ILE B 1 394 ? 26.547 -32.375 -5.312 1 83.38 394 ILE B N 1
ATOM 6078 C CA . ILE B 1 394 ? 27.516 -31.844 -4.355 1 83.38 394 ILE B CA 1
ATOM 6079 C C . ILE B 1 394 ? 28.391 -32.969 -3.832 1 83.38 394 ILE B C 1
ATOM 6081 O O . ILE B 1 394 ? 29.625 -32.844 -3.756 1 83.38 394 ILE B O 1
ATOM 6085 N N . VAL B 1 395 ? 27.781 -34.125 -3.338 1 72.12 395 VAL B N 1
ATOM 6086 C CA . VAL B 1 395 ? 28.578 -35.219 -2.785 1 72.12 395 VAL B CA 1
ATOM 6087 C C . VAL B 1 395 ? 29.438 -35.844 -3.887 1 72.12 395 VAL B C 1
ATOM 6089 O O . VAL B 1 395 ? 30.484 -36.406 -3.611 1 72.12 395 VAL B O 1
ATOM 6092 N N . LYS B 1 396 ? 29.031 -35.781 -5.031 1 58.38 396 LYS B N 1
ATOM 6093 C CA . LYS B 1 396 ? 29.906 -36.312 -6.07 1 58.38 396 LYS B CA 1
ATOM 6094 C C . LYS B 1 396 ? 31.172 -35.5 -6.203 1 58.38 396 LYS B C 1
ATOM 6096 O O . LYS B 1 396 ? 32.188 -35.969 -6.73 1 58.38 396 LYS B O 1
ATOM 6101 N N . SER B 1 397 ? 31.094 -34.281 -5.992 1 48.59 397 SER B N 1
ATOM 6102 C CA . SER B 1 397 ? 32.344 -33.5 -6.184 1 48.59 397 SER B CA 1
ATOM 6103 C C . SER B 1 397 ? 33.344 -33.812 -5.09 1 48.59 397 SER B C 1
ATOM 6105 O O . SER B 1 397 ? 34.469 -33.312 -5.098 1 48.59 397 SER B O 1
ATOM 6107 N N . GLY B 1 398 ? 33 -34.312 -3.832 1 39.66 398 GLY B N 1
ATOM 6108 C CA . GLY B 1 398 ? 34.094 -34.812 -2.996 1 39.66 398 GLY B CA 1
ATOM 6109 C C . GLY B 1 398 ? 34.438 -36.25 -3.307 1 39.66 398 GLY B C 1
ATOM 6110 O O . GLY B 1 398 ? 33.656 -37 -3.893 1 39.66 398 GLY B O 1
#

pLDDT: mean 89.25, std 8.88, range [39.16, 98.19]

Sequence (796 aa):
METDEIYVALLELFSLLALAQGGRLLLRKYFIPALVAEIIVGIVFSPYALGGVINSILQVNLFSINNYVVLFANFSVILLIFAAGLSHGFKNLRSSGFLGFLAATLGAVIPTYLVFVVFSLVYDTQVALLMGAASAATSLAATVSIVDEYKLYRENFSRLLISAAAIDDVVALIILSTVVELITLGSLPLVQTTLRVLELSLAWIVIFFVAVFLIPKILTVVRDEIVDNISLVILFVLVLIMLVVGFSPVIAAFIAGVAIAESVKSKRVNGFTETLISIFGPLFFVYVGMETPFYIFFNLNDLLLGLLLSFLAIVGKIFGILPVAYFYTKNLKQSIITAVGMIPRGEIGLVVATVGLSGNVLDVSQYSQIVIMALITTFLGSYIFSTLIRKWIIVKSGMETDEIYVALLELFSLLALAQGGRLLLRKYFIPALVAEIIVGIVFSPYALGGVINSILQVNLFSINNYVVLFANFSVILLIFAAGLSHGFKNLRSSGFLGFLAATLGAVIPTYLVFVVFSLVYDTQVALLMGAASAATSLAATVSIVDEYKLYRENFSRLLISAAAIDDVVALIILSTVVELITLGSLPLVQTTLRVLELSLAWIVIFFVAVFLIPKILTVVRDEIVDNISLVILFVLVLIMLVVGFSPVIAAFIAGVAIAESVKSKRVNGFTETLISIFGPLFFVYVGMETPFYIFFNLNDLLLGLLLSFLAIVGKIFGILPVAYFYTKNLKQSIITAVGMIPRGEIGLVVATVGLSGNVLDVSQYSQIVIMALITTFLGSYIFSTLIRKWIIVKSG